Protein 5JKQ (pdb70)

Nearest PDB structures (foldseek):
  5jkq-assembly3_D  TM=1.004E+00  e=4.526E-59  Plasmodium falciparum 3D7
  5jkq-assembly4_C  TM=9.887E-01  e=1.191E-52  Plasmodium falciparum 3D7
  5jkq-assembly1_A  TM=9.653E-01  e=1.845E-51  Plasmodium falciparum 3D7
  5jkq-assembly2_B  TM=8.951E-01  e=5.403E-50  Plasmodium falciparum 3D7
  7d98-assembly1_Q  TM=3.438E-01  e=1.689E-04  Cupriavidus necator

Sequence (1086 aa):
GVEEVVNNKAKRLIDIYHAAVKELIQNEELIDLIDKHNVDYSVIESIENLPNLADINVKDDIDDVLSEIIKKKEVKIGALKNKNWGIIGNYEQNPPVGFWPDVYIIWETISKHIFNDEDAINIAYNYYDNVFVALNDKDIHTDNYFLSNSRLVDQSGNNLPKLTSGLPIIKHSNKIILKEYNINNLEDLKSYISKNEGLKIACLTEANCNALKNIFLDKVTYDYKSFSSYIDLSKSVLSKSHIIGVISGIPFNFNEHKINVFDSFLKTGHSAYFKAAASGVEEVVNNKAKRLIDIYHAAVKELIQNEELIDLIDKHNVDYSVIESIENLPNLADINVKDDIDDVLSEIIKKKEVKIGALKNKNWGIIGNYEQNPPVGFWPDVYIIWETISKHIFNDEDAINIAYNYYDNVFVALNDKDIHTDNYFLSNSRLVDSGNNLPKLTSGLPIIKHSNKIILKEYNINNLEDLKSYISKNEGLKIACLTEANCNALKNIFLDKVTYDYKSFSSYIDLSKSVLSKSHIIGVISGIPFNFNEHKINVFDSFLKTGHSAYFKAAAKAKRLIDIYHAAVKELIQNEELIDLIDKHNVDYSVIESIENLPNLADINVKDDIDDVLSEIIKKKEVKIGALKNKNWGIIGNYEQNPPVGFWPDVYIIWETISKHIFNDEDAINIAYNYYDNVFVALNDKDIHTDNYFLSNSLPKLTSGLPIIKHSNKIILKEYNINNLEDLKSYISKNEGLKIACLTEANCNALKNIFLDKVTYDYKSFSSYIDLSKSVLSKSHIIGVISGIPFNFNEHKINVFDSFLKTGHSAYFKAAGVEEVVNNKAKRLIDIYHAAVKELIQNEELIDLIDKHNVDYSVIESIENLPNLADINVKDDIDDVLSEIIKKKEVKIGALKNKNWGIIGNYEQNPPVGFWPDVYIIWETISKHIFNDEDAINIAYNYYDNVFVALNDKDIHTDNYFLSNNNLPKLTSGLPIIKHSNKIILKEYNINNLEDLKSYISKNEGLKIACLTEANCNALKNIFLDKVTYDYKSFSSYIDLSKSVLSKSHIIGVISGIPFNFNEHKINVFDSFLKTGHSAYFKAAA

Foldseek 3Di:
DDDDDFDFLCVLVLQLLLQLLLVCVVVVVLVVLCVVLVPFKDFDPDSPPRDHNQPRDLDLPDPHDSVVQLVVLEFEEEEAEPDCPDQCKGRVDPVIHHRQSVCLSSQLSSCCRSHNGSSSHYYHYDHDNQRLVCQQVVVGQYGQFAWPPDQNADPVSHHDPQKDWHDLGMKFFKKKAWCVLVDAAPVSVLVVLVVDAAAEEEECDPLQVVLCCVPNPVSYHYDRPQHPDPVRQVVCRLVVVHGMYIDRDDPDDDDPNTDYMDTHRSIIGTIDMHRGHD/DPQLPVFLAQCVLVLQLLLQLLLVCVVVVVLVVLCVVLVDQKDFDPPSVPHDHLVPGDQDLPDPGLNNVQVVVLEFEEEDEPQDPPDQCWGDVDVVIHHRQSVNLSSQLSSCCSRPVGSPSRYYHYDYDNARVVCQLVPVGQYGFFAWFDDFCCDPVHTDSQKHWRPLRMKFFKKKAFCVVVDAEDVVVLVVLVVDADAEEEECAVVNVVLCCVRCPPRYYYHHPDHPDDQSRVVCRVVSNHHMYIDRDDPPDDDVVTDDMHTNPRMTGTTDMGRSGD/DCVLVLQLLLQLLLVCVVVVVLVVLCVVQVHAKDFDPDSVPHDHNVPGDQDLPDPDDSVVQVVVLEAEEEEAPQDPPDQCWGVVDPPIHHRQSVVLSSQLSVCCSRVVGSNRRYYHYDHDNDRLVCQAPPDGQYGQFAFPPHHPQKDWHDQGMWFFKKKAWCVLVDAEQVSVQVVLVVDAEAEEEECDPLNQVLCCVPCPPSYHYHHPQHPDPVRRVCCRVVVSHGMYIDRDDPDDDDCNTDHMYTHPSITGTIDMGRND/DCPPPDQPACVLVLQLLLQLLLVCVVVCNLVCLCVVLVHFKDFDPDSVPHDHNLPRDQDLPDPHLNSVQVVVLEFEEEDAEQDCPDLCWGVVDPVIHHRQSVVLSSQLSSCCSRVVGSPSRYYHYDYDNDRVVCQVVVVGQYGFFAFADVDDPQKHWHDLRMKFFKKKAWCVLVDAEQVVVLVVLVVPFAAEEEECDPLSQVLCCVRNPNSYHYDRPQHPDPVSRVVCRLVVSHGMYIDRDDPDDDDCNTDHMHTHPRITGTTDMGRRHD

InterPro domains:
  IPR049856 Venus Flytrap-like [cd22854] (31-299)

Structure (mmCIF, N/CA/C/O backbone):
data_5JKQ
#
_entry.id   5JKQ
#
_cell.length_a   84.770
_cell.length_b   201.430
_cell.length_c   77.560
_cell.angle_alpha   90.000
_cell.angle_beta   90.000
_cell.angle_gamma   90.000
#
_symmetry.space_group_name_H-M   'P 21 21 2'
#
loop_
_entity.id
_entity.type
_entity.pdbx_description
1 polymer PfVFT1
2 non-polymer 'SULFATE ION'
3 water water
#
loop_
_atom_site.group_PDB
_atom_site.id
_atom_site.type_symbol
_atom_site.label_atom_id
_atom_site.label_alt_id
_atom_site.label_comp_id
_atom_site.label_asym_id
_atom_site.label_entity_id
_atom_site.label_seq_id
_atom_site.pdbx_PDB_ins_code
_atom_site.Cartn_x
_atom_site.Cartn_y
_atom_site.Cartn_z
_atom_site.occupancy
_atom_site.B_iso_or_equiv
_atom_site.auth_seq_id
_atom_site.auth_comp_id
_atom_site.auth_asym_id
_atom_site.auth_atom_id
_atom_site.pdbx_PDB_model_num
ATOM 1 N N . GLY A 1 4 ? -30.177 -1.029 -23.928 1.00 23.65 22 GLY A N 1
ATOM 2 C CA . GLY A 1 4 ? -28.880 -1.368 -23.368 1.00 35.44 22 GLY A CA 1
ATOM 3 C C . GLY A 1 4 ? -27.868 -0.265 -23.610 1.00 28.95 22 GLY A C 1
ATOM 4 O O . GLY A 1 4 ? -27.094 -0.320 -24.567 1.00 21.47 22 GLY A O 1
ATOM 5 N N . VAL A 1 5 ? -27.878 0.737 -22.735 1.00 28.62 23 VAL A N 1
ATOM 6 C CA . VAL A 1 5 ? -27.047 1.925 -22.902 1.00 28.62 23 VAL A CA 1
ATOM 7 C C . VAL A 1 5 ? -26.271 2.242 -21.633 1.00 27.52 23 VAL A C 1
ATOM 8 O O . VAL A 1 5 ? -26.787 2.105 -20.523 1.00 33.77 23 VAL A O 1
ATOM 12 N N . GLU A 1 6 ? -25.022 2.662 -21.816 1.00 34.40 24 GLU A N 1
ATOM 13 C CA . GLU A 1 6 ? -24.214 3.197 -20.730 1.00 28.63 24 GLU A CA 1
ATOM 14 C C . GLU A 1 6 ? -24.524 4.683 -20.584 1.00 35.24 24 GLU A C 1
ATOM 15 O O . GLU A 1 6 ? -23.970 5.513 -21.306 1.00 39.03 24 GLU A O 1
ATOM 21 N N . GLU A 1 7 ? -25.414 5.012 -19.654 1.00 23.78 25 GLU A N 1
ATOM 22 C CA . GLU A 1 7 ? -25.845 6.391 -19.460 1.00 31.40 25 GLU A CA 1
ATOM 23 C C . GLU A 1 7 ? -24.874 7.145 -18.549 1.00 34.02 25 GLU A C 1
ATOM 24 O O . GLU A 1 7 ? -25.032 7.146 -17.329 1.00 42.75 25 GLU A O 1
ATOM 30 N N . VAL A 1 8 ? -23.872 7.784 -19.148 1.00 29.94 26 VAL A N 1
ATOM 31 C CA . VAL A 1 8 ? -22.871 8.524 -18.383 1.00 30.63 26 VAL A CA 1
ATOM 32 C C . VAL A 1 8 ? -23.281 9.985 -18.203 1.00 31.74 26 VAL A C 1
ATOM 33 O O . VAL A 1 8 ? -23.967 10.560 -19.050 1.00 28.41 26 VAL A O 1
ATOM 37 N N . VAL A 1 9 ? -22.854 10.577 -17.092 1.00 21.29 27 VAL A N 1
ATOM 38 C CA . VAL A 1 9 ? -23.120 11.981 -16.807 1.00 21.52 27 VAL A CA 1
ATOM 39 C C . VAL A 1 9 ? -22.454 12.871 -17.850 1.00 23.48 27 VAL A C 1
ATOM 40 O O . VAL A 1 9 ? -21.351 12.582 -18.315 1.00 22.47 27 VAL A O 1
ATOM 44 N N . ASN A 1 10 ? -23.137 13.951 -18.217 1.00 22.63 28 ASN A N 1
ATOM 45 C CA . ASN A 1 10 ? -22.550 14.970 -19.073 1.00 20.36 28 ASN A CA 1
ATOM 46 C C . ASN A 1 10 ? -21.633 15.876 -18.257 1.00 24.38 28 ASN A C 1
ATOM 47 O O . ASN A 1 10 ? -22.067 16.894 -17.720 1.00 23.81 28 ASN A O 1
ATOM 52 N N . ASN A 1 11 ? -20.367 15.487 -18.153 1.00 21.25 29 ASN A N 1
ATOM 53 C CA . ASN A 1 11 ? -19.364 16.308 -17.489 1.00 22.60 29 ASN A CA 1
ATOM 54 C C . ASN A 1 11 ? -18.907 17.420 -18.426 1.00 14.56 29 ASN A C 1
ATOM 55 O O . ASN A 1 11 ? -18.124 17.185 -19.346 1.00 19.29 29 ASN A O 1
ATOM 60 N N . LYS A 1 12 ? -19.410 18.628 -18.195 1.00 20.58 30 LYS A N 1
ATOM 61 C CA . LYS A 1 12 ? -19.091 19.765 -19.051 1.00 16.95 30 LYS A CA 1
ATOM 62 C C . LYS A 1 12 ? -17.682 20.301 -18.793 1.00 17.58 30 LYS A C 1
ATOM 63 O O . LYS A 1 12 ? -17.209 21.183 -19.508 1.00 20.66 30 LYS A O 1
ATOM 69 N N . ALA A 1 13 ? -17.019 19.762 -17.773 1.00 14.93 31 ALA A N 1
ATOM 70 C CA . ALA A 1 13 ? -15.671 20.190 -17.410 1.00 20.91 31 ALA A CA 1
ATOM 71 C C . ALA A 1 13 ? -14.627 19.124 -17.736 1.00 24.22 31 ALA A C 1
ATOM 72 O O . ALA A 1 13 ? -13.452 19.283 -17.406 1.00 17.84 31 ALA A O 1
ATOM 74 N N . LYS A 1 14 ? -15.048 18.042 -18.387 1.00 19.81 32 LYS A N 1
ATOM 75 C CA . LYS A 1 14 ? -14.151 16.916 -18.631 1.00 17.47 32 LYS A CA 1
ATOM 76 C C . LYS A 1 14 ? -12.961 17.315 -19.497 1.00 17.59 32 LYS A C 1
ATOM 77 O O . LYS A 1 14 ? -11.811 17.062 -19.139 1.00 14.95 32 LYS A O 1
ATOM 83 N N . ARG A 1 15 ? -13.239 17.936 -20.638 1.00 13.50 33 ARG A N 1
ATOM 84 C CA . ARG A 1 15 ? -12.182 18.345 -21.553 1.00 21.48 33 ARG A CA 1
ATOM 85 C C . ARG A 1 15 ? -11.330 19.457 -20.941 1.00 14.29 33 ARG A C 1
ATOM 86 O O . ARG A 1 15 ? -10.129 19.538 -21.197 1.00 16.80 33 ARG A O 1
ATOM 94 N N . LEU A 1 16 ? -11.956 20.305 -20.131 1.00 12.79 34 LEU A N 1
ATOM 95 C CA . LEU A 1 16 ? -11.236 21.352 -19.414 1.00 15.30 34 LEU A CA 1
ATOM 96 C C . LEU A 1 16 ? -10.226 20.735 -18.447 1.00 14.71 34 LEU A C 1
ATOM 97 O O . LEU A 1 16 ? -9.096 21.205 -18.335 1.00 16.98 34 LEU A O 1
ATOM 102 N N . ILE A 1 17 ? -10.639 19.675 -17.759 1.00 15.09 35 ILE A N 1
ATOM 103 C CA . ILE A 1 17 ? -9.768 18.986 -16.812 1.00 15.56 35 ILE A CA 1
ATOM 104 C C . ILE A 1 17 ? -8.627 18.279 -17.539 1.00 15.79 35 ILE A C 1
ATOM 105 O O . ILE A 1 17 ? -7.493 18.266 -17.062 1.00 20.95 35 ILE A O 1
ATOM 110 N N . ASP A 1 18 ? -8.930 17.697 -18.694 1.00 12.54 36 ASP A N 1
ATOM 111 C CA . ASP A 1 18 ? -7.940 16.926 -19.438 1.00 15.97 36 ASP A CA 1
ATOM 112 C C . ASP A 1 18 ? -6.855 17.815 -20.041 1.00 14.21 36 ASP A C 1
ATOM 113 O O . ASP A 1 18 ? -5.668 17.512 -19.926 1.00 19.12 36 ASP A O 1
ATOM 118 N N . ILE A 1 19 ? -7.255 18.905 -20.688 1.00 13.63 37 ILE A N 1
ATOM 119 C CA . ILE A 1 19 ? -6.281 19.812 -21.279 1.00 17.96 37 ILE A CA 1
ATOM 120 C C . ILE A 1 19 ? -5.484 20.491 -20.169 1.00 15.21 37 ILE A C 1
ATOM 121 O O . ILE A 1 19 ? -4.312 20.821 -20.341 1.00 18.15 37 ILE A O 1
ATOM 126 N N . TYR A 1 20 ? -6.129 20.675 -19.022 1.00 13.77 38 TYR A N 1
ATOM 127 C CA . TYR A 1 20 ? -5.469 21.196 -17.833 1.00 13.96 38 TYR A CA 1
ATOM 128 C C . TYR A 1 20 ? -4.379 20.232 -17.367 1.00 17.15 38 TYR A C 1
ATOM 129 O O . TYR A 1 20 ? -3.245 20.641 -17.119 1.00 16.91 38 TYR A O 1
ATOM 138 N N . HIS A 1 21 ? -4.720 18.950 -17.271 1.00 17.57 39 HIS A N 1
ATOM 139 C CA . HIS A 1 21 ? -3.752 17.928 -16.877 1.00 18.53 39 HIS A CA 1
ATOM 140 C C . HIS A 1 21 ? -2.656 17.777 -17.922 1.00 20.85 39 HIS A C 1
ATOM 141 O O . HIS A 1 21 ? -1.496 17.520 -17.591 1.00 10.74 39 HIS A O 1
ATOM 148 N N . ALA A 1 22 ? -3.033 17.929 -19.186 1.00 14.59 40 ALA A N 1
ATOM 149 C CA . ALA A 1 22 ? -2.085 17.803 -20.282 1.00 17.74 40 ALA A CA 1
ATOM 150 C C . ALA A 1 22 ? -1.064 18.934 -20.250 1.00 15.69 40 ALA A C 1
ATOM 151 O O . ALA A 1 22 ? 0.109 18.735 -20.569 1.00 13.70 40 ALA A O 1
ATOM 153 N N . ALA A 1 23 ? -1.514 20.122 -19.865 1.00 15.78 41 ALA A N 1
ATOM 154 C CA . ALA A 1 23 ? -0.629 21.273 -19.783 1.00 16.70 41 ALA A CA 1
ATOM 155 C C . ALA A 1 23 ? 0.383 21.076 -18.660 1.00 13.56 41 ALA A C 1
ATOM 156 O O . ALA A 1 23 ? 1.574 21.330 -18.836 1.00 18.84 41 ALA A O 1
ATOM 158 N N . VAL A 1 24 ? -0.100 20.615 -17.510 1.00 14.62 42 VAL A N 1
ATOM 159 C CA . VAL A 1 24 ? 0.766 20.317 -16.374 1.00 17.40 42 VAL A CA 1
ATOM 160 C C . VAL A 1 24 ? 1.829 19.299 -16.776 1.00 19.64 42 VAL A C 1
ATOM 161 O O . VAL A 1 24 ? 3.000 19.441 -16.424 1.00 13.49 42 VAL A O 1
ATOM 165 N N . LYS A 1 25 ? 1.412 18.280 -17.523 1.00 19.21 43 LYS A N 1
ATOM 166 C CA . LYS A 1 25 ? 2.328 17.256 -18.004 1.00 14.54 43 LYS A CA 1
ATOM 167 C C . LYS A 1 25 ? 3.429 17.887 -18.849 1.00 23.81 43 LYS A C 1
ATOM 168 O O . LYS A 1 25 ? 4.608 17.563 -18.697 1.00 21.12 43 LYS A O 1
ATOM 174 N N . GLU A 1 26 ? 3.038 18.802 -19.729 1.00 21.76 44 GLU A N 1
ATOM 175 C CA . GLU A 1 26 ? 3.996 19.495 -20.579 1.00 22.99 44 GLU A CA 1
ATOM 176 C C . GLU A 1 26 ? 4.910 20.393 -19.748 1.00 21.48 44 GLU A C 1
ATOM 177 O O . GLU A 1 26 ? 6.109 20.485 -20.015 1.00 18.62 44 GLU A O 1
ATOM 183 N N . LEU A 1 27 ? 4.341 21.048 -18.739 1.00 18.25 45 LEU A N 1
ATOM 184 C CA . LEU A 1 27 ? 5.108 21.942 -17.876 1.00 18.45 45 LEU A CA 1
ATOM 185 C C . LEU A 1 27 ? 6.142 21.173 -17.055 1.00 22.56 45 LEU A C 1
ATOM 186 O O . LEU A 1 27 ? 7.135 21.743 -16.601 1.00 20.53 45 LEU A O 1
ATOM 191 N N . ILE A 1 28 ? 5.901 19.880 -16.870 1.00 18.20 46 ILE A N 1
ATOM 192 C CA . ILE A 1 28 ? 6.833 19.011 -16.162 1.00 16.36 46 ILE A CA 1
ATOM 193 C C . ILE A 1 28 ? 7.908 18.517 -17.124 1.00 22.91 46 ILE A C 1
ATOM 194 O O . ILE A 1 28 ? 9.067 18.355 -16.743 1.00 23.54 46 ILE A O 1
ATOM 199 N N . GLN A 1 29 ? 7.519 18.294 -18.375 1.00 24.31 47 GLN A N 1
ATOM 200 C CA . GLN A 1 29 ? 8.455 17.873 -19.410 1.00 20.12 47 GLN A CA 1
ATOM 201 C C . GLN A 1 29 ? 9.445 18.981 -19.764 1.00 16.01 47 GLN A C 1
ATOM 202 O O . GLN A 1 29 ? 10.631 18.717 -19.953 1.00 20.45 47 GLN A O 1
ATOM 208 N N . ASN A 1 30 ? 8.956 20.215 -19.860 1.00 17.54 48 ASN A N 1
ATOM 209 C CA . ASN A 1 30 ? 9.792 21.330 -20.301 1.00 23.67 48 ASN A CA 1
ATOM 210 C C . ASN A 1 30 ? 10.458 22.087 -19.148 1.00 22.86 48 ASN A C 1
ATOM 211 O O . ASN A 1 30 ? 11.013 23.168 -19.349 1.00 30.68 48 ASN A O 1
ATOM 216 N N . GLU A 1 31 ? 10.382 21.522 -17.945 1.00 20.89 49 GLU A N 1
ATOM 217 C CA . GLU A 1 31 ? 11.098 22.041 -16.776 1.00 34.79 49 GLU A CA 1
ATOM 218 C C . GLU A 1 31 ? 10.582 23.393 -16.268 1.00 22.33 49 GLU A C 1
ATOM 219 O O . GLU A 1 31 ? 11.105 23.918 -15.287 1.00 26.88 49 GLU A O 1
ATOM 225 N N . GLU A 1 32 ? 9.570 23.959 -16.919 1.00 14.96 50 GLU A N 1
ATOM 226 C CA . GLU A 1 32 ? 9.072 25.279 -16.533 1.00 21.11 50 GLU A CA 1
ATOM 227 C C . GLU A 1 32 ? 8.503 25.296 -15.117 1.00 19.49 50 GLU A C 1
ATOM 228 O O . GLU A 1 32 ? 8.704 26.258 -14.374 1.00 13.93 50 GLU A O 1
ATOM 234 N N . LEU A 1 33 ? 7.794 24.236 -14.744 1.00 20.06 51 LEU A N 1
ATOM 235 C CA . LEU A 1 33 ? 7.123 24.201 -13.449 1.00 25.69 51 LEU A CA 1
ATOM 236 C C . LEU A 1 33 ? 8.130 24.126 -12.306 1.00 19.79 51 LEU A C 1
ATOM 237 O O . LEU A 1 33 ? 7.967 24.792 -11.285 1.00 23.61 51 LEU A O 1
ATOM 242 N N . ILE A 1 34 ? 9.174 23.323 -12.482 1.00 21.57 52 ILE A N 1
ATOM 243 C CA . ILE A 1 34 ? 10.207 23.185 -11.460 1.00 24.75 52 ILE A CA 1
ATOM 244 C C . ILE A 1 34 ? 11.107 24.421 -11.450 1.00 22.96 52 ILE A C 1
ATOM 245 O O . ILE A 1 34 ? 11.622 24.814 -10.404 1.00 23.62 52 ILE A O 1
ATOM 250 N N . ASP A 1 35 ? 11.290 25.034 -12.615 1.00 19.33 53 ASP A N 1
ATOM 251 C CA . ASP A 1 35 ? 12.027 26.290 -12.705 1.00 23.45 53 ASP A CA 1
ATOM 252 C C . ASP A 1 35 ? 11.314 27.378 -11.911 1.00 24.60 53 ASP A C 1
ATOM 253 O O . ASP A 1 35 ? 11.950 28.183 -11.230 1.00 19.44 53 ASP A O 1
ATOM 258 N N . LEU A 1 36 ? 9.987 27.390 -12.002 1.00 17.55 54 LEU A N 1
ATOM 259 C CA . LEU A 1 36 ? 9.170 28.369 -11.297 1.00 18.89 54 LEU A CA 1
ATOM 260 C C . LEU A 1 36 ? 9.210 28.141 -9.789 1.00 16.68 54 LEU A C 1
ATOM 261 O O . LEU A 1 36 ? 9.141 29.089 -9.006 1.00 16.84 54 LEU A O 1
ATOM 266 N N . ILE A 1 37 ? 9.300 26.877 -9.389 1.00 19.34 55 ILE A N 1
ATOM 267 C CA . ILE A 1 37 ? 9.404 26.523 -7.979 1.00 18.37 55 ILE A CA 1
ATOM 268 C C . ILE A 1 37 ? 10.740 27.020 -7.432 1.00 18.90 55 ILE A C 1
ATOM 269 O O . ILE A 1 37 ? 10.803 27.571 -6.334 1.00 16.77 55 ILE A O 1
ATOM 274 N N . ASP A 1 38 ? 11.801 26.839 -8.212 1.00 19.30 56 ASP A N 1
ATOM 275 C CA . ASP A 1 38 ? 13.132 27.286 -7.816 1.00 15.98 56 ASP A CA 1
ATOM 276 C C . ASP A 1 38 ? 13.217 28.811 -7.776 1.00 18.90 56 ASP A C 1
ATOM 277 O O . ASP A 1 38 ? 13.807 29.381 -6.858 1.00 14.74 56 ASP A O 1
ATOM 282 N N . LYS A 1 39 ? 12.625 29.466 -8.773 1.00 17.10 57 LYS A N 1
ATOM 283 C CA . LYS A 1 39 ? 12.667 30.922 -8.868 1.00 15.59 57 LYS A CA 1
ATOM 284 C C . LYS A 1 39 ? 12.065 31.584 -7.632 1.00 16.84 57 LYS A C 1
ATOM 285 O O . LYS A 1 39 ? 12.606 32.563 -7.115 1.00 19.78 57 LYS A O 1
ATOM 291 N N . HIS A 1 40 ? 10.939 31.052 -7.169 1.00 13.49 58 HIS A N 1
ATOM 292 C CA . HIS A 1 40 ? 10.280 31.567 -5.975 1.00 16.15 58 HIS A CA 1
ATOM 293 C C . HIS A 1 40 ? 10.846 30.935 -4.709 1.00 17.90 58 HIS A C 1
ATOM 294 O O . HIS A 1 40 ? 10.495 31.335 -3.599 1.00 20.81 58 HIS A O 1
ATOM 301 N N . ASN A 1 41 ? 11.725 29.952 -4.887 1.00 16.94 59 ASN A N 1
ATOM 302 C CA . ASN A 1 41 ? 12.343 29.245 -3.773 1.00 19.70 59 ASN A CA 1
ATOM 303 C C . ASN A 1 41 ? 11.295 28.713 -2.800 1.00 22.30 59 ASN A C 1
ATOM 304 O O . ASN A 1 41 ? 11.417 28.875 -1.584 1.00 15.80 59 ASN A O 1
ATOM 309 N N . VAL A 1 42 ? 10.257 28.091 -3.354 1.00 18.68 60 VAL A N 1
ATOM 310 C CA . VAL A 1 42 ? 9.192 27.496 -2.554 1.00 18.47 60 VAL A CA 1
ATOM 311 C C . VAL A 1 42 ? 9.401 25.987 -2.455 1.00 23.35 60 VAL A C 1
ATOM 312 O O . VAL A 1 42 ? 9.972 25.366 -3.353 1.00 19.59 60 VAL A O 1
ATOM 316 N N . ASP A 1 43 ? 8.943 25.410 -1.349 1.00 17.72 61 ASP A N 1
ATOM 317 C CA . ASP A 1 43 ? 9.222 24.015 -1.032 1.00 13.68 61 ASP A CA 1
ATOM 318 C C . ASP A 1 43 ? 8.082 23.098 -1.474 1.00 21.26 61 ASP A C 1
ATOM 319 O O . ASP A 1 43 ? 7.426 22.463 -0.647 1.00 16.18 61 ASP A O 1
ATOM 324 N N . TYR A 1 44 ? 7.859 23.033 -2.784 1.00 23.16 62 TYR A N 1
ATOM 325 C CA . TYR A 1 44 ? 6.831 22.169 -3.354 1.00 19.59 62 TYR A CA 1
ATOM 326 C C . TYR A 1 44 ? 7.444 21.121 -4.272 1.00 15.54 62 TYR A C 1
ATOM 327 O O . TYR A 1 44 ? 8.481 21.357 -4.893 1.00 21.17 62 TYR A O 1
ATOM 336 N N . SER A 1 45 ? 6.787 19.967 -4.357 1.00 21.30 63 SER A N 1
ATOM 337 C CA . SER A 1 45 ? 7.163 18.927 -5.308 1.00 21.80 63 SER A CA 1
ATOM 338 C C . SER A 1 45 ? 6.039 18.729 -6.320 1.00 20.27 63 SER A C 1
ATOM 339 O O . SER A 1 45 ? 4.862 18.867 -5.985 1.00 16.90 63 SER A O 1
ATOM 342 N N . VAL A 1 46 ? 6.408 18.415 -7.558 1.00 20.07 64 VAL A N 1
ATOM 343 C CA . VAL A 1 46 ? 5.431 18.186 -8.617 1.00 19.94 64 VAL A CA 1
ATOM 344 C C . VAL A 1 46 ? 4.967 16.738 -8.611 1.00 21.09 64 VAL A C 1
ATOM 345 O O . VAL A 1 46 ? 5.634 15.870 -8.047 1.00 29.79 64 VAL A O 1
ATOM 349 N N . ILE A 1 47 ? 3.822 16.487 -9.240 1.00 29.14 65 ILE A N 1
ATOM 350 C CA . ILE A 1 47 ? 3.264 15.141 -9.315 1.00 31.68 65 ILE A CA 1
ATOM 351 C C . ILE A 1 47 ? 4.323 14.176 -9.849 1.00 26.23 65 ILE A C 1
ATOM 352 O O . ILE A 1 47 ? 5.022 14.469 -10.820 1.00 20.50 65 ILE A O 1
ATOM 357 N N . GLU A 1 48 ? 4.450 13.036 -9.178 1.00 38.06 66 GLU A N 1
ATOM 358 C CA . GLU A 1 48 ? 5.553 12.112 -9.420 1.00 38.68 66 GLU A CA 1
ATOM 359 C C . GLU A 1 48 ? 5.405 11.336 -10.729 1.00 40.02 66 GLU A C 1
ATOM 360 O O . GLU A 1 48 ? 6.396 11.085 -11.417 1.00 40.26 66 GLU A O 1
ATOM 366 N N . SER A 1 49 ? 4.173 10.964 -11.068 1.00 34.32 67 SER A N 1
ATOM 367 C CA . SER A 1 49 ? 3.905 10.167 -12.265 1.00 35.05 67 SER A CA 1
ATOM 368 C C . SER A 1 49 ? 3.053 10.930 -13.275 1.00 35.70 67 SER A C 1
ATOM 369 O O . SER A 1 49 ? 1.965 11.405 -12.945 1.00 39.84 67 SER A O 1
ATOM 372 N N . ILE A 1 50 ? 3.553 11.031 -14.505 1.00 33.24 68 ILE A N 1
ATOM 373 C CA . ILE A 1 50 ? 2.859 11.744 -15.576 1.00 34.60 68 ILE A CA 1
ATOM 374 C C . ILE A 1 50 ? 2.631 10.860 -16.802 1.00 32.35 68 ILE A C 1
ATOM 375 O O . ILE A 1 50 ? 2.108 11.322 -17.818 1.00 23.83 68 ILE A O 1
ATOM 380 N N . GLU A 1 51 ? 3.026 9.594 -16.706 1.00 35.29 69 GLU A N 1
ATOM 381 C CA . GLU A 1 51 ? 2.913 8.666 -17.828 1.00 40.01 69 GLU A CA 1
ATOM 382 C C . GLU A 1 51 ? 1.481 8.539 -18.339 1.00 31.10 69 GLU A C 1
ATOM 383 O O . GLU A 1 51 ? 1.248 8.517 -19.548 1.00 27.09 69 GLU A O 1
ATOM 389 N N . ASN A 1 52 ? 0.528 8.466 -17.415 1.00 22.80 70 ASN A N 1
ATOM 390 C CA . ASN A 1 52 ? -0.865 8.222 -17.774 1.00 31.14 70 ASN A CA 1
ATOM 391 C C . ASN A 1 52 ? -1.649 9.496 -18.074 1.00 30.20 70 ASN A C 1
ATOM 392 O O . ASN A 1 52 ? -2.779 9.429 -18.560 1.00 32.29 70 ASN A O 1
ATOM 397 N N . LEU A 1 53 ? -1.060 10.652 -17.784 1.00 26.56 71 LEU A N 1
ATOM 398 C CA . LEU A 1 53 ? -1.725 11.921 -18.061 1.00 27.27 71 LEU A CA 1
ATOM 399 C C . LEU A 1 53 ? -1.858 12.128 -19.567 1.00 24.33 71 LEU A C 1
ATOM 400 O O . LEU A 1 53 ? -1.059 11.595 -20.339 1.00 18.28 71 LEU A O 1
ATOM 405 N N . PRO A 1 54 ? -2.871 12.901 -19.994 1.00 23.26 72 PRO A N 1
ATOM 406 C CA . PRO A 1 54 ? -3.075 13.110 -21.432 1.00 16.14 72 PRO A CA 1
ATOM 407 C C . PRO A 1 54 ? -1.958 13.929 -22.066 1.00 20.54 72 PRO A C 1
ATOM 408 O O . PRO A 1 54 ? -1.375 14.784 -21.401 1.00 19.05 72 PRO A O 1
ATOM 412 N N . ASN A 1 55 ? -1.668 13.666 -23.336 1.00 21.24 73 ASN A N 1
ATOM 413 C CA . ASN A 1 55 ? -0.718 14.475 -24.089 1.00 15.62 73 ASN A CA 1
ATOM 414 C C . ASN A 1 55 ? -1.414 15.686 -24.690 1.00 17.67 73 ASN A C 1
ATOM 415 O O . ASN A 1 55 ? -2.407 15.544 -25.405 1.00 17.92 73 ASN A O 1
ATOM 420 N N . LEU A 1 56 ? -0.888 16.872 -24.401 1.00 15.98 74 LEU A N 1
ATOM 421 C CA . LEU A 1 56 ? -1.502 18.116 -24.850 1.00 15.79 74 LEU A CA 1
ATOM 422 C C . LEU A 1 56 ? -1.713 18.125 -26.361 1.00 21.07 74 LEU A C 1
ATOM 423 O O . LEU A 1 56 ? -2.727 18.620 -26.852 1.00 18.46 74 LEU A O 1
ATOM 428 N N . ALA A 1 57 ? -0.757 17.560 -27.090 1.00 18.71 75 ALA A N 1
ATOM 429 C CA . ALA A 1 57 ? -0.811 17.533 -28.546 1.00 25.30 75 ALA A CA 1
ATOM 430 C C . ALA A 1 57 ? -2.055 16.812 -29.070 1.00 25.90 75 ALA A C 1
ATOM 431 O O . ALA A 1 57 ? -2.594 17.177 -30.115 1.00 26.55 75 ALA A O 1
ATOM 433 N N . ASP A 1 58 ? -2.512 15.798 -28.340 1.00 22.51 76 ASP A N 1
ATOM 434 C CA . ASP A 1 58 ? -3.641 14.983 -28.779 1.00 14.85 76 ASP A CA 1
ATOM 435 C C . ASP A 1 58 ? -4.996 15.638 -28.519 1.00 24.26 76 ASP A C 1
ATOM 436 O O . ASP A 1 58 ? -5.955 15.389 -29.249 1.00 19.43 76 ASP A O 1
ATOM 441 N N . ILE A 1 59 ? -5.075 16.468 -27.483 1.00 23.07 77 ILE A N 1
ATOM 442 C CA . ILE A 1 59 ? -6.359 16.983 -27.014 1.00 19.28 77 ILE A CA 1
ATOM 443 C C . ILE A 1 59 ? -7.063 17.829 -28.071 1.00 21.62 77 ILE A C 1
ATOM 444 O O . ILE A 1 59 ? -6.463 18.704 -28.697 1.00 24.10 77 ILE A O 1
ATOM 449 N N . ASN A 1 60 ? -8.350 17.550 -28.247 1.00 19.43 78 ASN A N 1
ATOM 450 C CA . ASN A 1 60 ? -9.208 18.305 -29.149 1.00 21.12 78 ASN A CA 1
ATOM 451 C C . ASN A 1 60 ? -9.384 19.736 -28.660 1.00 18.22 78 ASN A C 1
ATOM 452 O O . ASN A 1 60 ? -9.823 19.961 -27.533 1.00 19.78 78 ASN A O 1
ATOM 457 N N . VAL A 1 61 ? -9.030 20.696 -29.508 1.00 17.65 79 VAL A N 1
ATOM 458 C CA . VAL A 1 61 ? -9.139 22.111 -29.163 1.00 24.51 79 VAL A CA 1
ATOM 459 C C . VAL A 1 61 ? -10.197 22.791 -30.024 1.00 26.22 79 VAL A C 1
ATOM 460 O O . VAL A 1 61 ? -10.179 24.007 -30.213 1.00 24.18 79 VAL A O 1
ATOM 464 N N . LYS A 1 62 ? -11.119 21.987 -30.539 1.00 22.63 80 LYS A N 1
ATOM 465 C CA . LYS A 1 62 ? -12.203 22.481 -31.372 1.00 25.03 80 LYS A CA 1
ATOM 466 C C . LYS A 1 62 ? -13.351 22.961 -30.481 1.00 28.43 80 LYS A C 1
ATOM 467 O O . LYS A 1 62 ? -13.554 22.431 -29.388 1.00 27.64 80 LYS A O 1
ATOM 473 N N . ASP A 1 63 ? -14.085 23.972 -30.939 1.00 22.71 81 ASP A N 1
ATOM 474 C CA . ASP A 1 63 ? -15.189 24.533 -30.161 1.00 28.06 81 ASP A CA 1
ATOM 475 C C . ASP A 1 63 ? -16.530 23.926 -30.575 1.00 28.24 81 ASP A C 1
ATOM 476 O O . ASP A 1 63 ? -17.579 24.558 -30.436 1.00 27.73 81 ASP A O 1
ATOM 481 N N . ASP A 1 64 ? -16.484 22.696 -31.078 1.00 27.94 82 ASP A N 1
ATOM 482 C CA . ASP A 1 64 ? -17.686 21.976 -31.491 1.00 32.45 82 ASP A CA 1
ATOM 483 C C . ASP A 1 64 ? -18.390 21.340 -30.292 1.00 36.74 82 ASP A C 1
ATOM 484 O O . ASP A 1 64 ? -19.610 21.165 -30.300 1.00 29.85 82 ASP A O 1
ATOM 489 N N . ILE A 1 65 ? -17.621 21.005 -29.261 1.00 30.10 83 ILE A N 1
ATOM 490 C CA . ILE A 1 65 ? -18.172 20.364 -28.073 1.00 18.30 83 ILE A CA 1
ATOM 491 C C . ILE A 1 65 ? -18.994 21.364 -27.263 1.00 27.00 83 ILE A C 1
ATOM 492 O O . ILE A 1 65 ? -18.584 22.511 -27.085 1.00 31.12 83 ILE A O 1
ATOM 497 N N . ASP A 1 66 ? -20.156 20.932 -26.782 1.00 23.83 84 ASP A N 1
ATOM 498 C CA . ASP A 1 66 ? -20.974 21.764 -25.905 1.00 21.08 84 ASP A CA 1
ATOM 499 C C . ASP A 1 66 ? -20.503 21.590 -24.463 1.00 21.73 84 ASP A C 1
ATOM 500 O O . ASP A 1 66 ? -21.155 20.921 -23.662 1.00 19.10 84 ASP A O 1
ATOM 505 N N . ASP A 1 67 ? -19.362 22.195 -24.143 1.00 23.80 85 ASP A N 1
ATOM 506 C CA . ASP A 1 67 ? -18.774 22.072 -22.813 1.00 19.60 85 ASP A CA 1
ATOM 507 C C . ASP A 1 67 ? -18.195 23.403 -22.339 1.00 15.96 85 ASP A C 1
ATOM 508 O O . ASP A 1 67 ? -18.301 24.416 -23.029 1.00 22.87 85 ASP A O 1
ATOM 513 N N . VAL A 1 68 ? -17.592 23.392 -21.156 1.00 25.84 86 VAL A N 1
ATOM 514 C CA . VAL A 1 68 ? -17.033 24.601 -20.559 1.00 16.16 86 VAL A CA 1
ATOM 515 C C . VAL A 1 68 ? -15.858 25.139 -21.374 1.00 20.07 86 VAL A C 1
ATOM 516 O O . VAL A 1 68 ? -15.711 26.350 -21.525 1.00 23.70 86 VAL A O 1
ATOM 520 N N . LEU A 1 69 ? -15.024 24.246 -21.899 1.00 19.64 87 LEU A N 1
ATOM 521 C CA . LEU A 1 69 ? -13.831 24.679 -22.614 1.00 17.82 87 LEU A CA 1
ATOM 522 C C . LEU A 1 69 ? -14.205 25.475 -23.860 1.00 19.68 87 LEU A C 1
ATOM 523 O O . LEU A 1 69 ? -13.535 26.447 -24.202 1.00 23.38 87 LEU A O 1
ATOM 528 N N . SER A 1 70 ? -15.278 25.069 -24.531 1.00 25.39 88 SER A N 1
ATOM 529 C CA . SER A 1 70 ? -15.743 25.779 -25.718 1.00 24.57 88 SER A CA 1
ATOM 530 C C . SER A 1 70 ? -16.161 27.210 -25.385 1.00 23.92 88 SER A C 1
ATOM 531 O O . SER A 1 70 ? -16.001 28.114 -26.205 1.00 29.73 88 SER A O 1
ATOM 534 N N . GLU A 1 71 ? -16.695 27.414 -24.184 1.00 22.61 89 GLU A N 1
ATOM 535 C CA . GLU A 1 71 ? -17.048 28.755 -23.732 1.00 23.90 89 GLU A CA 1
ATOM 536 C C . GLU A 1 71 ? -15.782 29.581 -23.522 1.00 22.96 89 GLU A C 1
ATOM 537 O O . GLU A 1 71 ? -15.699 30.734 -23.949 1.00 17.42 89 GLU A O 1
ATOM 543 N N . ILE A 1 72 ? -14.801 28.975 -22.862 1.00 20.56 90 ILE A N 1
ATOM 544 C CA . ILE A 1 72 ? -13.516 29.619 -22.613 1.00 22.09 90 ILE A CA 1
ATOM 545 C C . ILE A 1 72 ? -12.852 30.004 -23.932 1.00 17.25 90 ILE A C 1
ATOM 546 O O . ILE A 1 72 ? -12.295 31.094 -24.060 1.00 16.12 90 ILE A O 1
ATOM 551 N N . ILE A 1 73 ? -12.930 29.107 -24.910 1.00 14.05 91 ILE A N 1
ATOM 552 C CA . ILE A 1 73 ? -12.294 29.316 -26.208 1.00 18.47 91 ILE A CA 1
ATOM 553 C C . ILE A 1 73 ? -12.923 30.486 -26.961 1.00 16.88 91 ILE A C 1
ATOM 554 O O . ILE A 1 73 ? -12.214 31.318 -27.528 1.00 18.35 91 ILE A O 1
ATOM 559 N N . LYS A 1 74 ? -14.251 30.550 -26.967 1.00 20.25 92 LYS A N 1
ATOM 560 C CA . LYS A 1 74 ? -14.958 31.585 -27.714 1.00 22.99 92 LYS A CA 1
ATOM 561 C C . LYS A 1 74 ? -14.709 32.977 -27.137 1.00 18.10 92 LYS A C 1
ATOM 562 O O . LYS A 1 74 ? -14.588 33.950 -27.881 1.00 17.64 92 LYS A O 1
ATOM 568 N N . LYS A 1 75 ? -14.623 33.066 -25.813 1.00 18.05 93 LYS A N 1
ATOM 569 C CA . LYS A 1 75 ? -14.394 34.345 -25.146 1.00 21.82 93 LYS A CA 1
ATOM 570 C C . LYS A 1 75 ? -12.908 34.642 -24.945 1.00 23.70 93 LYS A C 1
ATOM 571 O O . LYS A 1 75 ? -12.548 35.751 -24.551 1.00 18.07 93 LYS A O 1
ATOM 577 N N . LYS A 1 76 ? -12.054 33.660 -25.231 1.00 18.43 94 LYS A N 1
ATOM 578 C CA . LYS A 1 76 ? -10.624 33.771 -24.946 1.00 16.03 94 LYS A CA 1
ATOM 579 C C . LYS A 1 76 ? -10.408 34.221 -23.501 1.00 14.51 94 LYS A C 1
ATOM 580 O O . LYS A 1 76 ? -9.566 35.077 -23.221 1.00 13.80 94 LYS A O 1
ATOM 586 N N . GLU A 1 77 ? -11.185 33.647 -22.587 1.00 18.79 95 GLU A N 1
ATOM 587 C CA . GLU A 1 77 ? -11.065 33.979 -21.172 1.00 13.67 95 GLU A CA 1
ATOM 588 C C . GLU A 1 77 ? -11.529 32.843 -20.266 1.00 17.40 95 GLU A C 1
ATOM 589 O O . GLU A 1 77 ? -12.524 32.174 -20.548 1.00 16.14 95 GLU A O 1
ATOM 595 N N . VAL A 1 78 ? -10.793 32.641 -19.176 1.00 23.49 96 VAL A N 1
ATOM 596 C CA . VAL A 1 78 ? -11.176 31.692 -18.138 1.00 18.62 96 VAL A CA 1
ATOM 597 C C . VAL A 1 78 ? -11.312 32.430 -16.808 1.00 19.02 96 VAL A C 1
ATOM 598 O O . VAL A 1 78 ? -10.507 33.306 -16.489 1.00 21.69 96 VAL A O 1
ATOM 602 N N . LYS A 1 79 ? -12.345 32.077 -16.047 1.00 24.48 97 LYS A N 1
ATOM 603 C CA . LYS A 1 79 ? -12.589 32.674 -14.739 1.00 20.92 97 LYS A CA 1
ATOM 604 C C . LYS A 1 79 ? -12.148 31.728 -13.626 1.00 24.27 97 LYS A C 1
ATOM 605 O O . LYS A 1 79 ? -12.677 30.623 -13.499 1.00 16.84 97 LYS A O 1
ATOM 611 N N . ILE A 1 80 ? -11.178 32.170 -12.827 1.00 24.60 98 ILE A N 1
ATOM 612 C CA . ILE A 1 80 ? -10.650 31.369 -11.727 1.00 21.33 98 ILE A CA 1
ATOM 613 C C . ILE A 1 80 ? -11.102 31.958 -10.396 1.00 24.26 98 ILE A C 1
ATOM 614 O O . ILE A 1 80 ? -11.154 33.177 -10.228 1.00 24.20 98 ILE A O 1
ATOM 619 N N . GLY A 1 81 ? -11.428 31.076 -9.456 1.00 24.70 99 GLY A N 1
ATOM 620 C CA . GLY A 1 81 ? -11.866 31.481 -8.134 1.00 24.31 99 GLY A CA 1
ATOM 621 C C . GLY A 1 81 ? -10.799 31.249 -7.082 1.00 25.71 99 GLY A C 1
ATOM 622 O O . GLY A 1 81 ? -10.121 30.221 -7.085 1.00 23.48 99 GLY A O 1
ATOM 623 N N . ALA A 1 82 ? -10.653 32.214 -6.180 1.00 25.12 100 ALA A N 1
ATOM 624 C CA . ALA A 1 82 ? -9.728 32.092 -5.060 1.00 24.93 100 ALA A CA 1
ATOM 625 C C . ALA A 1 82 ? -10.304 32.789 -3.832 1.00 26.85 100 ALA A C 1
ATOM 626 O O . ALA A 1 82 ? -11.175 33.647 -3.953 1.00 19.79 100 ALA A O 1
ATOM 628 N N . LEU A 1 83 ? -9.825 32.408 -2.651 1.00 29.12 101 LEU A N 1
ATOM 629 C CA . LEU A 1 83 ? -10.265 33.037 -1.409 1.00 27.39 101 LEU A CA 1
ATOM 630 C C . LEU A 1 83 ? -9.788 34.486 -1.355 1.00 28.37 101 LEU A C 1
ATOM 631 O O . LEU A 1 83 ? -8.645 34.779 -1.705 1.00 30.11 101 LEU A O 1
ATOM 636 N N . LYS A 1 84 ? -10.663 35.391 -0.919 1.00 36.38 102 LYS A N 1
ATOM 637 C CA . LYS A 1 84 ? -10.323 36.813 -0.859 1.00 33.98 102 LYS A CA 1
ATOM 638 C C . LYS A 1 84 ? -9.503 37.155 0.381 1.00 25.25 102 LYS A C 1
ATOM 639 O O . LYS A 1 84 ? -9.515 36.422 1.370 1.00 25.70 102 LYS A O 1
ATOM 645 N N . ASN A 1 85 ? -8.787 38.274 0.304 1.00 30.70 103 ASN A N 1
ATOM 646 C CA . ASN A 1 85 ? -8.006 38.797 1.424 1.00 31.45 103 ASN A CA 1
ATOM 647 C C . ASN A 1 85 ? -6.922 37.836 1.903 1.00 29.66 103 ASN A C 1
ATOM 648 O O . ASN A 1 85 ? -6.498 37.895 3.057 1.00 27.42 103 ASN A O 1
ATOM 653 N N . LYS A 1 86 ? -6.470 36.959 1.012 1.00 29.92 104 LYS A N 1
ATOM 654 C CA . LYS A 1 86 ? -5.367 36.058 1.323 1.00 26.42 104 LYS A CA 1
ATOM 655 C C . LYS A 1 86 ? -4.054 36.628 0.806 1.00 31.48 104 LYS A C 1
ATOM 656 O O . LYS A 1 86 ? -3.971 37.103 -0.327 1.00 28.98 104 LYS A O 1
ATOM 662 N N . ASN A 1 87 ? -3.034 36.585 1.658 1.00 30.56 105 ASN A N 1
ATOM 663 C CA . ASN A 1 87 ? -1.694 37.021 1.292 1.00 30.44 105 ASN A CA 1
ATOM 664 C C . ASN A 1 87 ? -0.659 36.187 2.036 1.00 33.56 105 ASN A C 1
ATOM 665 O O . ASN A 1 87 ? -0.485 36.338 3.245 1.00 35.17 105 ASN A O 1
ATOM 670 N N . TRP A 1 88 ? 0.015 35.301 1.305 1.00 31.00 106 TRP A N 1
ATOM 671 C CA . TRP A 1 88 ? 1.031 34.428 1.885 1.00 25.67 106 TRP A CA 1
ATOM 672 C C . TRP A 1 88 ? 2.424 34.823 1.412 1.00 26.76 106 TRP A C 1
ATOM 673 O O . TRP A 1 88 ? 3.356 34.020 1.452 1.00 29.63 106 TRP A O 1
ATOM 684 N N . GLY A 1 89 ? 2.560 36.065 0.961 1.00 29.16 107 GLY A N 1
ATOM 685 C CA . GLY A 1 89 ? 3.844 36.582 0.530 1.00 28.27 107 GLY A CA 1
ATOM 686 C C . GLY A 1 89 ? 4.233 36.069 -0.840 1.00 23.63 107 GLY A C 1
ATOM 687 O O . GLY A 1 89 ? 3.461 36.171 -1.794 1.00 26.64 107 GLY A O 1
ATOM 688 N N . ILE A 1 90 ? 5.436 35.515 -0.936 1.00 27.31 108 ILE A N 1
ATOM 689 C CA . ILE A 1 90 ? 5.954 35.036 -2.211 1.00 26.06 108 ILE A CA 1
ATOM 690 C C . ILE A 1 90 ? 5.179 33.804 -2.674 1.00 24.89 108 ILE A C 1
ATOM 691 O O . ILE A 1 90 ? 5.082 33.529 -3.870 1.00 19.70 108 ILE A O 1
ATOM 696 N N . ILE A 1 91 ? 4.624 33.072 -1.715 1.00 23.97 109 ILE A N 1
ATOM 697 C CA . ILE A 1 91 ? 3.830 31.885 -2.005 1.00 21.40 109 ILE A CA 1
ATOM 698 C C . ILE A 1 91 ? 2.589 32.250 -2.816 1.00 22.94 109 ILE A C 1
ATOM 699 O O . ILE A 1 91 ? 2.095 31.447 -3.608 1.00 14.16 109 ILE A O 1
ATOM 704 N N . GLY A 1 92 ? 2.094 33.468 -2.620 1.00 21.27 110 GLY A N 1
ATOM 705 C CA . GLY A 1 92 ? 0.932 33.940 -3.348 1.00 23.89 110 GLY A CA 1
ATOM 706 C C . GLY A 1 92 ? 0.212 35.067 -2.635 1.00 19.51 110 GLY A C 1
ATOM 707 O O . GLY A 1 92 ? -0.260 34.899 -1.510 1.00 30.44 110 GLY A O 1
ATOM 708 N N . ASN A 1 93 ? 0.128 36.215 -3.300 1.00 24.08 111 ASN A N 1
ATOM 709 C CA . ASN A 1 93 ? -0.541 37.390 -2.754 1.00 24.17 111 ASN A CA 1
ATOM 710 C C . ASN A 1 93 ? -1.778 37.750 -3.571 1.00 23.66 111 ASN A C 1
ATOM 711 O O . ASN A 1 93 ? -1.671 38.160 -4.728 1.00 17.31 111 ASN A O 1
ATOM 716 N N . TYR A 1 94 ? -2.948 37.600 -2.953 1.00 25.89 112 TYR A N 1
ATOM 717 C CA . TYR A 1 94 ? -4.223 37.845 -3.621 1.00 25.10 112 TYR A CA 1
ATOM 718 C C . TYR A 1 94 ? -4.919 39.099 -3.093 1.00 33.86 112 TYR A C 1
ATOM 719 O O . TYR A 1 94 ? -6.113 39.296 -3.324 1.00 35.75 112 TYR A O 1
ATOM 728 N N . GLU A 1 95 ? -4.176 39.943 -2.382 1.00 35.56 113 GLU A N 1
ATOM 729 C CA . GLU A 1 95 ? -4.715 41.217 -1.916 1.00 37.91 113 GLU A CA 1
ATOM 730 C C . GLU A 1 95 ? -4.857 42.187 -3.086 1.00 29.43 113 GLU A C 1
ATOM 731 O O . GLU A 1 95 ? -5.601 43.164 -3.006 1.00 39.93 113 GLU A O 1
ATOM 737 N N . GLN A 1 96 ? -4.141 41.903 -4.171 1.00 32.88 114 GLN A N 1
ATOM 738 C CA . GLN A 1 96 ? -4.265 42.661 -5.412 1.00 34.07 114 GLN A CA 1
ATOM 739 C C . GLN A 1 96 ? -4.777 41.765 -6.540 1.00 35.06 114 GLN A C 1
ATOM 740 O O . GLN A 1 96 ? -4.584 40.549 -6.514 1.00 33.10 114 GLN A O 1
ATOM 746 N N . ASN A 1 97 ? -5.431 42.379 -7.523 1.00 36.85 115 ASN A N 1
ATOM 747 C CA . ASN A 1 97 ? -5.952 41.663 -8.681 1.00 33.78 115 ASN A CA 1
ATOM 748 C C . ASN A 1 97 ? -5.491 42.353 -9.965 1.00 31.13 115 ASN A C 1
ATOM 749 O O . ASN A 1 97 ? -5.835 43.512 -10.196 1.00 35.44 115 ASN A O 1
ATOM 754 N N . PRO A 1 98 ? -4.718 41.648 -10.815 1.00 34.63 116 PRO A N 1
ATOM 755 C CA . PRO A 1 98 ? -4.316 40.236 -10.741 1.00 31.84 116 PRO A CA 1
ATOM 756 C C . PRO A 1 98 ? -3.329 39.944 -9.612 1.00 28.42 116 PRO A C 1
ATOM 757 O O . PRO A 1 98 ? -2.492 40.792 -9.299 1.00 31.86 116 PRO A O 1
ATOM 761 N N . PRO A 1 99 ? -3.418 38.748 -9.010 1.00 31.18 117 PRO A N 1
ATOM 762 C CA . PRO A 1 99 ? -2.523 38.389 -7.906 1.00 24.37 117 PRO A CA 1
ATOM 763 C C . PRO A 1 99 ? -1.095 38.112 -8.366 1.00 20.37 117 PRO A C 1
ATOM 764 O O . PRO A 1 99 ? -0.852 37.938 -9.561 1.00 23.66 117 PRO A O 1
ATOM 768 N N . VAL A 1 100 ? -0.169 38.076 -7.413 1.00 22.27 118 VAL A N 1
ATOM 769 C CA . VAL A 1 100 ? 1.233 37.786 -7.689 1.00 25.77 118 VAL A CA 1
ATOM 770 C C . VAL A 1 100 ? 1.734 36.692 -6.752 1.00 20.96 118 VAL A C 1
ATOM 771 O O . VAL A 1 100 ? 1.091 36.380 -5.749 1.00 15.34 118 VAL A O 1
ATOM 775 N N . GLY A 1 101 ? 2.885 36.118 -7.087 1.00 16.07 119 GLY A N 1
ATOM 776 C CA . GLY A 1 101 ? 3.479 35.059 -6.291 1.00 18.88 119 GLY A CA 1
ATOM 777 C C . GLY A 1 101 ? 3.458 33.727 -7.012 1.00 18.50 119 GLY A C 1
ATOM 778 O O . GLY A 1 101 ? 3.079 33.647 -8.182 1.00 15.64 119 GLY A O 1
ATOM 779 N N . PHE A 1 102 ? 3.857 32.677 -6.302 1.00 16.15 120 PHE A N 1
ATOM 780 C CA . PHE A 1 102 ? 4.023 31.358 -6.899 1.00 16.14 120 PHE A CA 1
ATOM 781 C C . PHE A 1 102 ? 2.727 30.796 -7.476 1.00 19.99 120 PHE A C 1
ATOM 782 O O . PHE A 1 102 ? 2.654 30.497 -8.668 1.00 20.29 120 PHE A O 1
ATOM 790 N N . TRP A 1 103 ? 1.711 30.647 -6.632 1.00 20.47 121 TRP A N 1
ATOM 791 C CA . TRP A 1 103 ? 0.477 29.984 -7.044 1.00 17.77 121 TRP A CA 1
ATOM 792 C C . TRP A 1 103 ? -0.211 30.692 -8.212 1.00 18.35 121 TRP A C 1
ATOM 793 O O . TRP A 1 103 ? -0.681 30.029 -9.137 1.00 17.59 121 TRP A O 1
ATOM 804 N N . PRO A 1 104 ? -0.278 32.033 -8.180 1.00 16.90 122 PRO A N 1
ATOM 805 C CA . PRO A 1 104 ? -0.750 32.735 -9.379 1.00 19.69 122 PRO A CA 1
ATOM 806 C C . PRO A 1 104 ? 0.117 32.443 -10.602 1.00 18.84 122 PRO A C 1
ATOM 807 O O . PRO A 1 104 ? -0.420 32.215 -11.688 1.00 19.80 122 PRO A O 1
ATOM 811 N N . ASP A 1 105 ? 1.437 32.447 -10.426 1.00 19.31 123 ASP A N 1
ATOM 812 C CA . ASP A 1 105 ? 2.354 32.172 -11.529 1.00 16.41 123 ASP A CA 1
ATOM 813 C C . ASP A 1 105 ? 2.162 30.764 -12.083 1.00 13.82 123 ASP A C 1
ATOM 814 O O . ASP A 1 105 ? 2.332 30.542 -13.281 1.00 19.87 123 ASP A O 1
ATOM 819 N N . VAL A 1 106 ? 1.821 29.818 -11.212 1.00 13.22 124 VAL A N 1
ATOM 820 C CA . VAL A 1 106 ? 1.528 28.452 -11.640 1.00 14.27 124 VAL A CA 1
ATOM 821 C C . VAL A 1 106 ? 0.322 28.438 -12.574 1.00 18.93 124 VAL A C 1
ATOM 822 O O . VAL A 1 106 ? 0.347 27.795 -13.624 1.00 16.96 124 VAL A O 1
ATOM 834 N N . TYR A 1 108 ? -0.856 30.873 -14.312 1.00 21.71 126 TYR A N 1
ATOM 835 C CA . TYR A 1 108 ? -0.542 31.614 -15.530 1.00 26.19 126 TYR A CA 1
ATOM 836 C C . TYR A 1 108 ? 0.155 30.728 -16.559 1.00 18.32 126 TYR A C 1
ATOM 837 O O . TYR A 1 108 ? -0.240 30.698 -17.723 1.00 14.59 126 TYR A O 1
ATOM 846 N N . ILE A 1 109 ? 1.191 30.009 -16.137 1.00 14.45 127 ILE A N 1
ATOM 847 C CA . ILE A 1 109 ? 1.957 29.197 -17.077 1.00 18.40 127 ILE A CA 1
ATOM 848 C C . ILE A 1 109 ? 1.137 28.001 -17.570 1.00 15.73 127 ILE A C 1
ATOM 849 O O . ILE A 1 109 ? 1.349 27.519 -18.682 1.00 18.45 127 ILE A O 1
ATOM 854 N N . ILE A 1 110 ? 0.198 27.531 -16.755 1.00 10.61 128 ILE A N 1
ATOM 855 C CA . ILE A 1 110 ? -0.671 26.435 -17.174 1.00 15.61 128 ILE A CA 1
ATOM 856 C C . ILE A 1 110 ? -1.528 26.894 -18.346 1.00 17.78 128 ILE A C 1
ATOM 857 O O . ILE A 1 110 ? -1.650 26.185 -19.343 1.00 20.61 128 ILE A O 1
ATOM 862 N N . TRP A 1 111 ? -2.102 28.089 -18.230 1.00 12.81 129 TRP A N 1
ATOM 863 C CA . TRP A 1 111 ? -2.988 28.610 -19.265 1.00 15.27 129 TRP A CA 1
ATOM 864 C C . TRP A 1 111 ? -2.220 29.240 -20.423 1.00 18.57 129 TRP A C 1
ATOM 865 O O . TRP A 1 111 ? -2.745 29.346 -21.531 1.00 15.30 129 TRP A O 1
ATOM 876 N N . GLU A 1 112 ? -0.980 29.649 -20.173 1.00 15.29 130 GLU A N 1
ATOM 877 C CA . GLU A 1 112 ? -0.095 30.061 -21.257 1.00 14.07 130 GLU A CA 1
ATOM 878 C C . GLU A 1 112 ? 0.204 28.856 -22.141 1.00 15.89 130 GLU A C 1
ATOM 879 O O . GLU A 1 112 ? 0.221 28.958 -23.368 1.00 10.67 130 GLU A O 1
ATOM 885 N N . THR A 1 113 ? 0.428 27.713 -21.499 1.00 12.03 131 THR A N 1
ATOM 886 C CA . THR A 1 113 ? 0.696 26.464 -22.199 1.00 14.06 131 THR A CA 1
ATOM 887 C C . THR A 1 113 ? -0.547 26.002 -22.956 1.00 18.08 131 THR A C 1
ATOM 888 O O . THR A 1 113 ? -0.459 25.559 -24.102 1.00 14.79 131 THR A O 1
ATOM 892 N N . ILE A 1 114 ? -1.703 26.112 -22.310 1.00 14.96 132 ILE A N 1
ATOM 893 C CA . ILE A 1 114 ? -2.968 25.747 -22.935 1.00 19.09 132 ILE A CA 1
ATOM 894 C C . ILE A 1 114 ? -3.231 26.649 -24.137 1.00 18.70 132 ILE A C 1
ATOM 895 O O . ILE A 1 114 ? -3.672 26.184 -25.190 1.00 16.34 132 ILE A O 1
ATOM 900 N N . SER A 1 115 ? -2.946 27.938 -23.977 1.00 13.08 133 SER A N 1
ATOM 901 C CA . SER A 1 115 ? -3.174 28.906 -25.039 1.00 10.85 133 SER A CA 1
ATOM 902 C C . SER A 1 115 ? -2.341 28.581 -26.277 1.00 15.10 133 SER A C 1
ATOM 903 O O . SER A 1 115 ? -2.794 28.777 -27.404 1.00 13.91 133 SER A O 1
ATOM 906 N N . LYS A 1 116 ? -1.130 28.075 -26.067 1.00 13.65 134 LYS A N 1
ATOM 907 C CA . LYS A 1 116 ? -0.232 27.767 -27.176 1.00 16.19 134 LYS A CA 1
ATOM 908 C C . LYS A 1 116 ? -0.648 26.504 -27.929 1.00 14.94 134 LYS A C 1
ATOM 909 O O . LYS A 1 116 ? -0.104 26.206 -28.992 1.00 16.21 134 LYS A O 1
ATOM 915 N N . HIS A 1 117 ? -1.615 25.770 -27.385 1.00 21.17 135 HIS A N 1
ATOM 916 C CA . HIS A 1 117 ? -2.128 24.576 -28.050 1.00 22.26 135 HIS A CA 1
ATOM 917 C C . HIS A 1 117 ? -3.478 24.850 -28.706 1.00 16.81 135 HIS A C 1
ATOM 918 O O . HIS A 1 117 ? -3.695 24.490 -29.863 1.00 15.43 135 HIS A O 1
ATOM 925 N N . ILE A 1 118 ? -4.390 25.469 -27.965 1.00 25.74 136 ILE A N 1
ATOM 926 C CA . ILE A 1 118 ? -5.683 25.840 -28.530 1.00 18.83 136 ILE A CA 1
ATOM 927 C C . ILE A 1 118 ? -5.468 26.898 -29.598 1.00 22.65 136 ILE A C 1
ATOM 928 O O . ILE A 1 118 ? -5.990 26.795 -30.709 1.00 21.71 136 ILE A O 1
ATOM 933 N N . PHE A 1 119 ? -4.696 27.917 -29.235 1.00 19.50 137 PHE A N 1
ATOM 934 C CA . PHE A 1 119 ? -4.334 28.992 -30.146 1.00 16.44 137 PHE A CA 1
ATOM 935 C C . PHE A 1 119 ? -2.847 28.867 -30.470 1.00 14.25 137 PHE A C 1
ATOM 936 O O . PHE A 1 119 ? -2.304 27.763 -30.431 1.00 25.03 137 PHE A O 1
ATOM 944 N N . ASN A 1 120 ? -2.194 29.983 -30.785 1.00 16.73 138 ASN A N 1
ATOM 945 C CA . ASN A 1 120 ? -0.793 29.962 -31.198 1.00 16.39 138 ASN A CA 1
ATOM 946 C C . ASN A 1 120 ? 0.025 31.049 -30.495 1.00 20.93 138 ASN A C 1
ATOM 947 O O . ASN A 1 120 ? 0.975 31.592 -31.061 1.00 13.58 138 ASN A O 1
ATOM 952 N N . ASP A 1 121 ? -0.348 31.357 -29.256 1.00 18.81 139 ASP A N 1
ATOM 953 C CA . ASP A 1 121 ? 0.384 32.329 -28.448 1.00 17.97 139 ASP A CA 1
ATOM 954 C C . ASP A 1 121 ? 0.031 32.172 -26.971 1.00 14.34 139 ASP A C 1
ATOM 955 O O . ASP A 1 121 ? -1.099 31.836 -26.627 1.00 19.36 139 ASP A O 1
ATOM 960 N N . GLU A 1 122 ? 1.006 32.423 -26.104 1.00 15.72 140 GLU A N 1
ATOM 961 C CA . GLU A 1 122 ? 0.831 32.247 -24.664 1.00 14.45 140 GLU A CA 1
ATOM 962 C C . GLU A 1 122 ? -0.229 33.171 -24.056 1.00 19.34 140 GLU A C 1
ATOM 963 O O . GLU A 1 122 ? -0.766 32.878 -22.989 1.00 12.19 140 GLU A O 1
ATOM 969 N N . ASP A 1 123 ? -0.523 34.283 -24.726 1.00 18.75 141 ASP A N 1
ATOM 970 C CA . ASP A 1 123 ? -1.427 35.292 -24.174 1.00 16.48 141 ASP A CA 1
ATOM 971 C C . ASP A 1 123 ? -2.818 35.260 -24.798 1.00 16.66 141 ASP A C 1
ATOM 972 O O . ASP A 1 123 ? -3.621 36.161 -24.564 1.00 17.83 141 ASP A O 1
ATOM 977 N N . ALA A 1 124 ? -3.102 34.224 -25.580 1.00 19.71 142 ALA A N 1
ATOM 978 C CA . ALA A 1 124 ? -4.370 34.130 -26.296 1.00 16.97 142 ALA A CA 1
ATOM 979 C C . ALA A 1 124 ? -5.557 34.156 -25.339 1.00 15.48 142 ALA A C 1
ATOM 980 O O . ALA A 1 124 ? -6.516 34.895 -25.553 1.00 18.59 142 ALA A O 1
ATOM 982 N N . ILE A 1 125 ? -5.482 33.352 -24.283 1.00 18.21 143 ILE A N 1
ATOM 983 C CA . ILE A 1 125 ? -6.564 33.261 -23.311 1.00 18.15 143 ILE A CA 1
ATOM 984 C C . ILE A 1 125 ? -6.240 34.105 -22.085 1.00 23.40 143 ILE A C 1
ATOM 985 O O . ILE A 1 125 ? -5.183 33.954 -21.471 1.00 15.32 143 ILE A O 1
ATOM 990 N N . ASN A 1 126 ? -7.157 35.003 -21.741 1.00 22.36 144 ASN A N 1
ATOM 991 C CA . ASN A 1 126 ? -6.988 35.868 -20.584 1.00 19.79 144 ASN A CA 1
ATOM 992 C C . ASN A 1 126 ? -7.407 35.153 -19.303 1.00 23.58 144 ASN A C 1
ATOM 993 O O . ASN A 1 126 ? -8.389 34.411 -19.292 1.00 26.37 144 ASN A O 1
ATOM 998 N N . ILE A 1 127 ? -6.644 35.365 -18.235 1.00 23.78 145 ILE A N 1
ATOM 999 C CA . ILE A 1 127 ? -6.982 34.833 -16.919 1.00 22.22 145 ILE A CA 1
ATOM 1000 C C . ILE A 1 127 ? -7.685 35.914 -16.101 1.00 31.12 145 ILE A C 1
ATOM 1001 O O . ILE A 1 127 ? -7.104 36.961 -15.811 1.00 24.38 145 ILE A O 1
ATOM 1006 N N . ALA A 1 128 ? -8.939 35.652 -15.743 1.00 23.03 146 ALA A N 1
ATOM 1007 C CA . ALA A 1 128 ? -9.722 36.567 -14.919 1.00 21.64 146 ALA A CA 1
ATOM 1008 C C . ALA A 1 128 ? -9.939 35.980 -13.529 1.00 25.25 146 ALA A C 1
ATOM 1009 O O . ALA A 1 128 ? -10.700 35.030 -13.360 1.00 29.06 146 ALA A O 1
ATOM 1011 N N . TYR A 1 129 ? -9.267 36.551 -12.534 1.00 27.49 147 TYR A N 1
ATOM 1012 C CA . TYR A 1 129 ? -9.423 36.106 -11.154 1.00 23.49 147 TYR A CA 1
ATOM 1013 C C . TYR A 1 129 ? -10.614 36.780 -10.479 1.00 22.65 147 TYR A C 1
ATOM 1014 O O . TYR A 1 129 ? -10.743 38.003 -10.507 1.00 24.25 147 TYR A O 1
ATOM 1023 N N . ASN A 1 130 ? -11.487 35.968 -9.886 1.00 27.23 148 ASN A N 1
ATOM 1024 C CA . ASN A 1 130 ? -12.571 36.463 -9.041 1.00 24.35 148 ASN A CA 1
ATOM 1025 C C . ASN A 1 130 ? -12.408 35.922 -7.626 1.00 27.31 148 ASN A C 1
ATOM 1026 O O . ASN A 1 130 ? -12.086 34.749 -7.440 1.00 26.67 148 ASN A O 1
ATOM 1031 N N . TYR A 1 131 ? -12.628 36.778 -6.634 1.00 31.06 149 TYR A N 1
ATOM 1032 C CA . TYR A 1 131 ? -12.416 36.400 -5.241 1.00 29.31 149 TYR A CA 1
ATOM 1033 C C . TYR A 1 131 ? -13.737 36.203 -4.496 1.00 31.20 149 TYR A C 1
ATOM 1034 O O . TYR A 1 131 ? -14.681 36.974 -4.669 1.00 39.74 149 TYR A O 1
ATOM 1043 N N . TYR A 1 132 ? -13.791 35.159 -3.672 1.00 29.42 150 TYR A N 1
ATOM 1044 C CA . TYR A 1 132 ? -14.983 34.839 -2.890 1.00 34.03 150 TYR A CA 1
ATOM 1045 C C . TYR A 1 132 ? -14.603 34.360 -1.493 1.00 38.92 150 TYR A C 1
ATOM 1046 O O . TYR A 1 132 ? -13.464 33.966 -1.256 1.00 36.28 150 TYR A O 1
ATOM 1055 N N . ASP A 1 133 ? -15.560 34.395 -0.571 1.00 41.77 151 ASP A N 1
ATOM 1056 C CA . ASP A 1 133 ? -15.362 33.816 0.754 1.00 34.32 151 ASP A CA 1
ATOM 1057 C C . ASP A 1 133 ? -15.486 32.298 0.665 1.00 36.32 151 ASP A C 1
ATOM 1058 O O . ASP A 1 133 ? -14.648 31.567 1.194 1.00 42.13 151 ASP A O 1
ATOM 1063 N N . ASN A 1 134 ? -16.539 31.838 -0.006 1.00 32.39 152 ASN A N 1
ATOM 1064 C CA . ASN A 1 134 ? -16.708 30.423 -0.326 1.00 36.59 152 ASN A CA 1
ATOM 1065 C C . ASN A 1 134 ? -16.590 30.227 -1.835 1.00 39.90 152 ASN A C 1
ATOM 1066 O O . ASN A 1 134 ? -17.525 30.512 -2.586 1.00 36.35 152 ASN A O 1
ATOM 1071 N N . VAL A 1 135 ? -15.434 29.740 -2.273 1.00 26.42 153 VAL A N 1
ATOM 1072 C CA . VAL A 1 135 ? -15.163 29.576 -3.695 1.00 29.63 153 VAL A CA 1
ATOM 1073 C C . VAL A 1 135 ? -15.943 28.392 -4.259 1.00 32.51 153 VAL A C 1
ATOM 1074 O O . VAL A 1 135 ? -16.334 28.400 -5.426 1.00 32.74 153 VAL A O 1
ATOM 1078 N N . PHE A 1 136 ? -16.179 27.382 -3.427 1.00 26.08 154 PHE A N 1
ATOM 1079 C CA . PHE A 1 136 ? -16.865 26.175 -3.876 1.00 29.56 154 PHE A CA 1
ATOM 1080 C C . PHE A 1 136 ? -18.338 26.441 -4.195 1.00 31.94 154 PHE A C 1
ATOM 1081 O O . PHE A 1 136 ? -18.940 25.733 -5.003 1.00 28.95 154 PHE A O 1
ATOM 1089 N N . VAL A 1 137 ? -18.913 27.459 -3.561 1.00 29.10 155 VAL A N 1
ATOM 1090 C CA . VAL A 1 137 ? -20.280 27.872 -3.860 1.00 35.38 155 VAL A CA 1
ATOM 1091 C C . VAL A 1 137 ? -20.314 28.543 -5.229 1.00 33.11 155 VAL A C 1
ATOM 1092 O O . VAL A 1 137 ? -21.170 28.238 -6.060 1.00 27.88 155 VAL A O 1
ATOM 1096 N N . ALA A 1 138 ? -19.370 29.451 -5.455 1.00 23.53 156 ALA A N 1
ATOM 1097 C CA . ALA A 1 138 ? -19.264 30.152 -6.728 1.00 26.85 156 ALA A CA 1
ATOM 1098 C C . ALA A 1 138 ? -19.029 29.163 -7.862 1.00 30.65 156 ALA A C 1
ATOM 1099 O O . ALA A 1 138 ? -19.529 29.345 -8.974 1.00 27.57 156 ALA A O 1
ATOM 1101 N N . LEU A 1 139 ? -18.273 28.110 -7.569 1.00 26.78 157 LEU A N 1
ATOM 1102 C CA . LEU A 1 139 ? -17.974 27.085 -8.558 1.00 28.17 157 LEU A CA 1
ATOM 1103 C C . LEU A 1 139 ? -19.233 26.308 -8.928 1.00 25.88 157 LEU A C 1
ATOM 1104 O O . LEU A 1 139 ? -19.514 26.091 -10.107 1.00 34.09 157 LEU A O 1
ATOM 1109 N N . ASN A 1 140 ? -19.987 25.893 -7.915 1.00 27.76 158 ASN A N 1
ATOM 1110 C CA . ASN A 1 140 ? -21.224 25.150 -8.136 1.00 29.22 158 ASN A CA 1
ATOM 1111 C C . ASN A 1 140 ? -22.310 26.032 -8.749 1.00 25.27 158 ASN A C 1
ATOM 1112 O O . ASN A 1 140 ? -23.297 25.526 -9.281 1.00 32.41 158 ASN A O 1
ATOM 1117 N N . ASP A 1 141 ? -22.124 27.348 -8.668 1.00 22.81 159 ASP A N 1
ATOM 1118 C CA . ASP A 1 141 ? -23.072 28.304 -9.239 1.00 28.55 159 ASP A CA 1
ATOM 1119 C C . ASP A 1 141 ? -22.601 28.825 -10.597 1.00 32.26 159 ASP A C 1
ATOM 1120 O O . ASP A 1 141 ? -23.232 29.704 -11.183 1.00 30.18 159 ASP A O 1
ATOM 1125 N N . LYS A 1 142 ? -21.490 28.280 -11.087 1.00 31.99 160 LYS A N 1
ATOM 1126 C CA . LYS A 1 142 ? -20.956 28.625 -12.405 1.00 32.14 160 LYS A CA 1
ATOM 1127 C C . LYS A 1 142 ? -20.549 30.094 -12.519 1.00 25.42 160 LYS A C 1
ATOM 1128 O O . LYS A 1 142 ? -20.573 30.666 -13.609 1.00 32.99 160 LYS A O 1
ATOM 1134 N N . ASP A 1 143 ? -20.181 30.704 -11.397 1.00 22.15 161 ASP A N 1
ATOM 1135 C CA . ASP A 1 143 ? -19.585 32.037 -11.420 1.00 23.32 161 ASP A CA 1
ATOM 1136 C C . ASP A 1 143 ? -18.139 31.948 -11.900 1.00 25.52 161 ASP A C 1
ATOM 1137 O O . ASP A 1 143 ? -17.570 32.928 -12.381 1.00 24.53 161 ASP A O 1
ATOM 1142 N N . ILE A 1 144 ? -17.558 30.759 -11.767 1.00 27.87 162 ILE A N 1
ATOM 1143 C CA . ILE A 1 144 ? -16.182 30.508 -12.174 1.00 28.83 162 ILE A CA 1
ATOM 1144 C C . ILE A 1 144 ? -16.082 29.165 -12.886 1.00 22.10 162 ILE A C 1
ATOM 1145 O O . ILE A 1 144 ? -16.914 28.281 -12.680 1.00 21.70 162 ILE A O 1
ATOM 1150 N N . HIS A 1 145 ? -15.068 29.023 -13.733 1.00 16.52 163 HIS A N 1
ATOM 1151 C CA . HIS A 1 145 ? -14.793 27.755 -14.396 1.00 22.01 163 HIS A CA 1
ATOM 1152 C C . HIS A 1 145 ? -13.913 26.872 -13.514 1.00 22.12 163 HIS A C 1
ATOM 1153 O O . HIS A 1 145 ? -13.935 25.645 -13.627 1.00 21.31 163 HIS A O 1
ATOM 1168 N N . THR A 1 147 ? -11.359 26.674 -9.578 1.00 21.44 165 THR A N 1
ATOM 1169 C CA . THR A 1 147 ? -10.714 27.193 -8.383 1.00 17.75 165 THR A CA 1
ATOM 1170 C C . THR A 1 147 ? -9.229 27.343 -8.684 1.00 18.16 165 THR A C 1
ATOM 1171 O O . THR A 1 147 ? -8.728 26.783 -9.661 1.00 18.04 165 THR A O 1
ATOM 1175 N N . ASP A 1 148 ? -8.527 28.101 -7.851 1.00 18.11 166 ASP A N 1
ATOM 1176 C CA . ASP A 1 148 ? -7.076 28.175 -7.933 1.00 18.81 166 ASP A CA 1
ATOM 1177 C C . ASP A 1 148 ? -6.499 26.793 -7.624 1.00 19.30 166 ASP A C 1
ATOM 1178 O O . ASP A 1 148 ? -7.201 25.928 -7.103 1.00 16.15 166 ASP A O 1
ATOM 1183 N N . ASN A 1 149 ? -5.226 26.582 -7.945 1.00 18.39 167 ASN A N 1
ATOM 1184 C CA . ASN A 1 149 ? -4.601 25.278 -7.735 1.00 13.03 167 ASN A CA 1
ATOM 1185 C C . ASN A 1 149 ? -4.161 25.027 -6.293 1.00 13.66 167 ASN A C 1
ATOM 1186 O O . ASN A 1 149 ? -3.868 23.889 -5.930 1.00 13.82 167 ASN A O 1
ATOM 1191 N N . TYR A 1 150 ? -4.108 26.073 -5.471 1.00 16.69 168 TYR A N 1
ATOM 1192 C CA . TYR A 1 150 ? -3.504 25.947 -4.145 1.00 18.21 168 TYR A CA 1
ATOM 1193 C C . TYR A 1 150 ? -4.392 25.196 -3.161 1.00 16.77 168 TYR A C 1
ATOM 1194 O O . TYR A 1 150 ? -3.916 24.739 -2.123 1.00 14.41 168 TYR A O 1
ATOM 1203 N N . PHE A 1 151 ? -5.673 25.064 -3.487 1.00 19.83 169 PHE A N 1
ATOM 1204 C CA . PHE A 1 151 ? -6.626 24.426 -2.584 1.00 17.29 169 PHE A CA 1
ATOM 1205 C C . PHE A 1 151 ? -6.204 23.008 -2.230 1.00 23.30 169 PHE A C 1
ATOM 1206 O O . PHE A 1 151 ? -5.692 22.273 -3.073 1.00 29.80 169 PHE A O 1
ATOM 1214 N N . LEU A 1 152 ? -6.413 22.638 -0.971 1.00 18.74 170 LEU A N 1
ATOM 1215 C CA . LEU A 1 152 ? -6.036 21.317 -0.486 1.00 24.04 170 LEU A CA 1
ATOM 1216 C C . LEU A 1 152 ? -6.815 20.220 -1.199 1.00 28.87 170 LEU A C 1
ATOM 1217 O O . LEU A 1 152 ? -7.971 20.408 -1.581 1.00 33.77 170 LEU A O 1
ATOM 1222 N N . SER A 1 153 ? -6.171 19.071 -1.368 1.00 35.62 171 SER A N 1
ATOM 1223 C CA . SER A 1 153 ? -6.802 17.916 -1.991 1.00 29.45 171 SER A CA 1
ATOM 1224 C C . SER A 1 153 ? -7.822 17.272 -1.054 1.00 27.16 171 SER A C 1
ATOM 1225 O O . SER A 1 153 ? -8.610 16.425 -1.474 1.00 35.20 171 SER A O 1
ATOM 1228 N N . ASN A 1 154 ? -7.801 17.685 0.211 1.00 36.71 172 ASN A N 1
ATOM 1229 C CA . ASN A 1 154 ? -8.683 17.130 1.233 1.00 35.24 172 ASN A CA 1
ATOM 1230 C C . ASN A 1 154 ? -9.720 18.156 1.698 1.00 38.55 172 ASN A C 1
ATOM 1231 O O . ASN A 1 154 ? -10.269 18.047 2.795 1.00 42.61 172 ASN A O 1
ATOM 1236 N N . SER A 1 155 ? -9.995 19.146 0.852 1.00 38.34 173 SER A N 1
ATOM 1237 C CA . SER A 1 155 ? -10.871 20.256 1.224 1.00 36.18 173 SER A CA 1
ATOM 1238 C C . SER A 1 155 ? -12.320 19.823 1.410 1.00 33.07 173 SER A C 1
ATOM 1239 O O . SER A 1 155 ? -12.808 18.932 0.716 1.00 33.53 173 SER A O 1
ATOM 1242 N N . ARG A 1 156 ? -12.997 20.469 2.356 1.00 41.47 174 ARG A N 1
ATOM 1243 C CA . ARG A 1 156 ? -14.430 20.282 2.555 1.00 38.83 174 ARG A CA 1
ATOM 1244 C C . ARG A 1 156 ? -15.213 20.942 1.430 1.00 42.75 174 ARG A C 1
ATOM 1245 O O . ARG A 1 156 ? -15.301 22.171 1.367 1.00 38.31 174 ARG A O 1
ATOM 1253 N N . LEU A 1 157 ? -15.780 20.128 0.546 1.00 40.37 175 LEU A N 1
ATOM 1254 C CA . LEU A 1 157 ? -16.589 20.642 -0.554 1.00 44.41 175 LEU A CA 1
ATOM 1255 C C . LEU A 1 157 ? -18.011 20.909 -0.074 1.00 41.11 175 LEU A C 1
ATOM 1256 O O . LEU A 1 157 ? -18.922 20.118 -0.326 1.00 38.31 175 LEU A O 1
ATOM 1261 N N . VAL A 1 158 ? -18.185 22.033 0.618 1.00 38.88 176 VAL A N 1
ATOM 1262 C CA . VAL A 1 158 ? -19.455 22.368 1.253 1.00 47.66 176 VAL A CA 1
ATOM 1263 C C . VAL A 1 158 ? -19.887 23.803 0.972 1.00 40.99 176 VAL A C 1
ATOM 1264 O O . VAL A 1 158 ? -19.060 24.669 0.680 1.00 37.03 176 VAL A O 1
ATOM 1268 N N . ASP A 1 159 ? -21.191 24.046 1.073 1.00 45.56 177 ASP A N 1
ATOM 1269 C CA . ASP A 1 159 ? -21.733 25.393 0.947 1.00 47.61 177 ASP A CA 1
ATOM 1270 C C . ASP A 1 159 ? -21.578 26.135 2.274 1.00 47.06 177 ASP A C 1
ATOM 1271 O O . ASP A 1 159 ? -20.895 25.658 3.183 1.00 49.76 177 ASP A O 1
ATOM 1276 N N . GLN A 1 160 ? -22.210 27.297 2.387 1.00 46.25 178 GLN A N 1
ATOM 1277 C CA . GLN A 1 160 ? -22.102 28.100 3.598 1.00 52.94 178 GLN A CA 1
ATOM 1278 C C . GLN A 1 160 ? -22.868 27.469 4.758 1.00 53.38 178 GLN A C 1
ATOM 1279 O O . GLN A 1 160 ? -22.496 27.640 5.920 1.00 56.83 178 GLN A O 1
ATOM 1285 N N . SER A 1 161 ? -23.935 26.742 4.442 1.00 56.71 179 SER A N 1
ATOM 1286 C CA . SER A 1 161 ? -24.716 26.051 5.461 1.00 55.31 179 SER A CA 1
ATOM 1287 C C . SER A 1 161 ? -23.925 24.886 6.058 1.00 59.16 179 SER A C 1
ATOM 1288 O O . SER A 1 161 ? -24.260 24.382 7.131 1.00 60.92 179 SER A O 1
ATOM 1291 N N . GLY A 1 162 ? -22.879 24.462 5.352 1.00 55.62 180 GLY A N 1
ATOM 1292 C CA . GLY A 1 162 ? -22.022 23.380 5.807 1.00 55.36 180 GLY A CA 1
ATOM 1293 C C . GLY A 1 162 ? -22.377 22.043 5.182 1.00 56.52 180 GLY A C 1
ATOM 1294 O O . GLY A 1 162 ? -21.840 21.007 5.576 1.00 48.44 180 GLY A O 1
ATOM 1295 N N . ASN A 1 163 ? -23.278 22.065 4.202 1.00 54.91 181 ASN A N 1
ATOM 1296 C CA . ASN A 1 163 ? -23.722 20.846 3.533 1.00 54.06 181 ASN A CA 1
ATOM 1297 C C . ASN A 1 163 ? -22.927 20.575 2.259 1.00 50.00 181 ASN A C 1
ATOM 1298 O O . ASN A 1 163 ? -22.542 21.502 1.546 1.00 41.91 181 ASN A O 1
ATOM 1303 N N . ASN A 1 164 ? -22.698 19.297 1.974 1.00 51.91 182 ASN A N 1
ATOM 1304 C CA . ASN A 1 164 ? -21.834 18.891 0.871 1.00 50.05 182 ASN A CA 1
ATOM 1305 C C . ASN A 1 164 ? -22.355 19.323 -0.500 1.00 46.15 182 ASN A C 1
ATOM 1306 O O . ASN A 1 164 ? -23.563 19.413 -0.719 1.00 42.59 182 ASN A O 1
ATOM 1311 N N . LEU A 1 165 ? -21.421 19.601 -1.409 1.00 48.81 183 LEU A N 1
ATOM 1312 C CA . LEU A 1 165 ? -21.730 19.924 -2.801 1.00 31.50 183 LEU A CA 1
ATOM 1313 C C . LEU A 1 165 ? -21.325 18.747 -3.691 1.00 40.66 183 LEU A C 1
ATOM 1314 O O . LEU A 1 165 ? -20.158 18.625 -4.065 1.00 41.23 183 LEU A O 1
ATOM 1319 N N . PRO A 1 166 ? -22.291 17.878 -4.042 1.00 38.64 184 PRO A N 1
ATOM 1320 C CA . PRO A 1 166 ? -21.966 16.569 -4.621 1.00 44.86 184 PRO A CA 1
ATOM 1321 C C . PRO A 1 166 ? -21.552 16.593 -6.093 1.00 35.58 184 PRO A C 1
ATOM 1322 O O . PRO A 1 166 ? -21.096 15.570 -6.602 1.00 31.46 184 PRO A O 1
ATOM 1326 N N . LYS A 1 167 ? -21.712 17.730 -6.762 1.00 34.43 185 LYS A N 1
ATOM 1327 C CA . LYS A 1 167 ? -21.456 17.808 -8.198 1.00 34.71 185 LYS A CA 1
ATOM 1328 C C . LYS A 1 167 ? -20.036 18.270 -8.518 1.00 34.26 185 LYS A C 1
ATOM 1329 O O . LYS A 1 167 ? -19.604 18.208 -9.670 1.00 32.27 185 LYS A O 1
ATOM 1335 N N . LEU A 1 168 ? -19.310 18.726 -7.501 1.00 35.41 186 LEU A N 1
ATOM 1336 C CA . LEU A 1 168 ? -17.945 19.202 -7.695 1.00 31.47 186 LEU A CA 1
ATOM 1337 C C . LEU A 1 168 ? -16.954 18.043 -7.737 1.00 29.93 186 LEU A C 1
ATOM 1338 O O . LEU A 1 168 ? -17.063 17.097 -6.955 1.00 31.57 186 LEU A O 1
ATOM 1343 N N . THR A 1 169 ? -15.998 18.123 -8.661 1.00 27.08 187 THR A N 1
ATOM 1344 C CA . THR A 1 169 ? -14.935 17.129 -8.763 1.00 27.22 187 THR A CA 1
ATOM 1345 C C . THR A 1 169 ? -13.577 17.785 -8.545 1.00 25.94 187 THR A C 1
ATOM 1346 O O . THR A 1 169 ? -13.491 18.995 -8.332 1.00 24.68 187 THR A O 1
ATOM 1350 N N . SER A 1 170 ? -12.524 16.974 -8.602 1.00 30.74 188 SER A N 1
ATOM 1351 C CA . SER A 1 170 ? -11.163 17.448 -8.376 1.00 24.38 188 SER A CA 1
ATOM 1352 C C . SER A 1 170 ? -10.203 16.958 -9.450 1.00 21.84 188 SER A C 1
ATOM 1353 O O . SER A 1 170 ? -10.349 15.854 -9.974 1.00 20.67 188 SER A O 1
ATOM 1356 N N . GLY A 1 171 ? -9.217 17.789 -9.770 1.00 19.60 189 GLY A N 1
ATOM 1357 C CA . GLY A 1 171 ? -8.122 17.376 -10.625 1.00 20.83 189 GLY A CA 1
ATOM 1358 C C . GLY A 1 171 ? -7.074 16.667 -9.789 1.00 15.25 189 GLY A C 1
ATOM 1359 O O . GLY A 1 171 ? -7.222 16.550 -8.573 1.00 27.10 189 GLY A O 1
ATOM 1360 N N . LEU A 1 172 ? -6.020 16.186 -10.439 1.00 14.54 190 LEU A N 1
ATOM 1361 C CA . LEU A 1 172 ? -4.926 15.519 -9.745 1.00 26.94 190 LEU A CA 1
ATOM 1362 C C . LEU A 1 172 ? -4.282 16.439 -8.711 1.00 20.33 190 LEU A C 1
ATOM 1363 O O . LEU A 1 172 ? -4.299 17.661 -8.871 1.00 13.81 190 LEU A O 1
ATOM 1368 N N . PRO A 1 173 ? -3.716 15.857 -7.642 1.00 20.17 191 PRO A N 1
ATOM 1369 C CA . PRO A 1 173 ? -2.869 16.667 -6.764 1.00 17.75 191 PRO A CA 1
ATOM 1370 C C . PRO A 1 173 ? -1.542 16.961 -7.464 1.00 17.97 191 PRO A C 1
ATOM 1371 O O . PRO A 1 173 ? -0.538 16.295 -7.206 1.00 16.32 191 PRO A O 1
ATOM 1375 N N . ILE A 1 174 ? -1.558 17.943 -8.362 1.00 13.49 192 ILE A N 1
ATOM 1376 C CA . ILE A 1 174 ? -0.420 18.218 -9.233 1.00 22.26 192 ILE A CA 1
ATOM 1377 C C . ILE A 1 174 ? 0.806 18.694 -8.460 1.00 21.38 192 ILE A C 1
ATOM 1378 O O . ILE A 1 174 ? 1.941 18.489 -8.894 1.00 16.43 192 ILE A O 1
ATOM 1383 N N . ILE A 1 175 ? 0.562 19.334 -7.320 1.00 19.99 193 ILE A N 1
ATOM 1384 C CA . ILE A 1 175 ? 1.621 19.926 -6.514 1.00 15.42 193 ILE A CA 1
ATOM 1385 C C . ILE A 1 175 ? 1.402 19.585 -5.045 1.00 19.98 193 ILE A C 1
ATOM 1386 O O . ILE A 1 175 ? 0.291 19.703 -4.527 1.00 20.14 193 ILE A O 1
ATOM 1391 N N . LYS A 1 176 ? 2.474 19.156 -4.387 1.00 16.85 194 LYS A N 1
ATOM 1392 C CA . LYS A 1 176 ? 2.423 18.761 -2.984 1.00 20.18 194 LYS A CA 1
ATOM 1393 C C . LYS A 1 176 ? 3.472 19.497 -2.159 1.00 21.50 194 LYS A C 1
ATOM 1394 O O . LYS A 1 176 ? 4.467 19.987 -2.696 1.00 23.28 194 LYS A O 1
ATOM 1400 N N . HIS A 1 177 ? 3.235 19.577 -0.853 1.00 17.68 195 HIS A N 1
ATOM 1401 C CA . HIS A 1 177 ? 4.287 19.924 0.094 1.00 20.22 195 HIS A CA 1
ATOM 1402 C C . HIS A 1 177 ? 4.311 18.851 1.176 1.00 17.04 195 HIS A C 1
ATOM 1403 O O . HIS A 1 177 ? 3.306 18.184 1.420 1.00 18.56 195 HIS A O 1
ATOM 1410 N N . SER A 1 178 ? 5.468 18.670 1.803 1.00 22.20 196 SER A N 1
ATOM 1411 C CA . SER A 1 178 ? 5.645 17.603 2.779 1.00 16.06 196 SER A CA 1
ATOM 1412 C C . SER A 1 178 ? 5.423 18.099 4.205 1.00 18.66 196 SER A C 1
ATOM 1413 O O . SER A 1 178 ? 5.378 19.303 4.457 1.00 25.84 196 SER A O 1
ATOM 1416 N N . ASN A 1 179 ? 5.280 17.154 5.128 1.00 20.80 197 ASN A N 1
ATOM 1417 C CA . ASN A 1 179 ? 5.091 17.461 6.540 1.00 17.39 197 ASN A CA 1
ATOM 1418 C C . ASN A 1 179 ? 6.268 16.964 7.370 1.00 20.97 197 ASN A C 1
ATOM 1419 O O . ASN A 1 179 ? 6.530 15.763 7.437 1.00 17.93 197 ASN A O 1
ATOM 1424 N N . LYS A 1 180 ? 6.980 17.896 7.993 1.00 19.23 198 LYS A N 1
ATOM 1425 C CA . LYS A 1 180 ? 8.132 17.549 8.810 1.00 18.20 198 LYS A CA 1
ATOM 1426 C C . LYS A 1 180 ? 7.704 17.301 10.251 1.00 17.15 198 LYS A C 1
ATOM 1427 O O . LYS A 1 180 ? 6.684 17.819 10.707 1.00 18.09 198 LYS A O 1
ATOM 1433 N N . ILE A 1 181 ? 8.484 16.487 10.951 1.00 17.72 199 ILE A N 1
ATOM 1434 C CA . ILE A 1 181 ? 8.195 16.133 12.334 1.00 23.27 199 ILE A CA 1
ATOM 1435 C C . ILE A 1 181 ? 9.373 16.533 13.206 1.00 16.43 199 ILE A C 1
ATOM 1436 O O . ILE A 1 181 ? 10.479 16.027 13.023 1.00 24.44 199 ILE A O 1
ATOM 1449 N N . ILE A 1 183 ? 11.004 16.639 17.035 1.00 17.57 201 ILE A N 1
ATOM 1450 C CA . ILE A 1 183 ? 10.924 15.835 18.246 1.00 22.81 201 ILE A CA 1
ATOM 1451 C C . ILE A 1 183 ? 12.223 15.960 19.038 1.00 21.72 201 ILE A C 1
ATOM 1452 O O . ILE A 1 183 ? 13.281 16.231 18.470 1.00 21.20 201 ILE A O 1
ATOM 1457 N N . LEU A 1 184 ? 12.137 15.776 20.351 1.00 25.87 202 LEU A N 1
ATOM 1458 C CA . LEU A 1 184 ? 13.319 15.808 21.203 1.00 25.43 202 LEU A CA 1
ATOM 1459 C C . LEU A 1 184 ? 14.234 14.628 20.887 1.00 19.35 202 LEU A C 1
ATOM 1460 O O . LEU A 1 184 ? 13.772 13.495 20.757 1.00 27.08 202 LEU A O 1
ATOM 1465 N N . LYS A 1 185 ? 15.529 14.902 20.761 1.00 21.43 203 LYS A N 1
ATOM 1466 C CA . LYS A 1 185 ? 16.511 13.866 20.452 1.00 28.93 203 LYS A CA 1
ATOM 1467 C C . LYS A 1 185 ? 16.540 12.763 21.500 1.00 20.31 203 LYS A C 1
ATOM 1468 O O . LYS A 1 185 ? 16.890 11.623 21.201 1.00 20.72 203 LYS A O 1
ATOM 1474 N N . GLU A 1 186 ? 16.173 13.112 22.727 1.00 22.36 204 GLU A N 1
ATOM 1475 C CA . GLU A 1 186 ? 16.298 12.200 23.858 1.00 30.58 204 GLU A CA 1
ATOM 1476 C C . GLU A 1 186 ? 15.484 10.918 23.679 1.00 29.63 204 GLU A C 1
ATOM 1477 O O . GLU A 1 186 ? 15.779 9.904 24.310 1.00 33.15 204 GLU A O 1
ATOM 1483 N N . TYR A 1 187 ? 14.472 10.958 22.816 1.00 24.36 205 TYR A N 1
ATOM 1484 C CA . TYR A 1 187 ? 13.620 9.793 22.585 1.00 27.95 205 TYR A CA 1
ATOM 1485 C C . TYR A 1 187 ? 14.254 8.801 21.614 1.00 23.11 205 TYR A C 1
ATOM 1486 O O . TYR A 1 187 ? 13.755 7.689 21.446 1.00 25.81 205 TYR A O 1
ATOM 1495 N N . ASN A 1 188 ? 15.354 9.205 20.986 1.00 26.52 206 ASN A N 1
ATOM 1496 C CA . ASN A 1 188 ? 16.082 8.344 20.058 1.00 26.01 206 ASN A CA 1
ATOM 1497 C C . ASN A 1 188 ? 15.226 7.971 18.847 1.00 27.95 206 ASN A C 1
ATOM 1498 O O . ASN A 1 188 ? 15.363 6.885 18.286 1.00 24.15 206 ASN A O 1
ATOM 1503 N N . ILE A 1 189 ? 14.341 8.887 18.458 1.00 31.10 207 ILE A N 1
ATOM 1504 C CA . ILE A 1 189 ? 13.460 8.697 17.308 1.00 24.78 207 ILE A CA 1
ATOM 1505 C C . ILE A 1 189 ? 13.800 9.710 16.219 1.00 26.82 207 ILE A C 1
ATOM 1506 O O . ILE A 1 189 ? 13.644 10.915 16.421 1.00 29.83 207 ILE A O 1
ATOM 1511 N N . ASN A 1 190 ? 14.263 9.222 15.071 1.00 22.31 208 ASN A N 1
ATOM 1512 C CA . ASN A 1 190 ? 14.616 10.098 13.955 1.00 30.72 208 ASN A CA 1
ATOM 1513 C C . ASN A 1 190 ? 13.993 9.667 12.626 1.00 26.80 208 ASN A C 1
ATOM 1514 O O . ASN A 1 190 ? 14.407 10.125 11.562 1.00 33.04 208 ASN A O 1
ATOM 1519 N N . ASN A 1 191 ? 12.984 8.805 12.688 1.00 24.88 209 ASN A N 1
ATOM 1520 C CA . ASN A 1 191 ? 12.238 8.434 11.490 1.00 29.79 209 ASN A CA 1
ATOM 1521 C C . ASN A 1 191 ? 10.802 8.046 11.813 1.00 26.42 209 ASN A C 1
ATOM 1522 O O . ASN A 1 191 ? 10.439 7.860 12.975 1.00 25.26 209 ASN A O 1
ATOM 1527 N N . LEU A 1 192 ? 9.990 7.939 10.767 1.00 30.45 210 LEU A N 1
ATOM 1528 C CA . LEU A 1 192 ? 8.578 7.615 10.905 1.00 30.16 210 LEU A CA 1
ATOM 1529 C C . LEU A 1 192 ? 8.381 6.213 11.478 1.00 31.20 210 LEU A C 1
ATOM 1530 O O . LEU A 1 192 ? 7.407 5.956 12.183 1.00 23.08 210 LEU A O 1
ATOM 1535 N N . GLU A 1 193 ? 9.313 5.314 11.176 1.00 32.58 211 GLU A N 1
ATOM 1536 C CA . GLU A 1 193 ? 9.228 3.932 11.641 1.00 29.16 211 GLU A CA 1
ATOM 1537 C C . GLU A 1 193 ? 9.437 3.838 13.150 1.00 35.23 211 GLU A C 1
ATOM 1538 O O . GLU A 1 193 ? 8.675 3.165 13.845 1.00 31.33 211 GLU A O 1
ATOM 1544 N N . ASP A 1 194 ? 10.477 4.501 13.651 1.00 30.06 212 ASP A N 1
ATOM 1545 C CA . ASP A 1 194 ? 10.753 4.520 15.084 1.00 30.27 212 ASP A CA 1
ATOM 1546 C C . ASP A 1 194 ? 9.612 5.201 15.831 1.00 31.59 212 ASP A C 1
ATOM 1547 O O . ASP A 1 194 ? 9.278 4.820 16.953 1.00 31.38 212 ASP A O 1
ATOM 1552 N N . LEU A 1 195 ? 9.023 6.214 15.201 1.00 28.52 213 LEU A N 1
ATOM 1553 C CA . LEU A 1 195 ? 7.909 6.945 15.794 1.00 25.07 213 LEU A CA 1
ATOM 1554 C C . LEU A 1 195 ? 6.701 6.030 15.963 1.00 24.06 213 LEU A C 1
ATOM 1555 O O . LEU A 1 195 ? 6.080 6.010 17.023 1.00 28.13 213 LEU A O 1
ATOM 1560 N N . LYS A 1 196 ? 6.378 5.277 14.914 1.00 25.16 214 LYS A N 1
ATOM 1561 C CA . LYS A 1 196 ? 5.265 4.330 14.952 1.00 31.65 214 LYS A CA 1
ATOM 1562 C C . LYS A 1 196 ? 5.397 3.357 16.115 1.00 26.71 214 LYS A C 1
ATOM 1563 O O . LYS A 1 196 ? 4.437 3.119 16.848 1.00 29.98 214 LYS A O 1
ATOM 1569 N N . SER A 1 197 ? 6.589 2.791 16.271 1.00 27.79 215 SER A N 1
ATOM 1570 C CA . SER A 1 197 ? 6.862 1.872 17.367 1.00 34.20 215 SER A CA 1
ATOM 1571 C C . SER A 1 197 ? 6.596 2.538 18.710 1.00 27.98 215 SER A C 1
ATOM 1572 O O . SER A 1 197 ? 5.940 1.960 19.572 1.00 26.26 215 SER A O 1
ATOM 1575 N N . TYR A 1 198 ? 7.091 3.760 18.881 1.00 30.21 216 TYR A N 1
ATOM 1576 C CA . TYR A 1 198 ? 6.903 4.482 20.135 1.00 32.28 216 TYR A CA 1
ATOM 1577 C C . TYR A 1 198 ? 5.422 4.727 20.424 1.00 30.10 216 TYR A C 1
ATOM 1578 O O . TYR A 1 198 ? 4.945 4.436 21.520 1.00 33.66 216 TYR A O 1
ATOM 1587 N N . ILE A 1 199 ? 4.697 5.257 19.441 1.00 27.39 217 ILE A N 1
ATOM 1588 C CA . ILE A 1 199 ? 3.269 5.518 19.604 1.00 36.70 217 ILE A CA 1
ATOM 1589 C C . ILE A 1 199 ? 2.516 4.217 19.885 1.00 33.09 217 ILE A C 1
ATOM 1590 O O . ILE A 1 199 ? 1.508 4.218 20.589 1.00 29.84 217 ILE A O 1
ATOM 1595 N N . SER A 1 200 ? 3.011 3.107 19.346 1.00 33.70 218 SER A N 1
ATOM 1596 C CA . SER A 1 200 ? 2.358 1.818 19.548 1.00 33.48 218 SER A CA 1
ATOM 1597 C C . SER A 1 200 ? 2.610 1.293 20.962 1.00 40.54 218 SER A C 1
ATOM 1598 O O . SER A 1 200 ? 1.762 0.606 21.532 1.00 41.31 218 SER A O 1
ATOM 1601 N N . LYS A 1 201 ? 3.770 1.624 21.525 1.00 37.04 219 LYS A N 1
ATOM 1602 C CA . LYS A 1 201 ? 4.123 1.180 22.873 1.00 42.95 219 LYS A CA 1
ATOM 1603 C C . LYS A 1 201 ? 3.474 2.045 23.953 1.00 39.10 219 LYS A C 1
ATOM 1604 O O . LYS A 1 201 ? 3.188 1.562 25.049 1.00 45.63 219 LYS A O 1
ATOM 1610 N N . ASN A 1 202 ? 3.244 3.318 23.640 1.00 42.48 220 ASN A N 1
ATOM 1611 C CA . ASN A 1 202 ? 2.796 4.292 24.636 1.00 37.77 220 ASN A CA 1
ATOM 1612 C C . ASN A 1 202 ? 1.415 4.872 24.345 1.00 37.33 220 ASN A C 1
ATOM 1613 O O . ASN A 1 202 ? 0.973 4.916 23.199 1.00 44.16 220 ASN A O 1
ATOM 1618 N N . GLU A 1 203 ? 0.753 5.328 25.404 1.00 42.90 221 GLU A N 1
ATOM 1619 C CA . GLU A 1 203 ? -0.620 5.814 25.327 1.00 40.19 221 GLU A CA 1
ATOM 1620 C C . GLU A 1 203 ? -0.746 7.198 25.953 1.00 30.47 221 GLU A C 1
ATOM 1621 O O . GLU A 1 203 ? 0.094 7.604 26.756 1.00 28.88 221 GLU A O 1
ATOM 1627 N N . GLY A 1 204 ? -1.797 7.919 25.574 1.00 38.81 222 GLY A N 1
ATOM 1628 C CA . GLY A 1 204 ? -2.084 9.223 26.147 1.00 34.69 222 GLY A CA 1
ATOM 1629 C C . GLY A 1 204 ? -1.282 10.361 25.538 1.00 30.03 222 GLY A C 1
ATOM 1630 O O . GLY A 1 204 ? -1.379 11.502 25.989 1.00 27.78 222 GLY A O 1
ATOM 1631 N N . LEU A 1 205 ? -0.496 10.055 24.511 1.00 29.43 223 LEU A N 1
ATOM 1632 C CA . LEU A 1 205 ? 0.331 11.063 23.854 1.00 25.43 223 LEU A CA 1
ATOM 1633 C C . LEU A 1 205 ? -0.517 12.059 23.071 1.00 31.17 223 LEU A C 1
ATOM 1634 O O . LEU A 1 205 ? -1.642 11.754 22.670 1.00 29.47 223 LEU A O 1
ATOM 1639 N N . LYS A 1 206 ? 0.037 13.250 22.861 1.00 27.19 224 LYS A N 1
ATOM 1640 C CA . LYS A 1 206 ? -0.653 14.319 22.145 1.00 21.31 224 LYS A CA 1
ATOM 1641 C C . LYS A 1 206 ? 0.285 14.937 21.114 1.00 27.98 224 LYS A C 1
ATOM 1642 O O . LYS A 1 206 ? 1.484 15.073 21.360 1.00 21.96 224 LYS A O 1
ATOM 1648 N N . ILE A 1 207 ? -0.268 15.308 19.961 1.00 27.34 225 ILE A N 1
ATOM 1649 C CA . ILE A 1 207 ? 0.526 15.826 18.850 1.00 21.43 225 ILE A CA 1
ATOM 1650 C C . ILE A 1 207 ? 0.183 17.283 18.569 1.00 22.60 225 ILE A C 1
ATOM 1651 O O . ILE A 1 207 ? -0.988 17.645 18.441 1.00 25.90 225 ILE A O 1
ATOM 1656 N N . ALA A 1 208 ? 1.219 18.114 18.478 1.00 22.65 226 ALA A N 1
ATOM 1657 C CA . ALA A 1 208 ? 1.054 19.528 18.159 1.00 25.31 226 ALA A CA 1
ATOM 1658 C C . ALA A 1 208 ? 1.246 19.766 16.666 1.00 17.37 226 ALA A C 1
ATOM 1659 O O . ALA A 1 208 ? 2.146 19.198 16.048 1.00 23.70 226 ALA A O 1
ATOM 1661 N N . CYS A 1 209 ? 0.395 20.614 16.095 1.00 22.56 227 CYS A N 1
ATOM 1662 C CA . CYS A 1 209 ? 0.453 20.933 14.672 1.00 16.04 227 CYS A CA 1
ATOM 1663 C C . CYS A 1 209 ? 0.187 22.418 14.439 1.00 20.24 227 CYS A C 1
ATOM 1664 O O . CYS A 1 209 ? -0.588 23.037 15.161 1.00 16.85 227 CYS A O 1
ATOM 1667 N N . LEU A 1 210 ? 0.832 22.988 13.428 1.00 20.69 228 LEU A N 1
ATOM 1668 C CA . LEU A 1 210 ? 0.664 24.405 13.133 1.00 18.66 228 LEU A CA 1
ATOM 1669 C C . LEU A 1 210 ? -0.606 24.633 12.320 1.00 19.90 228 LEU A C 1
ATOM 1670 O O . LEU A 1 210 ? -1.230 25.689 12.411 1.00 16.86 228 LEU A O 1
ATOM 1675 N N . THR A 1 211 ? -0.980 23.630 11.529 1.00 18.23 229 THR A N 1
ATOM 1676 C CA . THR A 1 211 ? -2.198 23.682 10.729 1.00 20.44 229 THR A CA 1
ATOM 1677 C C . THR A 1 211 ? -2.982 22.385 10.877 1.00 20.02 229 THR A C 1
ATOM 1678 O O . THR A 1 211 ? -2.449 21.378 11.344 1.00 19.73 229 THR A O 1
ATOM 1682 N N . GLU A 1 212 ? -4.247 22.414 10.473 1.00 23.00 230 GLU A N 1
ATOM 1683 C CA . GLU A 1 212 ? -5.081 21.219 10.488 1.00 23.72 230 GLU A CA 1
ATOM 1684 C C . GLU A 1 212 ? -4.530 20.172 9.525 1.00 22.19 230 GLU A C 1
ATOM 1685 O O . GLU A 1 212 ? -4.570 18.973 9.806 1.00 22.50 230 GLU A O 1
ATOM 1691 N N . ALA A 1 213 ? -4.011 20.634 8.391 1.00 23.40 231 ALA A N 1
ATOM 1692 C CA . ALA A 1 213 ? -3.481 19.740 7.369 1.00 22.76 231 ALA A CA 1
ATOM 1693 C C . ALA A 1 213 ? -2.265 18.971 7.878 1.00 21.43 231 ALA A C 1
ATOM 1694 O O . ALA A 1 213 ? -2.043 17.827 7.484 1.00 20.96 231 ALA A O 1
ATOM 1696 N N . ASN A 1 214 ? -1.476 19.602 8.746 1.00 26.30 232 ASN A N 1
ATOM 1697 C CA . ASN A 1 214 ? -0.320 18.939 9.344 1.00 17.15 232 ASN A CA 1
ATOM 1698 C C . ASN A 1 214 ? -0.748 17.725 10.164 1.00 22.27 232 ASN A C 1
ATOM 1699 O O . ASN A 1 214 ? -0.202 16.633 10.003 1.00 16.87 232 ASN A O 1
ATOM 1704 N N . CYS A 1 215 ? -1.722 17.922 11.048 1.00 13.66 233 CYS A N 1
ATOM 1705 C CA . CYS A 1 215 ? -2.221 16.840 11.889 1.00 17.72 233 CYS A CA 1
ATOM 1706 C C . CYS A 1 215 ? -2.923 15.760 11.072 1.00 22.62 233 CYS A C 1
ATOM 1707 O O . CYS A 1 215 ? -2.858 14.578 11.414 1.00 25.03 233 CYS A O 1
ATOM 1710 N N . ASN A 1 216 ? -3.588 16.162 9.995 1.00 19.48 234 ASN A N 1
ATOM 1711 C CA . ASN A 1 216 ? -4.299 15.214 9.144 1.00 22.13 234 ASN A CA 1
ATOM 1712 C C . ASN A 1 216 ? -3.354 14.228 8.465 1.00 20.86 234 ASN A C 1
ATOM 1713 O O . ASN A 1 216 ? -3.673 13.047 8.330 1.00 20.18 234 ASN A O 1
ATOM 1718 N N . ALA A 1 217 ? -2.193 14.715 8.043 1.00 23.34 235 ALA A N 1
ATOM 1719 C CA . ALA A 1 217 ? -1.210 13.867 7.380 1.00 20.44 235 ALA A CA 1
ATOM 1720 C C . ALA A 1 217 ? -0.747 12.742 8.303 1.00 20.62 235 ALA A C 1
ATOM 1721 O O . ALA A 1 217 ? -0.415 11.651 7.841 1.00 24.23 235 ALA A O 1
ATOM 1723 N N . LEU A 1 218 ? -0.735 13.011 9.606 1.00 19.39 236 LEU A N 1
ATOM 1724 C CA . LEU A 1 218 ? -0.331 12.012 10.592 1.00 24.04 236 LEU A CA 1
ATOM 1725 C C . LEU A 1 218 ? -1.526 11.233 11.133 1.00 22.44 236 LEU A C 1
ATOM 1726 O O . LEU A 1 218 ? -1.376 10.098 11.587 1.00 30.03 236 LEU A O 1
ATOM 1731 N N . LYS A 1 219 ? -2.707 11.842 11.091 1.00 19.83 237 LYS A N 1
ATOM 1732 C CA . LYS A 1 219 ? -3.924 11.170 11.531 1.00 23.32 237 LYS A CA 1
ATOM 1733 C C . LYS A 1 219 ? -4.179 9.937 10.668 1.00 32.89 237 LYS A C 1
ATOM 1734 O O . LYS A 1 219 ? -4.712 8.932 11.143 1.00 28.55 237 LYS A O 1
ATOM 1740 N N . ASN A 1 220 ? -3.790 10.023 9.400 1.00 29.62 238 ASN A N 1
ATOM 1741 C CA . ASN A 1 220 ? -3.907 8.902 8.476 1.00 32.31 238 ASN A CA 1
ATOM 1742 C C . ASN A 1 220 ? -3.119 7.688 8.950 1.00 33.11 238 ASN A C 1
ATOM 1743 O O . ASN A 1 220 ? -3.462 6.549 8.632 1.00 31.60 238 ASN A O 1
ATOM 1748 N N . ILE A 1 221 ? -2.058 7.942 9.710 1.00 31.47 239 ILE A N 1
ATOM 1749 C CA . ILE A 1 221 ? -1.175 6.883 10.180 1.00 29.07 239 ILE A CA 1
ATOM 1750 C C . ILE A 1 221 ? -1.593 6.366 11.552 1.00 27.57 239 ILE A C 1
ATOM 1751 O O . ILE A 1 221 ? -1.697 5.157 11.759 1.00 34.70 239 ILE A O 1
ATOM 1756 N N . PHE A 1 222 ? -1.835 7.282 12.485 1.00 23.90 240 PHE A N 1
ATOM 1757 C CA . PHE A 1 222 ? -1.969 6.914 13.891 1.00 25.02 240 PHE A CA 1
ATOM 1758 C C . PHE A 1 222 ? -3.412 6.800 14.379 1.00 21.83 240 PHE A C 1
ATOM 1759 O O . PHE A 1 222 ? -3.660 6.186 15.413 1.00 30.71 240 PHE A O 1
ATOM 1767 N N . LEU A 1 223 ? -4.355 7.378 13.642 1.00 25.55 241 LEU A N 1
ATOM 1768 C CA . LEU A 1 223 ? -5.770 7.258 13.988 1.00 23.52 241 LEU A CA 1
ATOM 1769 C C . LEU A 1 223 ? -6.048 7.854 15.375 1.00 26.13 241 LEU A C 1
ATOM 1770 O O . LEU A 1 223 ? -5.652 8.986 15.650 1.00 24.44 241 LEU A O 1
ATOM 1775 N N . ASP A 1 224 ? -6.718 7.099 16.245 1.00 23.14 242 ASP A N 1
ATOM 1776 C CA . ASP A 1 224 ? -7.110 7.606 17.558 1.00 27.15 242 ASP A CA 1
ATOM 1777 C C . ASP A 1 224 ? -6.117 7.223 18.656 1.00 28.17 242 ASP A C 1
ATOM 1778 O O . ASP A 1 224 ? -6.406 7.389 19.842 1.00 27.95 242 ASP A O 1
ATOM 1783 N N . LYS A 1 225 ? -4.950 6.717 18.266 1.00 27.06 243 LYS A N 1
ATOM 1784 C CA . LYS A 1 225 ? -3.902 6.376 19.229 1.00 25.91 243 LYS A CA 1
ATOM 1785 C C . LYS A 1 225 ? -3.375 7.609 19.959 1.00 27.94 243 LYS A C 1
ATOM 1786 O O . LYS A 1 225 ? -2.741 7.493 21.009 1.00 21.30 243 LYS A O 1
ATOM 1792 N N . VAL A 1 226 ? -3.629 8.784 19.392 1.00 26.03 244 VAL A N 1
ATOM 1793 C CA . VAL A 1 226 ? -3.180 10.039 19.982 1.00 26.93 244 VAL A CA 1
ATOM 1794 C C . VAL A 1 226 ? -4.234 11.123 19.795 1.00 25.48 244 VAL A C 1
ATOM 1795 O O . VAL A 1 226 ? -5.174 10.954 19.017 1.00 24.93 244 VAL A O 1
ATOM 1799 N N . THR A 1 227 ? -4.070 12.230 20.515 1.00 30.23 245 THR A N 1
ATOM 1800 C CA . THR A 1 227 ? -4.926 13.400 20.346 1.00 32.54 245 THR A CA 1
ATOM 1801 C C . THR A 1 227 ? -4.209 14.440 19.491 1.00 24.67 245 THR A C 1
ATOM 1802 O O . THR A 1 227 ? -2.988 14.586 19.571 1.00 26.37 245 THR A O 1
ATOM 1806 N N . TYR A 1 228 ? -4.977 15.157 18.676 1.00 25.35 246 TYR A N 1
ATOM 1807 C CA . TYR A 1 228 ? -4.421 16.111 17.721 1.00 27.22 246 TYR A CA 1
ATOM 1808 C C . TYR A 1 228 ? -4.812 17.539 18.075 1.00 29.35 246 TYR A C 1
ATOM 1809 O O . TYR A 1 228 ? -5.996 17.870 18.144 1.00 32.54 246 TYR A O 1
ATOM 1818 N N . ASP A 1 229 ? -3.804 18.377 18.297 1.00 24.40 247 ASP A N 1
ATOM 1819 C CA . ASP A 1 229 ? -4.014 19.782 18.623 1.00 26.33 247 ASP A CA 1
ATOM 1820 C C . ASP A 1 229 ? -3.329 20.676 17.596 1.00 25.84 247 ASP A C 1
ATOM 1821 O O . ASP A 1 229 ? -2.102 20.669 17.478 1.00 22.56 247 ASP A O 1
ATOM 1826 N N . TYR A 1 230 ? -4.130 21.438 16.855 1.00 25.14 248 TYR A N 1
ATOM 1827 C CA . TYR A 1 230 ? -3.609 22.380 15.869 1.00 26.17 248 TYR A CA 1
ATOM 1828 C C . TYR A 1 230 ? -4.135 23.798 16.092 1.00 32.95 248 TYR A C 1
ATOM 1829 O O . TYR A 1 230 ? -3.587 24.765 15.560 1.00 31.24 248 TYR A O 1
ATOM 1838 N N . LYS A 1 231 ? -5.195 23.917 16.882 1.00 30.15 249 LYS A N 1
ATOM 1839 C CA . LYS A 1 231 ? -5.817 25.209 17.137 1.00 29.13 249 LYS A CA 1
ATOM 1840 C C . LYS A 1 231 ? -4.980 26.071 18.082 1.00 23.90 249 LYS A C 1
ATOM 1841 O O . LYS A 1 231 ? -5.042 27.299 18.030 1.00 30.75 249 LYS A O 1
ATOM 1847 N N . SER A 1 232 ? -4.185 25.427 18.929 1.00 26.61 250 SER A N 1
ATOM 1848 C CA . SER A 1 232 ? -3.452 26.134 19.976 1.00 30.10 250 SER A CA 1
ATOM 1849 C C . SER A 1 232 ? -2.162 26.797 19.492 1.00 26.06 250 SER A C 1
ATOM 1850 O O . SER A 1 232 ? -1.498 27.485 20.268 1.00 33.32 250 SER A O 1
ATOM 1853 N N . PHE A 1 233 ? -1.815 26.603 18.221 1.00 29.46 251 PHE A N 1
ATOM 1854 C CA . PHE A 1 233 ? -0.527 27.064 17.695 1.00 25.43 251 PHE A CA 1
ATOM 1855 C C . PHE A 1 233 ? -0.686 27.933 16.453 1.00 23.60 251 PHE A C 1
ATOM 1856 O O . PHE A 1 233 ? -1.316 27.529 15.475 1.00 35.93 251 PHE A O 1
ATOM 1864 N N . SER A 1 234 ? -0.099 29.126 16.506 1.00 26.00 252 SER A N 1
ATOM 1865 C CA . SER A 1 234 ? -0.208 30.106 15.428 1.00 25.73 252 SER A CA 1
ATOM 1866 C C . SER A 1 234 ? 1.149 30.443 14.809 1.00 26.04 252 SER A C 1
ATOM 1867 O O . SER A 1 234 ? 1.227 31.240 13.873 1.00 19.09 252 SER A O 1
ATOM 1870 N N . SER A 1 235 ? 2.216 29.846 15.332 1.00 19.71 253 SER A N 1
ATOM 1871 C CA . SER A 1 235 ? 3.552 30.117 14.816 1.00 18.27 253 SER A CA 1
ATOM 1872 C C . SER A 1 235 ? 4.528 28.997 15.146 1.00 18.26 253 SER A C 1
ATOM 1873 O O . SER A 1 235 ? 4.269 28.158 16.009 1.00 17.58 253 SER A O 1
ATOM 1876 N N . TYR A 1 236 ? 5.653 28.997 14.439 1.00 14.00 254 TYR A N 1
ATOM 1877 C CA . TYR A 1 236 ? 6.715 28.030 14.664 1.00 18.49 254 TYR A CA 1
ATOM 1878 C C . TYR A 1 236 ? 7.220 28.100 16.102 1.00 24.27 254 TYR A C 1
ATOM 1879 O O . TYR A 1 236 ? 7.467 27.072 16.732 1.00 17.14 254 TYR A O 1
ATOM 1888 N N . ILE A 1 237 ? 7.354 29.318 16.619 1.00 18.32 255 ILE A N 1
ATOM 1889 C CA . ILE A 1 237 ? 7.851 29.526 17.974 1.00 23.15 255 ILE A CA 1
ATOM 1890 C C . ILE A 1 237 ? 6.882 28.935 18.998 1.00 17.11 255 ILE A C 1
ATOM 1891 O O . ILE A 1 237 ? 7.309 28.330 19.980 1.00 16.18 255 ILE A O 1
ATOM 1896 N N . ASP A 1 238 ? 5.582 29.102 18.761 1.00 18.39 256 ASP A N 1
ATOM 1897 C CA . ASP A 1 238 ? 4.564 28.531 19.640 1.00 19.67 256 ASP A CA 1
ATOM 1898 C C . ASP A 1 238 ? 4.638 27.014 19.613 1.00 19.69 256 ASP A C 1
ATOM 1899 O O . ASP A 1 238 ? 4.729 26.363 20.654 1.00 18.63 256 ASP A O 1
ATOM 1904 N N . LEU A 1 239 ? 4.586 26.468 18.402 1.00 25.62 257 LEU A N 1
ATOM 1905 C CA . LEU A 1 239 ? 4.665 25.031 18.176 1.00 20.12 257 LEU A CA 1
ATOM 1906 C C . LEU A 1 239 ? 5.903 24.460 18.868 1.00 26.74 257 LEU A C 1
ATOM 1907 O O . LEU A 1 239 ? 5.817 23.475 19.602 1.00 19.00 257 LEU A O 1
ATOM 1912 N N . SER A 1 240 ? 7.044 25.110 18.658 1.00 19.16 258 SER A N 1
ATOM 1913 C CA . SER A 1 240 ? 8.317 24.625 19.180 1.00 19.56 258 SER A CA 1
ATOM 1914 C C . SER A 1 240 ? 8.362 24.649 20.704 1.00 27.63 258 SER A C 1
ATOM 1915 O O . SER A 1 240 ? 8.891 23.730 21.330 1.00 19.16 258 SER A O 1
ATOM 1918 N N . LYS A 1 241 ? 7.815 25.708 21.291 1.00 24.53 259 LYS A N 1
ATOM 1919 C CA . LYS A 1 241 ? 7.754 25.844 22.741 1.00 21.56 259 LYS A CA 1
ATOM 1920 C C . LYS A 1 241 ? 7.066 24.631 23.365 1.00 24.37 259 LYS A C 1
ATOM 1921 O O . LYS A 1 241 ? 7.482 24.138 24.413 1.00 28.67 259 LYS A O 1
ATOM 1927 N N . SER A 1 242 ? 6.028 24.142 22.695 1.00 20.01 260 SER A N 1
ATOM 1928 C CA . SER A 1 242 ? 5.229 23.033 23.203 1.00 23.65 260 SER A CA 1
ATOM 1929 C C . SER A 1 242 ? 5.991 21.709 23.175 1.00 25.50 260 SER A C 1
ATOM 1930 O O . SER A 1 242 ? 5.865 20.896 24.091 1.00 32.83 260 SER A O 1
ATOM 1933 N N . VAL A 1 243 ? 6.771 21.489 22.122 1.00 20.20 261 VAL A N 1
ATOM 1934 C CA . VAL A 1 243 ? 7.591 20.286 22.023 1.00 22.76 261 VAL A CA 1
ATOM 1935 C C . VAL A 1 243 ? 8.718 20.323 23.053 1.00 22.74 261 VAL A C 1
ATOM 1936 O O . VAL A 1 243 ? 9.029 19.309 23.678 1.00 26.89 261 VAL A O 1
ATOM 1940 N N . LEU A 1 244 ? 9.326 21.493 23.223 1.00 22.34 262 LEU A N 1
ATOM 1941 C CA . LEU A 1 244 ? 10.423 21.660 24.171 1.00 22.91 262 LEU A CA 1
ATOM 1942 C C . LEU A 1 244 ? 9.927 21.564 25.611 1.00 23.60 262 LEU A C 1
ATOM 1943 O O . LEU A 1 244 ? 10.623 21.037 26.479 1.00 25.77 262 LEU A O 1
ATOM 1948 N N . SER A 1 245 ? 8.720 22.067 25.858 1.00 27.76 263 SER A N 1
ATOM 1949 C CA . SER A 1 245 ? 8.114 21.993 27.185 1.00 26.28 263 SER A CA 1
ATOM 1950 C C . SER A 1 245 ? 7.664 20.572 27.509 1.00 27.68 263 SER A C 1
ATOM 1951 O O . SER A 1 245 ? 7.206 20.299 28.619 1.00 33.04 263 SER A O 1
ATOM 1954 N N . LYS A 1 246 ? 7.773 19.682 26.526 1.00 30.08 264 LYS A N 1
ATOM 1955 C CA . LYS A 1 246 ? 7.513 18.258 26.723 1.00 27.17 264 LYS A CA 1
ATOM 1956 C C . LYS A 1 246 ? 6.022 17.957 26.904 1.00 29.69 264 LYS A C 1
ATOM 1957 O O . LYS A 1 246 ? 5.654 16.883 27.382 1.00 32.35 264 LYS A O 1
ATOM 1963 N N . SER A 1 247 ? 5.169 18.899 26.510 1.00 22.27 265 SER A N 1
ATOM 1964 C CA . SER A 1 247 ? 3.722 18.714 26.609 1.00 25.92 265 SER A CA 1
ATOM 1965 C C . SER A 1 247 ? 3.187 17.889 25.438 1.00 30.48 265 SER A C 1
ATOM 1966 O O . SER A 1 247 ? 2.205 17.157 25.578 1.00 26.90 265 SER A O 1
ATOM 1969 N N . HIS A 1 248 ? 3.837 18.020 24.285 1.00 30.89 266 HIS A N 1
ATOM 1970 C CA . HIS A 1 248 ? 3.474 17.261 23.091 1.00 30.71 266 HIS A CA 1
ATOM 1971 C C . HIS A 1 248 ? 4.682 16.481 22.581 1.00 20.84 266 HIS A C 1
ATOM 1972 O O . HIS A 1 248 ? 5.773 17.035 22.446 1.00 22.20 266 HIS A O 1
ATOM 1979 N N . ILE A 1 249 ? 4.481 15.198 22.298 1.00 19.60 267 ILE A N 1
ATOM 1980 C CA . ILE A 1 249 ? 5.583 14.306 21.950 1.00 17.93 267 ILE A CA 1
ATOM 1981 C C . ILE A 1 249 ? 6.282 14.729 20.658 1.00 24.72 267 ILE A C 1
ATOM 1982 O O . ILE A 1 249 ? 7.497 14.579 20.530 1.00 30.34 267 ILE A O 1
ATOM 1987 N N . ILE A 1 250 ? 5.516 15.256 19.707 1.00 19.61 268 ILE A N 1
ATOM 1988 C CA . ILE A 1 250 ? 6.086 15.758 18.460 1.00 22.81 268 ILE A CA 1
ATOM 1989 C C . ILE A 1 250 ? 5.393 17.034 18.011 1.00 20.78 268 ILE A C 1
ATOM 1990 O O . ILE A 1 250 ? 4.301 17.367 18.477 1.00 17.89 268 ILE A O 1
ATOM 1995 N N . GLY A 1 251 ? 6.050 17.738 17.098 1.00 19.00 269 GLY A N 1
ATOM 1996 C CA . GLY A 1 251 ? 5.476 18.894 16.440 1.00 18.32 269 GLY A CA 1
ATOM 1997 C C . GLY A 1 251 ? 5.479 18.657 14.943 1.00 22.50 269 GLY A C 1
ATOM 1998 O O . GLY A 1 251 ? 6.516 18.326 14.366 1.00 18.71 269 GLY A O 1
ATOM 1999 N N . VAL A 1 252 ? 4.314 18.805 14.320 1.00 20.86 270 VAL A N 1
ATOM 2000 C CA . VAL A 1 252 ? 4.179 18.629 12.879 1.00 11.69 270 VAL A CA 1
ATOM 2001 C C . VAL A 1 252 ? 4.129 19.992 12.203 1.00 21.90 270 VAL A C 1
ATOM 2002 O O . VAL A 1 252 ? 3.317 20.845 12.565 1.00 12.94 270 VAL A O 1
ATOM 2006 N N . ILE A 1 253 ? 4.995 20.190 11.216 1.00 16.45 271 ILE A N 1
ATOM 2007 C CA . ILE A 1 253 ? 5.116 21.486 10.567 1.00 19.73 271 ILE A CA 1
ATOM 2008 C C . ILE A 1 253 ? 5.737 21.338 9.178 1.00 18.54 271 ILE A C 1
ATOM 2009 O O . ILE A 1 253 ? 6.543 20.439 8.942 1.00 21.92 271 ILE A O 1
ATOM 2014 N N . SER A 1 254 ? 5.349 22.218 8.261 1.00 17.10 272 SER A N 1
ATOM 2015 C CA . SER A 1 254 ? 5.776 22.119 6.868 1.00 16.48 272 SER A CA 1
ATOM 2016 C C . SER A 1 254 ? 7.134 22.770 6.609 1.00 22.85 272 SER A C 1
ATOM 2017 O O . SER A 1 254 ? 7.759 22.513 5.580 1.00 19.19 272 SER A O 1
ATOM 2020 N N . GLY A 1 255 ? 7.587 23.612 7.534 1.00 26.42 273 GLY A N 1
ATOM 2021 C CA . GLY A 1 255 ? 8.845 24.317 7.359 1.00 21.54 273 GLY A CA 1
ATOM 2022 C C . GLY A 1 255 ? 9.540 24.688 8.654 1.00 22.59 273 GLY A C 1
ATOM 2023 O O . GLY A 1 255 ? 8.922 24.730 9.718 1.00 20.27 273 GLY A O 1
ATOM 2024 N N . ILE A 1 256 ? 10.838 24.964 8.545 1.00 25.60 274 ILE A N 1
ATOM 2025 C CA . ILE A 1 256 ? 11.675 25.319 9.686 1.00 21.49 274 ILE A CA 1
ATOM 2026 C C . ILE A 1 256 ? 12.371 26.659 9.419 1.00 16.26 274 ILE A C 1
ATOM 2027 O O . ILE A 1 256 ? 13.366 26.706 8.697 1.00 20.03 274 ILE A O 1
ATOM 2032 N N . PRO A 1 257 ? 11.841 27.756 9.991 1.00 15.19 275 PRO A N 1
ATOM 2033 C CA . PRO A 1 257 ? 12.455 29.082 9.834 1.00 21.49 275 PRO A CA 1
ATOM 2034 C C . PRO A 1 257 ? 13.888 29.158 10.368 1.00 18.52 275 PRO A C 1
ATOM 2035 O O . PRO A 1 257 ? 14.753 29.735 9.707 1.00 12.84 275 PRO A O 1
ATOM 2039 N N . PHE A 1 258 ? 14.121 28.595 11.552 1.00 18.84 276 PHE A N 1
ATOM 2040 C CA . PHE A 1 258 ? 15.457 28.545 12.144 1.00 16.05 276 PHE A CA 1
ATOM 2041 C C . PHE A 1 258 ? 15.614 27.267 12.967 1.00 17.44 276 PHE A C 1
ATOM 2042 O O . PHE A 1 258 ? 14.623 26.619 13.308 1.00 16.82 276 PHE A O 1
ATOM 2050 N N . ASN A 1 259 ? 16.859 26.911 13.276 1.00 10.44 277 ASN A N 1
ATOM 2051 C CA . ASN A 1 259 ? 17.160 25.666 13.980 1.00 14.36 277 ASN A CA 1
ATOM 2052 C C . ASN A 1 259 ? 17.311 25.848 15.486 1.00 16.17 277 ASN A C 1
ATOM 2053 O O . ASN A 1 259 ? 17.912 26.816 15.950 1.00 10.58 277 ASN A O 1
ATOM 2058 N N . PHE A 1 260 ? 16.761 24.907 16.245 1.00 23.86 278 PHE A N 1
ATOM 2059 C CA . PHE A 1 260 ? 17.062 24.803 17.666 1.00 10.90 278 PHE A CA 1
ATOM 2060 C C . PHE A 1 260 ? 18.307 23.941 17.822 1.00 15.90 278 PHE A C 1
ATOM 2061 O O . PHE A 1 260 ? 18.813 23.405 16.835 1.00 15.35 278 PHE A O 1
ATOM 2069 N N . ASN A 1 261 ? 18.802 23.814 19.050 1.00 16.09 279 ASN A N 1
ATOM 2070 C CA . ASN A 1 261 ? 20.047 23.096 19.307 1.00 17.69 279 ASN A CA 1
ATOM 2071 C C . ASN A 1 261 ? 20.058 21.698 18.687 1.00 20.07 279 ASN A C 1
ATOM 2072 O O . ASN A 1 261 ? 19.171 20.883 18.941 1.00 15.94 279 ASN A O 1
ATOM 2077 N N . GLU A 1 262 ? 21.071 21.454 17.860 1.00 21.69 280 GLU A N 1
ATOM 2078 C CA . GLU A 1 262 ? 21.299 20.160 17.214 1.00 25.55 280 GLU A CA 1
ATOM 2079 C C . GLU A 1 262 ? 21.185 18.978 18.173 1.00 26.44 280 GLU A C 1
ATOM 2080 O O . GLU A 1 262 ? 20.647 17.930 17.820 1.00 32.34 280 GLU A O 1
ATOM 2086 N N . HIS A 1 263 ? 21.697 19.156 19.385 1.00 26.82 281 HIS A N 1
ATOM 2087 C CA . HIS A 1 263 ? 21.837 18.056 20.331 1.00 27.47 281 HIS A CA 1
ATOM 2088 C C . HIS A 1 263 ? 20.561 17.792 21.123 1.00 29.36 281 HIS A C 1
ATOM 2089 O O . HIS A 1 263 ? 20.448 16.770 21.801 1.00 35.71 281 HIS A O 1
ATOM 2096 N N . LYS A 1 264 ? 19.602 18.708 21.029 1.00 22.11 282 LYS A N 1
ATOM 2097 C CA . LYS A 1 264 ? 18.372 18.616 21.811 1.00 22.56 282 LYS A CA 1
ATOM 2098 C C . LYS A 1 264 ? 17.150 18.311 20.950 1.00 17.92 282 LYS A C 1
ATOM 2099 O O . LYS A 1 264 ? 16.233 17.616 21.390 1.00 21.98 282 LYS A O 1
ATOM 2105 N N . ILE A 1 265 ? 17.136 18.836 19.730 1.00 20.39 283 ILE A N 1
ATOM 2106 C CA . ILE A 1 265 ? 15.976 18.709 18.856 1.00 24.07 283 ILE A CA 1
ATOM 2107 C C . ILE A 1 265 ? 16.329 17.959 17.582 1.00 21.45 283 ILE A C 1
ATOM 2108 O O . ILE A 1 265 ? 17.444 18.056 17.065 1.00 21.43 283 ILE A O 1
ATOM 2113 N N . ASN A 1 266 ? 15.356 17.191 17.106 1.00 24.37 284 ASN A N 1
ATOM 2114 C CA . ASN A 1 266 ? 15.471 16.435 15.872 1.00 24.50 284 ASN A CA 1
ATOM 2115 C C . ASN A 1 266 ? 14.368 16.847 14.916 1.00 19.26 284 ASN A C 1
ATOM 2116 O O . ASN A 1 266 ? 13.240 17.075 15.343 1.00 18.88 284 ASN A O 1
ATOM 2121 N N . VAL A 1 267 ? 14.692 16.955 13.632 1.00 21.87 285 VAL A N 1
ATOM 2122 C CA . VAL A 1 267 ? 13.683 17.220 12.611 1.00 16.65 285 VAL A CA 1
ATOM 2123 C C . VAL A 1 267 ? 13.934 16.347 11.385 1.00 17.40 285 VAL A C 1
ATOM 2124 O O . VAL A 1 267 ? 15.014 16.387 10.795 1.00 17.74 285 VAL A O 1
ATOM 2128 N N . PHE A 1 268 ? 12.931 15.559 11.011 1.00 18.74 286 PHE A N 1
ATOM 2129 C CA . PHE A 1 268 ? 13.026 14.695 9.841 1.00 17.52 286 PHE A CA 1
ATOM 2130 C C . PHE A 1 268 ? 11.766 14.808 8.990 1.00 22.43 286 PHE A C 1
ATOM 2131 O O . PHE A 1 268 ? 10.684 15.112 9.496 1.00 21.66 286 PHE A O 1
ATOM 2139 N N . ASP A 1 269 ? 11.922 14.570 7.691 1.00 21.00 287 ASP A N 1
ATOM 2140 C CA . ASP A 1 269 ? 10.813 14.637 6.749 1.00 23.35 287 ASP A CA 1
ATOM 2141 C C . ASP A 1 269 ? 10.079 13.300 6.717 1.00 16.57 287 ASP A C 1
ATOM 2142 O O . ASP A 1 269 ? 10.634 12.289 6.285 1.00 25.97 287 ASP A O 1
ATOM 2147 N N . SER A 1 270 ? 8.835 13.296 7.187 1.00 16.99 288 SER A N 1
ATOM 2148 C CA . SER A 1 270 ? 8.017 12.086 7.197 1.00 21.83 288 SER A CA 1
ATOM 2149 C C . SER A 1 270 ? 7.660 11.639 5.785 1.00 22.91 288 SER A C 1
ATOM 2150 O O . SER A 1 270 ? 7.313 10.478 5.564 1.00 26.29 288 SER A O 1
ATOM 2153 N N . PHE A 1 271 ? 7.735 12.579 4.845 1.00 22.34 289 PHE A N 1
ATOM 2154 C CA . PHE A 1 271 ? 7.322 12.368 3.458 1.00 19.70 289 PHE A CA 1
ATOM 2155 C C . PHE A 1 271 ? 5.832 12.041 3.360 1.00 19.26 289 PHE A C 1
ATOM 2156 O O . PHE A 1 271 ? 5.364 11.539 2.339 1.00 24.99 289 PHE A O 1
ATOM 2164 N N . LEU A 1 272 ? 5.094 12.330 4.430 1.00 21.75 290 LEU A N 1
ATOM 2165 C CA . LEU A 1 272 ? 3.638 12.310 4.392 1.00 23.56 290 LEU A CA 1
ATOM 2166 C C . LEU A 1 272 ? 3.180 13.622 3.771 1.00 25.23 290 LEU A C 1
ATOM 2167 O O . LEU A 1 272 ? 3.283 14.679 4.394 1.00 23.82 290 LEU A O 1
ATOM 2172 N N . LYS A 1 273 ? 2.686 13.554 2.540 1.00 27.76 291 LYS A N 1
ATOM 2173 C CA . LYS A 1 273 ? 2.470 14.755 1.742 1.00 22.32 291 LYS A CA 1
ATOM 2174 C C . LYS A 1 273 ? 1.073 15.344 1.882 1.00 12.81 291 LYS A C 1
ATOM 2175 O O . LYS A 1 273 ? 0.111 14.647 2.198 1.00 20.76 291 LYS A O 1
ATOM 2181 N N . THR A 1 274 ? 0.993 16.649 1.641 1.00 21.05 292 THR A N 1
ATOM 2182 C CA . THR A 1 274 ? -0.270 17.366 1.553 1.00 21.06 292 THR A CA 1
ATOM 2183 C C . THR A 1 274 ? -0.416 17.860 0.119 1.00 24.71 292 THR A C 1
ATOM 2184 O O . THR A 1 274 ? 0.360 18.700 -0.336 1.00 21.71 292 THR A O 1
ATOM 2188 N N . GLY A 1 275 ? -1.400 17.322 -0.595 1.00 29.00 293 GLY A N 1
ATOM 2189 C CA . GLY A 1 275 ? -1.591 17.643 -1.998 1.00 23.35 293 GLY A CA 1
ATOM 2190 C C . GLY A 1 275 ? -2.395 18.908 -2.232 1.00 18.15 293 GLY A C 1
ATOM 2191 O O . GLY A 1 275 ? -3.189 19.320 -1.387 1.00 20.49 293 GLY A O 1
ATOM 2192 N N . HIS A 1 276 ? -2.171 19.524 -3.390 1.00 20.84 294 HIS A N 1
ATOM 2193 C CA . HIS A 1 276 ? -2.942 20.682 -3.835 1.00 17.99 294 HIS A CA 1
ATOM 2194 C C . HIS A 1 276 ? -3.560 20.400 -5.199 1.00 20.48 294 HIS A C 1
ATOM 2195 O O . HIS A 1 276 ? -2.896 19.859 -6.081 1.00 17.14 294 HIS A O 1
ATOM 2202 N N . SER A 1 277 ? -4.826 20.769 -5.373 1.00 18.51 295 SER A N 1
ATOM 2203 C CA . SER A 1 277 ? -5.517 20.534 -6.637 1.00 22.06 295 SER A CA 1
ATOM 2204 C C . SER A 1 277 ? -6.562 21.605 -6.942 1.00 20.49 295 SER A C 1
ATOM 2205 O O . SER A 1 277 ? -7.002 22.337 -6.053 1.00 19.01 295 SER A O 1
ATOM 2208 N N . ALA A 1 278 ? -6.943 21.691 -8.213 1.00 20.89 296 ALA A N 1
ATOM 2209 C CA . ALA A 1 278 ? -8.023 22.570 -8.639 1.00 24.05 296 ALA A CA 1
ATOM 2210 C C . ALA A 1 278 ? -9.335 21.796 -8.625 1.00 18.06 296 ALA A C 1
ATOM 2211 O O . ALA A 1 278 ? -9.339 20.571 -8.759 1.00 22.84 296 ALA A O 1
ATOM 2213 N N . TYR A 1 279 ? -10.444 22.512 -8.459 1.00 19.15 297 TYR A N 1
ATOM 2214 C CA . TYR A 1 279 ? -11.764 21.889 -8.418 1.00 22.73 297 TYR A CA 1
ATOM 2215 C C . TYR A 1 279 ? -12.660 22.414 -9.537 1.00 22.68 297 TYR A C 1
ATOM 2216 O O . TYR A 1 279 ? -12.567 23.577 -9.935 1.00 26.37 297 TYR A O 1
ATOM 2225 N N . PHE A 1 280 ? -13.519 21.532 -10.040 1.00 25.82 298 PHE A N 1
ATOM 2226 C CA . PHE A 1 280 ? -14.377 21.827 -11.183 1.00 26.75 298 PHE A CA 1
ATOM 2227 C C . PHE A 1 280 ? -15.811 21.388 -10.902 1.00 24.22 298 PHE A C 1
ATOM 2228 O O . PHE A 1 280 ? -16.065 20.648 -9.953 1.00 24.99 298 PHE A O 1
ATOM 2236 N N . LYS A 1 281 ? -16.740 21.847 -11.736 1.00 31.09 299 LYS A N 1
ATOM 2237 C CA . LYS A 1 281 ? -18.132 21.411 -11.663 1.00 22.83 299 LYS A CA 1
ATOM 2238 C C . LYS A 1 281 ? -18.360 20.276 -12.658 1.00 23.66 299 LYS A C 1
ATOM 2239 O O . LYS A 1 281 ? -18.328 20.491 -13.868 1.00 25.94 299 LYS A O 1
ATOM 2245 N N . ALA A 1 282 ? -18.595 19.072 -12.142 1.00 29.93 300 ALA A N 1
ATOM 2246 C CA . ALA A 1 282 ? -18.615 17.866 -12.969 1.00 24.76 300 ALA A CA 1
ATOM 2247 C C . ALA A 1 282 ? -20.007 17.477 -13.467 1.00 34.74 300 ALA A C 1
ATOM 2248 O O . ALA A 1 282 ? -20.147 16.523 -14.233 1.00 42.09 300 ALA A O 1
ATOM 2250 N N . ALA A 1 283 ? -21.034 18.202 -13.036 1.00 34.55 301 ALA A N 1
ATOM 2251 C CA . ALA A 1 283 ? -22.401 17.889 -13.442 1.00 36.06 301 ALA A CA 1
ATOM 2252 C C . ALA A 1 283 ? -23.313 19.100 -13.289 1.00 35.40 301 ALA A C 1
ATOM 2253 O O . ALA A 1 283 ? -23.032 20.003 -12.502 1.00 43.52 301 ALA A O 1
ATOM 2255 N N . ALA A 1 284 ? -24.404 19.111 -14.048 1.00 36.36 302 ALA A N 1
ATOM 2256 C CA . ALA A 1 284 ? -25.371 20.202 -13.991 1.00 38.32 302 ALA A CA 1
ATOM 2257 C C . ALA A 1 284 ? -26.346 19.995 -12.836 1.00 42.99 302 ALA A C 1
ATOM 2258 O O . ALA A 1 284 ? -26.844 20.954 -12.245 1.00 40.61 302 ALA A O 1
ATOM 2261 N N . SER B 1 2 ? -36.909 -23.500 -30.034 1.00 38.52 20 SER B N 1
ATOM 2262 C CA . SER B 1 2 ? -36.747 -24.936 -30.263 1.00 38.92 20 SER B CA 1
ATOM 2263 C C . SER B 1 2 ? -36.613 -25.259 -31.746 1.00 40.96 20 SER B C 1
ATOM 2264 O O . SER B 1 2 ? -35.890 -26.174 -32.135 1.00 45.38 20 SER B O 1
ATOM 2275 N N . GLY B 1 4 ? -35.155 -23.698 -34.178 1.00 37.29 22 GLY B N 1
ATOM 2276 C CA . GLY B 1 4 ? -33.880 -23.409 -34.806 1.00 29.01 22 GLY B CA 1
ATOM 2277 C C . GLY B 1 4 ? -33.969 -22.483 -36.011 1.00 43.36 22 GLY B C 1
ATOM 2278 O O . GLY B 1 4 ? -32.951 -22.211 -36.650 1.00 41.21 22 GLY B O 1
ATOM 2279 N N . VAL B 1 5 ? -35.169 -21.992 -36.318 1.00 37.18 23 VAL B N 1
ATOM 2280 C CA . VAL B 1 5 ? -35.369 -21.156 -37.499 1.00 32.43 23 VAL B CA 1
ATOM 2281 C C . VAL B 1 5 ? -34.590 -19.847 -37.400 1.00 39.53 23 VAL B C 1
ATOM 2282 O O . VAL B 1 5 ? -34.046 -19.369 -38.395 1.00 37.81 23 VAL B O 1
ATOM 2286 N N . GLU B 1 6 ? -34.541 -19.274 -36.200 1.00 36.30 24 GLU B N 1
ATOM 2287 C CA . GLU B 1 6 ? -33.903 -17.978 -35.996 1.00 36.64 24 GLU B CA 1
ATOM 2288 C C . GLU B 1 6 ? -32.433 -18.014 -36.399 1.00 35.83 24 GLU B C 1
ATOM 2289 O O . GLU B 1 6 ? -31.901 -17.041 -36.936 1.00 34.75 24 GLU B O 1
ATOM 2295 N N . GLU B 1 7 ? -31.781 -19.141 -36.135 1.00 34.88 25 GLU B N 1
ATOM 2296 C CA . GLU B 1 7 ? -30.352 -19.276 -36.382 1.00 34.13 25 GLU B CA 1
ATOM 2297 C C . GLU B 1 7 ? -30.041 -19.610 -37.839 1.00 34.28 25 GLU B C 1
ATOM 2298 O O . GLU B 1 7 ? -29.008 -19.205 -38.367 1.00 34.20 25 GLU B O 1
ATOM 2304 N N . VAL B 1 8 ? -30.934 -20.349 -38.487 1.00 30.81 26 VAL B N 1
ATOM 2305 C CA . VAL B 1 8 ? -30.686 -20.831 -39.845 1.00 37.95 26 VAL B CA 1
ATOM 2306 C C . VAL B 1 8 ? -30.582 -19.669 -40.840 1.00 41.35 26 VAL B C 1
ATOM 2307 O O . VAL B 1 8 ? -29.883 -19.768 -41.849 1.00 36.42 26 VAL B O 1
ATOM 2311 N N . VAL B 1 9 ? -31.245 -18.561 -40.525 1.00 37.14 27 VAL B N 1
ATOM 2312 C CA . VAL B 1 9 ? -31.358 -17.424 -41.441 1.00 41.28 27 VAL B CA 1
ATOM 2313 C C . VAL B 1 9 ? -30.584 -16.196 -40.983 1.00 36.77 27 VAL B C 1
ATOM 2314 O O . VAL B 1 9 ? -30.790 -15.101 -41.506 1.00 38.83 27 VAL B O 1
ATOM 2318 N N . ASN B 1 10 ? -29.707 -16.374 -40.004 1.00 35.65 28 ASN B N 1
ATOM 2319 C CA . ASN B 1 10 ? -29.047 -15.243 -39.366 1.00 32.51 28 ASN B CA 1
ATOM 2320 C C . ASN B 1 10 ? -27.879 -14.671 -40.171 1.00 29.09 28 ASN B C 1
ATOM 2321 O O . ASN B 1 10 ? -26.988 -14.054 -39.598 1.00 34.45 28 ASN B O 1
ATOM 2326 N N . ASN B 1 11 ? -27.894 -14.857 -41.490 1.00 36.84 29 ASN B N 1
ATOM 2327 C CA . ASN B 1 11 ? -26.776 -14.440 -42.339 1.00 38.22 29 ASN B CA 1
ATOM 2328 C C . ASN B 1 11 ? -27.148 -13.383 -43.386 1.00 28.98 29 ASN B C 1
ATOM 2329 O O . ASN B 1 11 ? -26.575 -13.352 -44.475 1.00 31.43 29 ASN B O 1
ATOM 2334 N N . LYS B 1 12 ? -28.089 -12.508 -43.050 1.00 29.81 30 LYS B N 1
ATOM 2335 C CA . LYS B 1 12 ? -28.531 -11.474 -43.985 1.00 23.87 30 LYS B CA 1
ATOM 2336 C C . LYS B 1 12 ? -27.669 -10.214 -43.896 1.00 27.76 30 LYS B C 1
ATOM 2337 O O . LYS B 1 12 ? -27.609 -9.425 -44.843 1.00 25.69 30 LYS B O 1
ATOM 2343 N N . ALA B 1 13 ? -27.008 -10.028 -42.758 1.00 20.82 31 ALA B N 1
ATOM 2344 C CA . ALA B 1 13 ? -26.164 -8.859 -42.539 1.00 23.94 31 ALA B CA 1
ATOM 2345 C C . ALA B 1 13 ? -24.688 -9.244 -42.494 1.00 23.50 31 ALA B C 1
ATOM 2346 O O . ALA B 1 13 ? -23.835 -8.411 -42.188 1.00 18.34 31 ALA B O 1
ATOM 2348 N N . LYS B 1 14 ? -24.393 -10.502 -42.816 1.00 22.87 32 LYS B N 1
ATOM 2349 C CA . LYS B 1 14 ? -23.045 -11.048 -42.676 1.00 18.98 32 LYS B CA 1
ATOM 2350 C C . LYS B 1 14 ? -21.989 -10.221 -43.408 1.00 18.72 32 LYS B C 1
ATOM 2351 O O . LYS B 1 14 ? -20.933 -9.921 -42.848 1.00 16.08 32 LYS B O 1
ATOM 2357 N N . ARG B 1 15 ? -22.272 -9.852 -44.655 1.00 14.32 33 ARG B N 1
ATOM 2358 C CA . ARG B 1 15 ? -21.300 -9.125 -45.469 1.00 18.33 33 ARG B CA 1
ATOM 2359 C C . ARG B 1 15 ? -21.036 -7.728 -44.916 1.00 16.31 33 ARG B C 1
ATOM 2360 O O . ARG B 1 15 ? -19.929 -7.205 -45.040 1.00 23.55 33 ARG B O 1
ATOM 2368 N N . LEU B 1 16 ? -22.055 -7.130 -44.305 1.00 16.77 34 LEU B N 1
ATOM 2369 C CA . LEU B 1 16 ? -21.915 -5.817 -43.686 1.00 13.94 34 LEU B CA 1
ATOM 2370 C C . LEU B 1 16 ? -21.117 -5.916 -42.392 1.00 15.18 34 LEU B C 1
ATOM 2371 O O . LEU B 1 16 ? -20.222 -5.110 -42.143 1.00 14.99 34 LEU B O 1
ATOM 2376 N N . ILE B 1 17 ? -21.443 -6.910 -41.572 1.00 18.46 35 ILE B N 1
ATOM 2377 C CA . ILE B 1 17 ? -20.767 -7.097 -40.293 1.00 15.50 35 ILE B CA 1
ATOM 2378 C C . ILE B 1 17 ? -19.290 -7.422 -40.506 1.00 13.84 35 ILE B C 1
ATOM 2379 O O . ILE B 1 17 ? -18.439 -6.977 -39.740 1.00 15.21 35 ILE B O 1
ATOM 2384 N N . ASP B 1 18 ? -18.985 -8.191 -41.548 1.00 10.77 36 ASP B N 1
ATOM 2385 C CA . ASP B 1 18 ? -17.602 -8.568 -41.827 1.00 19.31 36 ASP B CA 1
ATOM 2386 C C . ASP B 1 18 ? -16.758 -7.359 -42.224 1.00 17.62 36 ASP B C 1
ATOM 2387 O O . ASP B 1 18 ? -15.666 -7.163 -41.692 1.00 14.15 36 ASP B O 1
ATOM 2392 N N . ILE B 1 19 ? -17.254 -6.553 -43.160 1.00 17.99 37 ILE B N 1
ATOM 2393 C CA . ILE B 1 19 ? -16.503 -5.385 -43.611 1.00 21.52 37 ILE B CA 1
ATOM 2394 C C . ILE B 1 19 ? -16.450 -4.346 -42.494 1.00 11.60 37 ILE B C 1
ATOM 2395 O O . ILE B 1 19 ? -15.510 -3.559 -42.405 1.00 12.00 37 ILE B O 1
ATOM 2400 N N . TYR B 1 20 ? -17.466 -4.364 -41.638 1.00 17.26 38 TYR B N 1
ATOM 2401 C CA . TYR B 1 20 ? -17.489 -3.533 -40.442 1.00 14.55 38 TYR B CA 1
ATOM 2402 C C . TYR B 1 20 ? -16.322 -3.910 -39.534 1.00 14.00 38 TYR B C 1
ATOM 2403 O O . TYR B 1 20 ? -15.518 -3.058 -39.156 1.00 14.84 38 TYR B O 1
ATOM 2412 N N . HIS B 1 21 ? -16.219 -5.196 -39.216 1.00 10.42 39 HIS B N 1
ATOM 2413 C CA . HIS B 1 21 ? -15.132 -5.697 -38.382 1.00 16.37 39 HIS B CA 1
ATOM 2414 C C . HIS B 1 21 ? -13.766 -5.509 -39.038 1.00 16.28 39 HIS B C 1
ATOM 2415 O O . HIS B 1 21 ? -12.796 -5.152 -38.371 1.00 15.12 39 HIS B O 1
ATOM 2422 N N . ALA B 1 22 ? -13.692 -5.755 -40.342 1.00 18.69 40 ALA B N 1
ATOM 2423 C CA . ALA B 1 22 ? -12.435 -5.631 -41.072 1.00 18.10 40 ALA B CA 1
ATOM 2424 C C . ALA B 1 22 ? -11.974 -4.178 -41.105 1.00 21.91 40 ALA B C 1
ATOM 2425 O O . ALA B 1 22 ? -10.775 -3.898 -41.120 1.00 18.58 40 ALA B O 1
ATOM 2427 N N . ALA B 1 23 ? -12.933 -3.258 -41.119 1.00 23.77 41 ALA B N 1
ATOM 2428 C CA . ALA B 1 23 ? -12.624 -1.835 -41.105 1.00 17.44 41 ALA B CA 1
ATOM 2429 C C . ALA B 1 23 ? -12.078 -1.431 -39.741 1.00 13.70 41 ALA B C 1
ATOM 2430 O O . ALA B 1 23 ? -11.091 -0.702 -39.655 1.00 18.60 41 ALA B O 1
ATOM 2432 N N . VAL B 1 24 ? -12.722 -1.911 -38.679 1.00 13.04 42 VAL B N 1
ATOM 2433 C CA . VAL B 1 24 ? -12.263 -1.635 -37.321 1.00 13.88 42 VAL B CA 1
ATOM 2434 C C . VAL B 1 24 ? -10.838 -2.148 -37.146 1.00 22.36 42 VAL B C 1
ATOM 2435 O O . VAL B 1 24 ? -10.009 -1.494 -36.513 1.00 20.57 42 VAL B O 1
ATOM 2439 N N . LYS B 1 25 ? -10.560 -3.317 -37.717 1.00 16.51 43 LYS B N 1
ATOM 2440 C CA . LYS B 1 25 ? -9.233 -3.911 -37.640 1.00 19.82 43 LYS B CA 1
ATOM 2441 C C . LYS B 1 25 ? -8.200 -2.986 -38.270 1.00 18.51 43 LYS B C 1
ATOM 2442 O O . LYS B 1 25 ? -7.162 -2.703 -37.672 1.00 26.67 43 LYS B O 1
ATOM 2448 N N . GLU B 1 26 ? -8.495 -2.519 -39.478 1.00 22.32 44 GLU B N 1
ATOM 2449 C CA . GLU B 1 26 ? -7.627 -1.579 -40.177 1.00 24.58 44 GLU B CA 1
ATOM 2450 C C . GLU B 1 26 ? -7.342 -0.367 -39.300 1.00 22.00 44 GLU B C 1
ATOM 2451 O O . GLU B 1 26 ? -6.214 0.119 -39.246 1.00 24.29 44 GLU B O 1
ATOM 2457 N N . LEU B 1 27 ? -8.370 0.101 -38.601 1.00 25.67 45 LEU B N 1
ATOM 2458 C CA . LEU B 1 27 ? -8.264 1.310 -37.794 1.00 22.50 45 LEU B CA 1
ATOM 2459 C C . LEU B 1 27 ? -7.423 1.096 -36.538 1.00 27.62 45 LEU B C 1
ATOM 2460 O O . LEU B 1 27 ? -6.739 2.011 -36.082 1.00 23.84 45 LEU B O 1
ATOM 2465 N N . ILE B 1 28 ? -7.480 -0.106 -35.974 1.00 17.57 46 ILE B N 1
ATOM 2466 C CA . ILE B 1 28 ? -6.653 -0.434 -34.818 1.00 21.96 46 ILE B CA 1
ATOM 2467 C C . ILE B 1 28 ? -5.192 -0.576 -35.243 1.00 23.04 46 ILE B C 1
ATOM 2468 O O . ILE B 1 28 ? -4.284 -0.207 -34.500 1.00 26.57 46 ILE B O 1
ATOM 2473 N N . GLN B 1 29 ? -4.974 -1.096 -36.447 1.00 31.94 47 GLN B N 1
ATOM 2474 C CA . GLN B 1 29 ? -3.624 -1.371 -36.930 1.00 24.58 47 GLN B CA 1
ATOM 2475 C C . GLN B 1 29 ? -2.891 -0.103 -37.365 1.00 19.71 47 GLN B C 1
ATOM 2476 O O . GLN B 1 29 ? -1.676 -0.005 -37.198 1.00 29.53 47 GLN B O 1
ATOM 2482 N N . ASN B 1 30 ? -3.620 0.863 -37.919 1.00 21.50 48 ASN B N 1
ATOM 2483 C CA . ASN B 1 30 ? -3.031 2.164 -38.237 1.00 31.73 48 ASN B CA 1
ATOM 2484 C C . ASN B 1 30 ? -3.208 3.154 -37.080 1.00 21.76 48 ASN B C 1
ATOM 2485 O O . ASN B 1 30 ? -2.817 4.315 -37.181 1.00 23.88 48 ASN B O 1
ATOM 2490 N N . GLU B 1 31 ? -3.806 2.672 -35.991 1.00 24.29 49 GLU B N 1
ATOM 2491 C CA . GLU B 1 31 ? -3.943 3.417 -34.736 1.00 31.53 49 GLU B CA 1
ATOM 2492 C C . GLU B 1 31 ? -4.840 4.655 -34.822 1.00 22.38 49 GLU B C 1
ATOM 2493 O O . GLU B 1 31 ? -4.833 5.488 -33.916 1.00 30.06 49 GLU B O 1
ATOM 2499 N N . GLU B 1 32 ? -5.628 4.769 -35.886 1.00 22.63 50 GLU B N 1
ATOM 2500 C CA . GLU B 1 32 ? -6.570 5.881 -36.008 1.00 20.73 50 GLU B CA 1
ATOM 2501 C C . GLU B 1 32 ? -7.648 5.826 -34.927 1.00 24.95 50 GLU B C 1
ATOM 2502 O O . GLU B 1 32 ? -8.150 6.861 -34.488 1.00 20.87 50 GLU B O 1
ATOM 2508 N N . LEU B 1 33 ? -7.999 4.617 -34.501 1.00 21.89 51 LEU B N 1
ATOM 2509 C CA . LEU B 1 33 ? -9.029 4.438 -33.483 1.00 21.88 51 LEU B CA 1
ATOM 2510 C C . LEU B 1 33 ? -8.479 4.785 -32.105 1.00 19.99 51 LEU B C 1
ATOM 2511 O O . LEU B 1 33 ? -9.146 5.445 -31.307 1.00 20.49 51 LEU B O 1
ATOM 2516 N N . ILE B 1 34 ? -7.258 4.336 -31.835 1.00 24.68 52 ILE B N 1
ATOM 2517 C CA . ILE B 1 34 ? -6.571 4.664 -30.593 1.00 18.43 52 ILE B CA 1
ATOM 2518 C C . ILE B 1 34 ? -6.355 6.175 -30.508 1.00 23.30 52 ILE B C 1
ATOM 2519 O O . ILE B 1 34 ? -6.499 6.766 -29.438 1.00 17.40 52 ILE B O 1
ATOM 2524 N N . ASP B 1 35 ? -6.027 6.792 -31.642 1.00 19.78 53 ASP B N 1
ATOM 2525 C CA . ASP B 1 35 ? -5.860 8.243 -31.707 1.00 25.22 53 ASP B CA 1
ATOM 2526 C C . ASP B 1 35 ? -7.131 8.957 -31.272 1.00 24.72 53 ASP B C 1
ATOM 2527 O O . ASP B 1 35 ? -7.082 9.985 -30.595 1.00 23.66 53 ASP B O 1
ATOM 2532 N N . LEU B 1 36 ? -8.268 8.402 -31.672 1.00 18.04 54 LEU B N 1
ATOM 2533 C CA . LEU B 1 36 ? -9.561 8.989 -31.361 1.00 19.15 54 LEU B CA 1
ATOM 2534 C C . LEU B 1 36 ? -9.832 8.931 -29.859 1.00 19.36 54 LEU B C 1
ATOM 2535 O O . LEU B 1 36 ? -10.386 9.867 -29.284 1.00 17.98 54 LEU B O 1
ATOM 2540 N N . ILE B 1 37 ? -9.436 7.830 -29.227 1.00 22.49 55 ILE B N 1
ATOM 2541 C CA . ILE B 1 37 ? -9.561 7.691 -27.779 1.00 19.79 55 ILE B CA 1
ATOM 2542 C C . ILE B 1 37 ? -8.692 8.726 -27.067 1.00 17.79 55 ILE B C 1
ATOM 2543 O O . ILE B 1 37 ? -9.094 9.293 -26.052 1.00 19.02 55 ILE B O 1
ATOM 2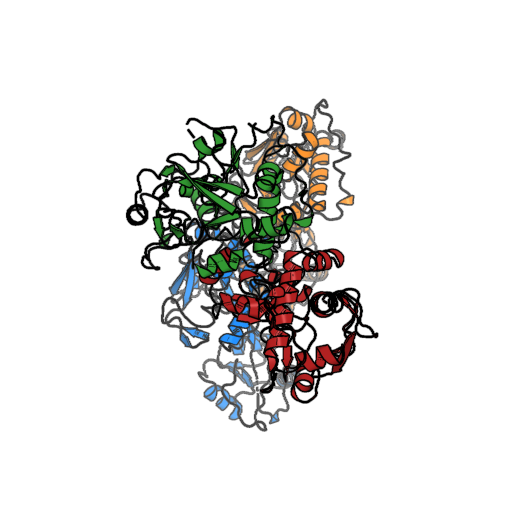548 N N . ASP B 1 38 ? -7.502 8.971 -27.607 1.00 16.85 56 ASP B N 1
ATOM 2549 C CA . ASP B 1 38 ? -6.578 9.930 -27.014 1.00 23.02 56 ASP B CA 1
ATOM 2550 C C . ASP B 1 38 ? -7.073 11.354 -27.233 1.00 20.55 56 ASP B C 1
ATOM 2551 O O . ASP B 1 38 ? -6.942 12.206 -26.353 1.00 25.19 56 ASP B O 1
ATOM 2556 N N . LYS B 1 39 ? -7.641 11.603 -28.411 1.00 16.21 57 LYS B N 1
ATOM 2557 C CA . LYS B 1 39 ? -8.177 12.917 -28.750 1.00 24.27 57 LYS B CA 1
ATOM 2558 C C . LYS B 1 39 ? -9.222 13.366 -27.737 1.00 21.49 57 LYS B C 1
ATOM 2559 O O . LYS B 1 39 ? -9.202 14.505 -27.272 1.00 20.20 57 LYS B O 1
ATOM 2565 N N . HIS B 1 40 ? -10.134 12.459 -27.406 1.00 17.29 58 HIS B N 1
ATOM 2566 C CA . HIS B 1 40 ? -11.215 12.749 -26.472 1.00 18.86 58 HIS B CA 1
ATOM 2567 C C . HIS B 1 40 ? -10.838 12.349 -25.047 1.00 18.27 58 HIS B C 1
ATOM 2568 O O . HIS B 1 40 ? -11.547 12.683 -24.096 1.00 18.98 58 HIS B O 1
ATOM 2575 N N . ASN B 1 41 ? -9.715 11.645 -24.911 1.00 24.02 59 ASN B N 1
ATOM 2576 C CA . ASN B 1 41 ? -9.244 11.153 -23.616 1.00 21.20 59 ASN B CA 1
ATOM 2577 C C . ASN B 1 41 ? -10.357 10.420 -22.871 1.00 17.98 59 ASN B C 1
ATOM 2578 O O . ASN B 1 41 ? -10.575 10.635 -21.677 1.00 13.98 59 ASN B O 1
ATOM 2583 N N . VAL B 1 42 ? -11.066 9.559 -23.595 1.00 17.50 60 VAL B N 1
ATOM 2584 C CA . VAL B 1 42 ? -12.162 8.797 -23.009 1.00 22.87 60 VAL B CA 1
ATOM 2585 C C . VAL B 1 42 ? -11.633 7.498 -22.419 1.00 19.45 60 VAL B C 1
ATOM 2586 O O . VAL B 1 42 ? -10.624 6.960 -22.875 1.00 17.46 60 VAL B O 1
ATOM 2590 N N . ASP B 1 43 ? -12.317 7.012 -21.391 1.00 22.48 61 ASP B N 1
ATOM 2591 C CA . ASP B 1 43 ? -11.913 5.798 -20.697 1.00 24.66 61 ASP B CA 1
ATOM 2592 C C . ASP B 1 43 ? -12.432 4.553 -21.411 1.00 22.35 61 ASP B C 1
ATOM 2593 O O . ASP B 1 43 ? -13.292 3.837 -20.894 1.00 27.24 61 ASP B O 1
ATOM 2598 N N . TYR B 1 44 ? -11.907 4.315 -22.610 1.00 24.20 62 TYR B N 1
ATOM 2599 C CA . TYR B 1 44 ? -12.211 3.112 -23.374 1.00 15.12 62 TYR B CA 1
ATOM 2600 C C . TYR B 1 44 ? -10.928 2.498 -23.919 1.00 20.17 62 TYR B C 1
ATOM 2601 O O . TYR B 1 44 ? -9.932 3.196 -24.115 1.00 18.27 62 TYR B O 1
ATOM 2610 N N . SER B 1 45 ? -10.964 1.191 -24.162 1.00 22.96 63 SER B N 1
ATOM 2611 C CA . SER B 1 45 ? -9.870 0.494 -24.830 1.00 17.45 63 SER B CA 1
ATOM 2612 C C . SER B 1 45 ? -10.413 -0.265 -26.035 1.00 23.54 63 SER B C 1
ATOM 2613 O O . SER B 1 45 ? -11.576 -0.669 -26.047 1.00 24.05 63 SER B O 1
ATOM 2616 N N . VAL B 1 46 ? -9.577 -0.448 -27.050 1.00 23.98 64 VAL B N 1
ATOM 2617 C CA . VAL B 1 46 ? -9.987 -1.184 -28.239 1.00 23.08 64 VAL B CA 1
ATOM 2618 C C . VAL B 1 46 ? -9.961 -2.680 -27.953 1.00 22.63 64 VAL B C 1
ATOM 2619 O O . VAL B 1 46 ? -9.302 -3.130 -27.017 1.00 27.82 64 VAL B O 1
ATOM 2623 N N . ILE B 1 47 ? -10.691 -3.446 -28.756 1.00 29.17 65 ILE B N 1
ATOM 2624 C CA . ILE B 1 47 ? -10.723 -4.894 -28.600 1.00 27.77 65 ILE B CA 1
ATOM 2625 C C . ILE B 1 47 ? -9.336 -5.491 -28.852 1.00 30.24 65 ILE B C 1
ATOM 2626 O O . ILE B 1 47 ? -8.628 -5.077 -29.771 1.00 28.50 65 ILE B O 1
ATOM 2631 N N . GLU B 1 48 ? -8.955 -6.452 -28.016 1.00 28.98 66 GLU B N 1
ATOM 2632 C CA . GLU B 1 48 ? -7.679 -7.150 -28.154 1.00 36.57 66 GLU B CA 1
ATOM 2633 C C . GLU B 1 48 ? -7.838 -8.374 -29.049 1.00 30.65 66 GLU B C 1
ATOM 2634 O O . GLU B 1 48 ? -8.957 -8.790 -29.341 1.00 42.19 66 GLU B O 1
ATOM 2640 N N . SER B 1 49 ? -6.715 -8.948 -29.473 1.00 36.06 67 SER B N 1
ATOM 2641 C CA . SER B 1 49 ? -6.721 -10.108 -30.360 1.00 35.46 67 SER B CA 1
ATOM 2642 C C . SER B 1 49 ? -7.439 -9.788 -31.667 1.00 32.60 67 SER B C 1
ATOM 2643 O O . SER B 1 49 ? -8.361 -10.495 -32.072 1.00 33.84 67 SER B O 1
ATOM 2646 N N . ILE B 1 50 ? -7.003 -8.717 -32.325 1.00 32.08 68 ILE B N 1
ATOM 2647 C CA . ILE B 1 50 ? -7.593 -8.298 -33.592 1.00 23.91 68 ILE B CA 1
ATOM 2648 C C . ILE B 1 50 ? -7.269 -9.280 -34.716 1.00 29.19 68 ILE B C 1
ATOM 2649 O O . ILE B 1 50 ? -7.797 -9.164 -35.822 1.00 28.50 68 ILE B O 1
ATOM 2654 N N . GLU B 1 51 ? -6.397 -10.243 -34.431 1.00 30.63 69 GLU B N 1
ATOM 2655 C CA . GLU B 1 51 ? -6.089 -11.299 -35.385 1.00 25.36 69 GLU B CA 1
ATOM 2656 C C . GLU B 1 51 ? -7.329 -12.155 -35.639 1.00 22.69 69 GLU B C 1
ATOM 2657 O O . GLU B 1 51 ? -7.429 -12.835 -36.660 1.00 25.16 69 GLU B O 1
ATOM 2663 N N . ASN B 1 52 ? -8.268 -12.117 -34.698 1.00 16.90 70 ASN B N 1
ATOM 2664 C CA . ASN B 1 52 ? -9.537 -12.825 -34.844 1.00 23.10 70 ASN B CA 1
ATOM 2665 C C . ASN B 1 52 ? -10.436 -12.193 -35.900 1.00 20.27 70 ASN B C 1
ATOM 2666 O O . ASN B 1 52 ? -11.305 -12.861 -36.461 1.00 26.46 70 ASN B O 1
ATOM 2671 N N . LEU B 1 53 ? -10.230 -10.905 -36.162 1.00 17.00 71 LEU B N 1
ATOM 2672 C CA . LEU B 1 53 ? -11.076 -10.164 -37.091 1.00 19.55 71 LEU B CA 1
ATOM 2673 C C . LEU B 1 53 ? -10.635 -10.370 -38.539 1.00 22.15 71 LEU B C 1
ATOM 2674 O O . LEU B 1 53 ? -9.446 -10.566 -38.801 1.00 22.76 71 LEU B O 1
ATOM 2679 N N . PRO B 1 54 ? -11.590 -10.312 -39.488 1.00 17.34 72 PRO B N 1
ATOM 2680 C CA . PRO B 1 54 ? -11.252 -10.432 -40.912 1.00 15.79 72 PRO B CA 1
ATOM 2681 C C . PRO B 1 54 ? -10.389 -9.278 -41.408 1.00 18.68 72 PRO B C 1
ATOM 2682 O O . PRO B 1 54 ? -10.345 -8.233 -40.762 1.00 31.17 72 PRO B O 1
ATOM 2686 N N . ASN B 1 55 ? -9.728 -9.468 -42.547 1.00 24.28 73 ASN B N 1
ATOM 2687 C CA . ASN B 1 55 ? -8.924 -8.416 -43.167 1.00 17.23 73 ASN B CA 1
ATOM 2688 C C . ASN B 1 55 ? -9.673 -7.806 -44.343 1.00 23.21 73 ASN B C 1
ATOM 2689 O O . ASN B 1 55 ? -10.338 -8.517 -45.095 1.00 26.18 73 ASN B O 1
ATOM 2694 N N . LEU B 1 56 ? -9.558 -6.491 -44.498 1.00 16.09 74 LEU B N 1
ATOM 2695 C CA . LEU B 1 56 ? -10.287 -5.764 -45.535 1.00 22.15 74 LEU B CA 1
ATOM 2696 C C . LEU B 1 56 ? -10.023 -6.285 -46.946 1.00 29.84 74 LEU B C 1
ATOM 2697 O O . LEU B 1 56 ? -10.934 -6.335 -47.773 1.00 26.28 74 LEU B O 1
ATOM 2702 N N . ALA B 1 57 ? -8.778 -6.663 -47.218 1.00 25.69 75 ALA B N 1
ATOM 2703 C CA . ALA B 1 57 ? -8.379 -7.079 -48.561 1.00 29.55 75 ALA B CA 1
ATOM 2704 C C . ALA B 1 57 ? -9.115 -8.336 -49.017 1.00 31.18 75 ALA B C 1
ATOM 2705 O O . ALA B 1 57 ? -9.283 -8.560 -50.216 1.00 28.43 75 ALA B O 1
ATOM 2707 N N . ASP B 1 58 ? -9.555 -9.143 -48.056 1.00 27.57 76 ASP B N 1
ATOM 2708 C CA . ASP B 1 58 ? -10.196 -10.424 -48.342 1.00 35.25 76 ASP B CA 1
ATOM 2709 C C . ASP B 1 58 ? -11.702 -10.407 -48.074 1.00 38.97 76 ASP B C 1
ATOM 2710 O O . ASP B 1 58 ? -12.321 -11.460 -47.917 1.00 41.85 76 ASP B O 1
ATOM 2715 N N . ILE B 1 59 ? -12.287 -9.214 -48.025 1.00 34.40 77 ILE B N 1
ATOM 2716 C CA . ILE B 1 59 ? -13.710 -9.067 -47.732 1.00 28.77 77 ILE B CA 1
ATOM 2717 C C . ILE B 1 59 ? -14.543 -9.147 -49.005 1.00 27.48 77 ILE B C 1
ATOM 2718 O O . ILE B 1 59 ? -14.178 -8.589 -50.041 1.00 26.54 77 ILE B O 1
ATOM 2723 N N . ASN B 1 60 ? -15.664 -9.855 -48.914 1.00 31.19 78 ASN B N 1
ATOM 2724 C CA . ASN B 1 60 ? -16.621 -9.932 -50.009 1.00 25.73 78 ASN B CA 1
ATOM 2725 C C . ASN B 1 60 ? -17.214 -8.556 -50.292 1.00 29.53 78 ASN B C 1
ATOM 2726 O O . ASN B 1 60 ? -17.683 -7.876 -49.378 1.00 31.63 78 ASN B O 1
ATOM 2731 N N . VAL B 1 61 ? -17.204 -8.158 -51.561 1.00 25.88 79 VAL B N 1
ATOM 2732 C CA . VAL B 1 61 ? -17.588 -6.802 -51.934 1.00 31.39 79 VAL B CA 1
ATOM 2733 C C . VAL B 1 61 ? -18.425 -6.782 -53.222 1.00 31.23 79 VAL B C 1
ATOM 2734 O O . VAL B 1 61 ? -18.505 -5.762 -53.906 1.00 33.91 79 VAL B O 1
ATOM 2738 N N . LYS B 1 62 ? -19.066 -7.906 -53.540 1.00 31.45 80 LYS B N 1
ATOM 2739 C CA . LYS B 1 62 ? -19.975 -7.953 -54.683 1.00 35.67 80 LYS B CA 1
ATOM 2740 C C . LYS B 1 62 ? -21.077 -6.912 -54.518 1.00 33.39 80 LYS B C 1
ATOM 2741 O O . LYS B 1 62 ? -21.580 -6.705 -53.415 1.00 32.23 80 LYS B O 1
ATOM 2747 N N . ASP B 1 63 ? -21.447 -6.259 -55.615 1.00 37.55 81 ASP B N 1
ATOM 2748 C CA . ASP B 1 63 ? -22.460 -5.208 -55.575 1.00 36.86 81 ASP B CA 1
ATOM 2749 C C . ASP B 1 63 ? -23.818 -5.690 -56.091 1.00 34.11 81 ASP B C 1
ATOM 2750 O O . ASP B 1 63 ? -24.796 -4.944 -56.046 1.00 38.75 81 ASP B O 1
ATOM 2755 N N . ASP B 1 64 ? -23.876 -6.934 -56.565 1.00 34.20 82 ASP B N 1
ATOM 2756 C CA . ASP B 1 64 ? -25.102 -7.480 -57.151 1.00 38.98 82 ASP B CA 1
ATOM 2757 C C . ASP B 1 64 ? -25.786 -8.524 -56.261 1.00 39.56 82 ASP B C 1
ATOM 2758 O O . ASP B 1 64 ? -26.808 -9.093 -56.644 1.00 40.92 82 ASP B O 1
ATOM 2763 N N . ILE B 1 65 ? -25.220 -8.784 -55.084 1.00 38.86 83 ILE B N 1
ATOM 2764 C CA . ILE B 1 65 ? -25.877 -9.639 -54.097 1.00 27.21 83 ILE B CA 1
ATOM 2765 C C . ILE B 1 65 ? -27.018 -8.866 -53.445 1.00 28.88 83 ILE B C 1
ATOM 2766 O O . ILE B 1 65 ? -26.853 -7.708 -53.075 1.00 32.37 83 ILE B O 1
ATOM 2771 N N . ASP B 1 66 ? -28.173 -9.506 -53.300 1.00 29.04 84 ASP B N 1
ATOM 2772 C CA . ASP B 1 66 ? -29.336 -8.839 -52.723 1.00 29.89 84 ASP B CA 1
ATOM 2773 C C . ASP B 1 66 ? -29.301 -8.866 -51.197 1.00 30.05 84 ASP B C 1
ATOM 2774 O O . ASP B 1 66 ? -29.978 -9.679 -50.568 1.00 34.22 84 ASP B O 1
ATOM 2779 N N . ASP B 1 67 ? -28.516 -7.971 -50.604 1.00 22.99 85 ASP B N 1
ATOM 2780 C CA . ASP B 1 67 ? -28.442 -7.867 -49.150 1.00 23.19 85 ASP B CA 1
ATOM 2781 C C . ASP B 1 67 ? -28.240 -6.417 -48.704 1.00 23.01 85 ASP B C 1
ATOM 2782 O O . ASP B 1 67 ? -28.245 -5.498 -49.522 1.00 25.31 85 ASP B O 1
ATOM 2787 N N . VAL B 1 68 ? -28.069 -6.227 -47.400 1.00 19.92 86 VAL B N 1
ATOM 2788 C CA . VAL B 1 68 ? -27.974 -4.896 -46.814 1.00 17.48 86 VAL B CA 1
ATOM 2789 C C . VAL B 1 68 ? -26.752 -4.128 -47.322 1.00 14.76 86 VAL B C 1
ATOM 2790 O O . VAL B 1 68 ? -26.821 -2.919 -47.545 1.00 16.28 86 VAL B O 1
ATOM 2794 N N . LEU B 1 69 ? -25.642 -4.829 -47.521 1.00 18.52 87 LEU B N 1
ATOM 2795 C CA . LEU B 1 69 ? -24.404 -4.176 -47.930 1.00 15.58 87 LEU B CA 1
ATOM 2796 C C . LEU B 1 69 ? -24.507 -3.622 -49.349 1.00 20.98 87 LEU B C 1
ATOM 2797 O O . LEU B 1 69 ? -24.033 -2.521 -49.625 1.00 17.89 87 LEU B O 1
ATOM 2802 N N . SER B 1 70 ? -25.127 -4.386 -50.244 1.00 21.83 88 SER B N 1
ATOM 2803 C CA . SER B 1 70 ? -25.275 -3.962 -51.633 1.00 24.73 88 SER B CA 1
ATOM 2804 C C . SER B 1 70 ? -26.131 -2.708 -51.740 1.00 15.46 88 SER B C 1
ATOM 2805 O O . SER B 1 70 ? -25.870 -1.842 -52.573 1.00 17.58 88 SER B O 1
ATOM 2808 N N . GLU B 1 71 ? -27.157 -2.623 -50.899 1.00 13.51 89 GLU B N 1
ATOM 2809 C CA . GLU B 1 71 ? -28.027 -1.453 -50.866 1.00 23.34 89 GLU B CA 1
ATOM 2810 C C . GLU B 1 71 ? -27.223 -0.207 -50.502 1.00 26.95 89 GLU B C 1
ATOM 2811 O O . GLU B 1 71 ? -27.391 0.852 -51.110 1.00 21.07 89 GLU B O 1
ATOM 2817 N N . ILE B 1 72 ? -26.348 -0.347 -49.511 1.00 20.81 90 ILE B N 1
ATOM 2818 C CA . ILE B 1 72 ? -25.492 0.747 -49.064 1.00 18.14 90 ILE B CA 1
ATOM 2819 C C . ILE B 1 72 ? -24.551 1.180 -50.185 1.00 18.65 90 ILE B C 1
ATOM 2820 O O . ILE B 1 72 ? -24.370 2.374 -50.428 1.00 25.41 90 ILE B O 1
ATOM 2825 N N . ILE B 1 73 ? -23.956 0.205 -50.863 1.00 18.13 91 ILE B N 1
ATOM 2826 C CA . ILE B 1 73 ? -23.040 0.481 -51.964 1.00 17.22 91 ILE B CA 1
ATOM 2827 C C . ILE B 1 73 ? -23.780 1.150 -53.117 1.00 16.18 91 ILE B C 1
ATOM 2828 O O . ILE B 1 73 ? -23.342 2.179 -53.632 1.00 28.07 91 ILE B O 1
ATOM 2833 N N . LYS B 1 74 ? -24.905 0.562 -53.510 1.00 18.68 92 LYS B N 1
ATOM 2834 C CA . LYS B 1 74 ? -25.711 1.090 -54.605 1.00 21.44 92 LYS B CA 1
ATOM 2835 C C . LYS B 1 74 ? -26.123 2.537 -54.344 1.00 21.97 92 LYS B C 1
ATOM 2836 O O . LYS B 1 74 ? -26.030 3.386 -55.230 1.00 25.63 92 LYS B O 1
ATOM 2842 N N . LYS B 1 75 ? -26.572 2.809 -53.121 1.00 19.94 93 LYS B N 1
ATOM 2843 C CA . LYS B 1 75 ? -27.088 4.127 -52.761 1.00 20.74 93 LYS B CA 1
ATOM 2844 C C . LYS B 1 75 ? -26.012 5.061 -52.208 1.00 24.68 93 LYS B C 1
ATOM 2845 O O . LYS B 1 75 ? -26.279 6.237 -51.967 1.00 19.27 93 LYS B O 1
ATOM 2851 N N . LYS B 1 76 ? -24.802 4.538 -52.016 1.00 21.51 94 LYS B N 1
ATOM 2852 C CA . LYS B 1 76 ? -23.704 5.312 -51.439 1.00 26.76 94 LYS B CA 1
ATOM 2853 C C . LYS B 1 76 ? -24.131 5.975 -50.132 1.00 25.68 94 LYS B C 1
ATOM 2854 O O . LYS B 1 76 ? -23.776 7.122 -49.856 1.00 26.30 94 LYS B O 1
ATOM 2860 N N . GLU B 1 77 ? -24.899 5.246 -49.330 1.00 22.75 95 GLU B N 1
ATOM 2861 C CA . GLU B 1 77 ? -25.402 5.785 -48.078 1.00 21.97 95 GLU B CA 1
ATOM 2862 C C . GLU B 1 77 ? -25.709 4.695 -47.060 1.00 24.83 95 GLU B C 1
ATOM 2863 O O . GLU B 1 77 ? -26.278 3.656 -47.398 1.00 19.27 95 GLU B O 1
ATOM 2869 N N . VAL B 1 78 ? -25.324 4.949 -45.812 1.00 19.58 96 VAL B N 1
ATOM 2870 C CA . VAL B 1 78 ? -25.651 4.066 -44.700 1.00 13.68 96 VAL B CA 1
ATOM 2871 C C . VAL B 1 78 ? -26.545 4.816 -43.718 1.00 13.98 96 VAL B C 1
ATOM 2872 O O . VAL B 1 78 ? -26.294 5.980 -43.406 1.00 15.51 96 VAL B O 1
ATOM 2876 N N . LYS B 1 79 ? -27.602 4.148 -43.260 1.00 18.89 97 LYS B N 1
ATOM 2877 C CA . LYS B 1 79 ? -28.519 4.720 -42.280 1.00 14.15 97 LYS B CA 1
ATOM 2878 C C . LYS B 1 79 ? -28.179 4.205 -40.892 1.00 11.14 97 LYS B C 1
ATOM 2879 O O . LYS B 1 79 ? -28.325 3.016 -40.606 1.00 13.24 97 LYS B O 1
ATOM 2885 N N . ILE B 1 80 ? -27.723 5.111 -40.035 1.00 16.53 98 ILE B N 1
ATOM 2886 C CA . ILE B 1 80 ? -27.315 4.766 -38.681 1.00 13.74 98 ILE B CA 1
ATOM 2887 C C . ILE B 1 80 ? -28.392 5.184 -37.691 1.00 16.40 98 ILE B C 1
ATOM 2888 O O . ILE B 1 80 ? -28.859 6.322 -37.715 1.00 13.10 98 ILE B O 1
ATOM 2893 N N . GLY B 1 81 ? -28.773 4.257 -36.819 1.00 17.60 99 GLY B N 1
ATOM 2894 C CA . GLY B 1 81 ? -29.753 4.529 -35.785 1.00 16.26 99 GLY B CA 1
ATOM 2895 C C . GLY B 1 81 ? -29.115 4.914 -34.465 1.00 10.24 99 GLY B C 1
ATOM 2896 O O . GLY B 1 81 ? -28.140 4.301 -34.034 1.00 13.41 99 GLY B O 1
ATOM 2897 N N . ALA B 1 82 ? -29.673 5.933 -33.822 1.00 16.16 100 ALA B N 1
ATOM 2898 C CA . ALA B 1 82 ? -29.211 6.366 -32.508 1.00 15.25 100 ALA B CA 1
ATOM 2899 C C . ALA B 1 82 ? -30.394 6.872 -31.697 1.00 10.56 100 ALA B C 1
ATOM 2900 O O . ALA B 1 82 ? -31.420 7.255 -32.258 1.00 14.81 100 ALA B O 1
ATOM 2902 N N . LEU B 1 83 ? -30.249 6.870 -30.378 1.00 13.38 101 LEU B N 1
ATOM 2903 C CA . LEU B 1 83 ? -31.334 7.271 -29.491 1.00 11.62 101 LEU B CA 1
ATOM 2904 C C . LEU B 1 83 ? -31.500 8.784 -29.446 1.00 18.71 101 LEU B C 1
ATOM 2905 O O . LEU B 1 83 ? -30.519 9.529 -29.458 1.00 22.22 101 LEU B O 1
ATOM 2910 N N . LYS B 1 84 ? -32.754 9.225 -29.389 1.00 23.82 102 LYS B N 1
ATOM 2911 C CA . LYS B 1 84 ? -33.076 10.645 -29.331 1.00 24.74 102 LYS B CA 1
ATOM 2912 C C . LYS B 1 84 ? -32.513 11.321 -28.090 1.00 18.48 102 LYS B C 1
ATOM 2913 O O . LYS B 1 84 ? -32.507 10.745 -27.003 1.00 24.63 102 LYS B O 1
ATOM 2919 N N . ASN B 1 85 ? -32.043 12.549 -28.275 1.00 27.71 103 ASN B N 1
ATOM 2920 C CA . ASN B 1 85 ? -31.760 13.460 -27.172 1.00 28.65 103 ASN B CA 1
ATOM 2921 C C . ASN B 1 85 ? -30.764 12.913 -26.154 1.00 27.43 103 ASN B C 1
ATOM 2922 O O . ASN B 1 85 ? -30.864 13.204 -24.961 1.00 26.40 103 ASN B O 1
ATOM 2927 N N . LYS B 1 86 ? -29.808 12.118 -26.624 1.00 25.40 104 LYS B N 1
ATOM 2928 C CA . LYS B 1 86 ? -28.722 11.658 -25.771 1.00 19.61 104 LYS B CA 1
ATOM 2929 C C . LYS B 1 86 ? -27.582 12.662 -25.811 1.00 16.19 104 LYS B C 1
ATOM 2930 O O . LYS B 1 86 ? -27.077 13.007 -26.881 1.00 14.65 104 LYS B O 1
ATOM 2936 N N . ASN B 1 87 ? -27.190 13.129 -24.632 1.00 23.24 105 ASN B N 1
ATOM 2937 C CA . ASN B 1 87 ? -26.091 14.072 -24.502 1.00 20.78 105 ASN B CA 1
ATOM 2938 C C . ASN B 1 87 ? -25.157 13.630 -23.388 1.00 17.02 105 ASN B C 1
ATOM 2939 O O . ASN B 1 87 ? -25.390 13.910 -22.211 1.00 11.49 105 ASN B O 1
ATOM 2944 N N . TRP B 1 88 ? -24.105 12.920 -23.779 1.00 17.71 106 TRP B N 1
ATOM 2945 C CA . TRP B 1 88 ? -23.091 12.452 -22.850 1.00 15.38 106 TRP B CA 1
ATOM 2946 C C . TRP B 1 88 ? -21.877 13.367 -22.912 1.00 23.34 106 TRP B C 1
ATOM 2947 O O . TRP B 1 88 ? -20.768 12.985 -22.532 1.00 23.20 106 TRP B O 1
ATOM 2958 N N . GLY B 1 89 ? -22.102 14.584 -23.396 1.00 21.97 107 GLY B N 1
ATOM 2959 C CA . GLY B 1 89 ? -21.044 15.563 -23.530 1.00 16.02 107 GLY B CA 1
ATOM 2960 C C . GLY B 1 89 ? -20.015 15.143 -24.554 1.00 20.93 107 GLY B C 1
ATOM 2961 O O . GLY B 1 89 ? -20.343 14.824 -25.698 1.00 16.25 107 GLY B O 1
ATOM 2962 N N . ILE B 1 90 ? -18.760 15.143 -24.126 1.00 22.27 108 ILE B N 1
ATOM 2963 C CA . ILE B 1 90 ? -17.643 14.823 -24.996 1.00 22.21 108 ILE B CA 1
ATOM 2964 C C . ILE B 1 90 ? -17.750 13.372 -25.492 1.00 20.70 108 ILE B C 1
ATOM 2965 O O . ILE B 1 90 ? -17.355 13.063 -26.618 1.00 19.11 108 ILE B O 1
ATOM 2970 N N . ILE B 1 91 ? -18.311 12.496 -24.659 1.00 18.05 109 ILE B N 1
ATOM 2971 C CA . ILE B 1 91 ? -18.478 11.085 -25.011 1.00 17.30 109 ILE B CA 1
ATOM 2972 C C . ILE B 1 91 ? -19.344 10.944 -26.264 1.00 20.76 109 ILE B C 1
ATOM 2973 O O . ILE B 1 91 ? -19.082 10.098 -27.121 1.00 14.28 109 ILE B O 1
ATOM 2978 N N . GLY B 1 92 ? -20.371 11.779 -26.370 1.00 17.96 110 GLY B N 1
ATOM 2979 C CA . GLY B 1 92 ? -21.271 11.728 -27.506 1.00 20.24 110 GLY B CA 1
ATOM 2980 C C . GLY B 1 92 ? -22.518 12.557 -27.286 1.00 13.15 110 GLY B C 1
ATOM 2981 O O . GLY B 1 92 ? -23.272 12.320 -26.343 1.00 15.75 110 GLY B O 1
ATOM 2982 N N . ASN B 1 93 ? -22.727 13.534 -28.162 1.00 12.58 111 ASN B N 1
ATOM 2983 C CA . ASN B 1 93 ? -23.893 14.404 -28.095 1.00 15.42 111 ASN B CA 1
ATOM 2984 C C . ASN B 1 93 ? -24.723 14.270 -29.361 1.00 12.04 111 ASN B C 1
ATOM 2985 O O . ASN B 1 93 ? -24.228 14.505 -30.463 1.00 12.78 111 ASN B O 1
ATOM 2990 N N . TYR B 1 94 ? -25.988 13.898 -29.192 1.00 18.53 112 TYR B N 1
ATOM 2991 C CA . TYR B 1 94 ? -26.866 13.609 -30.319 1.00 19.19 112 TYR B CA 1
ATOM 2992 C C . TYR B 1 94 ? -28.046 14.581 -30.377 1.00 17.99 112 TYR B C 1
ATOM 2993 O O . TYR B 1 94 ? -29.038 14.330 -31.061 1.00 13.32 112 TYR B O 1
ATOM 3002 N N . GLU B 1 95 ? -27.928 15.699 -29.669 1.00 18.59 113 GLU B N 1
ATOM 3003 C CA . GLU B 1 95 ? -28.928 16.757 -29.761 1.00 16.49 113 GLU B CA 1
ATOM 3004 C C . GLU B 1 95 ? -28.870 17.389 -31.148 1.00 17.50 113 GLU B C 1
ATOM 3005 O O . GLU B 1 95 ? -29.882 17.857 -31.671 1.00 17.15 113 GLU B O 1
ATOM 3011 N N . GLN B 1 96 ? -27.677 17.385 -31.739 1.00 19.56 114 GLN B N 1
ATOM 3012 C CA . GLN B 1 96 ? -27.478 17.886 -33.095 1.00 16.21 114 GLN B CA 1
ATOM 3013 C C . GLN B 1 96 ? -27.322 16.728 -34.072 1.00 10.63 114 GLN B C 1
ATOM 3014 O O . GLN B 1 96 ? -26.962 15.619 -33.681 1.00 20.11 114 GLN B O 1
ATOM 3020 N N . ASN B 1 97 ? -27.597 17.005 -35.343 1.00 16.84 115 ASN B N 1
ATOM 3021 C CA . ASN B 1 97 ? -27.481 16.018 -36.408 1.00 13.87 115 ASN B CA 1
ATOM 3022 C C . ASN B 1 97 ? -26.828 16.683 -37.617 1.00 19.16 115 ASN B C 1
ATOM 3023 O O . ASN B 1 97 ? -27.434 17.561 -38.232 1.00 19.30 115 ASN B O 1
ATOM 3028 N N . PRO B 1 98 ? -25.594 16.274 -37.974 1.00 19.17 116 PRO B N 1
ATOM 3029 C CA . PRO B 1 98 ? -24.770 15.171 -37.452 1.00 16.73 116 PRO B CA 1
ATOM 3030 C C . PRO B 1 98 ? -24.406 15.308 -35.970 1.00 20.04 116 PRO B C 1
ATOM 3031 O O . PRO B 1 98 ? -24.234 16.430 -35.492 1.00 18.71 116 PRO B O 1
ATOM 3035 N N . PRO B 1 99 ? -24.289 14.178 -35.252 1.00 18.47 117 PRO B N 1
ATOM 3036 C CA . PRO B 1 99 ? -23.899 14.230 -33.838 1.00 18.20 117 PRO B CA 1
ATOM 3037 C C . PRO B 1 99 ? -22.414 14.528 -33.656 1.00 14.13 117 PRO B C 1
ATOM 3038 O O . PRO B 1 99 ? -21.645 14.420 -34.612 1.00 14.68 117 PRO B O 1
ATOM 3042 N N . VAL B 1 100 ? -22.027 14.884 -32.435 1.00 17.30 118 VAL B N 1
ATOM 3043 C CA . VAL B 1 100 ? -20.672 15.347 -32.149 1.00 12.82 118 VAL B CA 1
ATOM 3044 C C . VAL B 1 100 ? -20.113 14.674 -30.901 1.00 13.96 118 VAL B C 1
ATOM 3045 O O . VAL B 1 100 ? -20.810 14.527 -29.895 1.00 8.76 118 VAL B O 1
ATOM 3049 N N . GLY B 1 101 ? -18.846 14.276 -30.977 1.00 9.25 119 GLY B N 1
ATOM 3050 C CA . GLY B 1 101 ? -18.162 13.653 -29.857 1.00 18.95 119 GLY B CA 1
ATOM 3051 C C . GLY B 1 101 ? -17.403 12.400 -30.248 1.00 19.70 119 GLY B C 1
ATOM 3052 O O . GLY B 1 101 ? -17.151 12.152 -31.428 1.00 12.54 119 GLY B O 1
ATOM 3053 N N . PHE B 1 102 ? -17.046 11.605 -29.244 1.00 10.65 120 PHE B N 1
ATOM 3054 C CA . PHE B 1 102 ? -16.235 10.414 -29.456 1.00 18.35 120 PHE B CA 1
ATOM 3055 C C . PHE B 1 102 ? -16.952 9.366 -30.303 1.00 17.00 120 PHE B C 1
ATOM 3056 O O . PHE B 1 102 ? -16.455 8.971 -31.356 1.00 21.02 120 PHE B O 1
ATOM 3064 N N . TRP B 1 103 ? -18.116 8.916 -29.847 1.00 13.34 121 TRP B N 1
ATOM 3065 C CA . TRP B 1 103 ? -18.823 7.840 -30.534 1.00 13.07 121 TRP B CA 1
ATOM 3066 C C . TRP B 1 103 ? -19.172 8.203 -31.983 1.00 21.03 121 TRP B C 1
ATOM 3067 O O . TRP B 1 103 ? -18.992 7.379 -32.881 1.00 19.13 121 TRP B O 1
ATOM 3078 N N . PRO B 1 104 ? -19.674 9.428 -32.218 1.00 14.21 122 PRO B N 1
ATOM 3079 C CA . PRO B 1 104 ? -19.867 9.838 -33.614 1.00 15.50 122 PRO B CA 1
ATOM 3080 C C . PRO B 1 104 ? -18.582 9.763 -34.435 1.00 21.70 122 PRO B C 1
ATOM 3081 O O . PRO B 1 104 ? -18.607 9.232 -35.546 1.00 18.33 122 PRO B O 1
ATOM 3085 N N . ASP B 1 105 ? -17.482 10.276 -33.888 1.00 20.42 123 ASP B N 1
ATOM 3086 C CA . ASP B 1 105 ? -16.193 10.234 -34.571 1.00 11.83 123 ASP B CA 1
ATOM 3087 C C . ASP B 1 105 ? -15.790 8.806 -34.928 1.00 11.57 123 ASP B C 1
ATOM 3088 O O . ASP B 1 105 ? -15.286 8.562 -36.023 1.00 19.23 123 ASP B O 1
ATOM 3093 N N . VAL B 1 106 ? -16.004 7.871 -34.006 1.00 15.82 124 VAL B N 1
ATOM 3094 C CA . VAL B 1 106 ? -15.691 6.463 -34.252 1.00 19.47 124 VAL B CA 1
ATOM 3095 C C . VAL B 1 106 ? -16.434 5.962 -35.485 1.00 20.45 124 VAL B C 1
ATOM 3096 O O . VAL B 1 106 ? -15.845 5.330 -36.360 1.00 17.68 124 VAL B O 1
ATOM 3108 N N . TYR B 1 108 ? -17.656 7.701 -37.869 1.00 15.04 126 TYR B N 1
ATOM 3109 C CA . TYR B 1 108 ? -17.254 8.456 -39.052 1.00 19.08 126 TYR B CA 1
ATOM 3110 C C . TYR B 1 108 ? -16.024 7.839 -39.720 1.00 17.95 126 TYR B C 1
ATOM 3111 O O . TYR B 1 108 ? -15.995 7.682 -40.939 1.00 18.99 126 TYR B O 1
ATOM 3120 N N . ILE B 1 109 ? -15.016 7.481 -38.930 1.00 14.73 127 ILE B N 1
ATOM 3121 C CA . ILE B 1 109 ? -13.793 6.907 -39.491 1.00 22.19 127 ILE B CA 1
ATOM 3122 C C . ILE B 1 109 ? -13.993 5.463 -39.960 1.00 21.57 127 ILE B C 1
ATOM 3123 O O . ILE B 1 109 ? -13.266 4.985 -40.830 1.00 19.47 127 ILE B O 1
ATOM 3128 N N . ILE B 1 110 ? -14.968 4.769 -39.382 1.00 20.37 128 ILE B N 1
ATOM 3129 C CA . ILE B 1 110 ? -15.253 3.394 -39.782 1.00 17.88 128 ILE B CA 1
ATOM 3130 C C . ILE B 1 110 ? -15.768 3.374 -41.214 1.00 18.94 128 ILE B C 1
ATOM 3131 O O . ILE B 1 110 ? -15.351 2.545 -42.018 1.00 20.53 128 ILE B O 1
ATOM 3136 N N . TRP B 1 111 ? -16.668 4.298 -41.533 1.00 19.07 129 TRP B N 1
ATOM 3137 C CA . TRP B 1 111 ? -17.280 4.326 -42.854 1.00 18.74 129 TRP B CA 1
ATOM 3138 C C . TRP B 1 111 ? -16.430 5.089 -43.856 1.00 16.30 129 TRP B C 1
ATOM 3139 O O . TRP B 1 111 ? -16.532 4.863 -45.061 1.00 18.00 129 TRP B O 1
ATOM 3150 N N . GLU B 1 112 ? -15.579 5.978 -43.362 1.00 21.21 130 GLU B N 1
ATOM 3151 C CA . GLU B 1 112 ? -14.562 6.568 -44.214 1.00 24.04 130 GLU B CA 1
ATOM 3152 C C . GLU B 1 112 ? -13.609 5.465 -44.661 1.00 22.39 130 GLU B C 1
ATOM 3153 O O . GLU B 1 112 ? -13.105 5.488 -45.782 1.00 23.79 130 GLU B O 1
ATOM 3159 N N . THR B 1 113 ? -13.391 4.488 -43.784 1.00 14.93 131 THR B N 1
ATOM 3160 C CA . THR B 1 113 ? -12.513 3.359 -44.082 1.00 17.46 131 THR B CA 1
ATOM 3161 C C . THR B 1 113 ? -13.177 2.393 -45.061 1.00 20.24 131 THR B C 1
ATOM 3162 O O . THR B 1 113 ? -12.539 1.918 -45.999 1.00 25.88 131 THR B O 1
ATOM 3166 N N . ILE B 1 114 ? -14.454 2.101 -44.837 1.00 22.53 132 ILE B N 1
ATOM 3167 C CA . ILE B 1 114 ? -15.198 1.217 -45.725 1.00 13.74 132 ILE B CA 1
ATOM 3168 C C . ILE B 1 114 ? -15.359 1.878 -47.087 1.00 24.54 132 ILE B C 1
ATOM 3169 O O . ILE B 1 114 ? -15.175 1.239 -48.124 1.00 25.58 132 ILE B O 1
ATOM 3174 N N . SER B 1 115 ? -15.701 3.163 -47.072 1.00 20.78 133 SER B N 1
ATOM 3175 C CA . SER B 1 115 ? -15.923 3.919 -48.299 1.00 24.60 133 SER B CA 1
ATOM 3176 C C . SER B 1 115 ? -14.652 3.971 -49.139 1.00 23.95 133 SER B C 1
ATOM 3177 O O . SER B 1 115 ? -14.708 3.920 -50.368 1.00 29.88 133 SER B O 1
ATOM 3180 N N . LYS B 1 116 ? -13.508 4.069 -48.470 1.00 21.23 134 LYS B N 1
ATOM 3181 C CA . LYS B 1 116 ? -12.224 4.077 -49.159 1.00 22.45 134 LYS B CA 1
ATOM 3182 C C . LYS B 1 116 ? -11.986 2.730 -49.833 1.00 27.06 134 LYS B C 1
ATOM 3183 O O . LYS B 1 116 ? -11.560 2.669 -50.982 1.00 29.95 134 LYS B O 1
ATOM 3189 N N . HIS B 1 117 ? -12.276 1.647 -49.120 1.00 20.27 135 HIS B N 1
ATOM 3190 C CA . HIS B 1 117 ? -12.017 0.312 -49.644 1.00 24.68 135 HIS B CA 1
ATOM 3191 C C . HIS B 1 117 ? -12.876 0.001 -50.867 1.00 25.91 135 HIS B C 1
ATOM 3192 O O . HIS B 1 117 ? -12.412 -0.635 -51.813 1.00 22.72 135 HIS B O 1
ATOM 3199 N N . ILE B 1 118 ? -14.126 0.453 -50.844 1.00 30.15 136 ILE B N 1
ATOM 3200 C CA . ILE B 1 118 ? -15.081 0.120 -51.896 1.00 23.76 136 ILE B CA 1
ATOM 3201 C C . ILE B 1 118 ? -14.995 1.073 -53.089 1.00 28.77 136 ILE B C 1
ATOM 3202 O O . ILE B 1 118 ? -15.110 0.638 -54.236 1.00 33.60 136 ILE B O 1
ATOM 3207 N N . PHE B 1 119 ? -14.788 2.362 -52.820 1.00 26.69 137 PHE B N 1
ATOM 3208 C CA . PHE B 1 119 ? -14.851 3.388 -53.863 1.00 24.44 137 PHE B CA 1
ATOM 3209 C C . PHE B 1 119 ? -13.540 4.142 -54.053 1.00 29.22 137 PHE B C 1
ATOM 3210 O O . PHE B 1 119 ? -13.453 5.022 -54.910 1.00 30.72 137 PHE B O 1
ATOM 3218 N N . ASN B 1 120 ? -12.530 3.807 -53.258 1.00 28.10 138 ASN B N 1
ATOM 3219 C CA . ASN B 1 120 ? -11.267 4.540 -53.274 1.00 31.38 138 ASN B CA 1
ATOM 3220 C C . ASN B 1 120 ? -11.501 6.016 -52.960 1.00 26.59 138 ASN B C 1
ATOM 3221 O O . ASN B 1 120 ? -10.774 6.889 -53.433 1.00 34.35 138 ASN B O 1
ATOM 3226 N N . ASP B 1 121 ? -12.528 6.280 -52.158 1.00 28.29 139 ASP B N 1
ATOM 3227 C CA . ASP B 1 121 ? -12.889 7.639 -51.768 1.00 28.02 139 ASP B CA 1
ATOM 3228 C C . ASP B 1 121 ? -13.587 7.608 -50.410 1.00 23.06 139 ASP B C 1
ATOM 3229 O O . ASP B 1 121 ? -14.691 7.080 -50.285 1.00 25.56 139 ASP B O 1
ATOM 3234 N N . GLU B 1 122 ? -12.931 8.172 -49.400 1.00 26.81 140 GLU B N 1
ATOM 3235 C CA . GLU B 1 122 ? -13.441 8.165 -48.028 1.00 25.94 140 GLU B CA 1
ATOM 3236 C C . GLU B 1 122 ? -14.837 8.764 -47.878 1.00 22.72 140 GLU B C 1
ATOM 3237 O O . GLU B 1 122 ? -15.621 8.309 -47.047 1.00 24.94 140 GLU B O 1
ATOM 3243 N N . ASP B 1 123 ? -15.143 9.786 -48.670 1.00 26.74 141 ASP B N 1
ATOM 3244 C CA . ASP B 1 123 ? -16.384 10.540 -48.494 1.00 31.04 141 ASP B CA 1
ATOM 3245 C C . ASP B 1 123 ? -17.496 10.114 -49.452 1.00 22.22 141 ASP B C 1
ATOM 3246 O O . ASP B 1 123 ? -18.554 10.741 -49.491 1.00 30.80 141 ASP B O 1
ATOM 3251 N N . ALA B 1 124 ? -17.268 9.047 -50.212 1.00 26.94 142 ALA B N 1
ATOM 3252 C CA . ALA B 1 124 ? -18.249 8.596 -51.195 1.00 22.33 142 ALA B CA 1
ATOM 3253 C C . ALA B 1 124 ? -19.543 8.143 -50.525 1.00 20.89 142 ALA B C 1
ATOM 3254 O O . ALA B 1 124 ? -20.634 8.493 -50.973 1.00 28.67 142 ALA B O 1
ATOM 3256 N N . ILE B 1 125 ? -19.415 7.369 -49.453 1.00 26.51 143 ILE B N 1
ATOM 3257 C CA . ILE B 1 125 ? -20.576 6.877 -48.720 1.00 20.03 143 ILE B CA 1
ATOM 3258 C C . ILE B 1 125 ? -21.013 7.896 -47.673 1.00 23.91 143 ILE B C 1
ATOM 3259 O O . ILE B 1 125 ? -20.283 8.181 -46.723 1.00 29.08 143 ILE B O 1
ATOM 3264 N N . ASN B 1 126 ? -22.207 8.447 -47.860 1.00 24.45 144 ASN B N 1
ATOM 3265 C CA . ASN B 1 126 ? -22.775 9.392 -46.909 1.00 18.58 144 ASN B CA 1
ATOM 3266 C C . ASN B 1 126 ? -23.287 8.684 -45.659 1.00 18.36 144 ASN B C 1
ATOM 3267 O O . ASN B 1 126 ? -23.929 7.640 -45.753 1.00 16.89 144 ASN B O 1
ATOM 3272 N N . ILE B 1 127 ? -22.995 9.253 -44.493 1.00 14.98 145 ILE B N 1
ATOM 3273 C CA . ILE B 1 127 ? -23.541 8.752 -43.239 1.00 14.28 145 ILE B CA 1
ATOM 3274 C C . ILE B 1 127 ? -24.796 9.531 -42.881 1.00 16.79 145 ILE B C 1
ATOM 3275 O O . ILE B 1 127 ? -24.740 10.736 -42.646 1.00 22.26 145 ILE B O 1
ATOM 3280 N N . ALA B 1 128 ? -25.924 8.830 -42.841 1.00 16.04 146 ALA B N 1
ATOM 3281 C CA . ALA B 1 128 ? -27.194 9.439 -42.476 1.00 19.04 146 ALA B CA 1
ATOM 3282 C C . ALA B 1 128 ? -27.648 8.938 -41.112 1.00 13.25 146 ALA B C 1
ATOM 3283 O O . ALA B 1 128 ? -28.230 7.861 -40.999 1.00 19.09 146 ALA B O 1
ATOM 3285 N N . TYR B 1 129 ? -27.366 9.718 -40.074 1.00 13.28 147 TYR B N 1
ATOM 3286 C CA . TYR B 1 129 ? -27.876 9.419 -38.742 1.00 16.60 147 TYR B CA 1
ATOM 3287 C C . TYR B 1 129 ? -29.379 9.673 -38.682 1.00 20.82 147 TYR B C 1
ATOM 3288 O O . TYR B 1 129 ? -29.849 10.748 -39.058 1.00 12.65 147 TYR B O 1
ATOM 3297 N N . ASN B 1 130 ? -30.119 8.668 -38.217 1.00 16.27 148 ASN B N 1
ATOM 3298 C CA . ASN B 1 130 ? -31.553 8.783 -37.973 1.00 16.70 148 ASN B CA 1
ATOM 3299 C C . ASN B 1 130 ? -31.846 8.511 -36.503 1.00 17.30 148 ASN B C 1
ATOM 3300 O O . ASN B 1 130 ? -31.408 7.496 -35.963 1.00 18.33 148 ASN B O 1
ATOM 3305 N N . TYR B 1 131 ? -32.585 9.412 -35.861 1.00 14.57 149 TYR B N 1
ATOM 3306 C CA . TYR B 1 131 ? -32.845 9.305 -34.427 1.00 17.34 149 TYR B CA 1
ATOM 3307 C C . TYR B 1 131 ? -34.222 8.705 -34.143 1.00 22.93 149 TYR B C 1
ATOM 3308 O O . TYR B 1 131 ? -35.208 9.042 -34.799 1.00 18.88 149 TYR B O 1
ATOM 3317 N N . TYR B 1 132 ? -34.268 7.809 -33.160 1.00 13.63 150 TYR B N 1
ATOM 3318 C CA . TYR B 1 132 ? -35.496 7.117 -32.784 1.00 22.53 150 TYR B CA 1
ATOM 3319 C C . TYR B 1 132 ? -35.618 7.012 -31.268 1.00 21.30 150 TYR B C 1
ATOM 3320 O O . TYR B 1 132 ? -34.625 7.108 -30.547 1.00 21.91 150 TYR B O 1
ATOM 3329 N N . ASP B 1 133 ? -36.841 6.810 -30.790 1.00 25.07 151 ASP B N 1
ATOM 3330 C CA . ASP B 1 133 ? -37.073 6.544 -29.377 1.00 23.57 151 ASP B CA 1
ATOM 3331 C C . ASP B 1 133 ? -36.775 5.080 -29.066 1.00 25.24 151 ASP B C 1
ATOM 3332 O O . ASP B 1 133 ? -36.380 4.742 -27.949 1.00 22.64 151 ASP B O 1
ATOM 3337 N N . ASN B 1 134 ? -36.968 4.216 -30.060 1.00 24.73 152 ASN B N 1
ATOM 3338 C CA . ASN B 1 134 ? -36.561 2.817 -29.954 1.00 28.70 152 ASN B CA 1
ATOM 3339 C C . ASN B 1 134 ? -35.796 2.384 -31.200 1.00 20.06 152 ASN B C 1
ATOM 3340 O O . ASN B 1 134 ? -36.385 2.073 -32.238 1.00 17.76 152 ASN B O 1
ATOM 3345 N N . VAL B 1 135 ? -34.474 2.367 -31.081 1.00 21.91 153 VAL B N 1
ATOM 3346 C CA . VAL B 1 135 ? -33.596 2.122 -32.218 1.00 24.13 153 VAL B CA 1
ATOM 3347 C C . VAL B 1 135 ? -33.722 0.687 -32.716 1.00 19.50 153 VAL B C 1
ATOM 3348 O O . VAL B 1 135 ? -33.630 0.426 -33.916 1.00 15.07 153 VAL B O 1
ATOM 3352 N N . PHE B 1 136 ? -33.936 -0.240 -31.789 1.00 17.24 154 PHE B N 1
ATOM 3353 C CA . PHE B 1 136 ? -33.934 -1.660 -32.114 1.00 18.41 154 PHE B CA 1
ATOM 3354 C C . PHE B 1 136 ? -35.139 -2.034 -32.976 1.00 16.70 154 PHE B C 1
ATOM 3355 O O . PHE B 1 136 ? -35.023 -2.851 -33.892 1.00 17.50 154 PHE B O 1
ATOM 3363 N N . VAL B 1 137 ? -36.288 -1.431 -32.688 1.00 18.70 155 VAL B N 1
ATOM 3364 C CA . VAL B 1 137 ? -37.480 -1.629 -33.504 1.00 12.53 155 VAL B CA 1
ATOM 3365 C C . VAL B 1 137 ? -37.228 -1.104 -34.911 1.00 23.46 155 VAL B C 1
ATOM 3366 O O . VAL B 1 137 ? -37.584 -1.751 -35.898 1.00 13.97 155 VAL B O 1
ATOM 3370 N N . ALA B 1 138 ? -36.612 0.073 -34.990 1.00 13.35 156 ALA B N 1
ATOM 3371 C CA . ALA B 1 138 ? -36.280 0.680 -36.271 1.00 15.82 156 ALA B CA 1
ATOM 3372 C C . ALA B 1 138 ? -35.342 -0.232 -37.054 1.00 13.51 156 ALA B C 1
ATOM 3373 O O . ALA B 1 138 ? -35.489 -0.394 -38.265 1.00 16.43 156 ALA B O 1
ATOM 3375 N N . LEU B 1 139 ? -34.383 -0.830 -36.354 1.00 12.82 157 LEU B N 1
ATOM 3376 C CA . LEU B 1 139 ? -33.463 -1.781 -36.968 1.00 12.23 157 LEU B CA 1
ATOM 3377 C C . LEU B 1 139 ? -34.225 -3.004 -37.471 1.00 15.12 157 LEU B C 1
ATOM 3378 O O . LEU B 1 139 ? -33.940 -3.527 -38.548 1.00 9.41 157 LEU B O 1
ATOM 3383 N N . ASN B 1 140 ? -35.199 -3.449 -36.684 1.00 15.88 158 ASN B N 1
ATOM 3384 C CA . ASN B 1 140 ? -36.003 -4.611 -37.043 1.00 20.08 158 ASN B CA 1
ATOM 3385 C C . ASN B 1 140 ? -36.912 -4.322 -38.236 1.00 23.06 158 ASN B C 1
ATOM 3386 O O . ASN B 1 140 ? -37.193 -5.211 -39.037 1.00 20.22 158 ASN B O 1
ATOM 3391 N N . ASP B 1 141 ? -37.368 -3.076 -38.351 1.00 19.92 159 ASP B N 1
ATOM 3392 C CA . ASP B 1 141 ? -38.206 -2.661 -39.476 1.00 15.23 159 ASP B CA 1
ATOM 3393 C C . ASP B 1 141 ? -37.368 -2.271 -40.688 1.00 17.15 159 ASP B C 1
ATOM 3394 O O . ASP B 1 141 ? -37.909 -1.903 -41.730 1.00 25.55 159 ASP B O 1
ATOM 3399 N N . LYS B 1 142 ? -36.049 -2.349 -40.538 1.00 19.38 160 LYS B N 1
ATOM 3400 C CA . LYS B 1 142 ? -35.110 -2.000 -41.600 1.00 17.67 160 LYS B CA 1
ATOM 3401 C C . LYS B 1 142 ? -35.252 -0.541 -42.036 1.00 15.59 160 LYS B C 1
ATOM 3402 O O . LYS B 1 142 ? -35.078 -0.215 -43.211 1.00 17.55 160 LYS B O 1
ATOM 3408 N N . ASP B 1 143 ? -35.569 0.332 -41.082 1.00 12.66 161 ASP B N 1
ATOM 3409 C CA . ASP B 1 143 ? -35.517 1.774 -41.307 1.00 11.32 161 ASP B CA 1
ATOM 3410 C C . ASP B 1 143 ? -34.069 2.251 -41.288 1.00 19.20 161 ASP B C 1
ATOM 3411 O O . ASP B 1 143 ? -33.743 3.315 -41.816 1.00 18.87 161 ASP B O 1
ATOM 3416 N N . ILE B 1 144 ? -33.213 1.452 -40.660 1.00 13.91 162 ILE B N 1
ATOM 3417 C CA . ILE B 1 144 ? -31.785 1.718 -40.591 1.00 14.72 162 ILE B CA 1
ATOM 3418 C C . ILE B 1 144 ? -31.035 0.442 -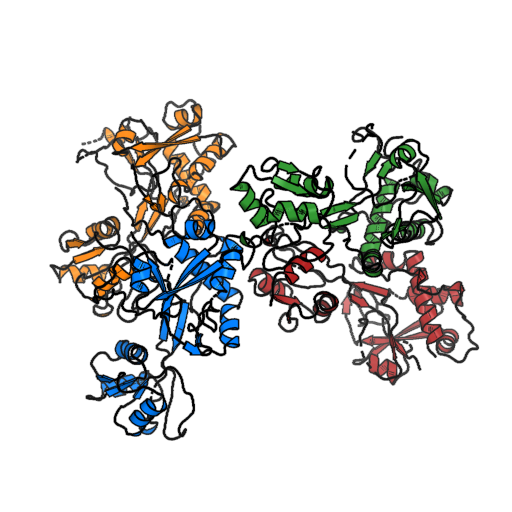40.943 1.00 17.84 162 ILE B C 1
ATOM 3419 O O . ILE B 1 144 ? -31.594 -0.653 -40.874 1.00 12.74 162 ILE B O 1
ATOM 3424 N N . HIS B 1 145 ? -29.773 0.589 -41.327 1.00 12.55 163 HIS B N 1
ATOM 3425 C CA . HIS B 1 145 ? -28.942 -0.554 -41.680 1.00 17.04 163 HIS B CA 1
ATOM 3426 C C . HIS B 1 145 ? -28.203 -1.096 -40.455 1.00 10.94 163 HIS B C 1
ATOM 3427 O O . HIS B 1 145 ? -27.855 -2.275 -40.404 1.00 15.72 163 HIS B O 1
ATOM 3442 N N . THR B 1 147 ? -27.207 0.040 -35.911 1.00 15.38 165 THR B N 1
ATOM 3443 C CA . THR B 1 147 ? -27.234 0.973 -34.792 1.00 17.58 165 THR B CA 1
ATOM 3444 C C . THR B 1 147 ? -25.868 1.624 -34.630 1.00 20.41 165 THR B C 1
ATOM 3445 O O . THR B 1 147 ? -24.900 1.233 -35.286 1.00 14.07 165 THR B O 1
ATOM 3449 N N . ASP B 1 148 ? -25.798 2.612 -33.745 1.00 14.61 166 ASP B N 1
ATOM 3450 C CA . ASP B 1 148 ? -24.530 3.225 -33.386 1.00 19.02 166 ASP B CA 1
ATOM 3451 C C . ASP B 1 148 ? -23.697 2.201 -32.617 1.00 17.97 166 ASP B C 1
ATOM 3452 O O . ASP B 1 148 ? -24.224 1.185 -32.164 1.00 14.65 166 ASP B O 1
ATOM 3457 N N . ASN B 1 149 ? -22.402 2.469 -32.473 1.00 16.54 167 ASN B N 1
ATOM 3458 C CA . ASN B 1 149 ? -21.495 1.540 -31.806 1.00 14.82 167 ASN B CA 1
ATOM 3459 C C . ASN B 1 149 ? -21.569 1.587 -30.278 1.00 18.24 167 ASN B C 1
ATOM 3460 O O . ASN B 1 149 ? -21.030 0.706 -29.610 1.00 20.46 167 ASN B O 1
ATOM 3465 N N . TYR B 1 150 ? -22.228 2.598 -29.716 1.00 20.03 168 TYR B N 1
ATOM 3466 C CA . TYR B 1 150 ? -22.144 2.821 -28.270 1.00 18.22 168 TYR B CA 1
ATOM 3467 C C . TYR B 1 150 ? -23.015 1.867 -27.451 1.00 20.94 168 TYR B C 1
ATOM 3468 O O . TYR B 1 150 ? -22.872 1.794 -26.230 1.00 23.32 168 TYR B O 1
ATOM 3477 N N . PHE B 1 151 ? -23.911 1.138 -28.109 1.00 15.37 169 PHE B N 1
ATOM 3478 C CA . PHE B 1 151 ? -24.800 0.222 -27.399 1.00 16.76 169 PHE B CA 1
ATOM 3479 C C . PHE B 1 151 ? -24.010 -0.921 -26.762 1.00 18.90 169 PHE B C 1
ATOM 3480 O O . PHE B 1 151 ? -22.989 -1.356 -27.294 1.00 15.32 169 PHE B O 1
ATOM 3488 N N . LEU B 1 152 ? -24.480 -1.395 -25.612 1.00 23.22 170 LEU B N 1
ATOM 3489 C CA . LEU B 1 152 ? -23.808 -2.475 -24.900 1.00 22.83 170 LEU B CA 1
ATOM 3490 C C . LEU B 1 152 ? -23.898 -3.773 -25.699 1.00 21.36 170 LEU B C 1
ATOM 3491 O O . LEU B 1 152 ? -24.973 -4.168 -26.150 1.00 17.72 170 LEU B O 1
ATOM 3496 N N . SER B 1 153 ? -22.755 -4.428 -25.873 1.00 20.43 171 SER B N 1
ATOM 3497 C CA . SER B 1 153 ? -22.644 -5.567 -26.777 1.00 20.26 171 SER B CA 1
ATOM 3498 C C . SER B 1 153 ? -23.178 -6.867 -26.183 1.00 31.57 171 SER B C 1
ATOM 3499 O O . SER B 1 153 ? -23.296 -7.010 -24.965 1.00 23.52 171 SER B O 1
ATOM 3502 N N . ASN B 1 154 ? -23.501 -7.805 -27.070 1.00 31.50 172 ASN B N 1
ATOM 3503 C CA . ASN B 1 154 ? -23.891 -9.159 -26.686 1.00 29.97 172 ASN B CA 1
ATOM 3504 C C . ASN B 1 154 ? -25.071 -9.182 -25.715 1.00 30.48 172 ASN B C 1
ATOM 3505 O O . ASN B 1 154 ? -25.010 -9.817 -24.661 1.00 34.41 172 ASN B O 1
ATOM 3510 N N . SER B 1 155 ? -26.143 -8.485 -26.084 1.00 35.01 173 SER B N 1
ATOM 3511 C CA . SER B 1 155 ? -27.353 -8.423 -25.268 1.00 33.76 173 SER B CA 1
ATOM 3512 C C . SER B 1 155 ? -28.563 -8.884 -26.069 1.00 34.03 173 SER B C 1
ATOM 3513 O O . SER B 1 155 ? -28.574 -8.795 -27.297 1.00 36.27 173 SER B O 1
ATOM 3516 N N . ARG B 1 156 ? -29.575 -9.379 -25.363 1.00 47.18 174 ARG B N 1
ATOM 3517 C CA . ARG B 1 156 ? -30.839 -9.762 -25.983 1.00 46.53 174 ARG B CA 1
ATOM 3518 C C . ARG B 1 156 ? -31.802 -8.583 -25.913 1.00 42.67 174 ARG B C 1
ATOM 3519 O O . ARG B 1 156 ? -32.277 -8.218 -24.838 1.00 46.98 174 ARG B O 1
ATOM 3527 N N . LEU B 1 157 ? -32.085 -7.993 -27.070 1.00 41.87 175 LEU B N 1
ATOM 3528 C CA . LEU B 1 157 ? -32.813 -6.732 -27.140 1.00 35.87 175 LEU B CA 1
ATOM 3529 C C . LEU B 1 157 ? -34.310 -6.891 -26.917 1.00 43.69 175 LEU B C 1
ATOM 3530 O O . LEU B 1 157 ? -34.861 -7.979 -27.079 1.00 40.28 175 LEU B O 1
ATOM 3535 N N . VAL B 1 158 ? -34.955 -5.787 -26.549 1.00 42.83 176 VAL B N 1
ATOM 3536 C CA . VAL B 1 158 ? -36.394 -5.760 -26.314 1.00 43.60 176 VAL B CA 1
ATOM 3537 C C . VAL B 1 158 ? -36.976 -4.474 -26.888 1.00 40.41 176 VAL B C 1
ATOM 3538 O O . VAL B 1 158 ? -36.226 -3.601 -27.323 1.00 43.08 176 VAL B O 1
ATOM 3542 N N . ASP B 1 159 ? -38.302 -4.348 -26.881 1.00 48.85 177 ASP B N 1
ATOM 3543 C CA . ASP B 1 159 ? -38.949 -3.187 -27.492 1.00 39.28 177 ASP B CA 1
ATOM 3544 C C . ASP B 1 159 ? -40.207 -2.742 -26.763 1.00 40.12 177 ASP B C 1
ATOM 3545 O O . ASP B 1 159 ? -40.479 -1.546 -26.654 1.00 55.65 177 ASP B O 1
ATOM 3550 N N . SER B 1 161 ? -42.556 -2.394 -23.966 1.00 53.21 179 SER B N 1
ATOM 3551 C CA . SER B 1 161 ? -41.266 -2.995 -23.635 1.00 53.47 179 SER B CA 1
ATOM 3552 C C . SER B 1 161 ? -41.410 -4.477 -23.303 1.00 42.26 179 SER B C 1
ATOM 3553 O O . SER B 1 161 ? -42.516 -4.968 -23.071 1.00 34.77 179 SER B O 1
ATOM 3556 N N . GLY B 1 162 ? -40.283 -5.184 -23.297 1.00 41.66 180 GLY B N 1
ATOM 3557 C CA . GLY B 1 162 ? -40.236 -6.555 -22.823 1.00 39.68 180 GLY B CA 1
ATOM 3558 C C . GLY B 1 162 ? -40.180 -7.624 -23.899 1.00 37.97 180 GLY B C 1
ATOM 3559 O O . GLY B 1 162 ? -39.651 -8.710 -23.658 1.00 48.53 180 GLY B O 1
ATOM 3560 N N . ASN B 1 163 ? -40.718 -7.335 -25.082 1.00 41.12 181 ASN B N 1
ATOM 3561 C CA . ASN B 1 163 ? -40.771 -8.334 -26.149 1.00 38.39 181 ASN B CA 1
ATOM 3562 C C . ASN B 1 163 ? -39.453 -8.422 -26.907 1.00 34.61 181 ASN B C 1
ATOM 3563 O O . ASN B 1 163 ? -38.979 -7.437 -27.471 1.00 37.95 181 ASN B O 1
ATOM 3568 N N . ASN B 1 164 ? -38.872 -9.617 -26.914 1.00 33.87 182 ASN B N 1
ATOM 3569 C CA . ASN B 1 164 ? -37.567 -9.840 -27.521 1.00 41.32 182 ASN B CA 1
ATOM 3570 C C . ASN B 1 164 ? -37.571 -9.631 -29.033 1.00 35.49 182 ASN B C 1
ATOM 3571 O O . ASN B 1 164 ? -38.573 -9.886 -29.702 1.00 36.57 182 ASN B O 1
ATOM 3576 N N . LEU B 1 165 ? -36.442 -9.159 -29.556 1.00 36.73 183 LEU B N 1
ATOM 3577 C CA . LEU B 1 165 ? -36.245 -8.998 -30.996 1.00 34.25 183 LEU B CA 1
ATOM 3578 C C . LEU B 1 165 ? -35.146 -9.949 -31.474 1.00 32.24 183 LEU B C 1
ATOM 3579 O O . LEU B 1 165 ? -33.992 -9.541 -31.617 1.00 32.85 183 LEU B O 1
ATOM 3584 N N . PRO B 1 166 ? -35.501 -11.220 -31.734 1.00 25.87 184 PRO B N 1
ATOM 3585 C CA . PRO B 1 166 ? -34.480 -12.244 -31.979 1.00 27.13 184 PRO B CA 1
ATOM 3586 C C . PRO B 1 166 ? -33.861 -12.191 -33.374 1.00 27.06 184 PRO B C 1
ATOM 3587 O O . PRO B 1 166 ? -32.944 -12.963 -33.655 1.00 25.83 184 PRO B O 1
ATOM 3591 N N . LYS B 1 167 ? -34.346 -11.300 -34.230 1.00 19.85 185 LYS B N 1
ATOM 3592 C CA . LYS B 1 167 ? -33.788 -11.161 -35.571 1.00 27.38 185 LYS B CA 1
ATOM 3593 C C . LYS B 1 167 ? -32.531 -10.292 -35.556 1.00 24.70 185 LYS B C 1
ATOM 3594 O O . LYS B 1 167 ? -31.783 -10.250 -36.535 1.00 18.64 185 LYS B O 1
ATOM 3600 N N . LEU B 1 168 ? -32.300 -9.613 -34.435 1.00 22.62 186 LEU B N 1
ATOM 3601 C CA . LEU B 1 168 ? -31.160 -8.714 -34.290 1.00 19.56 186 LEU B CA 1
ATOM 3602 C C . LEU B 1 168 ? -29.966 -9.441 -33.680 1.00 23.59 186 LEU B C 1
ATOM 3603 O O . LEU B 1 168 ? -30.134 -10.348 -32.866 1.00 21.61 186 LEU B O 1
ATOM 3608 N N . THR B 1 169 ? -28.761 -9.048 -34.085 1.00 16.26 187 THR B N 1
ATOM 3609 C CA . THR B 1 169 ? -27.546 -9.628 -33.524 1.00 24.22 187 THR B CA 1
ATOM 3610 C C . THR B 1 169 ? -26.515 -8.544 -33.233 1.00 22.14 187 THR B C 1
ATOM 3611 O O . THR B 1 169 ? -26.528 -7.473 -33.843 1.00 17.36 187 THR B O 1
ATOM 3615 N N . SER B 1 170 ? -25.625 -8.835 -32.292 1.00 11.81 188 SER B N 1
ATOM 3616 C CA . SER B 1 170 ? -24.590 -7.894 -31.894 1.00 19.97 188 SER B CA 1
ATOM 3617 C C . SER B 1 170 ? -23.323 -8.088 -32.712 1.00 17.44 188 SER B C 1
ATOM 3618 O O . SER B 1 170 ? -23.010 -9.197 -33.140 1.00 19.16 188 SER B O 1
ATOM 3621 N N . GLY B 1 171 ? -22.597 -6.998 -32.926 1.00 20.30 189 GLY B N 1
ATOM 3622 C CA . GLY B 1 171 ? -21.250 -7.080 -33.451 1.00 12.44 189 GLY B CA 1
ATOM 3623 C C . GLY B 1 171 ? -20.317 -7.415 -32.303 1.00 12.77 189 GLY B C 1
ATOM 3624 O O . GLY B 1 171 ? -20.751 -7.503 -31.155 1.00 9.01 189 GLY B O 1
ATOM 3625 N N . LEU B 1 172 ? -19.039 -7.606 -32.607 1.00 9.51 190 LEU B N 1
ATOM 3626 C CA . LEU B 1 172 ? -18.037 -7.856 -31.581 1.00 9.73 190 LEU B CA 1
ATOM 3627 C C . LEU B 1 172 ? -17.880 -6.630 -30.684 1.00 22.80 190 LEU B C 1
ATOM 3628 O O . LEU B 1 172 ? -18.146 -5.507 -31.118 1.00 21.18 190 LEU B O 1
ATOM 3633 N N . PRO B 1 173 ? -17.450 -6.836 -29.428 1.00 21.41 191 PRO B N 1
ATOM 3634 C CA . PRO B 1 173 ? -17.185 -5.693 -28.547 1.00 13.79 191 PRO B CA 1
ATOM 3635 C C . PRO B 1 173 ? -15.906 -4.964 -28.956 1.00 19.99 191 PRO B C 1
ATOM 3636 O O . PRO B 1 173 ? -14.865 -5.134 -28.323 1.00 21.77 191 PRO B O 1
ATOM 3640 N N . ILE B 1 174 ? -15.990 -4.163 -30.014 1.00 15.56 192 ILE B N 1
ATOM 3641 C CA . ILE B 1 174 ? -14.810 -3.522 -30.583 1.00 14.10 192 ILE B CA 1
ATOM 3642 C C . ILE B 1 174 ? -14.217 -2.487 -29.630 1.00 22.21 192 ILE B C 1
ATOM 3643 O O . ILE B 1 174 ? -13.036 -2.147 -29.725 1.00 17.15 192 ILE B O 1
ATOM 3648 N N . ILE B 1 175 ? -15.049 -1.988 -28.721 1.00 20.11 193 ILE B N 1
ATOM 3649 C CA . ILE B 1 175 ? -14.624 -1.005 -27.731 1.00 14.91 193 ILE B CA 1
ATOM 3650 C C . ILE B 1 175 ? -15.191 -1.400 -26.373 1.00 17.52 193 ILE B C 1
ATOM 3651 O O . ILE B 1 175 ? -16.342 -1.825 -26.272 1.00 19.86 193 ILE B O 1
ATOM 3656 N N . LYS B 1 176 ? -14.366 -1.265 -25.338 1.00 21.92 194 LYS B N 1
ATOM 3657 C CA . LYS B 1 176 ? -14.720 -1.708 -23.993 1.00 16.08 194 LYS B CA 1
ATOM 3658 C C . LYS B 1 176 ? -14.365 -0.659 -22.950 1.00 18.00 194 LYS B C 1
ATOM 3659 O O . LYS B 1 176 ? -13.458 0.147 -23.157 1.00 13.55 194 LYS B O 1
ATOM 3665 N N . HIS B 1 177 ? -15.094 -0.671 -21.836 1.00 15.08 195 HIS B N 1
ATOM 3666 C CA . HIS B 1 177 ? -14.719 0.117 -20.669 1.00 18.55 195 HIS B CA 1
ATOM 3667 C C . HIS B 1 177 ? -14.579 -0.824 -19.483 1.00 17.98 195 HIS B C 1
ATOM 3668 O O . HIS B 1 177 ? -15.177 -1.901 -19.458 1.00 24.00 195 HIS B O 1
ATOM 3675 N N . SER B 1 178 ? -13.771 -0.416 -18.512 1.00 21.16 196 SER B N 1
ATOM 3676 C CA . SER B 1 178 ? -13.463 -1.253 -17.363 1.00 24.22 196 SER B CA 1
ATOM 3677 C C . SER B 1 178 ? -14.441 -1.002 -16.226 1.00 21.14 196 SER B C 1
ATOM 3678 O O . SER B 1 178 ? -15.177 -0.016 -16.232 1.00 22.87 196 SER B O 1
ATOM 3681 N N . ASN B 1 179 ? -14.441 -1.908 -15.254 1.00 26.69 197 ASN B N 1
ATOM 3682 C CA . ASN B 1 179 ? -15.223 -1.743 -14.036 1.00 31.57 197 ASN B CA 1
ATOM 3683 C C . ASN B 1 179 ? -14.314 -1.836 -12.817 1.00 28.03 197 ASN B C 1
ATOM 3684 O O . ASN B 1 179 ? -14.103 -2.916 -12.265 1.00 31.46 197 ASN B O 1
ATOM 3689 N N . LYS B 1 180 ? -13.759 -0.695 -12.419 1.00 30.90 198 LYS B N 1
ATOM 3690 C CA . LYS B 1 180 ? -12.869 -0.626 -11.265 1.00 34.95 198 LYS B CA 1
ATOM 3691 C C . LYS B 1 180 ? -13.679 -0.589 -9.975 1.00 29.30 198 LYS B C 1
ATOM 3692 O O . LYS B 1 180 ? -14.833 -0.166 -9.980 1.00 28.88 198 LYS B O 1
ATOM 3698 N N . ILE B 1 181 ? -13.068 -1.029 -8.877 1.00 27.33 199 ILE B N 1
ATOM 3699 C CA . ILE B 1 181 ? -13.748 -1.099 -7.586 1.00 27.82 199 ILE B CA 1
ATOM 3700 C C . ILE B 1 181 ? -12.981 -0.338 -6.509 1.00 25.25 199 ILE B C 1
ATOM 3701 O O . ILE B 1 181 ? -11.794 -0.579 -6.284 1.00 27.81 199 ILE B O 1
ATOM 3714 N N . ILE B 1 183 ? -12.697 0.643 -2.434 1.00 27.67 201 ILE B N 1
ATOM 3715 C CA . ILE B 1 183 ? -13.033 0.106 -1.122 1.00 36.71 201 ILE B CA 1
ATOM 3716 C C . ILE B 1 183 ? -12.007 0.540 -0.084 1.00 29.49 201 ILE B C 1
ATOM 3717 O O . ILE B 1 183 ? -10.830 0.725 -0.396 1.00 24.92 201 ILE B O 1
ATOM 3722 N N . LEU B 1 184 ? -12.473 0.727 1.146 1.00 35.01 202 LEU B N 1
ATOM 3723 C CA . LEU B 1 184 ? -11.588 0.999 2.269 1.00 38.39 202 LEU B CA 1
ATOM 3724 C C . LEU B 1 184 ? -10.559 -0.114 2.453 1.00 28.73 202 LEU B C 1
ATOM 3725 O O . LEU B 1 184 ? -10.902 -1.295 2.422 1.00 27.62 202 LEU B O 1
ATOM 3730 N N . LYS B 1 185 ? -9.301 0.268 2.656 1.00 28.10 203 LYS B N 1
ATOM 3731 C CA . LYS B 1 185 ? -8.233 -0.696 2.917 1.00 31.14 203 LYS B CA 1
ATOM 3732 C C . LYS B 1 185 ? -8.530 -1.526 4.160 1.00 29.58 203 LYS B C 1
ATOM 3733 O O . LYS B 1 185 ? -7.961 -2.599 4.356 1.00 26.91 203 LYS B O 1
ATOM 3739 N N . GLU B 1 186 ? -9.422 -1.000 4.992 1.00 30.40 204 GLU B N 1
ATOM 3740 C CA . GLU B 1 186 ? -9.855 -1.634 6.230 1.00 28.94 204 GLU B CA 1
ATOM 3741 C C . GLU B 1 186 ? -10.135 -3.132 6.093 1.00 32.10 204 GLU B C 1
ATOM 3742 O O . GLU B 1 186 ? -9.681 -3.933 6.911 1.00 34.71 204 GLU B O 1
ATOM 3748 N N . TYR B 1 187 ? -10.877 -3.505 5.055 1.00 30.56 205 TYR B N 1
ATOM 3749 C CA . TYR B 1 187 ? -11.322 -4.887 4.889 1.00 33.07 205 TYR B CA 1
ATOM 3750 C C . TYR B 1 187 ? -10.247 -5.789 4.286 1.00 24.59 205 TYR B C 1
ATOM 3751 O O . TYR B 1 187 ? -10.376 -7.012 4.310 1.00 27.12 205 TYR B O 1
ATOM 3760 N N . ASN B 1 188 ? -9.191 -5.183 3.753 1.00 23.11 206 ASN B N 1
ATOM 3761 C CA . ASN B 1 188 ? -8.101 -5.932 3.135 1.00 25.54 206 ASN B CA 1
ATOM 3762 C C . ASN B 1 188 ? -8.606 -6.794 1.978 1.00 20.01 206 ASN B C 1
ATOM 3763 O O . ASN B 1 188 ? -8.236 -7.963 1.842 1.00 14.84 206 ASN B O 1
ATOM 3768 N N . ILE B 1 189 ? -9.471 -6.202 1.161 1.00 25.19 207 ILE B N 1
ATOM 3769 C CA . ILE B 1 189 ? -9.948 -6.827 -0.066 1.00 21.56 207 ILE B CA 1
ATOM 3770 C C . ILE B 1 189 ? -9.315 -6.108 -1.252 1.00 21.55 207 ILE B C 1
ATOM 3771 O O . ILE B 1 189 ? -9.523 -4.909 -1.440 1.00 23.85 207 ILE B O 1
ATOM 3776 N N . ASN B 1 190 ? -8.540 -6.848 -2.040 1.00 22.80 208 ASN B N 1
ATOM 3777 C CA . ASN B 1 190 ? -7.782 -6.274 -3.147 1.00 22.46 208 ASN B CA 1
ATOM 3778 C C . ASN B 1 190 ? -7.996 -7.038 -4.451 1.00 19.42 208 ASN B C 1
ATOM 3779 O O . ASN B 1 190 ? -7.257 -6.851 -5.417 1.00 21.94 208 ASN B O 1
ATOM 3784 N N . ASN B 1 191 ? -9.008 -7.900 -4.472 1.00 31.06 209 ASN B N 1
ATOM 3785 C CA . ASN B 1 191 ? -9.358 -8.648 -5.674 1.00 27.04 209 ASN B CA 1
ATOM 3786 C C . ASN B 1 191 ? -10.823 -9.065 -5.648 1.00 23.04 209 ASN B C 1
ATOM 3787 O O . ASN B 1 191 ? -11.479 -8.984 -4.609 1.00 18.91 209 ASN B O 1
ATOM 3792 N N . LEU B 1 192 ? -11.326 -9.518 -6.791 1.00 27.67 210 LEU B N 1
ATOM 3793 C CA . LEU B 1 192 ? -12.750 -9.806 -6.941 1.00 29.19 210 LEU B CA 1
ATOM 3794 C C . LEU B 1 192 ? -13.193 -11.026 -6.127 1.00 24.94 210 LEU B C 1
ATOM 3795 O O . LEU B 1 192 ? -14.265 -11.013 -5.524 1.00 27.88 210 LEU B O 1
ATOM 3800 N N . GLU B 1 193 ? -12.372 -12.072 -6.106 1.00 25.36 211 GLU B N 1
ATOM 3801 C CA . GLU B 1 193 ? -12.734 -13.308 -5.411 1.00 33.91 211 GLU B CA 1
ATOM 3802 C C . GLU B 1 193 ? -12.865 -13.105 -3.902 1.00 31.32 211 GLU B C 1
ATOM 3803 O O . GLU B 1 193 ? -13.757 -13.670 -3.270 1.00 25.08 211 GLU B O 1
ATOM 3809 N N . ASP B 1 194 ? -11.976 -12.305 -3.323 1.00 34.19 212 ASP B N 1
ATOM 3810 C CA . ASP B 1 194 ? -12.060 -12.003 -1.900 1.00 26.63 212 ASP B CA 1
ATOM 3811 C C . ASP B 1 194 ? -13.296 -11.156 -1.621 1.00 30.29 212 ASP B C 1
ATOM 3812 O O . ASP B 1 194 ? -13.940 -11.305 -0.583 1.00 28.64 212 ASP B O 1
ATOM 3817 N N . LEU B 1 195 ? -13.628 -10.272 -2.557 1.00 30.54 213 LEU B N 1
ATOM 3818 C CA . LEU B 1 195 ? -14.836 -9.463 -2.442 1.00 28.47 213 LEU B CA 1
ATOM 3819 C C . LEU B 1 195 ? -16.069 -10.352 -2.558 1.00 36.44 213 LEU B C 1
ATOM 3820 O O . LEU B 1 195 ? -17.086 -10.108 -1.910 1.00 39.18 213 LEU B O 1
ATOM 3825 N N . LYS B 1 196 ? -15.968 -11.387 -3.387 1.00 33.90 214 LYS B N 1
ATOM 3826 C CA . LYS B 1 196 ? -17.055 -12.342 -3.576 1.00 38.13 214 LYS B CA 1
ATOM 3827 C C . LYS B 1 196 ? -17.335 -13.113 -2.283 1.00 40.44 214 LYS B C 1
ATOM 3828 O O . LYS B 1 196 ? -18.490 -13.382 -1.950 1.00 34.99 214 LYS B O 1
ATOM 3834 N N . SER B 1 197 ? -16.276 -13.453 -1.555 1.00 40.64 215 SER B N 1
ATOM 3835 C CA . SER B 1 197 ? -16.407 -14.191 -0.301 1.00 37.82 215 SER B CA 1
ATOM 3836 C C . SER B 1 197 ? -17.030 -13.331 0.796 1.00 38.39 215 SER B C 1
ATOM 3837 O O . SER B 1 197 ? -17.865 -13.802 1.568 1.00 38.05 215 SER B O 1
ATOM 3840 N N . TYR B 1 198 ? -16.613 -12.071 0.859 1.00 38.05 216 TYR B N 1
ATOM 3841 C CA . TYR B 1 198 ? -17.069 -11.157 1.901 1.00 38.04 216 TYR B CA 1
ATOM 3842 C C . TYR B 1 198 ? -18.563 -10.856 1.783 1.00 39.39 216 TYR B C 1
ATOM 3843 O O . TYR B 1 198 ? -19.252 -10.716 2.791 1.00 43.00 216 TYR B O 1
ATOM 3852 N N . ILE B 1 199 ? -19.057 -10.756 0.552 1.00 38.61 217 ILE B N 1
ATOM 3853 C CA . ILE B 1 199 ? -20.464 -10.442 0.314 1.00 48.42 217 ILE B CA 1
ATOM 3854 C C . ILE B 1 199 ? -21.343 -11.649 0.636 1.00 47.89 217 ILE B C 1
ATOM 3855 O O . ILE B 1 199 ? -22.501 -11.494 1.024 1.00 53.16 217 ILE B O 1
ATOM 3860 N N . SER B 1 200 ? -20.793 -12.850 0.483 1.00 51.37 218 SER B N 1
ATOM 3861 C CA . SER B 1 200 ? -21.528 -14.065 0.821 1.00 48.55 218 SER B CA 1
ATOM 3862 C C . SER B 1 200 ? -21.809 -14.105 2.319 1.00 48.21 218 SER B C 1
ATOM 3863 O O . SER B 1 200 ? -22.911 -14.451 2.746 1.00 51.03 218 SER B O 1
ATOM 3866 N N . LYS B 1 201 ? -20.803 -13.744 3.109 1.00 47.62 219 LYS B N 1
ATOM 3867 C CA . LYS B 1 201 ? -20.940 -13.693 4.558 1.00 43.33 219 LYS B CA 1
ATOM 3868 C C . LYS B 1 201 ? -21.792 -12.497 4.979 1.00 52.78 219 LYS B C 1
ATOM 3869 O O . LYS B 1 201 ? -22.688 -12.625 5.814 1.00 61.94 219 LYS B O 1
ATOM 3875 N N . ASN B 1 202 ? -21.506 -11.340 4.392 1.00 49.04 220 ASN B N 1
ATOM 3876 C CA . ASN B 1 202 ? -22.136 -10.087 4.797 1.00 51.53 220 ASN B CA 1
ATOM 3877 C C . ASN B 1 202 ? -23.263 -9.666 3.857 1.00 56.48 220 ASN B C 1
ATOM 3878 O O . ASN B 1 202 ? -23.028 -9.351 2.691 1.00 54.36 220 ASN B O 1
ATOM 3883 N N . GLU B 1 203 ? -24.485 -9.656 4.386 1.00 60.61 221 GLU B N 1
ATOM 3884 C CA . GLU B 1 203 ? -25.678 -9.335 3.607 1.00 62.23 221 GLU B CA 1
ATOM 3885 C C . GLU B 1 203 ? -26.234 -7.966 3.993 1.00 61.19 221 GLU B C 1
ATOM 3886 O O . GLU B 1 203 ? -25.895 -7.423 5.044 1.00 56.32 221 GLU B O 1
ATOM 3892 N N . GLY B 1 204 ? -27.088 -7.416 3.134 1.00 55.90 222 GLY B N 1
ATOM 3893 C CA . GLY B 1 204 ? -27.806 -6.191 3.442 1.00 60.98 222 GLY B CA 1
ATOM 3894 C C . GLY B 1 204 ? -27.067 -4.916 3.080 1.00 55.38 222 GLY B C 1
ATOM 3895 O O . GLY B 1 204 ? -27.580 -3.818 3.296 1.00 55.71 222 GLY B O 1
ATOM 3896 N N . LEU B 1 205 ? -25.866 -5.056 2.530 1.00 56.09 223 LEU B N 1
ATOM 3897 C CA . LEU B 1 205 ? -25.067 -3.901 2.137 1.00 55.95 223 LEU B CA 1
ATOM 3898 C C . LEU B 1 205 ? -25.497 -3.405 0.758 1.00 50.60 223 LEU B C 1
ATOM 3899 O O . LEU B 1 205 ? -26.399 -3.975 0.142 1.00 54.30 223 LEU B O 1
ATOM 3904 N N . LYS B 1 206 ? -24.863 -2.335 0.287 1.00 43.29 224 LYS B N 1
ATOM 3905 C CA . LYS B 1 206 ? -25.221 -1.733 -0.994 1.00 49.33 224 LYS B CA 1
ATOM 3906 C C . LYS B 1 206 ? -23.999 -1.126 -1.671 1.00 52.24 224 LYS B C 1
ATOM 3907 O O . LYS B 1 206 ? -23.087 -0.647 -0.998 1.00 48.77 224 LYS B O 1
ATOM 3913 N N . ILE B 1 207 ? -23.986 -1.151 -3.003 1.00 50.66 225 ILE B N 1
ATOM 3914 C CA . ILE B 1 207 ? -22.853 -0.641 -3.768 1.00 49.93 225 ILE B CA 1
ATOM 3915 C C . ILE B 1 207 ? -23.230 0.638 -4.514 1.00 41.32 225 ILE B C 1
ATOM 3916 O O . ILE B 1 207 ? -24.354 0.780 -5.000 1.00 45.36 225 ILE B O 1
ATOM 3921 N N . ALA B 1 208 ? -22.281 1.566 -4.586 1.00 35.21 226 ALA B N 1
ATOM 3922 C CA . ALA B 1 208 ? -22.458 2.808 -5.330 1.00 38.90 226 ALA B CA 1
ATOM 3923 C C . ALA B 1 208 ? -21.880 2.657 -6.731 1.00 35.21 226 ALA B C 1
ATOM 3924 O O . ALA B 1 208 ? -20.837 2.029 -6.915 1.00 38.51 226 ALA B O 1
ATOM 3926 N N . CYS B 1 209 ? -22.563 3.234 -7.714 1.00 36.62 227 CYS B N 1
ATOM 3927 C CA . CYS B 1 209 ? -22.131 3.148 -9.105 1.00 36.77 227 CYS B CA 1
ATOM 3928 C C . CYS B 1 209 ? -22.314 4.478 -9.818 1.00 39.16 227 CYS B C 1
ATOM 3929 O O . CYS B 1 209 ? -23.315 5.167 -9.624 1.00 35.68 227 CYS B O 1
ATOM 3932 N N . LEU B 1 210 ? -21.341 4.835 -10.650 1.00 39.42 228 LEU B N 1
ATOM 3933 C CA . LEU B 1 210 ? -21.408 6.080 -11.400 1.00 46.31 228 LEU B CA 1
ATOM 3934 C C . LEU B 1 210 ? -22.444 5.957 -12.517 1.00 43.79 228 LEU B C 1
ATOM 3935 O O . LEU B 1 210 ? -23.111 6.930 -12.867 1.00 41.53 228 LEU B O 1
ATOM 3940 N N . THR B 1 211 ? -22.575 4.749 -13.061 1.00 43.80 229 THR B N 1
ATOM 3941 C CA . THR B 1 211 ? -23.574 4.457 -14.086 1.00 40.66 229 THR B CA 1
ATOM 3942 C C . THR B 1 211 ? -24.287 3.153 -13.754 1.00 41.69 229 THR B C 1
ATOM 3943 O O . THR B 1 211 ? -23.763 2.321 -13.013 1.00 41.55 229 THR B O 1
ATOM 3947 N N . GLU B 1 212 ? -25.484 2.977 -14.301 1.00 42.41 230 GLU B N 1
ATOM 3948 C CA . GLU B 1 212 ? -26.232 1.743 -14.101 1.00 45.12 230 GLU B CA 1
ATOM 3949 C C . GLU B 1 212 ? -25.472 0.563 -14.701 1.00 39.67 230 GLU B C 1
ATOM 3950 O O . GLU B 1 212 ? -25.582 -0.566 -14.222 1.00 42.80 230 GLU B O 1
ATOM 3956 N N . ALA B 1 213 ? -24.699 0.834 -15.750 1.00 34.68 231 ALA B N 1
ATOM 3957 C CA . ALA B 1 213 ? -23.895 -0.193 -16.407 1.00 40.22 231 ALA B CA 1
ATOM 3958 C C . ALA B 1 213 ? -22.878 -0.792 -15.439 1.00 40.86 231 ALA B C 1
ATOM 3959 O O . ALA B 1 213 ? -22.679 -2.007 -15.408 1.00 29.34 231 ALA B O 1
ATOM 3961 N N . ASN B 1 214 ? -22.235 0.071 -14.655 1.00 39.19 232 ASN B N 1
ATOM 3962 C CA . ASN B 1 214 ? -21.284 -0.370 -13.642 1.00 36.90 232 ASN B CA 1
ATOM 3963 C C . ASN B 1 214 ? -21.923 -1.353 -12.664 1.00 35.53 232 ASN B C 1
ATOM 3964 O O . ASN B 1 214 ? -21.367 -2.417 -12.392 1.00 31.38 232 ASN B O 1
ATOM 3969 N N . CYS B 1 215 ? -23.094 -0.995 -12.144 1.00 33.64 233 CYS B N 1
ATOM 3970 C CA . CYS B 1 215 ? -23.813 -1.853 -11.206 1.00 44.28 233 CYS B CA 1
ATOM 3971 C C . CYS B 1 215 ? -24.242 -3.163 -11.861 1.00 45.14 233 CYS B C 1
ATOM 3972 O O . CYS B 1 215 ? -24.186 -4.224 -11.240 1.00 41.20 233 CYS B O 1
ATOM 3975 N N . ASN B 1 216 ? -24.673 -3.083 -13.116 1.00 35.48 234 ASN B N 1
ATOM 3976 C CA . ASN B 1 216 ? -25.109 -4.267 -13.847 1.00 42.81 234 ASN B CA 1
ATOM 3977 C C . ASN B 1 216 ? -23.964 -5.254 -14.061 1.00 46.78 234 ASN B C 1
ATOM 3978 O O . ASN B 1 216 ? -24.164 -6.469 -14.008 1.00 36.96 234 ASN B O 1
ATOM 3983 N N . ALA B 1 217 ? -22.767 -4.724 -14.295 1.00 39.28 235 ALA B N 1
ATOM 3984 C CA . ALA B 1 217 ? -21.593 -5.555 -14.538 1.00 41.02 235 ALA B CA 1
ATOM 3985 C C . ALA B 1 217 ? -21.279 -6.422 -13.325 1.00 40.97 235 ALA B C 1
ATOM 3986 O O . ALA B 1 217 ? -20.820 -7.556 -13.465 1.00 40.51 235 ALA B O 1
ATOM 3988 N N . LEU B 1 218 ? -21.533 -5.882 -12.136 1.00 48.38 236 LEU B N 1
ATOM 3989 C CA . LEU B 1 218 ? -21.272 -6.601 -10.894 1.00 48.64 236 LEU B CA 1
ATOM 3990 C C . LEU B 1 218 ? -22.454 -7.465 -10.464 1.00 48.94 236 LEU B C 1
ATOM 3991 O O . LEU B 1 218 ? -22.286 -8.392 -9.672 1.00 49.03 236 LEU B O 1
ATOM 3996 N N . LYS B 1 219 ? -23.646 -7.163 -10.974 1.00 48.41 237 LYS B N 1
ATOM 3997 C CA . LYS B 1 219 ? -24.836 -7.923 -10.601 1.00 51.68 237 LYS B CA 1
ATOM 3998 C C . LYS B 1 219 ? -24.718 -9.373 -11.057 1.00 49.64 237 LYS B C 1
ATOM 3999 O O . LYS B 1 219 ? -25.329 -10.269 -10.474 1.00 51.25 237 LYS B O 1
ATOM 4005 N N . ASN B 1 220 ? -23.922 -9.600 -12.095 1.00 47.79 238 ASN B N 1
ATOM 4006 C CA . ASN B 1 220 ? -23.688 -10.948 -12.593 1.00 49.41 238 ASN B CA 1
ATOM 4007 C C . ASN B 1 220 ? -22.947 -11.796 -11.562 1.00 51.54 238 ASN B C 1
ATOM 4008 O O . ASN B 1 220 ? -23.080 -13.020 -11.541 1.00 50.01 238 ASN B O 1
ATOM 4013 N N . ILE B 1 221 ? -22.176 -11.133 -10.702 1.00 52.87 239 ILE B N 1
ATOM 4014 C CA . ILE B 1 221 ? -21.382 -11.811 -9.679 1.00 55.41 239 ILE B CA 1
ATOM 4015 C C . ILE B 1 221 ? -22.134 -11.900 -8.349 1.00 53.40 239 ILE B C 1
ATOM 4016 O O . ILE B 1 221 ? -22.187 -12.965 -7.732 1.00 52.89 239 ILE B O 1
ATOM 4021 N N . PHE B 1 222 ? -22.714 -10.784 -7.916 1.00 52.26 240 PHE B N 1
ATOM 4022 C CA . PHE B 1 222 ? -23.326 -10.696 -6.590 1.00 53.55 240 PHE B CA 1
ATOM 4023 C C . PHE B 1 222 ? -24.822 -11.015 -6.599 1.00 55.43 240 PHE B C 1
ATOM 4024 O O . PHE B 1 222 ? -25.346 -11.558 -5.626 1.00 56.14 240 PHE B O 1
ATOM 4032 N N . LEU B 1 223 ? -25.500 -10.663 -7.690 1.00 53.56 241 LEU B N 1
ATOM 4033 C CA . LEU B 1 223 ? -26.938 -10.902 -7.837 1.00 55.56 241 LEU B CA 1
ATOM 4034 C C . LEU B 1 223 ? -27.736 -10.171 -6.746 1.00 56.59 241 LEU B C 1
ATOM 4035 O O . LEU B 1 223 ? -27.512 -8.985 -6.504 1.00 53.39 241 LEU B O 1
ATOM 4040 N N . ASP B 1 224 ? -28.658 -10.872 -6.088 1.00 58.17 242 ASP B N 1
ATOM 4041 C CA . ASP B 1 224 ? -29.561 -10.238 -5.128 1.00 62.55 242 ASP B CA 1
ATOM 4042 C C . ASP B 1 224 ? -28.958 -10.123 -3.726 1.00 57.75 242 ASP B C 1
ATOM 4043 O O . ASP B 1 224 ? -29.599 -9.604 -2.812 1.00 57.51 242 ASP B O 1
ATOM 4048 N N . LYS B 1 225 ? -27.729 -10.602 -3.559 1.00 57.44 243 LYS B N 1
ATOM 4049 C CA . LYS B 1 225 ? -27.060 -10.551 -2.262 1.00 56.33 243 LYS B CA 1
ATOM 4050 C C . LYS B 1 225 ? -26.756 -9.117 -1.836 1.00 52.94 243 LYS B C 1
ATOM 4051 O O . LYS B 1 225 ? -26.449 -8.858 -0.671 1.00 55.57 243 LYS B O 1
ATOM 4057 N N . VAL B 1 226 ? -26.838 -8.193 -2.788 1.00 51.33 244 VAL B N 1
ATOM 4058 C CA . VAL B 1 226 ? -26.606 -6.781 -2.521 1.00 48.68 244 VAL B CA 1
ATOM 4059 C C . VAL B 1 226 ? -27.597 -5.951 -3.336 1.00 49.84 244 VAL B C 1
ATOM 4060 O O . VAL B 1 226 ? -28.064 -6.397 -4.384 1.00 51.36 244 VAL B O 1
ATOM 4064 N N . THR B 1 227 ? -27.939 -4.763 -2.844 1.00 43.27 245 THR B N 1
ATOM 4065 C CA . THR B 1 227 ? -28.783 -3.844 -3.601 1.00 49.25 245 THR B CA 1
ATOM 4066 C C . THR B 1 227 ? -27.892 -2.872 -4.369 1.00 49.59 245 THR B C 1
ATOM 4067 O O . THR B 1 227 ? -26.717 -2.705 -4.035 1.00 46.77 245 THR B O 1
ATOM 4071 N N . TYR B 1 228 ? -28.454 -2.236 -5.393 1.00 49.04 246 TYR B N 1
ATOM 4072 C CA . TYR B 1 228 ? -27.668 -1.430 -6.323 1.00 44.02 246 TYR B CA 1
ATOM 4073 C C . TYR B 1 228 ? -28.139 0.018 -6.384 1.00 38.09 246 TYR B C 1
ATOM 4074 O O . TYR B 1 228 ? -29.319 0.299 -6.593 1.00 44.77 246 TYR B O 1
ATOM 4083 N N . ASP B 1 229 ? -27.188 0.927 -6.194 1.00 44.77 247 ASP B N 1
ATOM 4084 C CA . ASP B 1 229 ? -27.447 2.360 -6.178 1.00 40.79 247 ASP B CA 1
ATOM 4085 C C . ASP B 1 229 ? -26.641 3.026 -7.290 1.00 43.68 247 ASP B C 1
ATOM 4086 O O . ASP B 1 229 ? -25.430 3.216 -7.157 1.00 44.52 247 ASP B O 1
ATOM 4091 N N . TYR B 1 230 ? -27.314 3.363 -8.388 1.00 46.66 248 TYR B N 1
ATOM 4092 C CA . TYR B 1 230 ? -26.646 3.912 -9.567 1.00 46.41 248 TYR B CA 1
ATOM 4093 C C . TYR B 1 230 ? -27.195 5.281 -9.969 1.00 52.83 248 TYR B C 1
ATOM 4094 O O . TYR B 1 230 ? -26.868 5.798 -11.039 1.00 49.25 248 TYR B O 1
ATOM 4103 N N . LYS B 1 231 ? -28.030 5.855 -9.109 1.00 56.40 249 LYS B N 1
ATOM 4104 C CA . LYS B 1 231 ? -28.532 7.209 -9.302 1.00 52.03 249 LYS B CA 1
ATOM 4105 C C . LYS B 1 231 ? -27.865 8.125 -8.283 1.00 55.22 249 LYS B C 1
ATOM 4106 O O . LYS B 1 231 ? -27.420 7.660 -7.233 1.00 53.61 249 LYS B O 1
ATOM 4112 N N . SER B 1 232 ? -27.775 9.411 -8.624 1.00 43.33 250 SER B N 1
ATOM 4113 C CA . SER B 1 232 ? -27.349 10.482 -7.712 1.00 51.78 250 SER B CA 1
ATOM 4114 C C . SER B 1 232 ? -25.842 10.756 -7.710 1.00 51.71 250 SER B C 1
ATOM 4115 O O . SER B 1 232 ? -25.410 11.778 -7.176 1.00 48.42 250 SER B O 1
ATOM 4118 N N . PHE B 1 233 ? -25.044 9.870 -8.301 1.00 43.78 251 PHE B N 1
ATOM 4119 C CA . PHE B 1 233 ? -23.591 10.055 -8.303 1.00 42.54 251 PHE B CA 1
ATOM 4120 C C . PHE B 1 233 ? -23.124 10.766 -9.570 1.00 42.37 251 PHE B C 1
ATOM 4121 O O . PHE B 1 233 ? -23.406 10.327 -10.685 1.00 43.37 251 PHE B O 1
ATOM 4129 N N . SER B 1 234 ? -22.409 11.872 -9.378 1.00 40.60 252 SER B N 1
ATOM 4130 C CA . SER B 1 234 ? -21.989 12.734 -10.480 1.00 42.87 252 SER B CA 1
ATOM 4131 C C . SER B 1 234 ? -20.580 12.408 -10.967 1.00 42.33 252 SER B C 1
ATOM 4132 O O . SER B 1 234 ? -20.323 12.379 -12.171 1.00 43.85 252 SER B O 1
ATOM 4135 N N . SER B 1 235 ? -19.669 12.184 -10.025 1.00 40.64 253 SER B N 1
ATOM 4136 C CA . SER B 1 235 ? -18.291 11.831 -10.354 1.00 43.59 253 SER B CA 1
ATOM 4137 C C . SER B 1 235 ? -17.713 10.879 -9.314 1.00 40.52 253 SER B C 1
ATOM 4138 O O . SER B 1 235 ? -18.424 10.391 -8.435 1.00 41.74 253 SER B O 1
ATOM 4141 N N . TYR B 1 236 ? -16.412 10.634 -9.417 1.00 43.27 254 TYR B N 1
ATOM 4142 C CA . TYR B 1 236 ? -15.740 9.640 -8.592 1.00 40.47 254 TYR B CA 1
ATOM 4143 C C . TYR B 1 236 ? -15.560 10.101 -7.145 1.00 41.24 254 TYR B C 1
ATOM 4144 O O . TYR B 1 236 ? -15.761 9.323 -6.213 1.00 40.92 254 TYR B O 1
ATOM 4153 N N . ILE B 1 237 ? -15.173 11.361 -6.961 1.00 39.34 255 ILE B N 1
ATOM 4154 C CA . ILE B 1 237 ? -14.941 11.903 -5.625 1.00 46.75 255 ILE B CA 1
ATOM 4155 C C . ILE B 1 237 ? -16.255 11.940 -4.853 1.00 46.84 255 ILE B C 1
ATOM 4156 O O . ILE B 1 237 ? -16.293 11.685 -3.649 1.00 43.24 255 ILE B O 1
ATOM 4161 N N . ASP B 1 238 ? -17.332 12.251 -5.562 1.00 49.62 256 ASP B N 1
ATOM 4162 C CA . ASP B 1 238 ? -18.664 12.248 -4.979 1.00 44.15 256 ASP B CA 1
ATOM 4163 C C . ASP B 1 238 ? -19.050 10.844 -4.533 1.00 45.48 256 ASP B C 1
ATOM 4164 O O . ASP B 1 238 ? -19.656 10.650 -3.479 1.00 40.26 256 ASP B O 1
ATOM 4169 N N . LEU B 1 239 ? -18.679 9.866 -5.349 1.00 45.45 257 LEU B N 1
ATOM 4170 C CA . LEU B 1 239 ? -19.030 8.477 -5.105 1.00 41.25 257 LEU B CA 1
ATOM 4171 C C . LEU B 1 239 ? -18.138 7.845 -4.036 1.00 44.47 257 LEU B C 1
ATOM 4172 O O . LEU B 1 239 ? -18.592 7.005 -3.256 1.00 35.99 257 LEU B O 1
ATOM 4177 N N . SER B 1 240 ? -16.874 8.256 -3.996 1.00 40.56 258 SER B N 1
ATOM 4178 C CA . SER B 1 240 ? -15.918 7.695 -3.046 1.00 41.44 258 SER B CA 1
ATOM 4179 C C . SER B 1 240 ? -16.171 8.205 -1.630 1.00 43.43 258 SER B C 1
ATOM 4180 O O . SER B 1 240 ? -15.696 7.619 -0.657 1.00 39.92 258 SER B O 1
ATOM 4183 N N . LYS B 1 241 ? -16.915 9.301 -1.518 1.00 43.00 259 LYS B N 1
ATOM 4184 C CA . LYS B 1 241 ? -17.259 9.853 -0.215 1.00 45.98 259 LYS B CA 1
ATOM 4185 C C . LYS B 1 241 ? -18.290 8.962 0.471 1.00 43.75 259 LYS B C 1
ATOM 4186 O O . LYS B 1 241 ? -18.348 8.892 1.699 1.00 41.45 259 LYS B O 1
ATOM 4192 N N . SER B 1 242 ? -19.099 8.279 -0.333 1.00 43.39 260 SER B N 1
ATOM 4193 C CA . SER B 1 242 ? -20.081 7.334 0.184 1.00 37.54 260 SER B CA 1
ATOM 4194 C C . SER B 1 242 ? -19.401 6.034 0.608 1.00 40.14 260 SER B C 1
ATOM 4195 O O . SER B 1 242 ? -19.916 5.299 1.451 1.00 42.44 260 SER B O 1
ATOM 4198 N N . VAL B 1 243 ? -18.246 5.754 0.011 1.00 45.93 261 VAL B N 1
ATOM 4199 C CA . VAL B 1 243 ? -17.428 4.614 0.415 1.00 40.75 261 VAL B CA 1
ATOM 4200 C C . VAL B 1 243 ? -16.771 4.910 1.761 1.00 38.78 261 VAL B C 1
ATOM 4201 O O . VAL B 1 243 ? -16.701 4.042 2.630 1.00 42.09 261 VAL B O 1
ATOM 4205 N N . LEU B 1 244 ? -16.297 6.142 1.926 1.00 39.46 262 LEU B N 1
ATOM 4206 C CA . LEU B 1 244 ? -15.649 6.556 3.167 1.00 43.57 262 LEU B CA 1
ATOM 4207 C C . LEU B 1 244 ? -16.629 6.576 4.336 1.00 43.91 262 LEU B C 1
ATOM 4208 O O . LEU B 1 244 ? -16.238 6.368 5.485 1.00 42.22 262 LEU B O 1
ATOM 4213 N N . SER B 1 245 ? -17.901 6.828 4.038 1.00 42.05 263 SER B N 1
ATOM 4214 C CA . SER B 1 245 ? -18.924 6.953 5.073 1.00 33.16 263 SER B CA 1
ATOM 4215 C C . SER B 1 245 ? -19.545 5.606 5.436 1.00 40.50 263 SER B C 1
ATOM 4216 O O . SER B 1 245 ? -20.400 5.533 6.318 1.00 41.76 263 SER B O 1
ATOM 4219 N N . LYS B 1 246 ? -19.119 4.552 4.743 1.00 44.09 264 LYS B N 1
ATOM 4220 C CA . LYS B 1 246 ? -19.614 3.191 4.966 1.00 44.21 264 LYS B CA 1
ATOM 4221 C C . LYS B 1 246 ? -21.094 3.031 4.620 1.00 37.20 264 LYS B C 1
ATOM 4222 O O . LYS B 1 246 ? -21.701 2.013 4.948 1.00 40.07 264 LYS B O 1
ATOM 4228 N N . SER B 1 247 ? -21.674 4.029 3.960 1.00 41.72 265 SER B N 1
ATOM 4229 C CA . SER B 1 247 ? -23.052 3.923 3.492 1.00 44.02 265 SER B CA 1
ATOM 4230 C C . SER B 1 247 ? -23.139 2.887 2.382 1.00 45.37 265 SER B C 1
ATOM 4231 O O . SER B 1 247 ? -24.146 2.192 2.240 1.00 45.68 265 SER B O 1
ATOM 4234 N N . HIS B 1 248 ? -22.069 2.796 1.596 1.00 47.73 266 HIS B N 1
ATOM 4235 C CA . HIS B 1 248 ? -21.977 1.831 0.508 1.00 46.71 266 HIS B CA 1
ATOM 4236 C C . HIS B 1 248 ? -20.715 0.996 0.669 1.00 38.68 266 HIS B C 1
ATOM 4237 O O . HIS B 1 248 ? -19.652 1.526 0.995 1.00 33.92 266 HIS B O 1
ATOM 4244 N N . ILE B 1 249 ? -20.828 -0.308 0.435 1.00 44.25 267 ILE B N 1
ATOM 4245 C CA . ILE B 1 249 ? -19.708 -1.201 0.693 1.00 40.24 267 ILE B CA 1
ATOM 4246 C C . ILE B 1 249 ? -18.601 -1.026 -0.344 1.00 43.79 267 ILE B C 1
ATOM 4247 O O . ILE B 1 249 ? -17.428 -1.129 -0.000 1.00 38.02 267 ILE B O 1
ATOM 4252 N N . ILE B 1 250 ? -18.960 -0.749 -1.597 1.00 42.57 268 ILE B N 1
ATOM 4253 C CA . ILE B 1 250 ? -17.946 -0.483 -2.620 1.00 39.17 268 ILE B CA 1
ATOM 4254 C C . ILE B 1 250 ? -18.388 0.605 -3.584 1.00 39.68 268 ILE B C 1
ATOM 4255 O O . ILE B 1 250 ? -19.565 0.966 -3.642 1.00 35.23 268 ILE B O 1
ATOM 4260 N N . GLY B 1 251 ? -17.423 1.111 -4.344 1.00 35.55 269 GLY B N 1
ATOM 4261 C CA . GLY B 1 251 ? -17.670 2.115 -5.360 1.00 31.63 269 GLY B CA 1
ATOM 4262 C C . GLY B 1 251 ? -17.183 1.634 -6.712 1.00 35.49 269 GLY B C 1
ATOM 4263 O O . GLY B 1 251 ? -16.037 1.205 -6.841 1.00 35.59 269 GLY B O 1
ATOM 4264 N N . VAL B 1 252 ? -18.048 1.709 -7.720 1.00 28.62 270 VAL B N 1
ATOM 4265 C CA . VAL B 1 252 ? -17.721 1.206 -9.051 1.00 27.62 270 VAL B CA 1
ATOM 4266 C C . VAL B 1 252 ? -17.631 2.343 -10.070 1.00 33.05 270 VAL B C 1
ATOM 4267 O O . VAL B 1 252 ? -18.590 3.092 -10.261 1.00 29.66 270 VAL B O 1
ATOM 4271 N N . ILE B 1 253 ? -16.472 2.462 -10.716 1.00 27.40 271 ILE B N 1
ATOM 4272 C CA . ILE B 1 253 ? -16.260 3.468 -11.755 1.00 37.07 271 ILE B CA 1
ATOM 4273 C C . ILE B 1 253 ? -15.534 2.881 -12.959 1.00 28.46 271 ILE B C 1
ATOM 4274 O O . ILE B 1 253 ? -14.979 1.783 -12.888 1.00 35.49 271 ILE B O 1
ATOM 4279 N N . SER B 1 254 ? -15.528 3.631 -14.056 1.00 20.99 272 SER B N 1
ATOM 4280 C CA . SER B 1 254 ? -14.814 3.235 -15.263 1.00 29.75 272 SER B CA 1
ATOM 4281 C C . SER B 1 254 ? -13.626 4.155 -15.521 1.00 34.84 272 SER B C 1
ATOM 4282 O O . SER B 1 254 ? -12.753 3.842 -16.331 1.00 36.88 272 SER B O 1
ATOM 4285 N N . GLY B 1 255 ? -13.592 5.284 -14.819 1.00 37.02 273 GLY B N 1
ATOM 4286 C CA . GLY B 1 255 ? -12.615 6.321 -15.094 1.00 36.16 273 GLY B CA 1
ATOM 4287 C C . GLY B 1 255 ? -11.404 6.324 -14.181 1.00 37.49 273 GLY B C 1
ATOM 4288 O O . GLY B 1 255 ? -11.122 5.345 -13.487 1.00 35.51 273 GLY B O 1
ATOM 4289 N N . ILE B 1 256 ? -10.684 7.443 -14.206 1.00 33.05 274 ILE B N 1
ATOM 4290 C CA . ILE B 1 256 ? -9.489 7.635 -13.392 1.00 35.69 274 ILE B CA 1
ATOM 4291 C C . ILE B 1 256 ? -9.826 8.524 -12.200 1.00 33.15 274 ILE B C 1
ATOM 4292 O O . ILE B 1 256 ? -10.180 9.689 -12.383 1.00 26.34 274 ILE B O 1
ATOM 4297 N N . PRO B 1 257 ? -9.724 7.983 -10.973 1.00 35.68 275 PRO B N 1
ATOM 4298 C CA . PRO B 1 257 ? -9.964 8.854 -9.820 1.00 38.34 275 PRO B CA 1
ATOM 4299 C C . PRO B 1 257 ? -8.726 9.690 -9.512 1.00 31.19 275 PRO B C 1
ATOM 4300 O O . PRO B 1 257 ? -7.805 9.218 -8.844 1.00 29.69 275 PRO B O 1
ATOM 4304 N N . PHE B 1 258 ? -8.715 10.920 -10.017 1.00 31.18 276 PHE B N 1
ATOM 4305 C CA . PHE B 1 258 ? -7.556 11.801 -9.919 1.00 29.36 276 PHE B CA 1
ATOM 4306 C C . PHE B 1 258 ? -7.142 12.048 -8.472 1.00 30.06 276 PHE B C 1
ATOM 4307 O O . PHE B 1 258 ? -5.970 11.907 -8.120 1.00 29.29 276 PHE B O 1
ATOM 4315 N N . ASN B 1 259 ? -8.114 12.417 -7.643 1.00 26.90 277 ASN B N 1
ATOM 4316 C CA . ASN B 1 259 ? -7.854 12.797 -6.260 1.00 35.90 277 ASN B CA 1
ATOM 4317 C C . ASN B 1 259 ? -8.818 12.127 -5.288 1.00 41.15 277 ASN B C 1
ATOM 4318 O O . ASN B 1 259 ? -9.998 12.476 -5.223 1.00 39.59 277 ASN B O 1
ATOM 4323 N N . PHE B 1 260 ? -8.301 11.160 -4.536 1.00 30.54 278 PHE B N 1
ATOM 4324 C CA . PHE B 1 260 ? -9.071 10.493 -3.493 1.00 37.88 278 PHE B CA 1
ATOM 4325 C C . PHE B 1 260 ? -8.147 10.090 -2.351 1.00 40.57 278 PHE B C 1
ATOM 4326 O O . PHE B 1 260 ? -6.929 10.028 -2.519 1.00 39.68 278 PHE B O 1
ATOM 4334 N N . ASN B 1 261 ? -8.729 9.820 -1.189 1.00 43.91 279 ASN B N 1
ATOM 4335 C CA . ASN B 1 261 ? -7.945 9.464 -0.014 1.00 41.76 279 ASN B CA 1
ATOM 4336 C C . ASN B 1 261 ? -7.281 8.102 -0.196 1.00 39.74 279 ASN B C 1
ATOM 4337 O O . ASN B 1 261 ? -7.858 7.066 0.135 1.00 35.86 279 ASN B O 1
ATOM 4342 N N . GLU B 1 262 ? -6.063 8.112 -0.729 1.00 41.55 280 GLU B N 1
ATOM 4343 C CA . GLU B 1 262 ? -5.344 6.874 -1.017 1.00 43.21 280 GLU B CA 1
ATOM 4344 C C . GLU B 1 262 ? -4.831 6.200 0.253 1.00 43.48 280 GLU B C 1
ATOM 4345 O O . GLU B 1 262 ? -4.301 5.091 0.198 1.00 41.75 280 GLU B O 1
ATOM 4351 N N . HIS B 1 263 ? -4.986 6.870 1.391 1.00 45.64 281 HIS B N 1
ATOM 4352 C CA . HIS B 1 263 ? -4.562 6.309 2.670 1.00 51.87 281 HIS B CA 1
ATOM 4353 C C . HIS B 1 263 ? -5.658 5.444 3.281 1.00 41.88 281 HIS B C 1
ATOM 4354 O O . HIS B 1 263 ? -5.375 4.528 4.054 1.00 42.43 281 HIS B O 1
ATOM 4361 N N . LYS B 1 264 ? -6.905 5.734 2.924 1.00 39.47 282 LYS B N 1
ATOM 4362 C CA . LYS B 1 264 ? -8.046 5.001 3.461 1.00 41.38 282 LYS B CA 1
ATOM 4363 C C . LYS B 1 264 ? -8.705 4.104 2.416 1.00 35.27 282 LYS B C 1
ATOM 4364 O O . LYS B 1 264 ? -9.385 3.148 2.775 1.00 34.00 282 LYS B O 1
ATOM 4370 N N . ILE B 1 265 ? -8.491 4.406 1.137 1.00 28.96 283 ILE B N 1
ATOM 4371 C CA . ILE B 1 265 ? -9.115 3.659 0.044 1.00 28.92 283 ILE B CA 1
ATOM 4372 C C . ILE B 1 265 ? -8.075 3.069 -0.904 1.00 28.59 283 ILE B C 1
ATOM 4373 O O . ILE B 1 265 ? -7.094 3.728 -1.246 1.00 27.09 283 ILE B O 1
ATOM 4378 N N . ASN B 1 266 ? -8.301 1.824 -1.320 1.00 30.04 284 ASN B N 1
ATOM 4379 C CA . ASN B 1 266 ? -7.533 1.223 -2.405 1.00 31.63 284 ASN B CA 1
ATOM 4380 C C . ASN B 1 266 ? -8.444 0.920 -3.591 1.00 37.28 284 ASN B C 1
ATOM 4381 O O . ASN B 1 266 ? -9.633 0.638 -3.422 1.00 32.75 284 ASN B O 1
ATOM 4386 N N . VAL B 1 267 ? -7.876 1.001 -4.790 1.00 39.09 285 VAL B N 1
ATOM 4387 C CA . VAL B 1 267 ? -8.609 0.759 -6.026 1.00 31.98 285 VAL B CA 1
ATOM 4388 C C . VAL B 1 267 ? -8.036 -0.466 -6.720 1.00 37.83 285 VAL B C 1
ATOM 4389 O O . VAL B 1 267 ? -6.844 -0.512 -7.022 1.00 35.33 285 VAL B O 1
ATOM 4393 N N . PHE B 1 268 ? -8.888 -1.459 -6.963 1.00 38.79 286 PHE B N 1
ATOM 4394 C CA . PHE B 1 268 ? -8.482 -2.652 -7.695 1.00 24.82 286 PHE B CA 1
ATOM 4395 C C . PHE B 1 268 ? -9.460 -2.932 -8.829 1.00 29.94 286 PHE B C 1
ATOM 4396 O O . PHE B 1 268 ? -10.631 -2.552 -8.770 1.00 22.93 286 PHE B O 1
ATOM 4404 N N . ASP B 1 269 ? -8.958 -3.591 -9.867 1.00 24.58 287 ASP B N 1
ATOM 4405 C CA . ASP B 1 269 ? -9.748 -3.901 -11.046 1.00 26.10 287 ASP B CA 1
ATOM 4406 C C . ASP B 1 269 ? -10.485 -5.224 -10.863 1.00 28.01 287 ASP B C 1
ATOM 4407 O O . ASP B 1 269 ? -9.893 -6.222 -10.450 1.00 25.67 287 ASP B O 1
ATOM 4412 N N . SER B 1 270 ? -11.778 -5.225 -11.168 1.00 23.19 288 SER B N 1
ATOM 4413 C CA . SER B 1 270 ? -12.557 -6.458 -11.182 1.00 27.23 288 SER B CA 1
ATOM 4414 C C . SER B 1 270 ? -12.190 -7.296 -12.402 1.00 24.86 288 SER B C 1
ATOM 4415 O O . SER B 1 270 ? -12.492 -8.488 -12.462 1.00 30.05 288 SER B O 1
ATOM 4418 N N . PHE B 1 271 ? -11.538 -6.657 -13.370 1.00 25.94 289 PHE B N 1
ATOM 4419 C CA . PHE B 1 271 ? -11.187 -7.286 -14.641 1.00 27.74 289 PHE B CA 1
ATOM 4420 C C . PHE B 1 271 ? -12.437 -7.806 -15.349 1.00 24.73 289 PHE B C 1
ATOM 4421 O O . PHE B 1 271 ? -12.373 -8.743 -16.146 1.00 31.64 289 PHE B O 1
ATOM 4429 N N . LEU B 1 272 ? -13.569 -7.181 -15.039 1.00 25.58 290 LEU B N 1
ATOM 4430 C CA . LEU B 1 272 ? -14.814 -7.397 -15.763 1.00 22.43 290 LEU B CA 1
ATOM 4431 C C . LEU B 1 272 ? -15.028 -6.213 -16.696 1.00 27.36 290 LEU B C 1
ATOM 4432 O O . LEU B 1 272 ? -15.247 -5.093 -16.238 1.00 31.35 290 LEU B O 1
ATOM 4437 N N . LYS B 1 273 ? -14.952 -6.460 -17.999 1.00 20.43 291 LYS B N 1
ATOM 4438 C CA . LYS B 1 273 ? -15.065 -5.396 -18.988 1.00 18.11 291 LYS B CA 1
ATOM 4439 C C . LYS B 1 273 ? -16.411 -5.423 -19.699 1.00 25.58 291 LYS B C 1
ATOM 4440 O O . LYS B 1 273 ? -16.867 -6.470 -20.160 1.00 25.84 291 LYS B O 1
ATOM 4446 N N . THR B 1 274 ? -17.044 -4.256 -19.770 1.00 23.58 292 THR B N 1
ATOM 4447 C CA . THR B 1 274 ? -18.302 -4.097 -20.481 1.00 23.03 292 THR B CA 1
ATOM 4448 C C . THR B 1 274 ? -18.029 -3.701 -21.927 1.00 27.35 292 THR B C 1
ATOM 4449 O O . THR B 1 274 ? -17.349 -2.708 -22.192 1.00 23.18 292 THR B O 1
ATOM 4453 N N . GLY B 1 275 ? -18.569 -4.482 -22.857 1.00 23.02 293 GLY B N 1
ATOM 4454 C CA . GLY B 1 275 ? -18.328 -4.267 -24.270 1.00 19.09 293 GLY B CA 1
ATOM 4455 C C . GLY B 1 275 ? -19.357 -3.358 -24.912 1.00 18.23 293 GLY B C 1
ATOM 4456 O O . GLY B 1 275 ? -20.487 -3.247 -24.437 1.00 16.26 293 GLY B O 1
ATOM 4457 N N . HIS B 1 276 ? -18.946 -2.702 -25.992 1.00 15.33 294 HIS B N 1
ATOM 4458 C CA . HIS B 1 276 ? -19.842 -1.899 -26.813 1.00 18.42 294 HIS B CA 1
ATOM 4459 C C . HIS B 1 276 ? -19.809 -2.403 -28.247 1.00 19.94 294 HIS B C 1
ATOM 4460 O O . HIS B 1 276 ? -18.754 -2.795 -28.743 1.00 18.08 294 HIS B O 1
ATOM 4467 N N . SER B 1 277 ? -20.954 -2.389 -28.920 1.00 22.03 295 SER B N 1
ATOM 4468 C CA . SER B 1 277 ? -20.981 -2.730 -30.337 1.00 14.94 295 SER B CA 1
ATOM 4469 C C . SER B 1 277 ? -22.255 -2.276 -31.030 1.00 17.86 295 SER B C 1
ATOM 4470 O O . SER B 1 277 ? -23.272 -2.007 -30.390 1.00 13.13 295 SER B O 1
ATOM 4473 N N . ALA B 1 278 ? -22.177 -2.194 -32.353 1.00 15.14 296 ALA B N 1
ATOM 4474 C CA . ALA B 1 278 ? -23.337 -1.911 -33.176 1.00 10.02 296 ALA B CA 1
ATOM 4475 C C . ALA B 1 278 ? -24.185 -3.165 -33.305 1.00 26.08 296 ALA B C 1
ATOM 4476 O O . ALA B 1 278 ? -23.692 -4.280 -33.122 1.00 16.21 296 ALA B O 1
ATOM 4478 N N . TYR B 1 279 ? -25.461 -2.976 -33.621 1.00 20.35 297 TYR B N 1
ATOM 4479 C CA . TYR B 1 279 ? -26.363 -4.093 -33.859 1.00 18.89 297 TYR B CA 1
ATOM 4480 C C . TYR B 1 279 ? -26.873 -4.072 -35.291 1.00 17.92 297 TYR B C 1
ATOM 4481 O O . TYR B 1 279 ? -26.993 -3.010 -35.904 1.00 18.46 297 TYR B O 1
ATOM 4490 N N . PHE B 1 280 ? -27.156 -5.261 -35.813 1.00 14.78 298 PHE B N 1
ATOM 4491 C CA . PHE B 1 280 ? -27.598 -5.431 -37.191 1.00 12.74 298 PHE B CA 1
ATOM 4492 C C . PHE B 1 280 ? -28.806 -6.354 -37.238 1.00 9.51 298 PHE B C 1
ATOM 4493 O O . PHE B 1 280 ? -29.093 -7.056 -36.271 1.00 21.15 298 PHE B O 1
ATOM 4501 N N . LYS B 1 281 ? -29.508 -6.352 -38.366 1.00 17.70 299 LYS B N 1
ATOM 4502 C CA . LYS B 1 281 ? -30.603 -7.289 -38.584 1.00 16.98 299 LYS B CA 1
ATOM 4503 C C . LYS B 1 281 ? -30.056 -8.531 -39.283 1.00 17.91 299 LYS B C 1
ATOM 4504 O O . LYS B 1 281 ? -29.870 -8.542 -40.500 1.00 22.40 299 LYS B O 1
ATOM 4510 N N . ALA B 1 282 ? -29.794 -9.574 -38.500 1.00 21.52 300 ALA B N 1
ATOM 4511 C CA . ALA B 1 282 ? -29.142 -10.780 -39.004 1.00 29.31 300 ALA B CA 1
ATOM 4512 C C . ALA B 1 282 ? -30.114 -11.708 -39.728 1.00 31.35 300 ALA B C 1
ATOM 4513 O O . ALA B 1 282 ? -29.729 -12.409 -40.665 1.00 25.87 300 ALA B O 1
ATOM 4515 N N . ALA B 1 283 ? -31.367 -11.712 -39.286 1.00 29.99 301 ALA B N 1
ATOM 4516 C CA . ALA B 1 283 ? -32.381 -12.592 -39.857 1.00 31.23 301 ALA B CA 1
ATOM 4517 C C . ALA B 1 283 ? -33.214 -11.875 -40.913 1.00 33.74 301 ALA B C 1
ATOM 4518 O O . ALA B 1 283 ? -33.324 -10.648 -40.910 1.00 36.42 301 ALA B O 1
ATOM 4520 N N . ALA B 1 284 ? -33.801 -12.654 -41.815 1.00 37.12 302 ALA B N 1
ATOM 4521 C CA . ALA B 1 284 ? -34.685 -12.113 -42.840 1.00 41.85 302 ALA B CA 1
ATOM 4522 C C . ALA B 1 284 ? -35.952 -11.549 -42.208 1.00 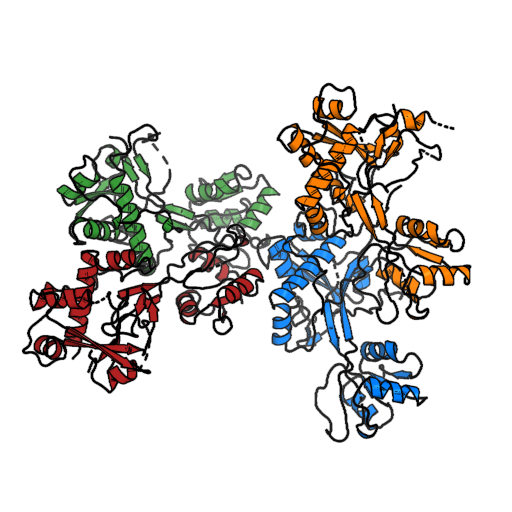35.69 302 ALA B C 1
ATOM 4523 O O . ALA B 1 284 ? -36.520 -12.144 -41.291 1.00 40.01 302 ALA B O 1
ATOM 4526 N N . LYS C 1 12 ? 55.818 45.009 -38.305 1.00 45.37 30 LYS D N 1
ATOM 4527 C CA . LYS C 1 12 ? 56.782 43.943 -38.556 1.00 51.84 30 LYS D CA 1
ATOM 4528 C C . LYS C 1 12 ? 56.155 42.831 -39.388 1.00 48.89 30 LYS D C 1
ATOM 4529 O O . LYS C 1 12 ? 56.819 42.216 -40.222 1.00 42.44 30 LYS D O 1
ATOM 4535 N N . ALA C 1 13 ? 54.874 42.572 -39.141 1.00 44.70 31 ALA D N 1
ATOM 4536 C CA . ALA C 1 13 ? 54.140 41.522 -39.841 1.00 35.38 31 ALA D CA 1
ATOM 4537 C C . ALA C 1 13 ? 53.220 42.109 -40.910 1.00 25.80 31 ALA D C 1
ATOM 4538 O O . ALA C 1 13 ? 52.480 41.380 -41.570 1.00 29.59 31 ALA D O 1
ATOM 4540 N N . LYS C 1 14 ? 53.274 43.426 -41.083 1.00 20.22 32 LYS D N 1
ATOM 4541 C CA . LYS C 1 14 ? 52.354 44.124 -41.974 1.00 27.47 32 LYS D CA 1
ATOM 4542 C C . LYS C 1 14 ? 52.438 43.630 -43.417 1.00 16.25 32 LYS D C 1
ATOM 4543 O O . LYS C 1 14 ? 51.414 43.424 -44.066 1.00 17.72 32 LYS D O 1
ATOM 4549 N N . ARG C 1 15 ? 53.652 43.445 -43.922 1.00 14.32 33 ARG D N 1
ATOM 4550 C CA . ARG C 1 15 ? 53.825 42.956 -45.285 1.00 23.65 33 ARG D CA 1
ATOM 4551 C C . ARG C 1 15 ? 53.378 41.506 -45.405 1.00 18.85 33 ARG D C 1
ATOM 4552 O O . ARG C 1 15 ? 52.810 41.103 -46.420 1.00 18.48 33 ARG D O 1
ATOM 4560 N N . LEU C 1 16 ? 53.642 40.728 -44.361 1.00 17.84 34 LEU D N 1
ATOM 4561 C CA . LEU C 1 16 ? 53.276 39.318 -44.341 1.00 23.19 34 LEU D CA 1
ATOM 4562 C C . LEU C 1 16 ? 51.761 39.151 -44.366 1.00 15.53 34 LEU D C 1
ATOM 4563 O O . LEU C 1 16 ? 51.231 38.335 -45.118 1.00 17.71 34 LEU D O 1
ATOM 4568 N N . ILE C 1 17 ? 51.069 39.927 -43.539 1.00 13.21 35 ILE D N 1
ATOM 4569 C CA . ILE C 1 17 ? 49.617 39.845 -43.454 1.00 20.67 35 ILE D CA 1
ATOM 4570 C C . ILE C 1 17 ? 48.987 40.323 -44.762 1.00 16.17 35 ILE D C 1
ATOM 4571 O O . ILE C 1 17 ? 47.986 39.767 -45.210 1.00 16.76 35 ILE D O 1
ATOM 4576 N N . ASP C 1 18 ? 49.584 41.335 -45.384 1.00 16.42 36 ASP D N 1
ATOM 4577 C CA . ASP C 1 18 ? 49.049 41.882 -46.628 1.00 16.56 36 ASP D CA 1
ATOM 4578 C C . ASP C 1 18 ? 49.163 40.885 -47.780 1.00 16.65 36 ASP D C 1
ATOM 4579 O O . ASP C 1 18 ? 48.183 40.633 -48.484 1.00 15.23 36 ASP D O 1
ATOM 4584 N N . ILE C 1 19 ? 50.352 40.323 -47.977 1.00 9.08 37 ILE D N 1
ATOM 4585 C CA . ILE C 1 19 ? 50.565 39.389 -49.075 1.00 13.27 37 ILE D CA 1
ATOM 4586 C C . ILE C 1 19 ? 49.741 38.126 -48.829 1.00 11.48 37 ILE D C 1
ATOM 4587 O O . ILE C 1 19 ? 49.315 37.452 -49.767 1.00 11.43 37 ILE D O 1
ATOM 4592 N N . TYR C 1 20 ? 49.509 37.824 -47.557 1.00 12.16 38 TYR D N 1
ATOM 4593 C CA . TYR C 1 20 ? 48.624 36.735 -47.170 1.00 14.57 38 TYR D CA 1
ATOM 4594 C C . TYR C 1 20 ? 47.200 37.018 -47.647 1.00 16.04 38 TYR D C 1
ATOM 4595 O O . TYR C 1 20 ? 46.594 36.195 -48.333 1.00 18.43 38 TYR D O 1
ATOM 4604 N N . HIS C 1 21 ? 46.682 38.192 -47.298 1.00 15.75 39 HIS D N 1
ATOM 4605 C CA . HIS C 1 21 ? 45.347 38.601 -47.724 1.00 13.27 39 HIS D CA 1
ATOM 4606 C C . HIS C 1 21 ? 45.268 38.739 -49.240 1.00 15.94 39 HIS D C 1
ATOM 4607 O O . HIS C 1 21 ? 44.261 38.386 -49.851 1.00 19.95 39 HIS D O 1
ATOM 4614 N N . ALA C 1 22 ? 46.329 39.269 -49.838 1.00 17.84 40 ALA D N 1
ATOM 4615 C CA . ALA C 1 22 ? 46.376 39.464 -51.282 1.00 19.60 40 ALA D CA 1
ATOM 4616 C C . ALA C 1 22 ? 46.338 38.126 -52.010 1.00 10.73 40 ALA D C 1
ATOM 4617 O O . ALA C 1 22 ? 45.731 38.005 -53.073 1.00 12.65 40 ALA D O 1
ATOM 4619 N N . ALA C 1 23 ? 46.992 37.125 -51.432 1.00 13.16 41 ALA D N 1
ATOM 4620 C CA . ALA C 1 23 ? 47.003 35.785 -52.004 1.00 9.71 41 ALA D CA 1
ATOM 4621 C C . ALA C 1 23 ? 45.618 35.147 -51.900 1.00 14.35 41 ALA D C 1
ATOM 4622 O O . ALA C 1 23 ? 45.166 34.470 -52.823 1.00 12.20 41 ALA D O 1
ATOM 4624 N N . VAL C 1 24 ? 44.948 35.372 -50.774 1.00 14.89 42 VAL D N 1
ATOM 4625 C CA . VAL C 1 24 ? 43.595 34.864 -50.574 1.00 14.09 42 VAL D CA 1
ATOM 4626 C C . VAL C 1 24 ? 42.652 35.487 -51.599 1.00 17.02 42 VAL D C 1
ATOM 4627 O O . VAL C 1 24 ? 41.813 34.799 -52.180 1.00 10.55 42 VAL D O 1
ATOM 4631 N N . LYS C 1 25 ? 42.806 36.788 -51.825 1.00 19.23 43 LYS D N 1
ATOM 4632 C CA . LYS C 1 25 ? 42.005 37.491 -52.818 1.00 17.44 43 LYS D CA 1
ATOM 4633 C C . LYS C 1 25 ? 42.198 36.855 -54.189 1.00 21.42 43 LYS D C 1
ATOM 4634 O O . LYS C 1 25 ? 41.238 36.664 -54.937 1.00 14.69 43 LYS D O 1
ATOM 4640 N N . GLU C 1 26 ? 43.446 36.520 -54.504 1.00 21.79 44 GLU D N 1
ATOM 4641 C CA . GLU C 1 26 ? 43.772 35.870 -55.767 1.00 19.87 44 GLU D CA 1
ATOM 4642 C C . GLU C 1 26 ? 43.047 34.535 -55.873 1.00 14.40 44 GLU D C 1
ATOM 4643 O O . GLU C 1 26 ? 42.475 34.211 -56.912 1.00 17.46 44 GLU D O 1
ATOM 4649 N N . LEU C 1 27 ? 43.071 33.769 -54.788 1.00 18.72 45 LEU D N 1
ATOM 4650 C CA . LEU C 1 27 ? 42.452 32.449 -54.765 1.00 16.08 45 LEU D CA 1
ATOM 4651 C C . LEU C 1 27 ? 40.938 32.536 -54.918 1.00 19.63 45 LEU D C 1
ATOM 4652 O O . LEU C 1 27 ? 40.306 31.623 -55.448 1.00 20.98 45 LEU D O 1
ATOM 4657 N N . ILE C 1 28 ? 40.362 33.636 -54.448 1.00 15.76 46 ILE D N 1
ATOM 4658 C CA . ILE C 1 28 ? 38.924 33.831 -54.536 1.00 15.25 46 ILE D CA 1
ATOM 4659 C C . ILE C 1 28 ? 38.559 34.300 -55.938 1.00 16.03 46 ILE D C 1
ATOM 4660 O O . ILE C 1 28 ? 37.529 33.906 -56.481 1.00 10.00 46 ILE D O 1
ATOM 4665 N N . GLN C 1 29 ? 39.420 35.122 -56.528 1.00 24.24 47 GLN D N 1
ATOM 4666 C CA . GLN C 1 29 ? 39.207 35.604 -57.887 1.00 14.55 47 GLN D CA 1
ATOM 4667 C C . GLN C 1 29 ? 39.172 34.455 -58.890 1.00 19.72 47 GLN D C 1
ATOM 4668 O O . GLN C 1 29 ? 38.331 34.445 -59.787 1.00 13.39 47 GLN D O 1
ATOM 4674 N N . ASN C 1 30 ? 40.082 33.493 -58.736 1.00 24.66 48 ASN D N 1
ATOM 4675 C CA . ASN C 1 30 ? 40.165 32.358 -59.657 1.00 25.25 48 ASN D CA 1
ATOM 4676 C C . ASN C 1 30 ? 39.437 31.120 -59.133 1.00 19.46 48 ASN D C 1
ATOM 4677 O O . ASN C 1 30 ? 39.560 30.034 -59.697 1.00 26.95 48 ASN D O 1
ATOM 4682 N N . GLU C 1 31 ? 38.692 31.294 -58.045 1.00 19.60 49 GLU D N 1
ATOM 4683 C CA . GLU C 1 31 ? 37.835 30.246 -57.492 1.00 25.88 49 GLU D CA 1
ATOM 4684 C C . GLU C 1 31 ? 38.584 28.974 -57.087 1.00 18.73 49 GLU D C 1
ATOM 4685 O O . GLU C 1 31 ? 37.977 27.912 -56.964 1.00 18.75 49 GLU D O 1
ATOM 4691 N N . GLU C 1 32 ? 39.891 29.081 -56.862 1.00 23.51 50 GLU D N 1
ATOM 4692 C CA . GLU C 1 32 ? 40.676 27.929 -56.420 1.00 21.83 50 GLU D CA 1
ATOM 4693 C C . GLU C 1 32 ? 40.278 27.502 -55.011 1.00 19.49 50 GLU D C 1
ATOM 4694 O O . GLU C 1 32 ? 40.266 26.312 -54.695 1.00 20.75 50 GLU D O 1
ATOM 4700 N N . LEU C 1 33 ? 39.947 28.474 -54.168 1.00 14.49 51 LEU D N 1
ATOM 4701 C CA . LEU C 1 33 ? 39.622 28.189 -52.774 1.00 23.19 51 LEU D CA 1
ATOM 4702 C C . LEU C 1 33 ? 38.259 27.504 -52.655 1.00 23.63 51 LEU D C 1
ATOM 4703 O O . LEU C 1 33 ? 38.087 26.583 -51.857 1.00 18.27 51 LEU D O 1
ATOM 4708 N N . ILE C 1 34 ? 37.297 27.951 -53.457 1.00 18.82 52 ILE D N 1
ATOM 4709 C CA . ILE C 1 34 ? 35.970 27.347 -53.473 1.00 18.39 52 ILE D CA 1
ATOM 4710 C C . ILE C 1 34 ? 36.027 25.963 -54.116 1.00 18.07 52 ILE D C 1
ATOM 4711 O O . ILE C 1 34 ? 35.325 25.047 -53.692 1.00 13.76 52 ILE D O 1
ATOM 4716 N N . ASP C 1 35 ? 36.867 25.812 -55.137 1.00 17.43 53 ASP D N 1
ATOM 4717 C CA . ASP C 1 35 ? 37.058 24.513 -55.772 1.00 24.34 53 ASP D CA 1
ATOM 4718 C C . ASP C 1 35 ? 37.625 23.505 -54.776 1.00 16.63 53 ASP D C 1
ATOM 4719 O O . ASP C 1 35 ? 37.242 22.334 -54.782 1.00 22.23 53 ASP D O 1
ATOM 4724 N N . LEU C 1 36 ? 38.535 23.966 -53.922 1.00 16.28 54 LEU D N 1
ATOM 4725 C CA . LEU C 1 36 ? 39.118 23.116 -52.889 1.00 21.22 54 LEU D CA 1
ATOM 4726 C C . LEU C 1 36 ? 38.060 22.695 -51.879 1.00 17.58 54 LEU D C 1
ATOM 4727 O O . LEU C 1 36 ? 38.008 21.537 -51.471 1.00 23.32 54 LEU D O 1
ATOM 4732 N N . ILE C 1 37 ? 37.229 23.647 -51.467 1.00 21.37 55 ILE D N 1
ATOM 4733 C CA . ILE C 1 37 ? 36.143 23.366 -50.537 1.00 23.24 55 ILE D CA 1
ATOM 4734 C C . ILE C 1 37 ? 35.203 22.326 -51.137 1.00 25.73 55 ILE D C 1
ATOM 4735 O O . ILE C 1 37 ? 34.790 21.385 -50.459 1.00 22.87 55 ILE D O 1
ATOM 4740 N N . ASP C 1 38 ? 34.880 22.494 -52.415 1.00 22.97 56 ASP D N 1
ATOM 4741 C CA . ASP C 1 38 ? 33.983 21.577 -53.104 1.00 26.66 56 ASP D CA 1
ATOM 4742 C C . ASP C 1 38 ? 34.608 20.191 -53.245 1.00 26.99 56 ASP D C 1
ATOM 4743 O O . ASP C 1 38 ? 33.918 19.179 -53.126 1.00 25.77 56 ASP D O 1
ATOM 4748 N N . LYS C 1 39 ? 35.913 20.153 -53.498 1.00 24.55 57 LYS D N 1
ATOM 4749 C CA . LYS C 1 39 ? 36.629 18.888 -53.644 1.00 28.71 57 LYS D CA 1
ATOM 4750 C C . LYS C 1 39 ? 36.594 18.082 -52.349 1.00 23.67 57 LYS D C 1
ATOM 4751 O O . LYS C 1 39 ? 36.529 16.854 -52.378 1.00 36.35 57 LYS D O 1
ATOM 4757 N N . HIS C 1 40 ? 36.628 18.780 -51.218 1.00 27.43 58 HIS D N 1
ATOM 4758 C CA . HIS C 1 40 ? 36.624 18.131 -49.908 1.00 27.02 58 HIS D CA 1
ATOM 4759 C C . HIS C 1 40 ? 35.211 17.945 -49.358 1.00 26.97 58 HIS D C 1
ATOM 4760 O O . HIS C 1 40 ? 35.036 17.431 -48.254 1.00 31.03 58 HIS D O 1
ATOM 4767 N N . ASN C 1 41 ? 34.214 18.366 -50.133 1.00 29.08 59 ASN D N 1
ATOM 4768 C CA . ASN C 1 41 ? 32.808 18.165 -49.781 1.00 34.11 59 ASN D CA 1
ATOM 4769 C C . ASN C 1 41 ? 32.471 18.631 -48.365 1.00 34.53 59 ASN D C 1
ATOM 4770 O O . ASN C 1 41 ? 31.686 17.996 -47.659 1.00 33.81 59 ASN D O 1
ATOM 4775 N N . VAL C 1 42 ? 33.076 19.744 -47.964 1.00 35.02 60 VAL D N 1
ATOM 4776 C CA . VAL C 1 42 ? 32.820 20.347 -46.659 1.00 27.20 60 VAL D CA 1
ATOM 4777 C C . VAL C 1 42 ? 32.046 21.649 -46.853 1.00 28.82 60 VAL D C 1
ATOM 4778 O O . VAL C 1 42 ? 32.224 22.346 -47.855 1.00 23.00 60 VAL D O 1
ATOM 4782 N N . ASP C 1 43 ? 31.179 21.966 -45.898 1.00 24.08 61 ASP D N 1
ATOM 4783 C CA . ASP C 1 43 ? 30.309 23.130 -46.008 1.00 27.19 61 ASP D CA 1
ATOM 4784 C C . ASP C 1 43 ? 30.955 24.378 -45.413 1.00 30.73 61 ASP D C 1
ATOM 4785 O O . ASP C 1 43 ? 30.514 24.894 -44.385 1.00 33.91 61 ASP D O 1
ATOM 4790 N N . TYR C 1 44 ? 32.007 24.848 -46.075 1.00 27.40 62 TYR D N 1
ATOM 4791 C CA . TYR C 1 44 ? 32.651 26.110 -45.732 1.00 19.26 62 TYR D CA 1
ATOM 4792 C C . TYR C 1 44 ? 32.341 27.160 -46.791 1.00 19.95 62 TYR D C 1
ATOM 4793 O O . TYR C 1 44 ? 32.232 26.843 -47.976 1.00 23.48 62 TYR D O 1
ATOM 4802 N N . SER C 1 45 ? 32.196 28.406 -46.354 1.00 15.92 63 SER D N 1
ATOM 4803 C CA . SER C 1 45 ? 32.115 29.542 -47.265 1.00 21.38 63 SER D CA 1
ATOM 4804 C C . SER C 1 45 ? 33.369 30.393 -47.088 1.00 16.23 63 SER D C 1
ATOM 4805 O O . SER C 1 45 ? 34.175 30.129 -46.194 1.00 14.81 63 SER D O 1
ATOM 4808 N N . VAL C 1 46 ? 33.534 31.402 -47.939 1.00 15.58 64 VAL D N 1
ATOM 4809 C CA . VAL C 1 46 ? 34.750 32.216 -47.934 1.00 16.96 64 VAL D CA 1
ATOM 4810 C C . VAL C 1 46 ? 34.469 33.685 -47.611 1.00 17.87 64 VAL D C 1
ATOM 4811 O O . VAL C 1 46 ? 33.313 34.112 -47.534 1.00 13.09 64 VAL D O 1
ATOM 4815 N N . ILE C 1 47 ? 35.544 34.445 -47.415 1.00 14.84 65 ILE D N 1
ATOM 4816 C CA . ILE C 1 47 ? 35.456 35.863 -47.071 1.00 18.87 65 ILE D CA 1
ATOM 4817 C C . ILE C 1 47 ? 34.740 36.646 -48.169 1.00 15.76 65 ILE D C 1
ATOM 4818 O O . ILE C 1 47 ? 34.903 36.363 -49.358 1.00 15.74 65 ILE D O 1
ATOM 4823 N N . GLU C 1 48 ? 33.947 37.632 -47.757 1.00 17.78 66 GLU D N 1
ATOM 4824 C CA . GLU C 1 48 ? 33.185 38.451 -48.692 1.00 17.71 66 GLU D CA 1
ATOM 4825 C C . GLU C 1 48 ? 33.883 39.766 -49.004 1.00 22.08 66 GLU D C 1
ATOM 4826 O O . GLU C 1 48 ? 34.849 40.142 -48.336 1.00 13.55 66 GLU D O 1
ATOM 4832 N N . SER C 1 49 ? 33.371 40.459 -50.019 1.00 16.03 67 SER D N 1
ATOM 4833 C CA . SER C 1 49 ? 33.822 41.802 -50.366 1.00 18.08 67 SER D CA 1
ATOM 4834 C C . SER C 1 49 ? 35.343 41.887 -50.482 1.00 23.89 67 SER D C 1
ATOM 4835 O O . SER C 1 49 ? 35.996 42.570 -49.691 1.00 13.06 67 SER D O 1
ATOM 4838 N N . ILE C 1 50 ? 35.901 41.194 -51.470 1.00 18.34 68 ILE D N 1
ATOM 4839 C CA . ILE C 1 50 ? 37.349 41.154 -51.647 1.00 15.16 68 ILE D CA 1
ATOM 4840 C C . ILE C 1 50 ? 37.893 42.497 -52.131 1.00 20.16 68 ILE D C 1
ATOM 4841 O O . ILE C 1 50 ? 39.107 42.691 -52.197 1.00 18.28 68 ILE D O 1
ATOM 4846 N N . GLU C 1 51 ? 37.000 43.427 -52.459 1.00 12.81 69 GLU D N 1
ATOM 4847 C CA . GLU C 1 51 ? 37.411 44.792 -52.764 1.00 12.58 69 GLU D CA 1
ATOM 4848 C C . GLU C 1 51 ? 38.074 45.422 -51.539 1.00 21.73 69 GLU D C 1
ATOM 4849 O O . GLU C 1 51 ? 38.804 46.405 -51.655 1.00 14.70 69 GLU D O 1
ATOM 4855 N N . ASN C 1 52 ? 37.810 44.851 -50.366 1.00 11.81 70 ASN D N 1
ATOM 4856 C CA . ASN C 1 52 ? 38.422 45.313 -49.126 1.00 17.16 70 ASN D CA 1
ATOM 4857 C C . ASN C 1 52 ? 39.892 44.919 -49.021 1.00 13.86 70 ASN D C 1
ATOM 4858 O O . ASN C 1 52 ? 40.647 45.521 -48.260 1.00 11.56 70 ASN D O 1
ATOM 4863 N N . LEU C 1 53 ? 40.287 43.907 -49.787 1.00 15.39 71 LEU D N 1
ATOM 4864 C CA . LEU C 1 53 ? 41.622 43.327 -49.681 1.00 13.31 71 LEU D CA 1
ATOM 4865 C C . LEU C 1 53 ? 42.599 43.947 -50.680 1.00 18.83 71 LEU D C 1
ATOM 4866 O O . LEU C 1 53 ? 42.197 44.361 -51.767 1.00 14.90 71 LEU D O 1
ATOM 4871 N N . PRO C 1 54 ? 43.893 44.006 -50.315 1.00 13.30 72 PRO D N 1
ATOM 4872 C CA . PRO C 1 54 ? 44.915 44.502 -51.242 1.00 18.71 72 PRO D CA 1
ATOM 4873 C C . PRO C 1 54 ? 45.194 43.520 -52.376 1.00 16.45 72 PRO D C 1
ATOM 4874 O O . PRO C 1 54 ? 44.892 42.333 -52.255 1.00 14.56 72 PRO D O 1
ATOM 4878 N N . ASN C 1 55 ? 45.763 44.021 -53.467 1.00 17.07 73 ASN D N 1
ATOM 4879 C CA . ASN C 1 55 ? 46.076 43.190 -54.622 1.00 18.95 73 ASN D CA 1
ATOM 4880 C C . ASN C 1 55 ? 47.500 42.670 -54.556 1.00 21.81 73 ASN D C 1
ATOM 4881 O O . ASN C 1 55 ? 48.404 43.362 -54.089 1.00 16.52 73 ASN D O 1
ATOM 4886 N N . LEU C 1 56 ? 47.694 41.448 -55.036 1.00 18.29 74 LEU D N 1
ATOM 4887 C CA . LEU C 1 56 ? 49.000 40.812 -54.996 1.00 24.80 74 LEU D CA 1
ATOM 4888 C C . LEU C 1 56 ? 50.012 41.599 -55.827 1.00 21.91 74 LEU D C 1
ATOM 4889 O O . LEU C 1 56 ? 51.207 41.583 -55.539 1.00 31.77 74 LEU D O 1
ATOM 4894 N N . ALA C 1 57 ? 49.522 42.302 -56.843 1.00 21.90 75 ALA D N 1
ATOM 4895 C CA . ALA C 1 57 ? 50.381 43.084 -57.724 1.00 24.13 75 ALA D CA 1
ATOM 4896 C C . ALA C 1 57 ? 50.916 44.334 -57.031 1.00 23.64 75 ALA D C 1
ATOM 4897 O O . ALA C 1 57 ? 51.950 44.873 -57.424 1.00 27.56 75 ALA D O 1
ATOM 4899 N N . ASP C 1 58 ? 50.210 44.788 -56.000 1.00 19.73 76 ASP D N 1
ATOM 4900 C CA . ASP C 1 58 ? 50.554 46.032 -55.319 1.00 14.55 76 ASP D CA 1
ATOM 4901 C C . ASP C 1 58 ? 51.478 45.829 -54.116 1.00 25.92 76 ASP D C 1
ATOM 4902 O O . ASP C 1 58 ? 51.951 46.802 -53.528 1.00 28.38 76 ASP D O 1
ATOM 4907 N N . ILE C 1 59 ? 51.736 44.575 -53.751 1.00 22.80 77 ILE D N 1
ATOM 4908 C CA . ILE C 1 59 ? 52.539 44.276 -52.566 1.00 22.61 77 ILE D CA 1
ATOM 4909 C C . ILE C 1 59 ? 54.033 44.423 -52.841 1.00 22.06 77 ILE D C 1
ATOM 4910 O O . ILE C 1 59 ? 54.537 43.951 -53.859 1.00 23.13 77 ILE D O 1
ATOM 4915 N N . ASN C 1 60 ? 54.733 45.076 -51.919 1.00 23.30 78 ASN D N 1
ATOM 4916 C CA . ASN C 1 60 ? 56.189 45.123 -51.943 1.00 25.81 78 ASN D CA 1
ATOM 4917 C C . ASN C 1 60 ? 56.756 43.753 -51.580 1.00 29.22 78 ASN D C 1
ATOM 4918 O O . ASN C 1 60 ? 56.511 43.252 -50.482 1.00 21.12 78 ASN D O 1
ATOM 4923 N N . VAL C 1 61 ? 57.508 43.154 -52.501 1.00 28.15 79 VAL D N 1
ATOM 4924 C CA . VAL C 1 61 ? 58.050 41.806 -52.308 1.00 32.85 79 VAL D CA 1
ATOM 4925 C C . VAL C 1 61 ? 59.576 41.788 -52.187 1.00 35.24 79 VAL D C 1
ATOM 4926 O O . VAL C 1 61 ? 60.198 40.731 -52.292 1.00 31.63 79 VAL D O 1
ATOM 4930 N N . LYS C 1 62 ? 60.176 42.954 -51.967 1.00 39.36 80 LYS D N 1
ATOM 4931 C CA . LYS C 1 62 ? 61.623 43.046 -51.785 1.00 45.57 80 LYS D CA 1
ATOM 4932 C C . LYS C 1 62 ? 62.066 42.267 -50.548 1.00 43.63 80 LYS D C 1
ATOM 4933 O O . LYS C 1 62 ? 61.319 42.162 -49.576 1.00 35.85 80 LYS D O 1
ATOM 4939 N N . ASP C 1 63 ? 63.279 41.720 -50.593 1.00 46.27 81 ASP D N 1
ATOM 4940 C CA . ASP C 1 63 ? 63.834 40.974 -49.464 1.00 48.98 81 ASP D CA 1
ATOM 4941 C C . ASP C 1 63 ? 64.929 41.764 -48.744 1.00 49.58 81 ASP D C 1
ATOM 4942 O O . ASP C 1 63 ? 65.695 41.201 -47.961 1.00 44.15 81 ASP D O 1
ATOM 4947 N N . ASP C 1 64 ? 64.992 43.066 -49.015 1.00 51.40 82 ASP D N 1
ATOM 4948 C CA . ASP C 1 64 ? 65.993 43.943 -48.407 1.00 51.89 82 ASP D CA 1
ATOM 4949 C C . ASP C 1 64 ? 65.377 44.847 -47.337 1.00 51.07 82 ASP D C 1
ATOM 4950 O O . ASP C 1 64 ? 65.998 45.817 -46.899 1.00 46.45 82 ASP D O 1
ATOM 4955 N N . ILE C 1 65 ? 64.155 44.518 -46.925 1.00 53.30 83 ILE D N 1
ATOM 4956 C CA . ILE C 1 65 ? 63.460 45.247 -45.868 1.00 46.79 83 ILE D CA 1
ATOM 4957 C C . ILE C 1 65 ? 63.565 44.468 -44.561 1.00 51.72 83 ILE D C 1
ATOM 4958 O O . ILE C 1 65 ? 63.440 43.242 -44.546 1.00 42.96 83 ILE D O 1
ATOM 4963 N N . ASP C 1 66 ? 63.799 45.187 -43.469 1.00 54.22 84 ASP D N 1
ATOM 4964 C CA . ASP C 1 66 ? 63.931 44.571 -42.154 1.00 54.27 84 ASP D CA 1
ATOM 4965 C C . ASP C 1 66 ? 62.567 44.210 -41.573 1.00 46.55 84 ASP D C 1
ATOM 4966 O O . ASP C 1 66 ? 61.991 44.970 -40.795 1.00 40.10 84 ASP D O 1
ATOM 4971 N N . ASP C 1 67 ? 62.053 43.045 -41.955 1.00 39.38 85 ASP D N 1
ATOM 4972 C CA . ASP C 1 67 ? 60.800 42.553 -41.398 1.00 34.89 85 ASP D CA 1
ATOM 4973 C C . ASP C 1 67 ? 60.691 41.045 -41.588 1.00 30.76 85 ASP D C 1
ATOM 4974 O O . ASP C 1 67 ? 61.616 40.405 -42.091 1.00 31.03 85 ASP D O 1
ATOM 4979 N N . VAL C 1 68 ? 59.555 40.488 -41.187 1.00 25.06 86 VAL D N 1
ATOM 4980 C CA . VAL C 1 68 ? 59.365 39.045 -41.182 1.00 28.23 86 VAL D CA 1
ATOM 4981 C C . VAL C 1 68 ? 59.337 38.470 -42.600 1.00 28.37 86 VAL D C 1
ATOM 4982 O O . VAL C 1 68 ? 59.898 37.402 -42.847 1.00 22.51 86 VAL D O 1
ATOM 4986 N N . LEU C 1 69 ? 58.689 39.172 -43.526 1.00 21.93 87 LEU D N 1
ATOM 4987 C CA . LEU C 1 69 ? 58.501 38.645 -44.875 1.00 22.95 87 LEU D CA 1
ATOM 4988 C C . LEU C 1 69 ? 59.838 38.396 -45.567 1.00 27.05 87 LEU D C 1
ATOM 4989 O O . LEU C 1 69 ? 59.982 37.433 -46.319 1.00 22.10 87 LEU D O 1
ATOM 4994 N N . SER C 1 70 ? 60.813 39.263 -45.310 1.00 27.67 88 SER D N 1
ATOM 4995 C CA . SER C 1 70 ? 62.142 39.100 -45.887 1.00 28.74 88 SER D CA 1
ATOM 4996 C C . SER C 1 70 ? 62.801 37.830 -45.359 1.00 26.70 88 SER D C 1
ATOM 4997 O O . SER C 1 70 ? 63.474 37.117 -46.104 1.00 22.20 88 SER D O 1
ATOM 5000 N N . GLU C 1 71 ? 62.599 37.551 -44.075 1.00 22.50 89 GLU D N 1
ATOM 5001 C CA . GLU C 1 71 ? 63.121 36.333 -43.467 1.00 27.07 89 GLU D CA 1
ATOM 5002 C C . GLU C 1 71 ? 62.552 35.119 -44.191 1.00 24.61 89 GLU D C 1
ATOM 5003 O O . GLU C 1 71 ? 63.288 34.207 -44.564 1.00 22.42 89 GLU D O 1
ATOM 5009 N N . ILE C 1 72 ? 61.239 35.128 -44.397 1.00 21.92 90 ILE D N 1
ATOM 5010 C CA . ILE C 1 72 ? 60.549 34.029 -45.063 1.00 21.32 90 ILE D CA 1
ATOM 5011 C C . ILE C 1 72 ? 61.014 33.891 -46.510 1.00 18.40 90 ILE D C 1
ATOM 5012 O O . ILE C 1 72 ? 61.301 32.786 -46.973 1.00 20.34 90 ILE D O 1
ATOM 5017 N N . ILE C 1 73 ? 61.082 35.014 -47.219 1.00 16.55 91 ILE D N 1
ATOM 5018 C CA . ILE C 1 73 ? 61.497 35.018 -48.617 1.00 24.13 91 ILE D CA 1
ATOM 5019 C C . ILE C 1 73 ? 62.927 34.503 -48.747 1.00 25.49 91 ILE D C 1
ATOM 5020 O O . ILE C 1 73 ? 63.209 33.637 -49.575 1.00 22.75 91 ILE D O 1
ATOM 5025 N N . LYS C 1 74 ? 63.823 35.035 -47.921 1.00 26.44 92 LYS D N 1
ATOM 5026 C CA . LYS C 1 74 ? 65.228 34.646 -47.961 1.00 30.90 92 LYS D CA 1
ATOM 5027 C C . LYS C 1 74 ? 65.406 33.164 -47.663 1.00 22.23 92 LYS D C 1
ATOM 5028 O O . LYS C 1 74 ? 66.091 32.453 -48.396 1.00 22.39 92 LYS D O 1
ATOM 5034 N N . LYS C 1 75 ? 64.780 32.703 -46.587 1.00 27.37 93 LYS D N 1
ATOM 5035 C CA . LYS C 1 75 ? 64.919 31.317 -46.159 1.00 25.73 93 LYS D CA 1
ATOM 5036 C C . LYS C 1 75 ? 64.069 30.368 -46.999 1.00 24.06 93 LYS D C 1
ATOM 5037 O O . LYS C 1 75 ? 64.223 29.149 -46.909 1.00 18.94 93 LYS D O 1
ATOM 5043 N N . LYS C 1 76 ? 63.187 30.930 -47.823 1.00 26.18 94 LYS D N 1
ATOM 5044 C CA . LYS C 1 76 ? 62.237 30.136 -48.599 1.00 28.02 94 LYS D CA 1
ATOM 5045 C C . LYS C 1 76 ? 61.489 29.179 -47.675 1.00 20.35 94 LYS D C 1
ATOM 5046 O O . LYS C 1 76 ? 61.324 27.996 -47.976 1.00 19.43 94 LYS D O 1
ATOM 5052 N N . GLU C 1 77 ? 61.046 29.701 -46.537 1.00 23.66 95 GLU D N 1
ATOM 5053 C CA . GLU C 1 77 ? 60.326 28.891 -45.568 1.00 20.84 95 GLU D CA 1
ATOM 5054 C C . GLU C 1 77 ? 59.481 29.737 -44.626 1.00 18.69 95 GLU D C 1
ATOM 5055 O O . GLU C 1 77 ? 59.925 30.777 -44.141 1.00 18.98 95 GLU D O 1
ATOM 5061 N N . VAL C 1 78 ? 58.258 29.277 -44.380 1.00 26.19 96 VAL D N 1
ATOM 5062 C CA . VAL C 1 78 ? 57.396 29.862 -43.361 1.00 21.81 96 VAL D CA 1
ATOM 5063 C C . VAL C 1 78 ? 57.121 28.803 -42.295 1.00 14.87 96 VAL D C 1
ATOM 5064 O O . VAL C 1 78 ? 56.907 27.632 -42.610 1.00 19.23 96 VAL D O 1
ATOM 5068 N N . LYS C 1 79 ? 57.162 29.225 -41.033 1.00 19.54 97 LYS D N 1
ATOM 5069 C CA . LYS C 1 79 ? 56.902 28.345 -39.901 1.00 19.64 97 LYS D CA 1
ATOM 5070 C C . LYS C 1 79 ? 55.497 28.582 -39.362 1.00 21.85 97 LYS D C 1
ATOM 5071 O O . LYS C 1 79 ? 55.163 29.697 -38.954 1.00 20.67 97 LYS D O 1
ATOM 5077 N N . ILE C 1 80 ? 54.684 27.528 -39.362 1.00 16.86 98 ILE D N 1
ATOM 5078 C CA . ILE C 1 80 ? 53.295 27.614 -38.918 1.00 17.74 98 ILE D CA 1
ATOM 5079 C C . ILE C 1 80 ? 53.091 26.872 -37.600 1.00 17.12 98 ILE D C 1
ATOM 5080 O O . ILE C 1 80 ? 53.521 25.729 -37.442 1.00 17.22 98 ILE D O 1
ATOM 5085 N N . GLY C 1 81 ? 52.421 27.534 -36.662 1.00 17.42 99 GLY D N 1
ATOM 5086 C CA . GLY C 1 81 ? 52.068 26.930 -35.390 1.00 24.20 99 GLY D CA 1
ATOM 5087 C C . GLY C 1 81 ? 50.675 26.327 -35.437 1.00 27.55 99 GLY D C 1
ATOM 5088 O O . GLY C 1 81 ? 49.761 26.901 -36.028 1.00 22.47 99 GLY D O 1
ATOM 5089 N N . ALA C 1 82 ? 50.511 25.165 -34.811 1.00 23.66 100 ALA D N 1
ATOM 5090 C CA . ALA C 1 82 ? 49.226 24.475 -34.792 1.00 21.07 100 ALA D CA 1
ATOM 5091 C C . ALA C 1 82 ? 49.086 23.648 -33.521 1.00 21.88 100 ALA D C 1
ATOM 5092 O O . ALA C 1 82 ? 50.048 23.482 -32.772 1.00 28.18 100 ALA D O 1
ATOM 5094 N N . LEU C 1 83 ? 47.885 23.137 -33.278 1.00 16.22 101 LEU D N 1
ATOM 5095 C CA . LEU C 1 83 ? 47.642 22.280 -32.122 1.00 26.15 101 LEU D CA 1
ATOM 5096 C C . LEU C 1 83 ? 48.182 20.873 -32.360 1.00 19.47 101 LEU D C 1
ATOM 5097 O O . LEU C 1 83 ? 48.191 20.385 -33.490 1.00 19.02 101 LEU D O 1
ATOM 5102 N N . LYS C 1 84 ? 48.634 20.228 -31.289 1.00 34.80 102 LYS D N 1
ATOM 5103 C CA . LYS C 1 84 ? 49.242 18.904 -31.391 1.00 28.50 102 LYS D CA 1
ATOM 5104 C C . LYS C 1 84 ? 48.256 17.839 -31.849 1.00 35.20 102 LYS D C 1
ATOM 5105 O O . LYS C 1 84 ? 47.116 17.797 -31.386 1.00 36.42 102 LYS D O 1
ATOM 5111 N N . ASN C 1 85 ? 48.723 16.983 -32.754 1.00 37.43 103 ASN D N 1
ATOM 5112 C CA . ASN C 1 85 ? 48.018 15.768 -33.166 1.00 41.20 103 ASN D CA 1
ATOM 5113 C C . ASN C 1 85 ? 46.508 15.922 -33.349 1.00 42.56 103 ASN D C 1
ATOM 5114 O O . ASN C 1 85 ? 45.718 15.160 -32.790 1.00 40.37 103 ASN D O 1
ATOM 5119 N N . LYS C 1 86 ? 46.114 16.916 -34.136 1.00 42.19 104 LYS D N 1
ATOM 5120 C CA . LYS C 1 86 ? 44.723 17.057 -34.544 1.00 35.86 104 LYS D CA 1
ATOM 5121 C C . LYS C 1 86 ? 44.468 16.160 -35.746 1.00 37.10 104 LYS D C 1
ATOM 5122 O O . LYS C 1 86 ? 45.233 16.180 -36.712 1.00 33.67 104 LYS D O 1
ATOM 5128 N N . ASN C 1 87 ? 43.404 15.365 -35.676 1.00 32.38 105 ASN D N 1
ATOM 5129 C CA . ASN C 1 87 ? 43.055 14.455 -36.760 1.00 36.67 105 ASN D CA 1
ATOM 5130 C C . ASN C 1 87 ? 41.566 14.517 -37.077 1.00 33.65 105 ASN D C 1
ATOM 5131 O O . ASN C 1 87 ? 40.752 13.862 -36.427 1.00 32.84 105 ASN D O 1
ATOM 5136 N N . TRP C 1 88 ? 41.228 15.321 -38.078 1.00 29.56 106 TRP D N 1
ATOM 5137 C CA . TRP C 1 88 ? 39.874 15.382 -38.610 1.00 31.54 106 TRP D CA 1
ATOM 5138 C C . TRP C 1 88 ? 39.801 14.594 -39.909 1.00 33.45 106 TRP D C 1
ATOM 5139 O O . TRP C 1 88 ? 38.902 14.789 -40.721 1.00 42.43 106 TRP D O 1
ATOM 5150 N N . GLY C 1 89 ? 40.756 13.693 -40.102 1.00 32.09 107 GLY D N 1
ATOM 5151 C CA . GLY C 1 89 ? 40.783 12.892 -41.308 1.00 34.23 107 GLY D CA 1
ATOM 5152 C C . GLY C 1 89 ? 41.019 13.750 -42.537 1.00 35.53 107 GLY D C 1
ATOM 5153 O O . GLY C 1 89 ? 42.014 14.471 -42.622 1.00 25.68 107 GLY D O 1
ATOM 5154 N N . ILE C 1 90 ? 40.086 13.686 -43.482 1.00 29.55 108 ILE D N 1
ATOM 5155 C CA . ILE C 1 90 ? 40.240 14.357 -44.770 1.00 31.85 108 ILE D CA 1
ATOM 5156 C C . ILE C 1 90 ? 40.250 15.883 -44.631 1.00 30.99 108 ILE D C 1
ATOM 5157 O O . ILE C 1 90 ? 40.683 16.594 -45.537 1.00 34.56 108 ILE D O 1
ATOM 5162 N N . ILE C 1 91 ? 39.778 16.381 -43.494 1.00 28.46 109 ILE D N 1
ATOM 5163 C CA . ILE C 1 91 ? 39.699 17.822 -43.262 1.00 28.20 109 ILE D CA 1
ATOM 5164 C C . ILE C 1 91 ? 41.034 18.387 -42.818 1.00 24.14 109 ILE D C 1
ATOM 5165 O O . ILE C 1 91 ? 41.310 19.573 -43.001 1.00 28.94 109 ILE D O 1
ATOM 5170 N N . GLY C 1 92 ? 41.855 17.533 -42.222 1.00 29.58 110 GLY D N 1
ATOM 5171 C CA . GLY C 1 92 ? 43.145 17.951 -41.718 1.00 21.71 110 GLY D CA 1
ATOM 5172 C C . GLY C 1 92 ? 43.712 16.930 -40.755 1.00 22.06 110 GLY D C 1
ATOM 5173 O O . GLY C 1 92 ? 43.204 16.765 -39.647 1.00 21.67 110 GLY D O 1
ATOM 5174 N N . ASN C 1 93 ? 44.763 16.241 -41.190 1.00 14.52 111 ASN D N 1
ATOM 5175 C CA . ASN C 1 93 ? 45.453 15.266 -40.358 1.00 25.04 111 ASN D CA 1
ATOM 5176 C C . ASN C 1 93 ? 46.875 15.731 -40.063 1.00 14.68 111 ASN D C 1
ATOM 5177 O O . ASN C 1 93 ? 47.728 15.749 -40.951 1.00 14.29 111 ASN D O 1
ATOM 5182 N N . TYR C 1 94 ? 47.115 16.105 -38.809 1.00 15.89 112 TYR D N 1
ATOM 5183 C CA . TYR C 1 94 ? 48.401 16.652 -38.383 1.00 13.87 112 TYR D CA 1
ATOM 5184 C C . TYR C 1 94 ? 49.212 15.641 -37.575 1.00 22.85 112 TYR D C 1
ATOM 5185 O O . TYR C 1 94 ? 50.232 15.988 -36.979 1.00 21.41 112 TYR D O 1
ATOM 5194 N N . GLU C 1 95 ? 48.751 14.392 -37.559 1.00 26.93 113 GLU D N 1
ATOM 5195 C CA . GLU C 1 95 ? 49.461 13.315 -36.875 1.00 30.95 113 GLU D CA 1
ATOM 5196 C C . GLU C 1 95 ? 50.557 12.743 -37.771 1.00 24.17 113 GLU D C 1
ATOM 5197 O O . GLU C 1 95 ? 51.192 11.744 -37.433 1.00 24.76 113 GLU D O 1
ATOM 5203 N N . GLN C 1 96 ? 50.763 13.381 -38.917 1.00 18.85 114 GLN D N 1
ATOM 5204 C CA . GLN C 1 96 ? 51.844 13.022 -39.823 1.00 24.40 114 GLN D CA 1
ATOM 5205 C C . GLN C 1 96 ? 52.435 14.294 -40.417 1.00 24.69 114 GLN D C 1
ATOM 5206 O O . GLN C 1 96 ? 51.793 15.345 -40.399 1.00 24.18 114 GLN D O 1
ATOM 5212 N N . ASN C 1 97 ? 53.660 14.198 -40.928 1.00 25.45 115 ASN D N 1
ATOM 5213 C CA . ASN C 1 97 ? 54.317 15.333 -41.569 1.00 23.33 115 ASN D CA 1
ATOM 5214 C C . ASN C 1 97 ? 54.793 14.952 -42.970 1.00 23.86 115 ASN D C 1
ATOM 5215 O O . ASN C 1 97 ? 55.511 13.964 -43.129 1.00 23.37 115 ASN D O 1
ATOM 5220 N N . PRO C 1 98 ? 54.396 15.727 -43.997 1.00 23.43 116 PRO D N 1
ATOM 5221 C CA . PRO C 1 98 ? 53.557 16.934 -43.965 1.00 23.03 116 PRO D CA 1
ATOM 5222 C C . PRO C 1 98 ? 52.115 16.630 -43.575 1.00 15.73 116 PRO D C 1
ATOM 5223 O O . PRO C 1 98 ? 51.623 15.550 -43.899 1.00 22.89 116 PRO D O 1
ATOM 5227 N N . PRO C 1 99 ? 51.443 17.565 -42.884 1.00 21.70 117 PRO D N 1
ATOM 5228 C CA . PRO C 1 99 ? 50.024 17.328 -42.602 1.00 20.68 117 PRO D CA 1
ATOM 5229 C C . PRO C 1 99 ? 49.214 17.286 -43.892 1.00 17.31 117 PRO D C 1
ATOM 5230 O O . PRO C 1 99 ? 49.592 17.933 -44.868 1.00 17.39 117 PRO D O 1
ATOM 5234 N N . VAL C 1 100 ? 48.133 16.512 -43.896 1.00 15.75 118 VAL D N 1
ATOM 5235 C CA . VAL C 1 100 ? 47.302 16.352 -45.082 1.00 18.32 118 VAL D CA 1
ATOM 5236 C C . VAL C 1 100 ? 45.852 16.672 -44.743 1.00 16.58 118 VAL D C 1
ATOM 5237 O O . VAL C 1 100 ? 45.475 16.701 -43.574 1.00 15.78 118 VAL D O 1
ATOM 5241 N N . GLY C 1 101 ? 45.049 16.922 -45.771 1.00 15.85 119 GLY D N 1
ATOM 5242 C CA . GLY C 1 101 ? 43.642 17.224 -45.591 1.00 28.16 119 GLY D CA 1
ATOM 5243 C C . GLY C 1 101 ? 43.308 18.627 -46.047 1.00 22.58 119 GLY D C 1
ATOM 5244 O O . GLY C 1 101 ? 44.149 19.319 -46.621 1.00 16.84 119 GLY D O 1
ATOM 5245 N N . PHE C 1 102 ? 42.076 19.048 -45.776 1.00 26.23 120 PHE D N 1
ATOM 5246 C CA . PHE C 1 102 ? 41.569 20.323 -46.269 1.00 24.95 120 PHE D CA 1
ATOM 5247 C C . PHE C 1 102 ? 42.330 21.528 -45.719 1.00 16.07 120 PHE D C 1
ATOM 5248 O O . PHE C 1 102 ? 42.826 22.351 -46.485 1.00 12.36 120 PHE D O 1
ATOM 5256 N N . TRP C 1 103 ? 42.416 21.638 -44.398 1.00 18.32 121 TRP D N 1
ATOM 5257 C CA . TRP C 1 103 ? 43.026 22.816 -43.787 1.00 21.72 121 TRP D CA 1
ATOM 5258 C C . TRP C 1 103 ? 44.504 22.967 -44.152 1.00 18.53 121 TRP D C 1
ATOM 5259 O O . TRP C 1 103 ? 44.956 24.078 -44.425 1.00 17.77 121 TRP D O 1
ATOM 5270 N N . PRO C 1 104 ? 45.264 21.859 -44.159 1.00 15.32 122 PRO D N 1
ATOM 5271 C CA . PRO C 1 104 ? 46.620 21.971 -44.705 1.00 16.78 122 PRO D CA 1
ATOM 5272 C C . PRO C 1 104 ? 46.611 22.437 -46.157 1.00 10.74 122 PRO D C 1
ATOM 5273 O O . PRO C 1 104 ? 47.343 23.364 -46.490 1.00 15.69 122 PRO D O 1
ATOM 5277 N N . ASP C 1 105 ? 45.778 21.823 -46.994 1.00 11.11 123 ASP D N 1
ATOM 5278 C CA . ASP C 1 105 ? 45.656 22.225 -48.397 1.00 17.17 123 ASP D CA 1
ATOM 5279 C C . ASP C 1 105 ? 45.373 23.721 -48.552 1.00 15.09 123 ASP D C 1
ATOM 5280 O O . ASP C 1 105 ? 45.884 24.354 -49.474 1.00 21.71 123 ASP D O 1
ATOM 5285 N N . VAL C 1 106 ? 44.563 24.285 -47.658 1.00 14.51 124 VAL D N 1
ATOM 5286 C CA . VAL C 1 106 ? 44.284 25.720 -47.688 1.00 14.30 124 VAL D CA 1
ATOM 5287 C C . VAL C 1 106 ? 45.582 26.496 -47.500 1.00 17.00 124 VAL D C 1
ATOM 5288 O O . VAL C 1 106 ? 45.880 27.422 -48.253 1.00 11.81 124 VAL D O 1
ATOM 5300 N N . TYR C 1 108 ? 48.477 25.449 -48.046 1.00 17.53 126 TYR D N 1
ATOM 5301 C CA . TYR C 1 108 ? 49.378 25.139 -49.149 1.00 22.70 126 TYR D CA 1
ATOM 5302 C C . TYR C 1 108 ? 49.082 25.980 -50.391 1.00 16.53 126 TYR D C 1
ATOM 5303 O O . TYR C 1 108 ? 50.000 26.543 -50.985 1.00 24.70 126 TYR D O 1
ATOM 5312 N N . ILE C 1 109 ? 47.815 26.078 -50.787 1.00 14.65 127 ILE D N 1
ATOM 5313 C CA . ILE C 1 109 ? 47.478 26.850 -51.982 1.00 18.55 127 ILE D CA 1
ATOM 5314 C C . ILE C 1 109 ? 47.738 28.338 -51.753 1.00 17.77 127 ILE D C 1
ATOM 5315 O O . ILE C 1 109 ? 48.003 29.082 -52.699 1.00 17.93 127 ILE D O 1
ATOM 5320 N N . ILE C 1 110 ? 47.672 28.767 -50.497 1.00 11.78 128 ILE D N 1
ATOM 5321 C CA . ILE C 1 110 ? 47.943 30.159 -50.153 1.00 18.23 128 ILE D CA 1
ATOM 5322 C C . ILE C 1 110 ? 49.405 30.488 -50.430 1.00 13.98 128 ILE D C 1
ATOM 5323 O O . ILE C 1 110 ? 49.713 31.451 -51.132 1.00 15.13 128 ILE D O 1
ATOM 5328 N N . TRP C 1 111 ? 50.306 29.673 -49.894 1.00 15.91 129 TRP D N 1
ATOM 5329 C CA . TRP C 1 111 ? 51.732 29.943 -50.028 1.00 21.24 129 TRP D CA 1
ATOM 5330 C C . TRP C 1 111 ? 52.274 29.513 -51.386 1.00 14.90 129 TRP D C 1
ATOM 5331 O O . TRP C 1 111 ? 53.347 29.952 -51.796 1.00 19.66 129 TRP D O 1
ATOM 5342 N N . GLU C 1 112 ? 51.528 28.668 -52.090 1.00 19.28 130 GLU D N 1
ATOM 5343 C CA . GLU C 1 112 ? 51.862 28.351 -53.472 1.00 16.18 130 GLU D CA 1
ATOM 5344 C C . GLU C 1 112 ? 51.576 29.560 -54.355 1.00 20.86 130 GLU D C 1
ATOM 5345 O O . GLU C 1 112 ? 52.295 29.821 -55.319 1.00 20.75 130 GLU D O 1
ATOM 5351 N N . THR C 1 113 ? 50.518 30.292 -54.013 1.00 19.58 131 THR D N 1
ATOM 5352 C CA . THR C 1 113 ? 50.159 31.514 -54.722 1.00 13.23 131 THR D CA 1
ATOM 5353 C C . THR C 1 113 ? 51.218 32.579 -54.478 1.00 15.01 131 THR D C 1
ATOM 5354 O O . THR C 1 113 ? 51.669 33.246 -55.409 1.00 20.40 131 THR D O 1
ATOM 5358 N N . ILE C 1 114 ? 51.603 32.732 -53.215 1.00 12.18 132 ILE D N 1
ATOM 5359 C CA . ILE C 1 114 ? 52.627 33.695 -52.830 1.00 17.03 132 ILE D CA 1
ATOM 5360 C C . ILE C 1 114 ? 53.949 33.328 -53.501 1.00 22.79 132 ILE D C 1
ATOM 5361 O O . ILE C 1 114 ? 54.624 34.185 -54.071 1.00 13.09 132 ILE D O 1
ATOM 5366 N N . SER C 1 115 ? 54.300 32.046 -53.440 1.00 18.63 133 SER D N 1
ATOM 5367 C CA . SER C 1 115 ? 55.531 31.547 -54.041 1.00 15.67 133 SER D CA 1
ATOM 5368 C C . SER C 1 115 ? 55.593 31.838 -55.535 1.00 23.89 133 SER D C 1
ATOM 5369 O O . SER C 1 115 ? 56.633 32.243 -56.054 1.00 26.91 133 SER D O 1
ATOM 5372 N N . LYS C 1 116 ? 54.475 31.629 -56.221 1.00 18.81 134 LYS D N 1
ATOM 5373 C CA . LYS C 1 116 ? 54.406 31.863 -57.658 1.00 27.07 134 LYS D CA 1
ATOM 5374 C C . LYS C 1 116 ? 54.548 33.347 -57.989 1.00 25.06 134 LYS D C 1
ATOM 5375 O O . LYS C 1 116 ? 55.097 33.708 -59.026 1.00 23.15 134 LYS D O 1
ATOM 5381 N N . HIS C 1 117 ? 54.047 34.207 -57.109 1.00 22.83 135 HIS D N 1
ATOM 5382 C CA . HIS C 1 117 ? 54.121 35.644 -57.339 1.00 21.36 135 HIS D CA 1
ATOM 5383 C C . HIS C 1 117 ? 55.544 36.161 -57.143 1.00 23.61 135 HIS D C 1
ATOM 5384 O O . HIS C 1 117 ? 55.997 37.046 -57.868 1.00 26.43 135 HIS D O 1
ATOM 5391 N N . ILE C 1 118 ? 56.246 35.598 -56.164 1.00 28.87 136 ILE D N 1
ATOM 5392 C CA . ILE C 1 118 ? 57.581 36.070 -55.807 1.00 29.05 136 ILE D CA 1
ATOM 5393 C C . ILE C 1 118 ? 58.670 35.384 -56.632 1.00 28.28 136 ILE D C 1
ATOM 5394 O O . ILE C 1 118 ? 59.496 36.055 -57.249 1.00 30.15 136 ILE D O 1
ATOM 5399 N N . PHE C 1 119 ? 58.664 34.053 -56.639 1.00 30.15 137 PHE D N 1
ATOM 5400 C CA . PHE C 1 119 ? 59.736 33.274 -57.261 1.00 24.52 137 PHE D CA 1
ATOM 5401 C C . PHE C 1 119 ? 59.356 32.697 -58.625 1.00 33.13 137 PHE D C 1
ATOM 5402 O O . PHE C 1 119 ? 60.184 32.064 -59.279 1.00 34.08 137 PHE D O 1
ATOM 5410 N N . ASN C 1 120 ? 58.110 32.906 -59.044 1.00 32.45 138 ASN D N 1
ATOM 5411 C CA . ASN C 1 120 ? 57.596 32.311 -60.277 1.00 33.21 138 ASN D CA 1
ATOM 5412 C C . ASN C 1 120 ? 57.649 30.783 -60.217 1.00 37.79 138 ASN D C 1
ATOM 5413 O O . ASN C 1 120 ? 57.773 30.108 -61.240 1.00 27.79 138 ASN D O 1
ATOM 5418 N N . ASP C 1 121 ? 57.544 30.248 -59.005 1.00 30.30 139 ASP D N 1
ATOM 5419 C CA . ASP C 1 121 ? 57.590 28.809 -58.785 1.00 25.52 139 ASP D CA 1
ATOM 5420 C C . ASP C 1 121 ? 56.801 28.446 -57.532 1.00 28.41 139 ASP D C 1
ATOM 5421 O O . ASP C 1 121 ? 57.196 28.795 -56.422 1.00 23.44 139 ASP D O 1
ATOM 5426 N N . GLU C 1 122 ? 55.693 27.735 -57.725 1.00 28.52 140 GLU D N 1
ATOM 5427 C CA . GLU C 1 122 ? 54.766 27.407 -56.643 1.00 23.91 140 GLU D CA 1
ATOM 5428 C C . GLU C 1 122 ? 55.407 26.699 -55.454 1.00 28.87 140 GLU D C 1
ATOM 5429 O O . GLU C 1 122 ? 54.921 26.812 -54.329 1.00 25.95 140 GLU D O 1
ATOM 5435 N N . ASP C 1 123 ? 56.489 25.969 -55.706 1.00 28.16 141 ASP D N 1
ATOM 5436 C CA . ASP C 1 123 ? 57.085 25.106 -54.689 1.00 32.15 141 ASP D CA 1
ATOM 5437 C C . ASP C 1 123 ? 58.346 25.698 -54.066 1.00 29.43 141 ASP D C 1
ATOM 5438 O O . ASP C 1 123 ? 59.066 25.009 -53.343 1.00 37.37 141 ASP D O 1
ATOM 5443 N N . ALA C 1 124 ? 58.607 26.973 -54.336 1.00 27.51 142 ALA D N 1
ATOM 5444 C CA . ALA C 1 124 ? 59.800 27.630 -53.813 1.00 20.06 142 ALA D CA 1
ATOM 5445 C C . ALA C 1 124 ? 59.784 27.676 -52.285 1.00 22.65 142 ALA D C 1
ATOM 5446 O O . ALA C 1 124 ? 60.691 27.162 -51.634 1.00 18.80 142 ALA D O 1
ATOM 5448 N N . ILE C 1 125 ? 58.747 28.285 -51.719 1.00 27.25 143 ILE D N 1
ATOM 5449 C CA . ILE C 1 125 ? 58.648 28.427 -50.270 1.00 23.16 143 ILE D CA 1
ATOM 5450 C C . ILE C 1 125 ? 58.161 27.132 -49.627 1.00 25.06 143 ILE D C 1
ATOM 5451 O O . ILE C 1 125 ? 57.191 26.524 -50.083 1.00 22.70 143 ILE D O 1
ATOM 5456 N N . ASN C 1 126 ? 58.846 26.722 -48.563 1.00 18.21 144 ASN D N 1
ATOM 5457 C CA . ASN C 1 126 ? 58.493 25.517 -47.826 1.00 21.45 144 ASN D CA 1
ATOM 5458 C C . ASN C 1 126 ? 57.624 25.836 -46.615 1.00 19.44 144 ASN D C 1
ATOM 5459 O O . ASN C 1 126 ? 57.775 26.881 -45.984 1.00 25.21 144 ASN D O 1
ATOM 5464 N N . ILE C 1 127 ? 56.719 24.917 -46.296 1.00 16.38 145 ILE D N 1
ATOM 5465 C CA . ILE C 1 127 ? 55.777 25.094 -45.200 1.00 17.92 145 ILE D CA 1
ATOM 5466 C C . ILE C 1 127 ? 56.110 24.129 -44.064 1.00 16.37 145 ILE D C 1
ATOM 5467 O O . ILE C 1 127 ? 55.873 22.927 -44.175 1.00 23.78 145 ILE D O 1
ATOM 5472 N N . ALA C 1 128 ? 56.662 24.667 -42.978 1.00 22.46 146 ALA D N 1
ATOM 5473 C CA . ALA C 1 128 ? 57.083 23.860 -41.834 1.00 16.57 146 ALA D CA 1
ATOM 5474 C C . ALA C 1 128 ? 56.123 24.015 -40.657 1.00 21.18 146 ALA D C 1
ATOM 5475 O O . ALA C 1 128 ? 56.051 25.076 -40.036 1.00 15.33 146 ALA D O 1
ATOM 5477 N N . TYR C 1 129 ? 55.394 22.946 -40.349 1.00 16.87 147 TYR D N 1
ATOM 5478 C CA . TYR C 1 129 ? 54.428 22.962 -39.255 1.00 13.90 147 TYR D CA 1
ATOM 5479 C C . TYR C 1 129 ? 55.078 22.646 -37.909 1.00 13.95 147 TYR D C 1
ATOM 5480 O O . TYR C 1 129 ? 55.832 21.684 -37.783 1.00 21.97 147 TYR D O 1
ATOM 5489 N N . ASN C 1 130 ? 54.780 23.474 -36.911 1.00 19.55 148 ASN D N 1
ATOM 5490 C CA . ASN C 1 130 ? 55.189 23.224 -35.532 1.00 21.62 148 ASN D CA 1
ATOM 5491 C C . ASN C 1 130 ? 53.959 23.069 -34.644 1.00 28.48 148 ASN D C 1
ATOM 5492 O O . ASN C 1 130 ? 52.934 23.709 -34.883 1.00 20.99 148 ASN D O 1
ATOM 5497 N N . TYR C 1 131 ? 54.068 22.227 -33.620 1.00 14.84 149 TYR D N 1
ATOM 5498 C CA . TYR C 1 131 ? 52.911 21.851 -32.817 1.00 17.80 149 TYR D CA 1
ATOM 5499 C C . TYR C 1 131 ? 53.078 22.217 -31.343 1.00 24.06 149 TYR D C 1
ATOM 5500 O O . TYR C 1 131 ? 54.144 22.031 -30.756 1.00 23.09 149 TYR D O 1
ATOM 5509 N N . TYR C 1 132 ? 52.006 22.751 -30.762 1.00 20.09 150 TYR D N 1
ATOM 5510 C CA . TYR C 1 132 ? 52.014 23.228 -29.383 1.00 29.11 150 TYR D CA 1
ATOM 5511 C C . TYR C 1 132 ? 50.662 22.988 -28.716 1.00 28.03 150 TYR D C 1
ATOM 5512 O O . TYR C 1 132 ? 49.634 22.932 -29.388 1.00 23.35 150 TYR D O 1
ATOM 5521 N N . ASP C 1 133 ? 50.667 22.850 -27.393 1.00 30.57 151 ASP D N 1
ATOM 5522 C CA . ASP C 1 133 ? 49.426 22.797 -26.628 1.00 37.60 151 ASP D CA 1
ATOM 5523 C C . ASP C 1 133 ? 48.796 24.183 -26.594 1.00 34.74 151 ASP D C 1
ATOM 5524 O O . ASP C 1 133 ? 47.582 24.329 -26.741 1.00 32.00 151 ASP D O 1
ATOM 5529 N N . ASN C 1 134 ? 49.638 25.194 -26.397 1.00 35.09 152 ASN D N 1
ATOM 5530 C CA . ASN C 1 134 ? 49.212 26.589 -26.402 1.00 41.96 152 ASN D CA 1
ATOM 5531 C C . ASN C 1 134 ? 49.875 27.350 -27.546 1.00 37.53 152 ASN D C 1
ATOM 5532 O O . ASN C 1 134 ? 50.935 27.951 -27.372 1.00 30.92 152 ASN D O 1
ATOM 5537 N N . VAL C 1 135 ? 49.237 27.319 -28.712 1.00 35.09 153 VAL D N 1
ATOM 5538 C CA . VAL C 1 135 ? 49.810 27.893 -29.927 1.00 37.75 153 VAL D CA 1
ATOM 5539 C C . VAL C 1 135 ? 50.003 29.401 -29.802 1.00 32.92 153 VAL D C 1
ATOM 5540 O O . VAL C 1 135 ? 51.022 29.940 -30.232 1.00 27.27 153 VAL D O 1
ATOM 5544 N N . PHE C 1 136 ? 49.022 30.080 -29.216 1.00 32.47 154 PHE D N 1
ATOM 5545 C CA . PHE C 1 136 ? 49.085 31.528 -29.083 1.00 37.45 154 PHE D CA 1
ATOM 5546 C C . PHE C 1 136 ? 50.273 31.937 -28.215 1.00 38.21 154 PHE D C 1
ATOM 5547 O O . PHE C 1 136 ? 50.902 32.964 -28.462 1.00 35.70 154 PHE D O 1
ATOM 5555 N N . VAL C 1 137 ? 50.587 31.126 -27.210 1.00 45.59 155 VAL D N 1
ATOM 5556 C CA . VAL C 1 137 ? 51.772 31.362 -26.393 1.00 44.34 155 VAL D CA 1
ATOM 5557 C C . VAL C 1 137 ? 53.023 31.191 -27.247 1.00 38.60 155 VAL D C 1
ATOM 5558 O O . VAL C 1 137 ? 53.935 32.016 -27.200 1.00 41.63 155 VAL D O 1
ATOM 5562 N N . ALA C 1 138 ? 53.055 30.115 -28.028 1.00 37.67 156 ALA D N 1
ATOM 5563 C CA . ALA C 1 138 ? 54.203 29.811 -28.874 1.00 44.47 156 ALA D CA 1
ATOM 5564 C C . ALA C 1 138 ? 54.441 30.919 -29.890 1.00 34.51 156 ALA D C 1
ATOM 5565 O O . ALA C 1 138 ? 55.580 31.291 -30.153 1.00 38.07 156 ALA D O 1
ATOM 5567 N N . LEU C 1 139 ? 53.359 31.442 -30.459 1.00 39.55 157 LEU D N 1
ATOM 5568 C CA . LEU C 1 139 ? 53.454 32.503 -31.455 1.00 44.39 157 LEU D CA 1
ATOM 5569 C C . LEU C 1 139 ? 54.013 33.777 -30.831 1.00 40.26 157 LEU D C 1
ATOM 5570 O O . LEU C 1 139 ? 54.703 34.551 -31.492 1.00 38.49 157 LEU D O 1
ATOM 5575 N N . ASN C 1 140 ? 53.721 33.976 -29.550 1.00 37.31 158 ASN D N 1
ATOM 5576 C CA . ASN C 1 140 ? 54.118 35.189 -28.844 1.00 39.42 158 ASN D CA 1
ATOM 5577 C C . ASN C 1 140 ? 55.538 35.129 -28.278 1.00 48.16 158 ASN D C 1
ATOM 5578 O O . ASN C 1 140 ? 56.268 36.120 -28.325 1.00 40.17 158 ASN D O 1
ATOM 5583 N N . ASP C 1 141 ? 55.924 33.966 -27.755 1.00 52.01 159 ASP D N 1
ATOM 5584 C CA . ASP C 1 141 ? 57.168 33.828 -26.993 1.00 52.18 159 ASP D CA 1
ATOM 5585 C C . ASP C 1 141 ? 58.233 33.004 -27.716 1.00 51.62 159 ASP D C 1
ATOM 5586 O O . ASP C 1 141 ? 59.369 32.902 -27.255 1.00 54.38 159 ASP D O 1
ATOM 5591 N N . LYS C 1 142 ? 57.851 32.405 -28.838 1.00 54.98 160 LYS D N 1
ATOM 5592 C CA . LYS C 1 142 ? 58.766 31.618 -29.657 1.00 58.17 160 LYS D CA 1
ATOM 5593 C C . LYS C 1 142 ? 58.563 32.079 -31.094 1.00 60.75 160 LYS D C 1
ATOM 5594 O O . LYS C 1 142 ? 57.532 32.680 -31.391 1.00 61.80 160 LYS D O 1
ATOM 5600 N N . ASP C 1 143 ? 59.525 31.844 -31.986 1.00 56.71 161 ASP D N 1
ATOM 5601 C CA . ASP C 1 143 ? 59.328 32.297 -33.361 1.00 56.85 161 ASP D CA 1
ATOM 5602 C C . ASP C 1 143 ? 58.760 31.196 -34.258 1.00 52.59 161 ASP D C 1
ATOM 5603 O O . ASP C 1 143 ? 59.433 30.262 -34.693 1.00 44.02 161 ASP D O 1
ATOM 5608 N N . ILE C 1 144 ? 57.460 31.335 -34.471 1.00 43.98 162 ILE D N 1
ATOM 5609 C CA . ILE C 1 144 ? 56.771 30.795 -35.621 1.00 35.23 162 ILE D CA 1
ATOM 5610 C C . ILE C 1 144 ? 56.276 32.068 -36.282 1.00 18.40 162 ILE D C 1
ATOM 5611 O O . ILE C 1 144 ? 56.220 33.108 -35.627 1.00 25.87 162 ILE D O 1
ATOM 5616 N N . HIS C 1 145 ? 55.944 32.019 -37.562 1.00 20.95 163 HIS D N 1
ATOM 5617 C CA . HIS C 1 145 ? 55.539 33.233 -38.259 1.00 19.31 163 HIS D CA 1
ATOM 5618 C C . HIS C 1 145 ? 54.039 33.468 -38.144 1.00 18.95 163 HIS D C 1
ATOM 5619 O O . HIS C 1 145 ? 53.582 34.611 -38.117 1.00 25.28 163 HIS D O 1
ATOM 5634 N N . THR C 1 147 ? 49.929 31.165 -37.237 1.00 18.15 165 THR D N 1
ATOM 5635 C CA . THR C 1 147 ? 49.204 29.958 -36.856 1.00 16.42 165 THR D CA 1
ATOM 5636 C C . THR C 1 147 ? 48.543 29.341 -38.081 1.00 19.05 165 THR D C 1
ATOM 5637 O O . THR C 1 147 ? 48.608 29.897 -39.177 1.00 17.03 165 THR D O 1
ATOM 5641 N N . ASP C 1 148 ? 47.901 28.194 -37.893 1.00 17.54 166 ASP D N 1
ATOM 5642 C CA . ASP C 1 148 ? 47.093 27.607 -38.951 1.00 18.01 166 ASP D CA 1
ATOM 5643 C C . ASP C 1 148 ? 45.864 28.483 -39.170 1.00 12.68 166 ASP D C 1
ATOM 5644 O O . ASP C 1 148 ? 45.521 29.306 -38.320 1.00 14.32 166 ASP D O 1
ATOM 5649 N N . ASN C 1 149 ? 45.203 28.301 -40.308 1.00 16.88 167 ASN D N 1
ATOM 5650 C CA . ASN C 1 149 ? 44.035 29.100 -40.658 1.00 14.81 167 ASN D CA 1
ATOM 5651 C C . ASN C 1 149 ? 42.762 28.675 -39.923 1.00 19.13 167 ASN D C 1
ATOM 5652 O O . ASN C 1 149 ? 41.777 29.414 -39.918 1.00 9.96 167 ASN D O 1
ATOM 5657 N N . TYR C 1 150 ? 42.775 27.497 -39.302 1.00 12.36 168 TYR D N 1
ATOM 5658 C CA . TYR C 1 150 ? 41.538 26.927 -38.766 1.00 16.09 168 TYR D CA 1
ATOM 5659 C C . TYR C 1 150 ? 41.121 27.524 -37.422 1.00 21.00 168 TYR D C 1
ATOM 5660 O O . TYR C 1 150 ? 40.024 27.246 -36.937 1.00 15.18 168 TYR D O 1
ATOM 5669 N N . PHE C 1 151 ? 41.985 28.335 -36.818 1.00 13.12 169 PHE D N 1
ATOM 5670 C CA . PHE C 1 151 ? 41.659 28.953 -35.535 1.00 13.74 169 PHE D CA 1
ATOM 5671 C C . PHE C 1 151 ? 40.484 29.909 -35.675 1.00 14.84 169 PHE D C 1
ATOM 5672 O O . PHE C 1 151 ? 40.333 30.579 -36.694 1.00 22.93 169 PHE D O 1
ATOM 5680 N N . LEU C 1 152 ? 39.645 29.959 -34.647 1.00 15.90 170 LEU D N 1
ATOM 5681 C CA . LEU C 1 152 ? 38.490 30.843 -34.666 1.00 29.27 170 LEU D CA 1
ATOM 5682 C C . LEU C 1 152 ? 38.926 32.299 -34.672 1.00 26.99 170 LEU D C 1
ATOM 5683 O O . LEU C 1 152 ? 39.898 32.672 -34.012 1.00 25.09 170 LEU D O 1
ATOM 5688 N N . SER C 1 153 ? 38.204 33.113 -35.433 1.00 27.69 171 SER D N 1
ATOM 5689 C CA . SER C 1 153 ? 38.355 34.558 -35.371 1.00 29.54 171 SER D CA 1
ATOM 5690 C C . SER C 1 153 ? 37.875 35.030 -34.004 1.00 35.51 171 SER D C 1
ATOM 5691 O O . SER C 1 153 ? 37.190 34.288 -33.303 1.00 40.40 171 SER D O 1
ATOM 5694 N N . ASN C 1 154 ? 38.232 36.259 -33.638 1.00 38.48 172 ASN D N 1
ATOM 5695 C CA . ASN C 1 154 ? 37.761 36.889 -32.399 1.00 49.63 172 ASN D CA 1
ATOM 5696 C C . ASN C 1 154 ? 38.311 36.273 -31.111 1.00 51.26 172 ASN D C 1
ATOM 5697 O O . ASN C 1 154 ? 37.813 36.576 -30.025 1.00 59.28 172 ASN D O 1
ATOM 5702 N N . SER C 1 155 ? 39.331 35.426 -31.227 1.00 47.34 173 SER D N 1
ATOM 5703 C CA . SER C 1 155 ? 39.964 34.804 -30.061 1.00 57.46 173 SER D CA 1
ATOM 5704 C C . SER C 1 155 ? 38.937 34.185 -29.114 1.00 69.01 173 SER D C 1
ATOM 5705 O O . SER C 1 155 ? 39.007 32.999 -28.790 1.00 70.81 173 SER D O 1
ATOM 5708 N N . LEU C 1 165 ? 49.157 38.830 -24.027 1.00 33.38 183 LEU D N 1
ATOM 5709 C CA . LEU C 1 165 ? 49.831 38.517 -25.283 1.00 54.10 183 LEU D CA 1
ATOM 5710 C C . LEU C 1 165 ? 49.812 39.728 -26.216 1.00 51.37 183 LEU D C 1
ATOM 5711 O O . LEU C 1 165 ? 48.960 39.825 -27.098 1.00 39.65 183 LEU D O 1
ATOM 5716 N N . PRO C 1 166 ? 50.758 40.661 -26.019 1.00 77.15 184 PRO D N 1
ATOM 5717 C CA . PRO C 1 166 ? 50.770 41.929 -26.758 1.00 79.96 184 PRO D CA 1
ATOM 5718 C C . PRO C 1 166 ? 51.364 41.851 -28.167 1.00 70.27 184 PRO D C 1
ATOM 5719 O O . PRO C 1 166 ? 51.264 42.827 -28.911 1.00 74.94 184 PRO D O 1
ATOM 5723 N N . LYS C 1 167 ? 51.962 40.719 -28.528 1.00 50.76 185 LYS D N 1
ATOM 5724 C CA . LYS C 1 167 ? 52.699 40.615 -29.787 1.00 55.66 185 LYS D CA 1
ATOM 5725 C C . LYS C 1 167 ? 51.887 39.994 -30.925 1.00 44.70 185 LYS D C 1
ATOM 5726 O O . LYS C 1 167 ? 52.415 39.796 -32.020 1.00 47.04 185 LYS D O 1
ATOM 5732 N N . LEU C 1 168 ? 50.613 39.698 -30.676 1.00 37.52 186 LEU D N 1
ATOM 5733 C CA . LEU C 1 168 ? 49.790 38.990 -31.658 1.00 34.83 186 LEU D CA 1
ATOM 5734 C C . LEU C 1 168 ? 48.671 39.847 -32.241 1.00 31.15 186 LEU D C 1
ATOM 5735 O O . LEU C 1 168 ? 48.150 40.749 -31.585 1.00 30.18 186 LEU D O 1
ATOM 5740 N N . THR C 1 169 ? 48.312 39.544 -33.486 1.00 33.63 187 THR D N 1
ATOM 5741 C CA . THR C 1 169 ? 47.148 40.136 -34.133 1.00 25.35 187 THR D CA 1
ATOM 5742 C C . THR C 1 169 ? 46.562 39.122 -35.109 1.00 28.30 187 THR D C 1
ATOM 5743 O O . THR C 1 169 ? 47.264 38.224 -35.577 1.00 30.54 187 THR D O 1
ATOM 5747 N N . SER C 1 170 ? 45.278 39.269 -35.415 1.00 22.88 188 SER D N 1
ATOM 5748 C CA . SER C 1 170 ? 44.576 38.306 -36.255 1.00 21.48 188 SER D CA 1
ATOM 5749 C C . SER C 1 170 ? 44.554 38.713 -37.726 1.00 22.70 188 SER D C 1
ATOM 5750 O O . SER C 1 170 ? 44.738 39.882 -38.070 1.00 11.59 188 SER D O 1
ATOM 5753 N N . GLY C 1 171 ? 44.335 37.726 -38.588 1.00 19.50 189 GLY D N 1
ATOM 5754 C CA . GLY C 1 171 ? 44.014 37.981 -39.979 1.00 13.69 189 GLY D CA 1
ATOM 5755 C C . GLY C 1 171 ? 42.505 38.049 -40.127 1.00 13.49 189 GLY D C 1
ATOM 5756 O O . GLY C 1 171 ? 41.768 37.809 -39.169 1.00 11.16 189 GLY D O 1
ATOM 5757 N N . LEU C 1 172 ? 42.042 38.386 -41.325 1.00 17.42 190 LEU D N 1
ATOM 5758 C CA . LEU C 1 172 ? 40.614 38.446 -41.598 1.00 14.05 190 LEU D CA 1
ATOM 5759 C C . LEU C 1 172 ? 40.025 37.038 -41.658 1.00 10.67 190 LEU D C 1
ATOM 5760 O O . LEU C 1 172 ? 40.740 36.075 -41.939 1.00 12.21 190 LEU D O 1
ATOM 5765 N N . PRO C 1 173 ? 38.720 36.907 -41.377 1.00 16.71 191 PRO D N 1
ATOM 5766 C CA . PRO C 1 173 ? 38.082 35.592 -41.502 1.00 14.65 191 PRO D CA 1
ATOM 5767 C C . PRO C 1 173 ? 37.983 35.168 -42.964 1.00 14.19 191 PRO D C 1
ATOM 5768 O O . PRO C 1 173 ? 37.057 35.587 -43.655 1.00 17.67 191 PRO D O 1
ATOM 5772 N N . ILE C 1 174 ? 38.932 34.358 -43.427 1.00 17.08 192 ILE D N 1
ATOM 5773 C CA . ILE C 1 174 ? 38.992 33.990 -44.838 1.00 19.90 192 ILE D CA 1
ATOM 5774 C C . ILE C 1 174 ? 38.064 32.823 -45.154 1.00 15.05 192 ILE D C 1
ATOM 5775 O O . ILE C 1 174 ? 37.614 32.670 -46.289 1.00 12.72 192 ILE D O 1
ATOM 5780 N N . ILE C 1 175 ? 37.789 32.004 -44.143 1.00 15.04 193 ILE D N 1
ATOM 5781 C CA . ILE C 1 175 ? 36.929 30.834 -44.292 1.00 9.83 193 ILE D CA 1
ATOM 5782 C C . ILE C 1 175 ? 35.909 30.816 -43.159 1.00 17.98 193 ILE D C 1
ATOM 5783 O O . ILE C 1 175 ? 36.221 31.173 -42.023 1.00 13.76 193 ILE D O 1
ATOM 5788 N N . LYS C 1 176 ? 34.691 30.396 -43.486 1.00 17.98 194 LYS D N 1
ATOM 5789 C CA . LYS C 1 176 ? 33.558 30.490 -42.574 1.00 16.78 194 LYS D CA 1
ATOM 5790 C C . LYS C 1 176 ? 32.712 29.223 -42.589 1.00 12.06 194 LYS D C 1
ATOM 5791 O O . LYS C 1 176 ? 32.558 28.594 -43.635 1.00 12.95 194 LYS D O 1
ATOM 5797 N N . HIS C 1 177 ? 32.154 28.857 -41.436 1.00 9.86 195 HIS D N 1
ATOM 5798 C CA . HIS C 1 177 ? 31.186 27.763 -41.378 1.00 23.02 195 HIS D CA 1
ATOM 5799 C C . HIS C 1 177 ? 29.875 28.247 -40.761 1.00 23.19 195 HIS D C 1
ATOM 5800 O O . HIS C 1 177 ? 29.830 29.282 -40.096 1.00 19.68 195 HIS D O 1
ATOM 5807 N N . SER C 1 178 ? 28.808 27.491 -40.999 1.00 17.07 196 SER D N 1
ATOM 5808 C CA . SER C 1 178 ? 27.458 27.956 -40.709 1.00 23.34 196 SER D CA 1
ATOM 5809 C C . SER C 1 178 ? 27.011 27.665 -39.282 1.00 17.76 196 SER D C 1
ATOM 5810 O O . SER C 1 178 ? 27.626 26.878 -38.563 1.00 20.17 196 SER D O 1
ATOM 5813 N N . ASN C 1 179 ? 25.931 28.328 -38.888 1.00 21.39 197 ASN D N 1
ATOM 5814 C CA . ASN C 1 179 ? 25.262 28.060 -37.626 1.00 22.15 197 ASN D CA 1
ATOM 5815 C C . ASN C 1 179 ? 23.791 27.780 -37.898 1.00 25.10 197 ASN D C 1
ATOM 5816 O O . ASN C 1 179 ? 22.997 28.703 -38.089 1.00 16.22 197 ASN D O 1
ATOM 5821 N N . LYS C 1 180 ? 23.444 26.496 -37.938 1.00 15.31 198 LYS D N 1
ATOM 5822 C CA . LYS C 1 180 ? 22.084 26.069 -38.243 1.00 9.82 198 LYS D CA 1
ATOM 5823 C C . LYS C 1 180 ? 21.164 26.282 -37.046 1.00 11.09 198 LYS D C 1
ATOM 5824 O O . LYS C 1 180 ? 21.601 26.216 -35.898 1.00 17.74 198 LYS D O 1
ATOM 5830 N N . ILE C 1 181 ? 19.889 26.529 -37.328 1.00 17.44 199 ILE D N 1
ATOM 5831 C CA . ILE C 1 181 ? 18.876 26.697 -36.292 1.00 9.44 199 ILE D CA 1
ATOM 5832 C C . ILE C 1 181 ? 17.766 25.677 -36.492 1.00 14.76 199 ILE D C 1
ATOM 5833 O O . ILE C 1 181 ? 17.120 25.662 -37.539 1.00 18.23 199 ILE D O 1
ATOM 5846 N N . ILE C 1 183 ? 14.091 24.211 -35.051 1.00 14.96 201 ILE D N 1
ATOM 5847 C CA . ILE C 1 183 ? 12.941 24.766 -34.356 1.00 19.70 201 ILE D CA 1
ATOM 5848 C C . ILE C 1 183 ? 11.697 23.970 -34.728 1.00 17.47 201 ILE D C 1
ATOM 5849 O O . ILE C 1 183 ? 11.608 23.426 -35.828 1.00 20.07 201 ILE D O 1
ATOM 5854 N N . LEU C 1 184 ? 10.745 23.886 -33.806 1.00 22.34 202 LEU D N 1
ATOM 5855 C CA . LEU C 1 184 ? 9.501 23.173 -34.070 1.00 19.38 202 LEU D CA 1
ATOM 5856 C C . LEU C 1 184 ? 8.741 23.833 -35.220 1.00 19.93 202 LEU D C 1
ATOM 5857 O O . LEU C 1 184 ? 8.549 25.049 -35.239 1.00 14.95 202 LEU D O 1
ATOM 5862 N N . LYS C 1 185 ? 8.328 23.009 -36.178 1.00 15.36 203 LYS D N 1
ATOM 5863 C CA . LYS C 1 185 ? 7.592 23.447 -37.361 1.00 15.86 203 LYS D CA 1
ATOM 5864 C C . LYS C 1 185 ? 6.356 24.288 -37.025 1.00 18.56 203 LYS D C 1
ATOM 5865 O O . LYS C 1 185 ? 5.998 25.200 -37.771 1.00 19.50 203 LYS D O 1
ATOM 5871 N N . GLU C 1 186 ? 5.714 23.981 -35.903 1.00 13.98 204 GLU D N 1
ATOM 5872 C CA . GLU C 1 186 ? 4.409 24.553 -35.579 1.00 19.41 204 GLU D CA 1
ATOM 5873 C C . GLU C 1 186 ? 4.420 26.077 -35.468 1.00 22.79 204 GLU D C 1
ATOM 5874 O O . GLU C 1 186 ? 3.396 26.724 -35.682 1.00 25.97 204 GLU D O 1
ATOM 5880 N N . TYR C 1 187 ? 5.573 26.649 -35.138 1.00 25.27 205 TYR D N 1
ATOM 5881 C CA . TYR C 1 187 ? 5.678 28.094 -34.958 1.00 19.17 205 TYR D CA 1
ATOM 5882 C C . TYR C 1 187 ? 5.755 28.845 -36.286 1.00 24.73 205 TYR D C 1
ATOM 5883 O O . TYR C 1 187 ? 5.747 30.075 -36.306 1.00 30.03 205 TYR D O 1
ATOM 5892 N N . ASN C 1 188 ? 5.815 28.102 -37.389 1.00 22.33 206 ASN D N 1
ATOM 5893 C CA . ASN C 1 188 ? 5.861 28.697 -38.724 1.00 27.68 206 ASN D CA 1
ATOM 5894 C C . ASN C 1 188 ? 7.028 29.668 -38.888 1.00 23.88 206 ASN D C 1
ATOM 5895 O O . ASN C 1 188 ? 6.887 30.731 -39.496 1.00 23.40 206 ASN D O 1
ATOM 5900 N N . ILE C 1 189 ? 8.176 29.286 -38.337 1.00 19.47 207 ILE D N 1
ATOM 5901 C CA . ILE C 1 189 ? 9.405 30.067 -38.441 1.00 19.63 207 ILE D CA 1
ATOM 5902 C C . ILE C 1 189 ? 10.447 29.271 -39.206 1.00 22.36 207 ILE D C 1
ATOM 5903 O O . ILE C 1 189 ? 10.793 28.156 -38.814 1.00 31.05 207 ILE D O 1
ATOM 5908 N N . ASN C 1 190 ? 10.948 29.843 -40.297 1.00 25.74 208 ASN D N 1
ATOM 5909 C CA . ASN C 1 190 ? 11.968 29.176 -41.093 1.00 33.20 208 ASN D CA 1
ATOM 5910 C C . ASN C 1 190 ? 12.980 30.164 -41.672 1.00 28.81 208 ASN D C 1
ATOM 5911 O O . ASN C 1 190 ? 13.561 29.935 -42.732 1.00 33.54 208 ASN D O 1
ATOM 5916 N N . ASN C 1 191 ? 13.190 31.262 -40.953 1.00 31.14 209 ASN D N 1
ATOM 5917 C CA . ASN C 1 191 ? 14.264 32.197 -41.262 1.00 28.59 209 ASN D CA 1
ATOM 5918 C C . ASN C 1 191 ? 14.577 33.058 -40.048 1.00 27.18 209 ASN D C 1
ATOM 5919 O O . ASN C 1 191 ? 13.829 33.067 -39.069 1.00 23.51 209 ASN D O 1
ATOM 5924 N N . LEU C 1 192 ? 15.684 33.785 -40.123 1.00 24.00 210 LEU D N 1
ATOM 5925 C CA . LEU C 1 192 ? 16.181 34.553 -38.991 1.00 28.83 210 LEU D CA 1
ATOM 5926 C C . LEU C 1 192 ? 15.263 35.721 -38.624 1.00 25.95 210 LEU D C 1
ATOM 5927 O O . LEU C 1 192 ? 15.025 35.980 -37.445 1.00 20.71 210 LEU D O 1
ATOM 5932 N N . GLU C 1 193 ? 14.747 36.421 -39.630 1.00 26.75 211 GLU D N 1
ATOM 5933 C CA . GLU C 1 193 ? 13.912 37.595 -39.385 1.00 32.97 211 GLU D CA 1
ATOM 5934 C C . GLU C 1 193 ? 12.607 37.225 -38.687 1.00 27.64 211 GLU D C 1
ATOM 5935 O O . GLU C 1 193 ? 12.155 37.932 -37.788 1.00 23.15 211 GLU D O 1
ATOM 5941 N N . ASP C 1 194 ? 12.000 36.116 -39.094 1.00 20.83 212 ASP D N 1
ATOM 5942 C CA . ASP C 1 194 ? 10.767 35.671 -38.460 1.00 21.21 212 ASP D CA 1
ATOM 5943 C C . ASP C 1 194 ? 11.044 35.238 -37.023 1.00 21.99 212 ASP D C 1
ATOM 5944 O O . ASP C 1 194 ? 10.220 35.453 -36.135 1.00 20.37 212 ASP D O 1
ATOM 5949 N N . LEU C 1 195 ? 12.211 34.642 -36.798 1.00 16.85 213 LEU D N 1
ATOM 5950 C CA . LEU C 1 195 ? 12.612 34.239 -35.457 1.00 19.60 213 LEU D CA 1
ATOM 5951 C C . LEU C 1 195 ? 12.794 35.466 -34.569 1.00 20.44 213 LEU D C 1
ATOM 5952 O O . LEU C 1 195 ? 12.450 35.437 -33.390 1.00 19.00 213 LEU D O 1
ATOM 5957 N N . LYS C 1 196 ? 13.338 36.538 -35.140 1.00 30.41 214 LYS D N 1
ATOM 5958 C CA . LYS C 1 196 ? 13.467 37.806 -34.425 1.00 27.63 214 LYS D CA 1
ATOM 5959 C C . LYS C 1 196 ? 12.115 38.282 -33.909 1.00 22.45 214 LYS D C 1
ATOM 5960 O O . LYS C 1 196 ? 11.967 38.617 -32.733 1.00 21.13 214 LYS D O 1
ATOM 5966 N N . SER C 1 197 ? 11.134 38.314 -34.805 1.00 23.84 215 SER D N 1
ATOM 5967 C CA . SER C 1 197 ? 9.792 38.774 -34.466 1.00 22.17 215 SER D CA 1
ATOM 5968 C C . SER C 1 197 ? 9.196 37.945 -33.336 1.00 23.36 215 SER D C 1
ATOM 5969 O O . SER C 1 197 ? 8.552 38.480 -32.433 1.00 24.09 215 SER D O 1
ATOM 5972 N N . TYR C 1 198 ? 9.424 36.638 -33.388 1.00 19.79 216 TYR D N 1
ATOM 5973 C CA . TYR C 1 198 ? 8.882 35.727 -32.389 1.00 23.98 216 TYR D CA 1
ATOM 5974 C C . TYR C 1 198 ? 9.503 35.977 -31.018 1.00 26.15 216 TYR D C 1
ATOM 5975 O O . TYR C 1 198 ? 8.799 36.003 -30.008 1.00 29.14 216 TYR D O 1
ATOM 5984 N N . ILE C 1 199 ? 10.820 36.164 -30.992 1.00 25.56 217 ILE D N 1
ATOM 5985 C CA . ILE C 1 199 ? 11.544 36.423 -29.749 1.00 29.11 217 ILE D CA 1
ATOM 5986 C C . ILE C 1 199 ? 11.091 37.740 -29.125 1.00 25.51 217 ILE D C 1
ATOM 5987 O O . ILE C 1 199 ? 10.929 37.837 -27.908 1.00 27.87 217 ILE D O 1
ATOM 5992 N N . SER C 1 200 ? 10.888 38.752 -29.962 1.00 19.82 218 SER D N 1
ATOM 5993 C CA . SER C 1 200 ? 10.459 40.063 -29.485 1.00 27.67 218 SER D CA 1
ATOM 5994 C C . SER C 1 200 ? 9.100 39.992 -28.792 1.00 25.09 218 SER D C 1
ATOM 5995 O O . SER C 1 200 ? 8.815 40.774 -27.887 1.00 30.71 218 SER D O 1
ATOM 5998 N N . LYS C 1 201 ? 8.271 39.047 -29.223 1.00 27.38 219 LYS D N 1
ATOM 5999 C CA . LYS C 1 201 ? 6.916 38.898 -28.702 1.00 23.69 219 LYS D CA 1
ATOM 6000 C C . LYS C 1 201 ? 6.840 37.994 -27.475 1.00 23.15 219 LYS D C 1
ATOM 6001 O O . LYS C 1 201 ? 5.828 37.981 -26.774 1.00 25.17 219 LYS D O 1
ATOM 6007 N N . ASN C 1 202 ? 7.904 37.237 -27.225 1.00 24.00 220 ASN D N 1
ATOM 6008 C CA . ASN C 1 202 ? 7.914 36.255 -26.146 1.00 29.86 220 ASN D CA 1
ATOM 6009 C C . ASN C 1 202 ? 9.129 36.402 -25.239 1.00 32.77 220 ASN D C 1
ATOM 6010 O O . ASN C 1 202 ? 10.268 36.234 -25.672 1.00 35.47 220 ASN D O 1
ATOM 6015 N N . GLU C 1 203 ? 8.868 36.710 -23.973 1.00 43.08 221 GLU D N 1
ATOM 6016 C CA . GLU C 1 203 ? 9.925 36.938 -22.997 1.00 40.20 221 GLU D CA 1
ATOM 6017 C C . GLU C 1 203 ? 10.438 35.630 -22.409 1.00 29.34 221 GLU D C 1
ATOM 6018 O O . GLU C 1 203 ? 9.737 34.617 -22.408 1.00 26.86 221 GLU D O 1
ATOM 6024 N N . GLY C 1 204 ? 11.671 35.669 -21.915 1.00 38.63 222 GLY D N 1
ATOM 6025 C CA . GLY C 1 204 ? 12.228 34.594 -21.115 1.00 33.88 222 GLY D CA 1
ATOM 6026 C C . GLY C 1 204 ? 12.328 33.233 -21.779 1.00 27.90 222 GLY D C 1
ATOM 6027 O O . GLY C 1 204 ? 12.115 32.213 -21.125 1.00 22.86 222 GLY D O 1
ATOM 6028 N N . LEU C 1 205 ? 12.656 33.210 -23.068 1.00 22.00 223 LEU D N 1
ATOM 6029 C CA . LEU C 1 205 ? 12.911 31.950 -23.761 1.00 21.84 223 LEU D CA 1
ATOM 6030 C C . LEU C 1 205 ? 14.403 31.634 -23.728 1.00 25.67 223 LEU D C 1
ATOM 6031 O O . LEU C 1 205 ? 15.235 32.538 -23.639 1.00 26.46 223 LEU D O 1
ATOM 6036 N N . LYS C 1 206 ? 14.731 30.346 -23.795 1.00 24.82 224 LYS D N 1
ATOM 6037 C CA . LYS C 1 206 ? 16.119 29.895 -23.780 1.00 27.23 224 LYS D CA 1
ATOM 6038 C C . LYS C 1 206 ? 16.481 29.221 -25.098 1.00 24.56 224 LYS D C 1
ATOM 6039 O O . LYS C 1 206 ? 15.692 28.442 -25.633 1.00 17.01 224 LYS D O 1
ATOM 6045 N N . ILE C 1 207 ? 17.671 29.518 -25.615 1.00 19.16 225 ILE D N 1
ATOM 6046 C CA . ILE C 1 207 ? 18.176 28.826 -26.794 1.00 22.12 225 ILE D CA 1
ATOM 6047 C C . ILE C 1 207 ? 19.233 27.807 -26.370 1.00 26.12 225 ILE D C 1
ATOM 6048 O O . ILE C 1 207 ? 20.012 28.051 -25.446 1.00 25.40 225 ILE D O 1
ATOM 6053 N N . ALA C 1 208 ? 19.239 26.661 -27.041 1.00 21.70 226 ALA D N 1
ATOM 6054 C CA . ALA C 1 208 ? 20.224 25.621 -26.781 1.00 20.85 226 ALA D CA 1
ATOM 6055 C C . ALA C 1 208 ? 21.308 25.669 -27.848 1.00 20.53 226 ALA D C 1
ATOM 6056 O O . ALA C 1 208 ? 21.018 25.867 -29.028 1.00 24.28 226 ALA D O 1
ATOM 6058 N N . CYS C 1 209 ? 22.554 25.493 -27.422 1.00 19.30 227 CYS D N 1
ATOM 6059 C CA . CYS C 1 209 ? 23.694 25.513 -28.330 1.00 22.62 227 CYS D CA 1
ATOM 6060 C C . CYS C 1 209 ? 24.615 24.338 -28.031 1.00 17.01 227 CYS D C 1
ATOM 6061 O O . CYS C 1 209 ? 24.777 23.947 -26.879 1.00 18.80 227 CYS D O 1
ATOM 6064 N N . LEU C 1 210 ? 25.210 23.769 -29.072 1.00 14.13 228 LEU D N 1
ATOM 6065 C CA . LEU C 1 210 ? 26.132 22.657 -28.890 1.00 18.74 228 LEU D CA 1
ATOM 6066 C C . LEU C 1 210 ? 27.500 23.167 -28.438 1.00 26.35 228 LEU D C 1
ATOM 6067 O O . LEU C 1 210 ? 28.160 22.538 -27.611 1.00 26.12 228 LEU D O 1
ATOM 6072 N N . THR C 1 211 ? 27.912 24.310 -28.983 1.00 19.25 229 THR D N 1
ATOM 6073 C CA . THR C 1 211 ? 29.177 24.942 -28.612 1.00 26.40 229 THR D CA 1
ATOM 6074 C C . THR C 1 211 ? 28.954 26.405 -28.241 1.00 24.45 229 THR D C 1
ATOM 6075 O O . THR C 1 211 ? 27.907 26.977 -28.540 1.00 18.91 229 THR D O 1
ATOM 6079 N N . GLU C 1 212 ? 29.947 27.006 -27.593 1.00 28.93 230 GLU D N 1
ATOM 6080 C CA . GLU C 1 212 ? 29.870 28.411 -27.212 1.00 28.03 230 GLU D CA 1
ATOM 6081 C C . GLU C 1 212 ? 29.822 29.307 -28.446 1.00 24.24 230 GLU D C 1
ATOM 6082 O O . GLU C 1 212 ? 29.187 30.361 -28.437 1.00 26.32 230 GLU D O 1
ATOM 6088 N N . ALA C 1 213 ? 30.498 28.879 -29.508 1.00 20.13 231 ALA D N 1
ATOM 6089 C CA . ALA C 1 213 ? 30.528 29.639 -30.751 1.00 18.08 231 ALA D CA 1
ATOM 6090 C C . ALA C 1 213 ? 29.143 29.700 -31.391 1.00 22.56 231 ALA D C 1
ATOM 6091 O O . ALA C 1 213 ? 28.784 30.705 -32.005 1.00 18.68 231 ALA D O 1
ATOM 6093 N N . ASN C 1 214 ? 28.373 28.624 -31.248 1.00 16.09 232 ASN D N 1
ATOM 6094 C CA . ASN C 1 214 ? 27.013 28.589 -31.773 1.00 18.72 232 ASN D CA 1
ATOM 6095 C C . ASN C 1 214 ? 26.148 29.658 -31.104 1.00 18.86 232 ASN D C 1
ATOM 6096 O O . ASN C 1 214 ? 25.394 30.364 -31.773 1.00 15.88 232 ASN D O 1
ATOM 6101 N N . CYS C 1 215 ? 26.269 29.784 -29.785 1.00 21.78 233 CYS D N 1
ATOM 6102 C CA . CYS C 1 215 ? 25.485 30.768 -29.042 1.00 28.41 233 CYS D CA 1
ATOM 6103 C C . CYS C 1 215 ? 25.958 32.198 -29.306 1.00 19.79 233 CYS D C 1
ATOM 6104 O O . CYS C 1 215 ? 25.140 33.111 -29.409 1.00 21.73 233 CYS D O 1
ATOM 6107 N N . ASN C 1 216 ? 27.270 32.394 -29.417 1.00 22.14 234 ASN D N 1
ATOM 6108 C CA . ASN C 1 216 ? 27.818 33.725 -29.678 1.00 27.24 234 ASN D CA 1
ATOM 6109 C C . ASN C 1 216 ? 27.343 34.296 -31.006 1.00 26.14 234 ASN D C 1
ATOM 6110 O O . ASN C 1 216 ? 27.148 35.505 -31.137 1.00 31.78 234 ASN D O 1
ATOM 6115 N N . ALA C 1 217 ? 27.166 33.424 -31.992 1.00 25.75 235 ALA D N 1
ATOM 6116 C CA . ALA C 1 217 ? 26.711 33.848 -33.308 1.00 26.31 235 ALA D CA 1
ATOM 6117 C C . ALA C 1 217 ? 25.337 34.509 -33.212 1.00 32.05 235 ALA D C 1
ATOM 6118 O O . ALA C 1 217 ? 25.040 35.453 -33.948 1.00 27.88 235 ALA D O 1
ATOM 6120 N N . LEU C 1 218 ? 24.511 34.017 -32.291 1.00 33.66 236 LEU D N 1
ATOM 6121 C CA . LEU C 1 218 ? 23.153 34.526 -32.118 1.00 35.88 236 LEU D CA 1
ATOM 6122 C C . LEU C 1 218 ? 23.089 35.658 -31.096 1.00 37.99 236 LEU D C 1
ATOM 6123 O O . LEU C 1 218 ? 22.164 36.471 -31.122 1.00 36.26 236 LEU D O 1
ATOM 6128 N N . LYS C 1 219 ? 24.066 35.706 -30.196 1.00 38.69 237 LYS D N 1
ATOM 6129 C CA . LYS C 1 219 ? 24.092 36.728 -29.156 1.00 31.97 237 LYS D CA 1
ATOM 6130 C C . LYS C 1 219 ? 24.273 38.117 -29.762 1.00 38.95 237 LYS D C 1
ATOM 6131 O O . LYS C 1 219 ? 23.829 39.114 -29.193 1.00 42.01 237 LYS D O 1
ATOM 6137 N N . ASN C 1 220 ? 24.917 38.173 -30.923 1.00 37.31 238 ASN D N 1
ATOM 6138 C CA . ASN C 1 220 ? 25.121 39.435 -31.625 1.00 46.23 238 ASN D CA 1
ATOM 6139 C C . ASN C 1 220 ? 23.812 40.041 -32.125 1.00 42.41 238 ASN D C 1
ATOM 6140 O O . ASN C 1 220 ? 23.769 41.216 -32.493 1.00 47.10 238 ASN D O 1
ATOM 6145 N N . ILE C 1 221 ? 22.751 39.238 -32.129 1.00 40.27 239 ILE D N 1
ATOM 6146 C CA . ILE C 1 221 ? 21.475 39.638 -32.713 1.00 37.14 239 ILE D CA 1
ATOM 6147 C C . ILE C 1 221 ? 20.357 39.705 -31.674 1.00 38.85 239 ILE D C 1
ATOM 6148 O O . ILE C 1 221 ? 19.595 40.670 -31.645 1.00 40.67 239 ILE D O 1
ATOM 6153 N N . PHE C 1 222 ? 20.260 38.686 -30.825 1.00 37.50 240 PHE D N 1
ATOM 6154 C CA . PHE C 1 222 ? 19.195 38.629 -29.827 1.00 40.13 240 PHE D CA 1
ATOM 6155 C C . PHE C 1 222 ? 19.557 39.387 -28.554 1.00 37.80 240 PHE D C 1
ATOM 6156 O O . PHE C 1 222 ? 18.675 39.749 -27.777 1.00 39.02 240 PHE D O 1
ATOM 6164 N N . LEU C 1 223 ? 20.849 39.617 -28.342 1.00 37.60 241 LEU D N 1
ATOM 6165 C CA . LEU C 1 223 ? 21.315 40.383 -27.190 1.00 43.64 241 LEU D CA 1
ATOM 6166 C C . LEU C 1 223 ? 20.858 39.723 -25.881 1.00 40.04 241 LEU D C 1
ATOM 6167 O O . LEU C 1 223 ? 21.133 38.544 -25.660 1.00 39.92 241 LEU D O 1
ATOM 6172 N N . ASP C 1 224 ? 20.159 40.467 -25.026 1.00 39.59 242 ASP D N 1
ATOM 6173 C CA . ASP C 1 224 ? 19.754 39.958 -23.716 1.00 39.27 242 ASP D CA 1
ATOM 6174 C C . ASP C 1 224 ? 18.292 39.510 -23.714 1.00 38.57 242 ASP D C 1
ATOM 6175 O O . ASP C 1 224 ? 17.680 39.355 -22.657 1.00 32.30 242 ASP D O 1
ATOM 6180 N N . LYS C 1 225 ? 17.739 39.288 -24.901 1.00 37.20 243 LYS D N 1
ATOM 6181 C CA . LYS C 1 225 ? 16.325 38.956 -25.035 1.00 32.40 243 LYS D CA 1
ATOM 6182 C C . LYS C 1 225 ? 16.057 37.468 -24.813 1.00 39.80 243 LYS D C 1
ATOM 6183 O O . LYS C 1 225 ? 14.903 37.044 -24.742 1.00 24.47 243 LYS D O 1
ATOM 6189 N N . VAL C 1 226 ? 17.127 36.684 -24.709 1.00 43.58 244 VAL D N 1
ATOM 6190 C CA . VAL C 1 226 ? 17.022 35.254 -24.431 1.00 29.24 244 VAL D CA 1
ATOM 6191 C C . VAL C 1 226 ? 18.138 34.821 -23.490 1.00 28.33 244 VAL D C 1
ATOM 6192 O O . VAL C 1 226 ? 19.099 35.561 -23.275 1.00 26.51 244 VAL D O 1
ATOM 6196 N N . THR C 1 227 ? 17.999 33.622 -22.931 1.00 30.10 245 THR D N 1
ATOM 6197 C CA . THR C 1 227 ? 19.066 32.997 -22.158 1.00 26.44 245 THR D CA 1
ATOM 6198 C C . THR C 1 227 ? 19.857 32.063 -23.066 1.00 27.51 245 THR D C 1
ATOM 6199 O O . THR C 1 227 ? 19.281 31.347 -23.887 1.00 22.57 245 THR D O 1
ATOM 6203 N N . TYR C 1 228 ? 21.178 32.079 -22.911 1.00 31.47 246 TYR D N 1
ATOM 6204 C CA . TYR C 1 228 ? 22.072 31.286 -23.747 1.00 30.01 246 TYR D CA 1
ATOM 6205 C C . TYR C 1 228 ? 22.625 30.096 -22.967 1.00 32.55 246 TYR D C 1
ATOM 6206 O O . TYR C 1 228 ? 23.275 30.262 -21.935 1.00 35.42 246 TYR D O 1
ATOM 6215 N N . ASP C 1 229 ? 22.355 28.898 -23.477 1.00 33.34 247 ASP D N 1
ATOM 6216 C CA . ASP C 1 229 ? 22.709 27.658 -22.796 1.00 29.67 247 ASP D CA 1
ATOM 6217 C C . ASP C 1 229 ? 23.503 26.742 -23.725 1.00 26.14 247 ASP D C 1
ATOM 6218 O O . ASP C 1 229 ? 22.939 26.147 -24.644 1.00 22.31 247 ASP D O 1
ATOM 6223 N N . TYR C 1 230 ? 24.810 26.638 -23.486 1.00 26.43 248 TYR D N 1
ATOM 6224 C CA . TYR C 1 230 ? 25.668 25.769 -24.288 1.00 25.99 248 TYR D CA 1
ATOM 6225 C C . TYR C 1 230 ? 26.338 24.687 -23.441 1.00 37.89 248 TYR D C 1
ATOM 6226 O O . TYR C 1 230 ? 26.645 23.602 -23.936 1.00 36.74 248 TYR D O 1
ATOM 6235 N N . LYS C 1 231 ? 26.550 24.978 -22.162 1.00 33.39 249 LYS D N 1
ATOM 6236 C CA . LYS C 1 231 ? 27.245 24.054 -21.272 1.00 36.09 249 LYS D CA 1
ATOM 6237 C C . LYS C 1 231 ? 26.471 22.758 -21.049 1.00 28.89 249 LYS D C 1
ATOM 6238 O O . LYS C 1 231 ? 27.063 21.712 -20.787 1.00 32.48 249 LYS D O 1
ATOM 6244 N N . SER C 1 232 ? 25.150 22.830 -21.166 1.00 28.44 250 SER D N 1
ATOM 6245 C CA . SER C 1 232 ? 24.284 21.714 -20.800 1.00 31.37 250 SER D CA 1
ATOM 6246 C C . SER C 1 232 ? 24.072 20.712 -21.934 1.00 29.51 250 SER D C 1
ATOM 6247 O O . SER C 1 232 ? 23.346 19.731 -21.766 1.00 26.10 250 SER D O 1
ATOM 6250 N N . PHE C 1 233 ? 24.704 20.954 -23.080 1.00 21.88 251 PHE D N 1
ATOM 6251 C CA . PHE C 1 233 ? 24.499 20.116 -24.260 1.00 27.24 251 PHE D CA 1
ATOM 6252 C C . PHE C 1 233 ? 25.821 19.633 -24.835 1.00 23.98 251 PHE D C 1
ATOM 6253 O O . PHE C 1 233 ? 26.684 20.434 -25.191 1.00 37.66 251 PHE D O 1
ATOM 6261 N N . SER C 1 234 ? 25.964 18.314 -24.923 1.00 27.94 252 SER D N 1
ATOM 6262 C CA . SER C 1 234 ? 27.190 17.692 -25.408 1.00 27.11 252 SER D CA 1
ATOM 6263 C C . SER C 1 234 ? 26.954 16.892 -26.687 1.00 25.12 252 SER D C 1
ATOM 6264 O O . SER C 1 234 ? 27.861 16.220 -27.178 1.00 31.11 252 SER D O 1
ATOM 6267 N N . SER C 1 235 ? 25.741 16.963 -27.229 1.00 22.92 253 SER D N 1
ATOM 6268 C CA . SER C 1 235 ? 25.412 16.210 -28.435 1.00 24.78 253 SER D CA 1
ATOM 6269 C C . SER C 1 235 ? 24.179 16.748 -29.152 1.00 23.80 253 SER D C 1
ATOM 6270 O O . SER C 1 235 ? 23.380 17.487 -28.578 1.00 22.23 253 SER D O 1
ATOM 6273 N N . TYR C 1 236 ? 24.037 16.356 -30.413 1.00 19.30 254 TYR D N 1
ATOM 6274 C CA . TYR C 1 236 ? 22.894 16.737 -31.230 1.00 19.05 254 TYR D CA 1
ATOM 6275 C C . TYR C 1 236 ? 21.597 16.182 -30.648 1.00 19.68 254 TYR D C 1
ATOM 6276 O O . TYR C 1 236 ? 20.538 16.796 -30.767 1.00 23.11 254 TYR D O 1
ATOM 6285 N N . ILE C 1 237 ? 21.688 15.019 -30.012 1.00 24.39 255 ILE D N 1
ATOM 6286 C CA . ILE C 1 237 ? 20.521 14.398 -29.398 1.00 26.63 255 ILE D CA 1
ATOM 6287 C C . ILE C 1 237 ? 20.094 15.197 -28.168 1.00 23.32 255 ILE D C 1
ATOM 6288 O O . ILE C 1 237 ? 18.901 15.339 -27.902 1.00 18.87 255 ILE D O 1
ATOM 6293 N N . ASP C 1 238 ? 21.067 15.725 -27.429 1.00 21.89 256 ASP D N 1
ATOM 6294 C CA . ASP C 1 238 ? 20.774 16.573 -26.277 1.00 24.79 256 ASP D CA 1
ATOM 6295 C C . ASP C 1 238 ? 20.048 17.837 -26.719 1.00 19.95 256 ASP D C 1
ATOM 6296 O O . ASP C 1 238 ? 19.034 18.215 -26.130 1.00 21.95 256 ASP D O 1
ATOM 6301 N N . LEU C 1 239 ? 20.579 18.488 -27.752 1.00 24.68 257 LEU D N 1
ATOM 6302 C CA . LEU C 1 239 ? 19.955 19.679 -28.321 1.00 22.87 257 LEU D CA 1
ATOM 6303 C C . LEU C 1 239 ? 18.505 19.423 -28.705 1.00 16.55 257 LEU D C 1
ATOM 6304 O O . LEU C 1 239 ? 17.603 20.137 -28.272 1.00 17.68 257 LEU D O 1
ATOM 6309 N N . SER C 1 240 ? 18.294 18.401 -29.527 1.00 19.53 258 SER D N 1
ATOM 6310 C CA . SER C 1 240 ? 16.985 18.141 -30.111 1.00 24.47 258 SER D CA 1
ATOM 6311 C C . SER C 1 240 ? 15.948 17.789 -29.048 1.00 19.57 258 SER D C 1
ATOM 6312 O O . SER C 1 240 ? 14.768 18.103 -29.200 1.00 20.67 258 SER D O 1
ATOM 6315 N N . LYS C 1 241 ? 16.392 17.151 -27.969 1.00 17.06 259 LYS D N 1
ATOM 6316 C CA . LYS C 1 241 ? 15.493 16.793 -26.874 1.00 22.40 259 LYS D CA 1
ATOM 6317 C C . LYS C 1 241 ? 14.945 18.039 -26.190 1.00 23.02 259 LYS D C 1
ATOM 6318 O O . LYS C 1 241 ? 13.772 18.087 -25.814 1.00 21.08 259 LYS D O 1
ATOM 6324 N N . SER C 1 242 ? 15.796 19.046 -26.033 1.00 16.47 260 SER D N 1
ATOM 6325 C CA . SER C 1 242 ? 15.389 20.289 -25.393 1.00 17.71 260 SER D CA 1
ATOM 6326 C C . SER C 1 242 ? 14.438 21.085 -26.286 1.00 28.85 260 SER D C 1
ATOM 6327 O O . SER C 1 242 ? 13.616 21.859 -25.794 1.00 23.30 260 SER D O 1
ATOM 6330 N N . VAL C 1 243 ? 14.560 20.899 -27.597 1.00 23.49 261 VAL D N 1
ATOM 6331 C CA . VAL C 1 243 ? 13.641 21.525 -28.539 1.00 15.99 261 VAL D CA 1
ATOM 6332 C C . VAL C 1 243 ? 12.319 20.763 -28.539 1.00 18.37 261 VAL D C 1
ATOM 6333 O O . VAL C 1 243 ? 11.247 21.361 -28.441 1.00 13.42 261 VAL D O 1
ATOM 6337 N N . LEU C 1 244 ? 12.403 19.439 -28.632 1.00 26.66 262 LEU D N 1
ATOM 6338 C CA . LEU C 1 244 ? 11.212 18.600 -28.713 1.00 24.53 262 LEU D CA 1
ATOM 6339 C C . LEU C 1 244 ? 10.417 18.618 -27.410 1.00 21.42 262 LEU D C 1
ATOM 6340 O O . LEU C 1 244 ? 9.195 18.464 -27.423 1.00 29.07 262 LEU D O 1
ATOM 6345 N N . SER C 1 245 ? 11.109 18.811 -26.291 1.00 18.71 263 SER D N 1
ATOM 6346 C CA . SER C 1 245 ? 10.449 18.899 -24.992 1.00 17.73 263 SER D CA 1
ATOM 6347 C C . SER C 1 245 ? 9.931 20.311 -24.738 1.00 19.82 263 SER D C 1
ATOM 6348 O O . SER C 1 245 ? 9.105 20.517 -23.852 1.00 21.32 263 SER D O 1
ATOM 6351 N N . LYS C 1 246 ? 10.435 21.268 -25.519 1.00 22.23 264 LYS D N 1
ATOM 6352 C CA . LYS C 1 246 ? 10.013 22.674 -25.483 1.00 19.14 264 LYS D CA 1
ATOM 6353 C C . LYS C 1 246 ? 10.572 23.431 -24.279 1.00 21.38 264 LYS D C 1
ATOM 6354 O O . LYS C 1 246 ? 10.041 24.474 -23.898 1.00 23.08 264 LYS D O 1
ATOM 6360 N N . SER C 1 247 ? 11.649 22.918 -23.692 1.00 19.78 265 SER D N 1
ATOM 6361 C CA . SER C 1 247 ? 12.365 23.657 -22.654 1.00 27.73 265 SER D CA 1
ATOM 6362 C C . SER C 1 247 ? 13.180 24.785 -23.286 1.00 19.22 265 SER D C 1
ATOM 6363 O O . SER C 1 247 ? 13.488 25.783 -22.634 1.00 24.23 265 SER D O 1
ATOM 6366 N N . HIS C 1 248 ? 13.526 24.615 -24.560 1.00 15.65 266 HIS D N 1
ATOM 6367 C CA . HIS C 1 248 ? 14.287 25.615 -25.308 1.00 19.10 266 HIS D CA 1
ATOM 6368 C C . HIS C 1 248 ? 13.610 25.892 -26.644 1.00 20.48 266 HIS D C 1
ATOM 6369 O O . HIS C 1 248 ? 13.116 24.972 -27.297 1.00 24.94 266 HIS D O 1
ATOM 6376 N N . ILE C 1 249 ? 13.589 27.157 -27.050 1.00 18.35 267 ILE D N 1
ATOM 6377 C CA . ILE C 1 249 ? 12.842 27.555 -28.239 1.00 20.43 267 ILE D CA 1
ATOM 6378 C C . ILE C 1 249 ? 13.545 27.121 -29.527 1.00 12.80 267 ILE D C 1
ATOM 6379 O O . ILE C 1 249 ? 12.885 26.790 -30.513 1.00 16.97 267 ILE D O 1
ATOM 6384 N N . ILE C 1 250 ? 14.875 27.118 -29.517 1.00 19.04 268 ILE D N 1
ATOM 6385 C CA . ILE C 1 250 ? 15.651 26.663 -30.670 1.00 21.20 268 ILE D CA 1
ATOM 6386 C C . ILE C 1 250 ? 16.899 25.898 -30.246 1.00 19.33 268 ILE D C 1
ATOM 6387 O O . ILE C 1 250 ? 17.318 25.957 -29.089 1.00 21.01 268 ILE D O 1
ATOM 6392 N N . GLY C 1 251 ? 17.480 25.181 -31.204 1.00 20.69 269 GLY D N 1
ATOM 6393 C CA . GLY C 1 251 ? 18.763 24.527 -31.026 1.00 22.57 269 GLY D CA 1
ATOM 6394 C C . GLY C 1 251 ? 19.720 25.022 -32.092 1.00 19.10 269 GLY D C 1
ATOM 6395 O O . GLY C 1 251 ? 19.357 25.087 -33.267 1.00 20.69 269 GLY D O 1
ATOM 6396 N N . VAL C 1 252 ? 20.934 25.385 -31.682 1.00 13.29 270 VAL D N 1
ATOM 6397 C CA . VAL C 1 252 ? 21.931 25.924 -32.606 1.00 17.47 270 VAL D CA 1
ATOM 6398 C C . VAL C 1 252 ? 23.113 24.964 -32.744 1.00 13.54 270 VAL D C 1
ATOM 6399 O O . VAL C 1 252 ? 23.782 24.643 -31.763 1.00 18.03 270 VAL D O 1
ATOM 6403 N N . ILE C 1 253 ? 23.359 24.516 -33.972 1.00 16.83 271 ILE D N 1
ATOM 6404 C CA . ILE C 1 253 ? 24.416 23.548 -34.254 1.00 16.06 271 ILE D CA 1
ATOM 6405 C C . ILE C 1 253 ? 24.992 23.805 -35.646 1.00 15.68 271 ILE D C 1
ATOM 6406 O O . ILE C 1 253 ? 24.285 24.278 -36.532 1.00 13.83 271 ILE D O 1
ATOM 6411 N N . SER C 1 254 ? 26.272 23.498 -35.839 1.00 16.13 272 SER D N 1
ATOM 6412 C CA . SER C 1 254 ? 26.949 23.820 -37.096 1.00 21.06 272 SER D CA 1
ATOM 6413 C C . SER C 1 254 ? 26.748 22.757 -38.176 1.00 21.72 272 SER D C 1
ATOM 6414 O O . SER C 1 254 ? 27.038 22.997 -39.348 1.00 18.33 272 SER D O 1
ATOM 6417 N N . GLY C 1 255 ? 26.254 21.589 -37.778 1.00 22.85 273 GLY D N 1
ATOM 6418 C CA . GLY C 1 255 ? 25.964 20.521 -38.717 1.00 19.69 273 GLY D CA 1
ATOM 6419 C C . GLY C 1 255 ? 24.898 19.577 -38.192 1.00 20.12 273 GLY D C 1
ATOM 6420 O O . GLY C 1 255 ? 24.746 19.417 -36.981 1.00 21.85 273 GLY D O 1
ATOM 6421 N N . ILE C 1 256 ? 24.165 18.954 -39.112 1.00 22.27 274 ILE D N 1
ATOM 6422 C CA . ILE C 1 256 ? 23.076 18.038 -38.773 1.00 20.59 274 ILE D CA 1
ATOM 6423 C C . ILE C 1 256 ? 23.470 16.589 -39.087 1.00 21.75 274 ILE D C 1
ATOM 6424 O O . ILE C 1 256 ? 23.625 16.230 -40.255 1.00 16.03 274 ILE D O 1
ATOM 6429 N N . PRO C 1 257 ? 23.641 15.750 -38.048 1.00 16.18 275 PRO D N 1
ATOM 6430 C CA . PRO C 1 257 ? 24.007 14.349 -38.298 1.00 18.54 275 PRO D CA 1
ATOM 6431 C C . PRO C 1 257 ? 22.890 13.519 -38.926 1.00 21.69 275 PRO D C 1
ATOM 6432 O O . PRO C 1 257 ? 23.171 12.626 -39.725 1.00 19.72 275 PRO D O 1
ATOM 6436 N N . PHE C 1 258 ? 21.646 13.800 -38.552 1.00 18.28 276 PHE D N 1
ATOM 6437 C CA . PHE C 1 258 ? 20.501 13.096 -39.116 1.00 24.08 276 PHE D CA 1
ATOM 6438 C C . PHE C 1 258 ? 19.250 13.963 -39.003 1.00 20.35 276 PHE D C 1
ATOM 6439 O O . PHE C 1 258 ? 19.164 14.828 -38.131 1.00 19.59 276 PHE D O 1
ATOM 6447 N N . ASN C 1 259 ? 18.286 13.721 -39.888 1.00 18.08 277 ASN D N 1
ATOM 6448 C CA . ASN C 1 259 ? 17.094 14.557 -39.986 1.00 17.92 277 ASN D CA 1
ATOM 6449 C C . ASN C 1 259 ? 15.908 14.024 -39.195 1.00 22.77 277 ASN D C 1
ATOM 6450 O O . ASN C 1 259 ? 15.569 12.844 -39.284 1.00 24.07 277 ASN D O 1
ATOM 6455 N N . PHE C 1 260 ? 15.271 14.906 -38.436 1.00 16.38 278 PHE D N 1
ATOM 6456 C CA . PHE C 1 260 ? 13.979 14.600 -37.843 1.00 18.62 278 PHE D CA 1
ATOM 6457 C C . PHE C 1 260 ? 12.908 14.805 -38.905 1.00 19.70 278 PHE D C 1
ATOM 6458 O O . PHE C 1 260 ? 13.194 15.311 -39.991 1.00 21.88 278 PHE D O 1
ATOM 6466 N N . ASN C 1 261 ? 11.680 14.403 -38.598 1.00 21.78 279 ASN D N 1
ATOM 6467 C CA . ASN C 1 261 ? 10.570 14.583 -39.524 1.00 18.36 279 ASN D CA 1
ATOM 6468 C C . ASN C 1 261 ? 10.381 16.061 -39.850 1.00 19.73 279 ASN D C 1
ATOM 6469 O O . ASN C 1 261 ? 10.279 16.894 -38.950 1.00 16.94 279 ASN D O 1
ATOM 6474 N N . GLU C 1 262 ? 10.346 16.381 -41.141 1.00 25.53 280 GLU D N 1
ATOM 6475 C CA . GLU C 1 262 ? 10.208 17.765 -41.583 1.00 22.06 280 GLU D CA 1
ATOM 6476 C C . GLU C 1 262 ? 8.873 18.363 -41.153 1.00 23.41 280 GLU D C 1
ATOM 6477 O O . GLU C 1 262 ? 8.748 19.579 -41.019 1.00 28.39 280 GLU D O 1
ATOM 6483 N N . HIS C 1 263 ? 7.877 17.509 -40.940 1.00 23.09 281 HIS D N 1
ATOM 6484 C CA . HIS C 1 263 ? 6.569 17.967 -40.488 1.00 29.61 281 HIS D CA 1
ATOM 6485 C C . HIS C 1 263 ? 6.608 18.439 -39.035 1.00 25.00 281 HIS D C 1
ATOM 6486 O O . HIS C 1 263 ? 5.731 19.186 -38.603 1.00 22.59 281 HIS D O 1
ATOM 6493 N N . LYS C 1 264 ? 7.624 18.005 -38.291 1.00 19.88 282 LYS D N 1
ATOM 6494 C CA . LYS C 1 264 ? 7.742 18.341 -36.873 1.00 20.43 282 LYS D CA 1
ATOM 6495 C C . LYS C 1 264 ? 8.875 19.330 -36.600 1.00 18.80 282 LYS D C 1
ATOM 6496 O O . LYS C 1 264 ? 8.692 20.291 -35.853 1.00 23.28 282 LYS D O 1
ATOM 6502 N N . ILE C 1 265 ? 10.042 19.087 -37.194 1.00 25.86 283 ILE D N 1
ATOM 6503 C CA . ILE C 1 265 ? 11.208 19.946 -36.985 1.00 18.94 283 ILE D CA 1
ATOM 6504 C C . ILE C 1 265 ? 11.537 20.750 -38.235 1.00 20.69 283 ILE D C 1
ATOM 6505 O O . ILE C 1 265 ? 11.477 20.247 -39.357 1.00 16.41 283 ILE D O 1
ATOM 6510 N N . ASN C 1 266 ? 11.895 22.008 -38.010 1.00 21.36 284 ASN D N 1
ATOM 6511 C CA . ASN C 1 266 ? 12.326 22.903 -39.069 1.00 21.12 284 ASN D CA 1
ATOM 6512 C C . ASN C 1 266 ? 13.785 23.277 -38.855 1.00 16.99 284 ASN D C 1
ATOM 6513 O O . ASN C 1 266 ? 14.151 23.742 -37.779 1.00 19.29 284 ASN D O 1
ATOM 6518 N N . VAL C 1 267 ? 14.617 23.054 -39.868 1.00 16.09 285 VAL D N 1
ATOM 6519 C CA . VAL C 1 267 ? 16.022 23.449 -39.805 1.00 19.13 285 VAL D CA 1
ATOM 6520 C C . VAL C 1 267 ? 16.336 24.414 -40.942 1.00 15.67 285 VAL D C 1
ATOM 6521 O O . VAL C 1 267 ? 16.024 24.141 -42.101 1.00 25.46 285 VAL D O 1
ATOM 6525 N N . PHE C 1 268 ? 16.948 25.545 -40.605 1.00 19.50 286 PHE D N 1
ATOM 6526 C CA . PHE C 1 268 ? 17.303 26.543 -41.607 1.00 17.43 286 PHE D CA 1
ATOM 6527 C C . PHE C 1 268 ? 18.621 27.223 -41.269 1.00 23.55 286 PHE D C 1
ATOM 6528 O O . PHE C 1 268 ? 19.017 27.298 -40.104 1.00 20.18 286 PHE D O 1
ATOM 6536 N N . ASP C 1 269 ? 19.299 27.704 -42.306 1.00 21.66 287 ASP D N 1
ATOM 6537 C CA . ASP C 1 269 ? 20.527 28.465 -42.140 1.00 18.16 287 ASP D CA 1
ATOM 6538 C C . ASP C 1 269 ? 20.221 29.849 -41.587 1.00 22.57 287 ASP D C 1
ATOM 6539 O O . ASP C 1 269 ? 19.348 30.550 -42.095 1.00 21.00 287 ASP D O 1
ATOM 6544 N N . SER C 1 270 ? 20.943 30.237 -40.544 1.00 22.71 288 SER D N 1
ATOM 6545 C CA . SER C 1 270 ? 20.802 31.570 -39.975 1.00 20.61 288 SER D CA 1
ATOM 6546 C C . SER C 1 270 ? 21.584 32.585 -40.802 1.00 18.73 288 SER D C 1
ATOM 6547 O O . SER C 1 270 ? 21.346 33.788 -40.708 1.00 19.35 288 SER D O 1
ATOM 6550 N N . PHE C 1 271 ? 22.519 32.083 -41.606 1.00 26.41 289 PHE D N 1
ATOM 6551 C CA . PHE C 1 271 ? 23.427 32.917 -42.393 1.00 24.61 289 PHE D CA 1
ATOM 6552 C C . PHE C 1 271 ? 24.291 33.792 -41.483 1.00 23.73 289 PHE D C 1
ATOM 6553 O O . PHE C 1 271 ? 24.829 34.814 -41.913 1.00 27.84 289 PHE D O 1
ATOM 6561 N N . LEU C 1 272 ? 24.414 33.373 -40.226 1.00 26.41 290 LEU D N 1
ATOM 6562 C CA . LEU C 1 272 ? 25.344 33.976 -39.278 1.00 15.08 290 LEU D CA 1
ATOM 6563 C C . LEU C 1 272 ? 26.554 33.057 -39.147 1.00 21.63 290 LEU D C 1
ATOM 6564 O O . LEU C 1 272 ? 26.558 32.124 -38.343 1.00 24.64 290 LEU D O 1
ATOM 6569 N N . LYS C 1 273 ? 27.574 33.321 -39.954 1.00 24.80 291 LYS D N 1
ATOM 6570 C CA . LYS C 1 273 ? 28.725 32.433 -40.056 1.00 23.34 291 LYS D CA 1
ATOM 6571 C C . LYS C 1 273 ? 29.752 32.649 -38.947 1.00 22.16 291 LYS D C 1
ATOM 6572 O O . LYS C 1 273 ? 29.906 33.756 -38.429 1.00 22.52 291 LYS D O 1
ATOM 6578 N N . THR C 1 274 ? 30.453 31.573 -38.597 1.00 23.01 292 THR D N 1
ATOM 6579 C CA . THR C 1 274 ? 31.580 31.632 -37.672 1.00 23.31 292 THR D CA 1
ATOM 6580 C C . THR C 1 274 ? 32.874 31.664 -38.478 1.00 14.37 292 THR D C 1
ATOM 6581 O O . THR C 1 274 ? 33.142 30.762 -39.270 1.00 21.87 292 THR D O 1
ATOM 6585 N N . GLY C 1 275 ? 33.671 32.707 -38.270 1.00 20.29 293 GLY D N 1
ATOM 6586 C CA . GLY C 1 275 ? 34.869 32.928 -39.062 1.00 15.85 293 GLY D CA 1
ATOM 6587 C C . GLY C 1 275 ? 36.095 32.162 -38.597 1.00 17.91 293 GLY D C 1
ATOM 6588 O O . GLY C 1 275 ? 36.231 31.833 -37.418 1.00 16.30 293 GLY D O 1
ATOM 6589 N N . HIS C 1 276 ? 36.988 31.884 -39.546 1.00 17.14 294 HIS D N 1
ATOM 6590 C CA . HIS C 1 276 ? 38.281 31.259 -39.274 1.00 16.97 294 HIS D CA 1
ATOM 6591 C C . HIS C 1 276 ? 39.411 32.118 -39.826 1.00 22.15 294 HIS D C 1
ATOM 6592 O O . HIS C 1 276 ? 39.347 32.566 -40.970 1.00 19.22 294 HIS D O 1
ATOM 6599 N N . SER C 1 277 ? 40.451 32.327 -39.024 1.00 14.57 295 SER D N 1
ATOM 6600 C CA . SER C 1 277 ? 41.561 33.178 -39.435 1.00 16.93 295 SER D CA 1
ATOM 6601 C C . SER C 1 277 ? 42.880 32.742 -38.812 1.00 14.63 295 SER D C 1
ATOM 6602 O O . SER C 1 277 ? 42.905 32.148 -37.733 1.00 19.07 295 SER D O 1
ATOM 6605 N N . ALA C 1 278 ? 43.973 33.039 -39.506 1.00 16.68 296 ALA D N 1
ATOM 6606 C CA . ALA C 1 278 ? 45.307 32.815 -38.970 1.00 20.46 296 ALA D CA 1
ATOM 6607 C C . ALA C 1 278 ? 45.706 33.981 -38.075 1.00 15.47 296 ALA D C 1
ATOM 6608 O O . ALA C 1 278 ? 45.192 35.090 -38.225 1.00 18.18 296 ALA D O 1
ATOM 6610 N N . TYR C 1 279 ? 46.618 33.720 -37.145 1.00 16.61 297 TYR D N 1
ATOM 6611 C CA . TYR C 1 279 ? 47.145 34.753 -36.262 1.00 17.07 297 TYR D CA 1
ATOM 6612 C C . TYR C 1 279 ? 48.632 34.941 -36.532 1.00 20.62 297 TYR D C 1
ATOM 6613 O O . TYR C 1 279 ? 49.322 33.994 -36.905 1.00 18.52 297 TYR D O 1
ATOM 6622 N N . PHE C 1 280 ? 49.115 36.167 -36.347 1.00 24.41 298 PHE D N 1
ATOM 6623 C CA . PHE C 1 280 ? 50.480 36.530 -36.722 1.00 23.26 298 PHE D CA 1
ATOM 6624 C C . PHE C 1 280 ? 51.244 37.176 -35.574 1.00 21.44 298 PHE D C 1
ATOM 6625 O O . PHE C 1 280 ? 50.679 37.909 -34.763 1.00 19.95 298 PHE D O 1
ATOM 6633 N N . LYS C 1 281 ? 52.541 36.895 -35.521 1.00 35.41 299 LYS D N 1
ATOM 6634 C CA . LYS C 1 281 ? 53.438 37.542 -34.576 1.00 35.11 299 LYS D CA 1
ATOM 6635 C C . LYS C 1 281 ? 53.726 38.959 -35.072 1.00 39.14 299 LYS D C 1
ATOM 6636 O O . LYS C 1 281 ? 54.616 39.171 -35.895 1.00 41.39 299 LYS D O 1
ATOM 6642 N N . ALA C 1 282 ? 52.956 39.923 -34.576 1.00 44.70 300 ALA D N 1
ATOM 6643 C CA . ALA C 1 282 ? 52.980 41.283 -35.108 1.00 49.67 300 ALA D CA 1
ATOM 6644 C C . ALA C 1 282 ? 54.279 42.023 -34.797 1.00 60.13 300 ALA D C 1
ATOM 6645 O O . ALA C 1 282 ? 54.634 42.973 -35.493 1.00 64.24 300 ALA D O 1
ATOM 6647 N N . ALA C 1 283 ? 54.976 41.597 -33.748 1.00 67.54 301 ALA D N 1
ATOM 6648 C CA . ALA C 1 283 ? 56.255 42.198 -33.380 1.00 70.17 301 ALA D CA 1
ATOM 6649 C C . ALA C 1 283 ? 56.973 41.345 -32.341 1.00 67.56 301 ALA D C 1
ATOM 6650 O O . ALA C 1 283 ? 57.652 40.376 -32.681 1.00 63.43 301 ALA D O 1
ATOM 6652 N N . GLY D 1 4 ? 1.465 30.756 -72.269 1.00 43.35 22 GLY C N 1
ATOM 6653 C CA . GLY D 1 4 ? 2.672 31.077 -71.528 1.00 38.55 22 GLY C CA 1
ATOM 6654 C C . GLY D 1 4 ? 3.927 30.715 -72.297 1.00 41.94 22 GLY C C 1
ATOM 6655 O O . GLY D 1 4 ? 3.866 30.004 -73.301 1.00 36.28 22 GLY C O 1
ATOM 6656 N N . VAL D 1 5 ? 5.074 31.188 -71.813 1.00 44.03 23 VAL C N 1
ATOM 6657 C CA . VAL D 1 5 ? 6.362 30.835 -72.411 1.00 41.23 23 VAL C CA 1
ATOM 6658 C C . VAL D 1 5 ? 6.808 29.446 -71.948 1.00 37.28 23 VAL C C 1
ATOM 6659 O O . VAL D 1 5 ? 7.992 29.109 -71.980 1.00 37.16 23 VAL C O 1
ATOM 6663 N N . GLU D 1 6 ? 5.837 28.652 -71.507 1.00 35.86 24 GLU C N 1
ATOM 6664 C CA . GLU D 1 6 ? 6.049 27.241 -71.224 1.00 27.96 24 GLU C CA 1
ATOM 6665 C C . GLU D 1 6 ? 6.399 26.532 -72.531 1.00 33.44 24 GLU C C 1
ATOM 6666 O O . GLU D 1 6 ? 7.164 25.565 -72.548 1.00 26.99 24 GLU C O 1
ATOM 6672 N N . GLU D 1 7 ? 5.831 27.033 -73.626 1.00 29.72 25 GLU C N 1
ATOM 6673 C CA . GLU D 1 7 ? 5.871 26.346 -74.913 1.00 24.75 25 GLU C CA 1
ATOM 6674 C C . GLU D 1 7 ? 6.926 26.904 -75.869 1.00 27.55 25 GLU C C 1
ATOM 6675 O O . GLU D 1 7 ? 7.027 26.454 -77.009 1.00 27.42 25 GLU C O 1
ATOM 6681 N N . VAL D 1 8 ? 7.708 27.879 -75.413 1.00 25.11 26 VAL C N 1
ATOM 6682 C CA . VAL D 1 8 ? 8.870 28.315 -76.178 1.00 22.99 26 VAL C CA 1
ATOM 6683 C C . VAL D 1 8 ? 10.059 27.451 -75.774 1.00 31.59 26 VAL C C 1
ATOM 6684 O O . VAL D 1 8 ? 9.978 26.687 -74.810 1.00 32.10 26 VAL C O 1
ATOM 6688 N N . VAL D 1 9 ? 11.151 27.558 -76.526 1.00 25.89 27 VAL C N 1
ATOM 6689 C CA . VAL D 1 9 ? 12.407 26.928 -76.140 1.00 22.25 27 VAL C CA 1
ATOM 6690 C C . VAL D 1 9 ? 13.190 27.925 -75.299 1.00 27.80 27 VAL C C 1
ATOM 6691 O O . VAL D 1 9 ? 13.673 28.939 -75.805 1.00 27.94 27 VAL C O 1
ATOM 6695 N N . ASN D 1 10 ? 13.304 27.634 -74.009 1.00 27.27 28 ASN C N 1
ATOM 6696 C CA . ASN D 1 10 ? 13.927 28.556 -73.070 1.00 30.21 28 ASN C CA 1
ATOM 6697 C C . ASN D 1 10 ? 15.450 28.466 -73.066 1.00 32.38 28 ASN C C 1
ATOM 6698 O O . ASN D 1 10 ? 16.038 28.173 -72.036 1.00 32.48 28 ASN C O 1
ATOM 6703 N N . ASN D 1 11 ? 16.089 28.723 -74.206 1.00 29.83 29 ASN C N 1
ATOM 6704 C CA . ASN D 1 11 ? 17.552 28.681 -74.284 1.00 28.60 29 ASN C CA 1
ATOM 6705 C C . ASN D 1 11 ? 18.166 30.025 -74.668 1.00 29.81 29 ASN C C 1
ATOM 6706 O O . ASN D 1 11 ? 19.264 30.076 -75.225 1.00 27.64 29 ASN C O 1
ATOM 6711 N N . LYS D 1 12 ? 17.454 31.107 -74.367 1.00 21.70 30 LYS C N 1
ATOM 6712 C CA . LYS D 1 12 ? 17.949 32.451 -74.646 1.00 27.34 30 LYS C CA 1
ATOM 6713 C C . LYS D 1 12 ? 18.34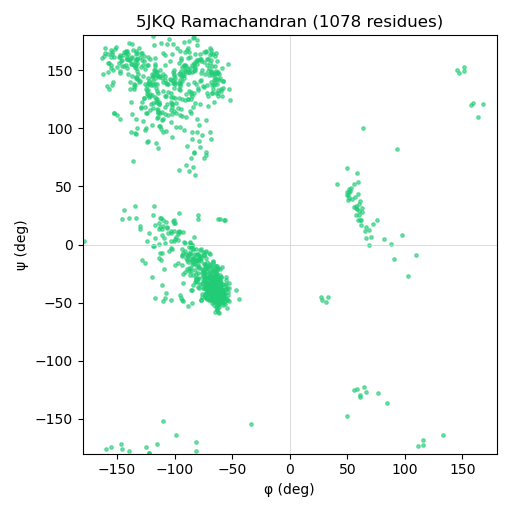6 33.155 -73.350 1.00 25.47 30 LYS C C 1
ATOM 6714 O O . LYS D 1 12 ? 19.383 33.812 -73.286 1.00 25.07 30 LYS C O 1
ATOM 6720 N N . ALA D 1 13 ? 17.524 32.998 -72.316 1.00 25.90 31 ALA C N 1
ATOM 6721 C CA . ALA D 1 13 ? 17.729 33.708 -71.056 1.00 24.22 31 ALA C CA 1
ATOM 6722 C C . ALA D 1 13 ? 18.109 32.778 -69.906 1.00 16.27 31 ALA C C 1
ATOM 6723 O O . ALA D 1 13 ? 18.451 33.248 -68.822 1.00 16.88 31 ALA C O 1
ATOM 6725 N N . LYS D 1 14 ? 18.059 31.468 -70.136 1.00 23.35 32 LYS C N 1
ATOM 6726 C CA . LYS D 1 14 ? 18.264 30.501 -69.057 1.00 19.60 32 LYS C CA 1
ATOM 6727 C C . LYS D 1 14 ? 19.648 30.625 -68.419 1.00 16.91 32 LYS C C 1
ATOM 6728 O O . LYS D 1 14 ? 19.757 30.717 -67.197 1.00 18.14 32 LYS C O 1
ATOM 6734 N N . ARG D 1 15 ? 20.695 30.623 -69.241 1.00 16.68 33 ARG C N 1
ATOM 6735 C CA . ARG D 1 15 ? 22.065 30.719 -68.734 1.00 19.68 33 ARG C CA 1
ATOM 6736 C C . ARG D 1 15 ? 22.251 31.974 -67.900 1.00 13.65 33 ARG C C 1
ATOM 6737 O O . ARG D 1 15 ? 22.894 31.944 -66.853 1.00 15.32 33 ARG C O 1
ATOM 6745 N N . LEU D 1 16 ? 21.684 33.077 -68.378 1.00 18.50 34 LEU C N 1
ATOM 6746 C CA . LEU D 1 16 ? 21.764 34.350 -67.676 1.00 15.26 34 LEU C CA 1
ATOM 6747 C C . LEU D 1 16 ? 21.096 34.261 -66.305 1.00 14.39 34 LEU C C 1
ATOM 6748 O O . LEU D 1 16 ? 21.660 34.692 -65.301 1.00 8.11 34 LEU C O 1
ATOM 6753 N N . ILE D 1 17 ? 19.895 33.692 -66.268 1.00 9.13 35 ILE C N 1
ATOM 6754 C CA . ILE D 1 17 ? 19.140 33.580 -65.026 1.00 11.20 35 ILE C CA 1
ATOM 6755 C C . ILE D 1 17 ? 19.836 32.619 -64.066 1.00 9.03 35 ILE C C 1
ATOM 6756 O O . ILE D 1 17 ? 19.865 32.849 -62.859 1.00 14.36 35 ILE C O 1
ATOM 6761 N N . ASP D 1 18 ? 20.403 31.548 -64.610 1.00 10.31 36 ASP C N 1
ATOM 6762 C CA . ASP D 1 18 ? 21.072 30.541 -63.795 1.00 12.59 36 ASP C CA 1
ATOM 6763 C C . ASP D 1 18 ? 22.292 31.123 -63.084 1.00 14.88 36 ASP C C 1
ATOM 6764 O O . ASP D 1 18 ? 22.449 30.955 -61.874 1.00 12.28 36 ASP C O 1
ATOM 6769 N N . ILE D 1 19 ? 23.150 31.808 -63.833 1.00 12.06 37 ILE C N 1
ATOM 6770 C CA . ILE D 1 19 ? 24.363 32.376 -63.260 1.00 16.74 37 ILE C CA 1
ATOM 6771 C C . ILE D 1 19 ? 23.988 33.524 -62.326 1.00 16.21 37 ILE C C 1
ATOM 6772 O O . ILE D 1 19 ? 24.675 33.790 -61.341 1.00 15.43 37 ILE C O 1
ATOM 6777 N N . TYR D 1 20 ? 22.879 34.184 -62.639 1.00 17.68 38 TYR C N 1
ATOM 6778 C CA . TYR D 1 20 ? 22.331 35.234 -61.793 1.00 13.56 38 TYR C CA 1
ATOM 6779 C C . TYR D 1 20 ? 21.942 34.660 -60.428 1.00 16.43 38 TYR C C 1
ATOM 6780 O O . TYR D 1 20 ? 22.353 35.179 -59.390 1.00 16.00 38 TYR C O 1
ATOM 6789 N N . HIS D 1 21 ? 21.172 33.574 -60.437 1.00 6.49 39 HIS C N 1
ATOM 6790 C CA . HIS D 1 21 ? 20.774 32.890 -59.205 1.00 12.33 39 HIS C CA 1
ATOM 6791 C C . HIS D 1 21 ? 21.962 32.304 -58.448 1.00 19.47 39 HIS C C 1
ATOM 6792 O O . HIS D 1 21 ? 22.003 32.341 -57.216 1.00 12.72 39 HIS C O 1
ATOM 6799 N N . ALA D 1 22 ? 22.910 31.740 -59.191 1.00 12.44 40 ALA C N 1
ATOM 6800 C CA . ALA D 1 22 ? 24.095 31.139 -58.594 1.00 14.29 40 ALA C CA 1
ATOM 6801 C C . ALA D 1 22 ? 24.947 32.200 -57.913 1.00 8.74 40 ALA C C 1
ATOM 6802 O O . ALA D 1 22 ? 25.530 31.952 -56.859 1.00 11.22 40 ALA C O 1
ATOM 6804 N N . ALA D 1 23 ? 25.011 33.382 -58.518 1.00 13.82 41 ALA C N 1
ATOM 6805 C CA . ALA D 1 23 ? 25.775 34.492 -57.957 1.00 12.25 41 ALA C CA 1
ATOM 6806 C C . ALA D 1 23 ? 25.139 34.963 -56.652 1.00 12.33 41 ALA C C 1
ATOM 6807 O O . ALA D 1 23 ? 25.836 35.252 -55.679 1.00 12.38 41 ALA C O 1
ATOM 6809 N N . VAL D 1 24 ? 23.812 35.032 -56.639 1.00 13.58 42 VAL C N 1
ATOM 6810 C CA . VAL D 1 24 ? 23.069 35.393 -55.438 1.00 12.35 42 VAL C CA 1
ATOM 6811 C C . VAL D 1 24 ? 23.344 34.382 -54.333 1.00 8.85 42 VAL C C 1
ATOM 6812 O O . VAL D 1 24 ? 23.564 34.754 -53.180 1.00 8.85 42 VAL C O 1
ATOM 6816 N N . LYS D 1 25 ? 23.336 33.103 -54.696 1.00 16.27 43 LYS C N 1
ATOM 6817 C CA . LYS D 1 25 ? 23.550 32.030 -53.733 1.00 16.04 43 LYS C CA 1
ATOM 6818 C C . LYS D 1 25 ? 24.895 32.182 -53.032 1.00 13.64 43 LYS C C 1
ATOM 6819 O O . LYS D 1 25 ? 24.982 32.067 -51.808 1.00 13.47 43 LYS C O 1
ATOM 6825 N N . GLU D 1 26 ? 25.938 32.456 -53.811 1.00 12.42 44 GLU C N 1
ATOM 6826 C CA . GLU D 1 26 ? 27.279 32.600 -53.261 1.00 16.16 44 GLU C CA 1
ATOM 6827 C C . GLU D 1 26 ? 27.354 33.821 -52.350 1.00 10.28 44 GLU C C 1
ATOM 6828 O O . GLU D 1 26 ? 27.994 33.781 -51.299 1.00 11.49 44 GLU C O 1
ATOM 6834 N N . LEU D 1 27 ? 26.693 34.901 -52.755 1.00 10.74 45 LEU C N 1
ATOM 6835 C CA . LEU D 1 27 ? 26.685 36.134 -51.973 1.00 11.49 45 LEU C CA 1
ATOM 6836 C C . LEU D 1 27 ? 25.990 35.949 -50.628 1.00 11.89 45 LEU C C 1
ATOM 6837 O O . LEU D 1 27 ? 26.374 36.568 -49.637 1.00 15.30 45 LEU C O 1
ATOM 6842 N N . ILE D 1 28 ? 24.967 35.102 -50.599 1.00 8.73 46 ILE C N 1
ATOM 6843 C CA . ILE D 1 28 ? 24.288 34.776 -49.351 1.00 12.50 46 ILE C CA 1
ATOM 6844 C C . ILE D 1 28 ? 25.181 33.874 -48.499 1.00 11.77 46 ILE C C 1
ATOM 6845 O O . ILE D 1 28 ? 25.324 34.098 -47.297 1.00 16.39 46 ILE C O 1
ATOM 6850 N N . GLN D 1 29 ? 25.784 32.866 -49.127 1.00 11.10 47 GLN C N 1
ATOM 6851 C CA . GLN D 1 29 ? 26.675 31.939 -48.426 1.00 15.70 47 GLN C CA 1
ATOM 6852 C C . GLN D 1 29 ? 27.845 32.666 -47.774 1.00 7.73 47 GLN C C 1
ATOM 6853 O O . GLN D 1 29 ? 28.257 32.321 -46.670 1.00 12.29 47 GLN C O 1
ATOM 6859 N N . ASN D 1 30 ? 28.378 33.666 -48.466 1.00 8.91 48 ASN C N 1
ATOM 6860 C CA . ASN D 1 30 ? 29.533 34.410 -47.974 1.00 10.57 48 ASN C CA 1
ATOM 6861 C C . ASN D 1 30 ? 29.162 35.581 -47.056 1.00 12.41 48 ASN C C 1
ATOM 6862 O O . ASN D 1 30 ? 30.041 36.308 -46.603 1.00 14.48 48 ASN C O 1
ATOM 6867 N N . GLU D 1 31 ? 27.864 35.743 -46.791 1.00 16.34 49 GLU C N 1
ATOM 6868 C CA . GLU D 1 31 ? 27.321 36.829 -45.956 1.00 15.55 49 GLU C CA 1
ATOM 6869 C C . GLU D 1 31 ? 27.408 38.206 -46.611 1.00 13.46 49 GLU C C 1
ATOM 6870 O O . GLU D 1 31 ? 27.099 39.212 -45.972 1.00 17.05 49 GLU C O 1
ATOM 6876 N N . GLU D 1 32 ? 27.816 38.263 -47.873 1.00 13.33 50 GLU C N 1
ATOM 6877 C CA . GLU D 1 32 ? 28.010 39.551 -48.532 1.00 13.52 50 GLU C CA 1
ATOM 6878 C C . GLU D 1 32 ? 26.689 40.296 -48.697 1.00 12.41 50 GLU C C 1
ATOM 6879 O O . GLU D 1 32 ? 26.600 41.488 -48.402 1.00 12.39 50 GLU C O 1
ATOM 6885 N N . LEU D 1 33 ? 25.664 39.592 -49.164 1.00 15.54 51 LEU C N 1
ATOM 6886 C CA . LEU D 1 33 ? 24.357 40.206 -49.372 1.00 20.78 51 LEU C CA 1
ATOM 6887 C C . LEU D 1 33 ? 23.702 40.527 -48.030 1.00 14.12 51 LEU C C 1
ATOM 6888 O O . LEU D 1 33 ? 23.008 41.535 -47.890 1.00 13.65 51 LEU C O 1
ATOM 6893 N N . ILE D 1 34 ? 23.937 39.668 -47.044 1.00 12.65 52 ILE C N 1
ATOM 6894 C CA . ILE D 1 34 ? 23.448 39.899 -45.690 1.00 19.21 52 ILE C CA 1
ATOM 6895 C C . ILE D 1 34 ? 24.077 41.170 -45.119 1.00 13.13 52 ILE C C 1
ATOM 6896 O O . ILE D 1 34 ? 23.378 42.021 -44.568 1.00 16.92 52 ILE C O 1
ATOM 6901 N N . ASP D 1 35 ? 25.395 41.296 -45.260 1.00 10.89 53 ASP C N 1
ATOM 6902 C CA . ASP D 1 35 ? 26.112 42.479 -44.788 1.00 15.17 53 ASP C CA 1
ATOM 6903 C C . ASP D 1 35 ? 25.605 43.759 -45.450 1.00 20.40 53 ASP C C 1
ATOM 6904 O O . ASP D 1 35 ? 25.563 44.815 -44.820 1.00 18.46 53 ASP C O 1
ATOM 6909 N N . LEU D 1 36 ? 25.234 43.663 -46.723 1.00 14.78 54 LEU C N 1
ATOM 6910 C CA . LEU D 1 36 ? 24.762 44.824 -47.467 1.00 14.20 54 LEU C CA 1
ATOM 6911 C C . LEU D 1 36 ? 23.425 45.323 -46.916 1.00 19.43 54 LEU C C 1
ATOM 6912 O O . LEU D 1 36 ? 23.220 46.525 -46.759 1.00 19.19 54 LEU C O 1
ATOM 6917 N N . ILE D 1 37 ? 22.520 44.393 -46.624 1.00 19.29 55 ILE C N 1
ATOM 6918 C CA . ILE D 1 37 ? 21.240 44.737 -46.014 1.00 21.16 55 ILE C CA 1
ATOM 6919 C C . ILE D 1 37 ? 21.472 45.453 -44.689 1.00 21.22 55 ILE C C 1
ATOM 6920 O O . ILE D 1 37 ? 20.934 46.534 -44.454 1.00 20.01 55 ILE C O 1
ATOM 6925 N N . ASP D 1 38 ? 22.283 44.846 -43.830 1.00 18.93 56 ASP C N 1
ATOM 6926 C CA . ASP D 1 38 ? 22.553 45.400 -42.511 1.00 18.36 56 ASP C CA 1
ATOM 6927 C C . ASP D 1 38 ? 23.290 46.732 -42.614 1.00 24.73 56 ASP C C 1
ATOM 6928 O O . ASP D 1 38 ? 23.063 47.643 -41.817 1.00 20.63 56 ASP C O 1
ATOM 6933 N N . LYS D 1 39 ? 24.164 46.840 -43.608 1.00 22.20 57 LYS C N 1
ATOM 6934 C CA . LYS D 1 39 ? 24.958 48.044 -43.815 1.00 20.75 57 LYS C CA 1
ATOM 6935 C C . LYS D 1 39 ? 24.077 49.266 -44.069 1.00 21.12 57 LYS C C 1
ATOM 6936 O O . LYS D 1 39 ? 24.289 50.324 -43.478 1.00 21.46 57 LYS C O 1
ATOM 6942 N N . HIS D 1 40 ? 23.089 49.114 -44.947 1.00 20.41 58 HIS C N 1
ATOM 6943 C CA . HIS D 1 40 ? 22.137 50.186 -45.230 1.00 24.08 58 HIS C CA 1
ATOM 6944 C C . HIS D 1 40 ? 21.001 50.211 -44.209 1.00 22.59 58 HIS C C 1
ATOM 6945 O O . HIS D 1 40 ? 20.140 51.089 -44.255 1.00 26.78 58 HIS C O 1
ATOM 6952 N N . ASN D 1 41 ? 21.007 49.245 -43.294 1.00 25.59 59 ASN C N 1
ATOM 6953 C CA . ASN D 1 41 ? 19.968 49.122 -42.276 1.00 24.60 59 ASN C CA 1
ATOM 6954 C C . ASN D 1 41 ? 18.573 49.145 -42.893 1.00 26.29 59 ASN C C 1
ATOM 6955 O O . ASN D 1 41 ? 17.687 49.867 -42.436 1.00 30.31 59 ASN C O 1
ATOM 6960 N N . VAL D 1 42 ? 18.392 48.349 -43.942 1.00 30.54 60 VAL C N 1
ATOM 6961 C CA . VAL D 1 42 ? 17.118 48.279 -44.647 1.00 24.06 60 VAL C CA 1
ATOM 6962 C C . VAL D 1 42 ? 16.354 47.030 -44.216 1.00 25.70 60 VAL C C 1
ATOM 6963 O O . VAL D 1 42 ? 16.955 46.010 -43.877 1.00 28.07 60 VAL C O 1
ATOM 6967 N N . ASP D 1 43 ? 15.029 47.122 -44.225 1.00 29.98 61 ASP C N 1
ATOM 6968 C CA . ASP D 1 43 ? 14.173 46.027 -43.782 1.00 27.63 61 ASP C CA 1
ATOM 6969 C C . ASP D 1 43 ? 13.853 45.051 -44.912 1.00 28.00 61 ASP C C 1
ATOM 6970 O O . ASP D 1 43 ? 12.696 44.897 -45.305 1.00 35.61 61 ASP C O 1
ATOM 6975 N N . TYR D 1 44 ? 14.889 44.402 -45.433 1.00 24.46 62 TYR C N 1
ATOM 6976 C CA . TYR D 1 44 ? 14.724 43.306 -46.380 1.00 15.68 62 TYR C CA 1
ATOM 6977 C C . TYR D 1 44 ? 15.382 42.049 -45.828 1.00 17.71 62 TYR C C 1
ATOM 6978 O O . TYR D 1 44 ? 16.241 42.124 -44.950 1.00 22.21 62 TYR C O 1
ATOM 6987 N N . SER D 1 45 ? 14.972 40.898 -46.349 1.00 22.53 63 SER C N 1
ATOM 6988 C CA . SER D 1 45 ? 15.595 39.628 -46.005 1.00 14.21 63 SER C CA 1
ATOM 6989 C C . SER D 1 45 ? 15.875 38.856 -47.284 1.00 17.64 63 SER C C 1
ATOM 6990 O O . SER D 1 45 ? 15.158 39.005 -48.273 1.00 18.98 63 SER C O 1
ATOM 6993 N N . VAL D 1 46 ? 16.930 38.048 -47.269 1.00 20.05 64 VAL C N 1
ATOM 6994 C CA . VAL D 1 46 ? 17.309 37.279 -48.448 1.00 13.14 64 VAL C CA 1
ATOM 6995 C C . VAL D 1 46 ? 16.458 36.027 -48.560 1.00 20.29 64 VAL C C 1
ATOM 6996 O O . VAL D 1 46 ? 15.885 35.562 -47.574 1.00 22.15 64 VAL C O 1
ATOM 7000 N N . ILE D 1 47 ? 16.377 35.489 -49.770 1.00 15.54 65 ILE C N 1
ATOM 7001 C CA . ILE D 1 47 ? 15.627 34.269 -49.999 1.00 17.38 65 ILE C CA 1
ATOM 7002 C C . ILE D 1 47 ? 16.203 33.136 -49.153 1.00 24.77 65 ILE C C 1
ATOM 7003 O O . ILE D 1 47 ? 17.418 32.942 -49.060 1.00 21.95 65 ILE C O 1
ATOM 7008 N N . GLU D 1 48 ? 15.295 32.418 -48.509 1.00 23.53 66 GLU C N 1
ATOM 7009 C CA . GLU D 1 48 ? 15.627 31.248 -47.708 1.00 26.43 66 GLU C CA 1
ATOM 7010 C C . GLU D 1 48 ? 15.766 30.026 -48.607 1.00 30.09 66 GLU C C 1
ATOM 7011 O O . GLU D 1 48 ? 15.324 30.044 -49.754 1.00 36.04 66 GLU C O 1
ATOM 7017 N N . SER D 1 49 ? 16.376 28.967 -48.085 1.00 35.95 67 SER C N 1
ATOM 7018 C CA . SER D 1 49 ? 16.547 27.725 -48.835 1.00 37.92 67 SER C CA 1
ATOM 7019 C C . SER D 1 49 ? 17.322 27.953 -50.132 1.00 34.04 67 SER C C 1
ATOM 7020 O O . SER D 1 49 ? 16.815 27.702 -51.228 1.00 32.61 67 SER C O 1
ATOM 7023 N N . ILE D 1 50 ? 18.558 28.420 -50.000 1.00 22.80 68 ILE C N 1
ATOM 7024 C CA . ILE D 1 50 ? 19.410 28.653 -51.158 1.00 25.05 68 ILE C CA 1
ATOM 7025 C C . ILE D 1 50 ? 19.934 27.342 -51.744 1.00 23.03 68 ILE C C 1
ATOM 7026 O O . ILE D 1 50 ? 20.529 27.335 -52.821 1.00 16.75 68 ILE C O 1
ATOM 7031 N N . GLU D 1 51 ? 19.711 26.234 -51.039 1.00 19.96 69 GLU C N 1
ATOM 7032 C CA . GLU D 1 51 ? 20.162 24.928 -51.515 1.00 22.46 69 GLU C CA 1
ATOM 7033 C C . GLU D 1 51 ? 19.473 24.540 -52.822 1.00 20.70 69 GLU C C 1
ATOM 7034 O O . GLU D 1 51 ? 19.948 23.661 -53.542 1.00 17.27 69 GLU C O 1
ATOM 7040 N N . ASN D 1 52 ? 18.354 25.196 -53.120 1.00 20.39 70 ASN C N 1
ATOM 7041 C CA . ASN D 1 52 ? 17.617 24.951 -54.356 1.00 16.46 70 ASN C CA 1
ATOM 7042 C C . ASN D 1 52 ? 18.182 25.734 -55.537 1.00 13.61 70 ASN C C 1
ATOM 7043 O O . ASN D 1 52 ? 17.873 25.432 -56.689 1.00 15.71 70 ASN C O 1
ATOM 7048 N N . LEU D 1 53 ? 18.998 26.744 -55.252 1.00 12.06 71 LEU C N 1
ATOM 7049 C CA . LEU D 1 53 ? 19.580 27.566 -56.307 1.00 17.46 71 LEU C CA 1
ATOM 7050 C C . LEU D 1 53 ? 20.810 26.891 -56.908 1.00 13.42 71 LEU C C 1
ATOM 7051 O O . LEU D 1 53 ? 21.485 26.120 -56.227 1.00 13.73 71 LEU C O 1
ATOM 7056 N N . PRO D 1 54 ? 21.101 27.175 -58.191 1.00 16.49 72 PRO C N 1
ATOM 7057 C CA . PRO D 1 54 ? 22.264 26.562 -58.843 1.00 20.80 72 PRO C CA 1
ATOM 7058 C C . PRO D 1 54 ? 23.583 26.959 -58.197 1.00 16.26 72 PRO C C 1
ATOM 7059 O O . PRO D 1 54 ? 23.654 27.991 -57.534 1.00 16.35 72 PRO C O 1
ATOM 7063 N N . ASN D 1 55 ? 24.612 26.142 -58.397 1.00 19.66 73 ASN C N 1
ATOM 7064 C CA . ASN D 1 55 ? 25.962 26.495 -57.976 1.00 22.46 73 ASN C CA 1
ATOM 7065 C C . ASN D 1 55 ? 26.681 27.180 -59.121 1.00 21.42 73 ASN C C 1
ATOM 7066 O O . ASN D 1 55 ? 26.490 26.832 -60.287 1.00 21.70 73 ASN C O 1
ATOM 7071 N N . LEU D 1 56 ? 27.502 28.165 -58.783 1.00 17.91 74 LEU C N 1
ATOM 7072 C CA . LEU D 1 56 ? 28.183 28.967 -59.784 1.00 20.81 74 LEU C CA 1
ATOM 7073 C C . LEU D 1 56 ? 29.132 28.101 -60.610 1.00 29.28 74 LEU C C 1
ATOM 7074 O O . LEU D 1 56 ? 29.249 28.278 -61.823 1.00 24.58 74 LEU C O 1
ATOM 7079 N N . ALA D 1 57 ? 29.784 27.146 -59.952 1.00 28.36 75 ALA C N 1
ATOM 7080 C CA . ALA D 1 57 ? 30.766 26.289 -60.611 1.00 33.14 75 ALA C CA 1
ATOM 7081 C C . ALA D 1 57 ? 30.128 25.380 -61.663 1.00 32.80 75 ALA C C 1
ATOM 7082 O O . ALA D 1 57 ? 30.801 24.927 -62.587 1.00 43.89 75 ALA C O 1
ATOM 7084 N N . ASP D 1 58 ? 28.832 25.120 -61.522 1.00 27.96 76 ASP C N 1
ATOM 7085 C CA . ASP D 1 58 ? 28.126 24.222 -62.435 1.00 27.48 76 ASP C CA 1
ATOM 7086 C C . ASP D 1 58 ? 27.618 24.924 -63.693 1.00 38.36 76 ASP C C 1
ATOM 7087 O O . ASP D 1 58 ? 27.037 24.282 -64.570 1.00 38.46 76 ASP C O 1
ATOM 7092 N N . ILE D 1 59 ? 27.829 26.234 -63.781 1.00 31.44 77 ILE C N 1
ATOM 7093 C CA . ILE D 1 59 ? 27.302 27.017 -64.895 1.00 30.15 77 ILE C CA 1
ATOM 7094 C C . ILE D 1 59 ? 28.273 27.056 -66.069 1.00 35.12 77 ILE C C 1
ATOM 7095 O O . ILE D 1 59 ? 29.431 27.448 -65.915 1.00 31.93 77 ILE C O 1
ATOM 7100 N N . ASN D 1 60 ? 27.786 26.656 -67.240 1.00 26.80 78 ASN C N 1
ATOM 7101 C CA . ASN D 1 60 ? 28.540 26.798 -68.479 1.00 33.90 78 ASN C CA 1
ATOM 7102 C C . ASN D 1 60 ? 28.803 28.274 -68.763 1.00 33.33 78 ASN C C 1
ATOM 7103 O O . ASN D 1 60 ? 27.875 29.084 -68.789 1.00 29.58 78 ASN C O 1
ATOM 7108 N N . VAL D 1 61 ? 30.070 28.607 -68.991 1.00 37.98 79 VAL C N 1
ATOM 7109 C CA . VAL D 1 61 ? 30.514 29.996 -69.059 1.00 38.56 79 VAL C CA 1
ATOM 7110 C C . VAL D 1 61 ? 30.991 30.378 -70.466 1.00 41.39 79 VAL C C 1
ATOM 7111 O O . VAL D 1 61 ? 31.179 31.559 -70.766 1.00 41.37 79 VAL C O 1
ATOM 7115 N N . LYS D 1 62 ? 31.154 29.379 -71.329 1.00 42.72 80 LYS C N 1
ATOM 7116 C CA . LYS D 1 62 ? 31.556 29.608 -72.717 1.00 52.58 80 LYS C CA 1
ATOM 7117 C C . LYS D 1 62 ? 30.652 30.613 -73.432 1.00 47.83 80 LYS C C 1
ATOM 7118 O O . LYS D 1 62 ? 29.492 30.790 -73.060 1.00 47.24 80 LYS C O 1
ATOM 7124 N N . ASP D 1 63 ? 31.193 31.258 -74.465 1.00 50.27 81 ASP C N 1
ATOM 7125 C CA . ASP D 1 63 ? 30.457 32.267 -75.226 1.00 48.99 81 ASP C CA 1
ATOM 7126 C C . ASP D 1 63 ? 30.181 31.820 -76.660 1.00 50.98 81 ASP C C 1
ATOM 7127 O O . ASP D 1 63 ? 29.894 32.648 -77.525 1.00 42.22 81 ASP C O 1
ATOM 7132 N N . ASP D 1 64 ? 30.276 30.517 -76.913 1.00 56.04 82 ASP C N 1
ATOM 7133 C CA . ASP D 1 64 ? 29.984 29.976 -78.237 1.00 53.26 82 ASP C CA 1
ATOM 7134 C C . ASP D 1 64 ? 28.499 29.632 -78.368 1.00 53.29 82 ASP C C 1
ATOM 7135 O O . ASP D 1 64 ? 28.022 29.320 -79.459 1.00 54.84 82 ASP C O 1
ATOM 7140 N N . ILE D 1 65 ? 27.776 29.691 -77.253 1.00 53.09 83 ILE C N 1
ATOM 7141 C CA . ILE D 1 65 ? 26.333 29.467 -77.258 1.00 49.25 83 ILE C CA 1
ATOM 7142 C C . ILE D 1 65 ? 25.629 30.722 -77.764 1.00 41.21 83 ILE C C 1
ATOM 7143 O O . ILE D 1 65 ? 26.028 31.840 -77.438 1.00 47.23 83 ILE C O 1
ATOM 7148 N N . ASP D 1 66 ? 24.582 30.529 -78.559 1.00 40.07 84 ASP C N 1
ATOM 7149 C CA . ASP D 1 66 ? 23.821 31.643 -79.111 1.00 41.67 84 ASP C CA 1
ATOM 7150 C C . ASP D 1 66 ? 22.689 32.051 -78.171 1.00 35.11 84 ASP C C 1
ATOM 7151 O O . ASP D 1 66 ? 21.550 31.611 -78.329 1.00 40.62 84 ASP C O 1
ATOM 7156 N N . ASP D 1 67 ? 23.010 32.893 -77.193 1.00 32.75 85 ASP C N 1
ATOM 7157 C CA . ASP D 1 67 ? 22.019 33.356 -76.228 1.00 30.05 85 ASP C CA 1
ATOM 7158 C C . ASP D 1 67 ? 22.409 34.706 -75.629 1.00 29.08 85 ASP C C 1
ATOM 7159 O O . ASP D 1 67 ? 23.397 35.316 -76.041 1.00 26.56 85 ASP C O 1
ATOM 7164 N N . VAL D 1 68 ? 21.633 35.158 -74.647 1.00 18.13 86 VAL C N 1
ATOM 7165 C CA . VAL D 1 68 ? 21.806 36.487 -74.067 1.00 19.04 86 VAL C CA 1
ATOM 7166 C C . VAL D 1 68 ? 23.109 36.614 -73.278 1.00 21.72 86 VAL C C 1
ATOM 7167 O O . VAL D 1 68 ? 23.796 37.631 -73.377 1.00 21.77 86 VAL C O 1
ATOM 7171 N N . LEU D 1 69 ? 23.449 35.592 -72.495 1.00 22.27 87 LEU C N 1
ATOM 7172 C CA . LEU D 1 69 ? 24.628 35.666 -71.633 1.00 26.58 87 LEU C CA 1
ATOM 7173 C C . LEU D 1 69 ? 25.916 35.830 -72.438 1.00 19.32 87 LEU C C 1
ATOM 7174 O O . LEU D 1 69 ? 26.807 36.577 -72.038 1.00 23.44 87 LEU C O 1
ATOM 7179 N N . SER D 1 70 ? 26.014 35.136 -73.567 1.00 20.10 88 SER C N 1
ATOM 7180 C CA . SER D 1 70 ? 27.228 35.181 -74.375 1.00 28.94 88 SER C CA 1
ATOM 7181 C C . SER D 1 70 ? 27.400 36.547 -75.035 1.00 23.97 88 SER C C 1
ATOM 7182 O O . SER D 1 70 ? 28.521 36.970 -75.314 1.00 30.67 88 SER C O 1
ATOM 7185 N N . GLU D 1 71 ? 26.292 37.237 -75.282 1.00 19.22 89 GLU C N 1
ATOM 7186 C CA . GLU D 1 71 ? 26.350 38.597 -75.805 1.00 23.64 89 GLU C CA 1
ATOM 7187 C C . GLU D 1 71 ? 26.906 39.536 -74.738 1.00 24.35 89 GLU C C 1
ATOM 7188 O O . GLU D 1 71 ? 27.712 40.420 -75.032 1.00 22.53 89 GLU C O 1
ATOM 7194 N N . ILE D 1 72 ? 26.466 39.340 -73.499 1.00 19.22 90 ILE C N 1
ATOM 7195 C CA . ILE D 1 72 ? 26.980 40.103 -72.367 1.00 21.34 90 ILE C CA 1
ATOM 7196 C C . ILE D 1 72 ? 28.468 39.820 -72.174 1.00 16.76 90 ILE C C 1
ATOM 7197 O O . ILE D 1 72 ? 29.249 40.727 -71.891 1.00 19.44 90 ILE C O 1
ATOM 7202 N N . ILE D 1 73 ? 28.854 38.559 -72.338 1.00 17.89 91 ILE C N 1
ATOM 7203 C CA . ILE D 1 73 ? 30.241 38.151 -72.142 1.00 21.34 91 ILE C CA 1
ATOM 7204 C C . ILE D 1 73 ? 31.148 38.790 -73.193 1.00 18.19 91 ILE C C 1
ATOM 7205 O O . ILE D 1 73 ? 32.206 39.327 -72.863 1.00 17.77 91 ILE C O 1
ATOM 7210 N N . LYS D 1 74 ? 30.729 38.742 -74.453 1.00 15.08 92 LYS C N 1
ATOM 7211 C CA . LYS D 1 74 ? 31.552 39.252 -75.544 1.00 28.66 92 LYS C CA 1
ATOM 7212 C C . LYS D 1 74 ? 31.781 40.754 -75.428 1.00 20.72 92 LYS C C 1
ATOM 7213 O O . LYS D 1 74 ? 32.883 41.242 -75.679 1.00 22.40 92 LYS C O 1
ATOM 7219 N N . LYS D 1 75 ? 30.738 41.479 -75.043 1.00 18.98 93 LYS C N 1
ATOM 7220 C CA . LYS D 1 75 ? 30.821 42.925 -74.905 1.00 16.67 93 LYS C CA 1
ATOM 7221 C C . LYS D 1 75 ? 31.318 43.335 -73.521 1.00 20.14 93 LYS C C 1
ATOM 7222 O O . LYS D 1 75 ? 31.606 44.510 -73.286 1.00 13.85 93 LYS C O 1
ATOM 7228 N N . LYS D 1 76 ? 31.436 42.361 -72.619 1.00 25.32 94 LYS C N 1
ATOM 7229 C CA . LYS D 1 76 ? 31.799 42.626 -71.227 1.00 22.74 94 LYS C CA 1
ATOM 7230 C C . LYS D 1 76 ? 30.902 43.719 -70.663 1.00 19.17 94 LYS C C 1
ATOM 7231 O O . LYS D 1 76 ? 31.363 44.627 -69.972 1.00 22.33 94 LYS C O 1
ATOM 7237 N N . GLU D 1 77 ? 29.614 43.630 -70.975 1.00 24.17 95 GLU C N 1
ATOM 7238 C CA . GLU D 1 77 ? 28.663 44.647 -70.554 1.00 19.22 95 GLU C CA 1
ATOM 7239 C C . GLU D 1 77 ? 27.235 44.120 -70.514 1.00 18.86 95 GLU C C 1
ATOM 7240 O O . GLU D 1 77 ? 26.774 43.458 -71.446 1.00 22.62 95 GLU C O 1
ATOM 7246 N N . VAL D 1 78 ? 26.547 44.426 -69.420 1.00 14.60 96 VAL C N 1
ATOM 7247 C CA . VAL D 1 78 ? 25.131 44.131 -69.279 1.00 19.35 96 VAL C CA 1
ATOM 7248 C C . VAL D 1 78 ? 24.368 45.447 -69.200 1.00 16.76 96 VAL C C 1
ATOM 7249 O O . VAL D 1 78 ? 24.860 46.426 -68.636 1.00 18.15 96 VAL C O 1
ATOM 7253 N N . LYS D 1 79 ? 23.170 45.461 -69.774 1.00 18.56 97 LYS C N 1
ATOM 7254 C CA . LYS D 1 79 ? 22.316 46.641 -69.768 1.00 18.73 97 LYS C CA 1
ATOM 7255 C C . LYS D 1 79 ? 21.080 46.380 -68.909 1.00 23.97 97 LYS C C 1
ATOM 7256 O O . LYS D 1 79 ? 20.248 45.533 -69.242 1.00 23.13 97 LYS C O 1
ATOM 7262 N N . ILE D 1 80 ? 20.985 47.099 -67.792 1.00 13.94 98 ILE C N 1
ATOM 7263 C CA . ILE D 1 80 ? 19.882 46.940 -66.849 1.00 16.82 98 ILE C CA 1
ATOM 7264 C C . ILE D 1 80 ? 18.935 48.134 -66.926 1.00 18.25 98 ILE C C 1
ATOM 7265 O O . ILE D 1 80 ? 19.371 49.282 -67.023 1.00 19.39 98 ILE C O 1
ATOM 7270 N N . GLY D 1 81 ? 17.637 47.849 -66.870 1.00 16.51 99 GLY C N 1
ATOM 7271 C CA . GLY D 1 81 ? 16.616 48.879 -66.906 1.00 21.32 99 GLY C CA 1
ATOM 7272 C C . GLY D 1 81 ? 16.070 49.232 -65.534 1.00 21.35 99 GLY C C 1
ATOM 7273 O O . GLY D 1 81 ? 15.857 48.355 -64.696 1.00 15.98 99 GLY C O 1
ATOM 7274 N N . ALA D 1 82 ? 15.839 50.522 -65.311 1.00 14.88 100 ALA C N 1
ATOM 7275 C CA . ALA D 1 82 ? 15.254 51.003 -64.063 1.00 24.94 100 ALA C CA 1
ATOM 7276 C C . ALA D 1 82 ? 14.299 52.162 -64.340 1.00 21.54 100 ALA C C 1
ATOM 7277 O O . ALA D 1 82 ? 14.437 52.858 -65.341 1.00 18.64 100 ALA C O 1
ATOM 7279 N N . LEU D 1 83 ? 13.330 52.366 -63.454 1.00 18.79 101 LEU C N 1
ATOM 7280 C CA . LEU D 1 83 ? 12.361 53.443 -63.627 1.00 21.81 101 LEU C CA 1
ATOM 7281 C C . LEU D 1 83 ? 13.024 54.807 -63.456 1.00 23.21 101 LEU C C 1
ATOM 7282 O O . LEU D 1 83 ? 13.870 54.998 -62.580 1.00 21.72 101 LEU C O 1
ATOM 7287 N N . LYS D 1 84 ? 12.626 55.752 -64.301 1.00 33.18 102 LYS C N 1
ATOM 7288 C CA . LYS D 1 84 ? 13.196 57.097 -64.293 1.00 32.54 102 LYS C CA 1
ATOM 7289 C C . LYS D 1 84 ? 12.771 57.908 -63.073 1.00 28.83 102 LYS C C 1
ATOM 7290 O O . LYS D 1 84 ? 11.675 57.727 -62.538 1.00 31.24 102 LYS C O 1
ATOM 7296 N N . ASN D 1 85 ? 13.657 58.805 -62.652 1.00 23.72 103 ASN C N 1
ATOM 7297 C CA . ASN D 1 85 ? 13.361 59.794 -61.618 1.00 36.40 103 ASN C CA 1
ATOM 7298 C C . ASN D 1 85 ? 12.823 59.190 -60.325 1.00 35.50 103 ASN C C 1
ATOM 7299 O O . ASN D 1 85 ? 11.922 59.750 -59.701 1.00 40.92 103 ASN C O 1
ATOM 7304 N N . LYS D 1 86 ? 13.375 58.047 -59.934 1.00 41.16 104 LYS C N 1
ATOM 7305 C CA . LYS D 1 86 ? 13.017 57.410 -58.671 1.00 31.35 104 LYS C CA 1
ATOM 7306 C C . LYS D 1 86 ? 14.116 57.645 -57.642 1.00 28.73 104 LYS C C 1
ATOM 7307 O O . LYS D 1 86 ? 15.290 57.376 -57.899 1.00 30.66 104 LYS C O 1
ATOM 7313 N N . ASN D 1 87 ? 13.721 58.164 -56.483 1.00 19.27 105 ASN C N 1
ATOM 7314 C CA . ASN D 1 87 ? 14.655 58.503 -55.417 1.00 24.80 105 ASN C CA 1
ATOM 7315 C C . ASN D 1 87 ? 14.101 58.090 -54.058 1.00 26.07 105 ASN C C 1
ATOM 7316 O O . ASN D 1 87 ? 13.325 58.822 -53.446 1.00 29.21 105 ASN C O 1
ATOM 7321 N N . TRP D 1 88 ? 14.513 56.916 -53.588 1.00 29.78 106 TRP C N 1
ATOM 7322 C CA . TRP D 1 88 ? 14.028 56.377 -52.321 1.00 28.24 106 TRP C CA 1
ATOM 7323 C C . TRP D 1 88 ? 15.029 56.592 -51.188 1.00 31.90 106 TRP C C 1
ATOM 7324 O O . TRP D 1 88 ? 14.881 56.024 -50.104 1.00 32.60 106 TRP C O 1
ATOM 7335 N N . GLY D 1 89 ? 16.045 57.411 -51.439 1.00 27.89 107 GLY C N 1
ATOM 7336 C CA . GLY D 1 89 ? 17.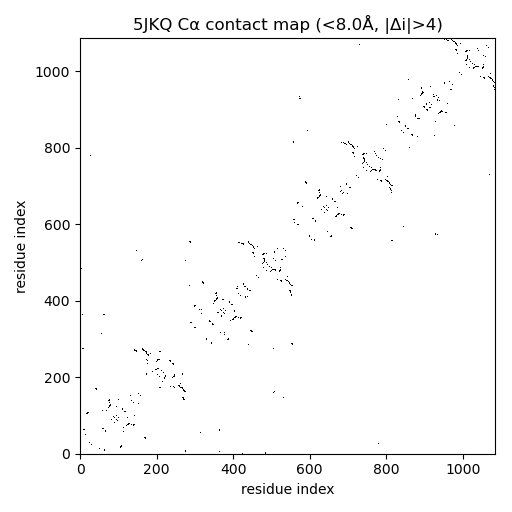095 57.642 -50.464 1.00 22.31 107 GLY C CA 1
ATOM 7337 C C . GLY D 1 89 ? 18.161 56.568 -50.544 1.00 23.34 107 GLY C C 1
ATOM 7338 O O . GLY D 1 89 ? 18.579 56.182 -51.636 1.00 25.62 107 GLY C O 1
ATOM 7339 N N . ILE D 1 90 ? 18.600 56.079 -49.389 1.00 29.98 108 ILE C N 1
ATOM 7340 C CA . ILE D 1 90 ? 19.617 55.034 -49.343 1.00 25.10 108 ILE C CA 1
ATOM 7341 C C . ILE D 1 90 ? 19.074 53.718 -49.890 1.00 17.69 108 ILE C C 1
ATOM 7342 O O . ILE D 1 90 ? 19.842 52.833 -50.264 1.00 22.48 108 ILE C O 1
ATOM 7347 N N . ILE D 1 91 ? 17.750 53.593 -49.928 1.00 24.24 109 ILE C N 1
ATOM 7348 C CA . ILE D 1 91 ? 17.102 52.419 -50.511 1.00 23.74 109 ILE C CA 1
ATOM 7349 C C . ILE D 1 91 ? 17.507 52.293 -51.977 1.00 25.50 109 ILE C C 1
ATOM 7350 O O . ILE D 1 91 ? 17.657 51.187 -52.501 1.00 20.17 109 ILE C O 1
ATOM 7355 N N . GLY D 1 92 ? 17.686 53.440 -52.627 1.00 20.35 110 GLY C N 1
ATOM 7356 C CA . GLY D 1 92 ? 18.066 53.490 -54.025 1.00 17.45 110 GLY C CA 1
ATOM 7357 C C . GLY D 1 92 ? 17.714 54.825 -54.655 1.00 24.86 110 GLY C C 1
ATOM 7358 O O . GLY D 1 92 ? 16.552 55.232 -54.659 1.00 17.35 110 GLY C O 1
ATOM 7359 N N . ASN D 1 93 ? 18.728 55.505 -55.184 1.00 27.03 111 ASN C N 1
ATOM 7360 C CA . ASN D 1 93 ? 18.545 56.786 -55.860 1.00 22.25 111 ASN C CA 1
ATOM 7361 C C . ASN D 1 93 ? 18.989 56.689 -57.314 1.00 26.06 111 ASN C C 1
ATOM 7362 O O . ASN D 1 93 ? 20.160 56.434 -57.600 1.00 22.61 111 ASN C O 1
ATOM 7367 N N . TYR D 1 94 ? 18.043 56.894 -58.228 1.00 27.45 112 TYR C N 1
ATOM 7368 C CA . TYR D 1 94 ? 18.294 56.726 -59.656 1.00 26.95 112 TYR C CA 1
ATOM 7369 C C . TYR D 1 94 ? 18.214 58.044 -60.426 1.00 32.51 112 TYR C C 1
ATOM 7370 O O . TYR D 1 94 ? 18.158 58.044 -61.656 1.00 34.27 112 TYR C O 1
ATOM 7379 N N . GLU D 1 95 ? 18.205 59.163 -59.707 1.00 27.73 113 GLU C N 1
ATOM 7380 C CA . GLU D 1 95 ? 18.253 60.474 -60.347 1.00 34.92 113 GLU C CA 1
ATOM 7381 C C . GLU D 1 95 ? 19.587 60.642 -61.061 1.00 39.81 113 GLU C C 1
ATOM 7382 O O . GLU D 1 95 ? 19.659 61.239 -62.137 1.00 36.82 113 GLU C O 1
ATOM 7388 N N . GLN D 1 96 ? 20.636 60.103 -60.447 1.00 33.99 114 GLN C N 1
ATOM 7389 C CA . GLN D 1 96 ? 21.974 60.120 -61.022 1.00 28.33 114 GLN C CA 1
ATOM 7390 C C . GLN D 1 96 ? 22.287 58.771 -61.661 1.00 37.97 114 GLN C C 1
ATOM 7391 O O . GLN D 1 96 ? 21.829 57.729 -61.189 1.00 36.66 114 GLN C O 1
ATOM 7397 N N . ASN D 1 97 ? 23.059 58.807 -62.743 1.00 34.88 115 ASN C N 1
ATOM 7398 C CA . ASN D 1 97 ? 23.502 57.604 -63.435 1.00 27.50 115 ASN C CA 1
ATOM 7399 C C . ASN D 1 97 ? 25.030 57.551 -63.452 1.00 35.98 115 ASN C C 1
ATOM 7400 O O . ASN D 1 97 ? 25.668 58.456 -63.990 1.00 42.32 115 ASN C O 1
ATOM 7405 N N . PRO D 1 98 ? 25.630 56.491 -62.878 1.00 33.02 116 PRO C N 1
ATOM 7406 C CA . PRO D 1 98 ? 25.017 55.304 -62.267 1.00 32.56 116 PRO C CA 1
ATOM 7407 C C . PRO D 1 98 ? 24.303 55.597 -60.950 1.00 29.48 116 PRO C C 1
ATOM 7408 O O . PRO D 1 98 ? 24.686 56.531 -60.245 1.00 34.97 116 PRO C O 1
ATOM 7412 N N . PRO D 1 99 ? 23.275 54.801 -60.617 1.00 24.84 117 PRO C N 1
ATOM 7413 C CA . PRO D 1 99 ? 22.522 55.019 -59.379 1.00 26.04 117 PRO C CA 1
ATOM 7414 C C . PRO D 1 99 ? 23.304 54.622 -58.134 1.00 24.39 117 PRO C C 1
ATOM 7415 O O . PRO D 1 99 ? 24.326 53.945 -58.241 1.00 21.68 117 PRO C O 1
ATOM 7419 N N . VAL D 1 100 ? 22.815 55.046 -56.973 1.00 22.67 118 VAL C N 1
ATOM 7420 C CA . VAL D 1 100 ? 23.444 54.730 -55.697 1.00 19.76 118 VAL C CA 1
ATOM 7421 C C . VAL D 1 100 ? 22.391 54.262 -54.700 1.00 27.31 118 VAL C C 1
ATOM 7422 O O . VAL D 1 100 ? 21.201 54.536 -54.868 1.00 23.33 118 VAL C O 1
ATOM 7426 N N . GLY D 1 101 ? 22.836 53.553 -53.667 1.00 16.97 119 GLY C N 1
ATOM 7427 C CA . GLY D 1 101 ? 21.948 53.051 -52.635 1.00 18.25 119 GLY C CA 1
ATOM 7428 C C . GLY D 1 101 ? 21.907 51.536 -52.596 1.00 22.81 119 GLY C C 1
ATOM 7429 O O . GLY D 1 101 ? 22.715 50.864 -53.237 1.00 22.53 119 GLY C O 1
ATOM 7430 N N . PHE D 1 102 ? 20.947 51.004 -51.849 1.00 17.31 120 PHE C N 1
ATOM 7431 C CA . PHE D 1 102 ? 20.867 49.572 -51.596 1.00 20.55 120 PHE C CA 1
ATOM 7432 C C . PHE D 1 102 ? 20.643 48.758 -52.865 1.00 17.89 120 PHE C C 1
ATOM 7433 O O . PHE D 1 102 ? 21.426 47.861 -53.175 1.00 16.30 120 PHE C O 1
ATOM 7441 N N . TRP D 1 103 ? 19.577 49.064 -53.596 1.00 14.84 121 TRP C N 1
ATOM 7442 C CA . TRP D 1 103 ? 19.214 48.262 -54.757 1.00 16.86 121 TRP C CA 1
ATOM 7443 C C . TRP D 1 103 ? 20.295 48.286 -55.840 1.00 17.27 121 TRP C C 1
ATOM 7444 O O . TRP D 1 103 ? 20.616 47.241 -56.405 1.00 18.86 121 TRP C O 1
ATOM 7455 N N . PRO D 1 104 ? 20.862 49.470 -56.135 1.00 17.42 122 PRO C N 1
ATOM 7456 C CA . PRO D 1 104 ? 22.012 49.474 -57.047 1.00 19.29 122 PRO C CA 1
ATOM 7457 C C . PRO D 1 104 ? 23.171 48.623 -56.532 1.00 19.70 122 PRO C C 1
ATOM 7458 O O . PRO D 1 104 ? 23.705 47.817 -57.291 1.00 17.91 122 PRO C O 1
ATOM 7462 N N . ASP D 1 105 ? 23.538 48.791 -55.263 1.00 15.34 123 ASP C N 1
ATOM 7463 C CA . ASP D 1 105 ? 24.613 48.001 -54.667 1.00 16.88 123 ASP C CA 1
ATOM 7464 C C . ASP D 1 105 ? 24.370 46.503 -54.834 1.00 14.50 123 ASP C C 1
ATOM 7465 O O . ASP D 1 105 ? 25.294 45.758 -55.163 1.00 16.29 123 ASP C O 1
ATOM 7470 N N . VAL D 1 106 ? 23.132 46.067 -54.607 1.00 16.86 124 VAL C N 1
ATOM 7471 C CA . VAL D 1 106 ? 22.776 44.658 -54.765 1.00 20.61 124 VAL C CA 1
ATOM 7472 C C . VAL D 1 106 ? 23.117 44.191 -56.172 1.00 19.50 124 VAL C C 1
ATOM 7473 O O . VAL D 1 106 ? 23.700 43.123 -56.354 1.00 10.37 124 VAL C O 1
ATOM 7485 N N . TYR D 1 108 ? 25.236 45.513 -58.271 1.00 16.44 126 TYR C N 1
ATOM 7486 C CA . TYR D 1 108 ? 26.672 45.600 -58.538 1.00 18.08 126 TYR C CA 1
ATOM 7487 C C . TYR D 1 108 ? 27.426 44.386 -58.003 1.00 15.26 126 TYR C C 1
ATOM 7488 O O . TYR D 1 108 ? 28.278 43.836 -58.695 1.00 19.26 126 TYR C O 1
ATOM 7497 N N . ILE D 1 109 ? 27.122 43.971 -56.776 1.00 11.82 127 ILE C N 1
ATOM 7498 C CA . ILE D 1 109 ? 27.843 42.854 -56.175 1.00 17.86 127 ILE C CA 1
ATOM 7499 C C . ILE D 1 109 ? 27.495 41.546 -56.888 1.00 13.57 127 ILE C C 1
ATOM 7500 O O . ILE D 1 109 ? 28.317 40.632 -56.952 1.00 19.12 127 ILE C O 1
ATOM 7505 N N . ILE D 1 110 ? 26.284 41.469 -57.435 1.00 15.70 128 ILE C N 1
ATOM 7506 C CA . ILE D 1 110 ? 25.842 40.284 -58.165 1.00 16.86 128 ILE C CA 1
ATOM 7507 C C . ILE D 1 110 ? 26.674 40.111 -59.428 1.00 16.39 128 ILE C C 1
ATOM 7508 O O . ILE D 1 110 ? 27.163 39.020 -59.714 1.00 14.25 128 ILE C O 1
ATOM 7513 N N . TRP D 1 111 ? 26.841 41.194 -60.180 1.00 18.88 129 TRP C N 1
ATOM 7514 C CA . TRP D 1 111 ? 27.569 41.126 -61.439 1.00 17.60 129 TRP C CA 1
ATOM 7515 C C . TRP D 1 111 ? 29.073 41.108 -61.207 1.00 16.65 129 TRP C C 1
ATOM 7516 O O . TRP D 1 111 ? 29.835 40.689 -62.077 1.00 18.32 129 TRP C O 1
ATOM 7527 N N . GLU D 1 112 ? 29.494 41.553 -60.029 1.00 10.86 130 GLU C N 1
ATOM 7528 C CA . GLU D 1 112 ? 30.873 41.375 -59.609 1.00 14.75 130 GLU C CA 1
ATOM 7529 C C . GLU D 1 112 ? 31.163 39.886 -59.444 1.00 19.34 130 GLU C C 1
ATOM 7530 O O . GLU D 1 112 ? 32.192 39.390 -59.899 1.00 17.59 130 GLU C O 1
ATOM 7536 N N . THR D 1 113 ? 30.237 39.175 -58.807 1.00 17.33 131 THR C N 1
ATOM 7537 C CA . THR D 1 113 ? 30.380 37.742 -58.582 1.00 15.51 131 THR C CA 1
ATOM 7538 C C . THR D 1 113 ? 30.332 36.977 -59.906 1.00 21.92 131 THR C C 1
ATOM 7539 O O . THR D 1 113 ? 31.030 35.976 -60.083 1.00 17.45 131 THR C O 1
ATOM 7543 N N . ILE D 1 114 ? 29.509 37.457 -60.833 1.00 23.17 132 ILE C N 1
ATOM 7544 C CA . ILE D 1 114 ? 29.379 36.826 -62.140 1.00 16.51 132 ILE C CA 1
ATOM 7545 C C . ILE D 1 114 ? 30.653 37.035 -62.953 1.00 13.82 132 ILE C C 1
ATOM 7546 O O . ILE D 1 114 ? 31.147 36.103 -63.582 1.00 14.92 132 ILE C O 1
ATOM 7551 N N . SER D 1 115 ? 31.180 38.257 -62.935 1.00 15.05 133 SER C N 1
ATOM 7552 C CA . SER D 1 115 ? 32.423 38.564 -63.638 1.00 17.06 133 SER C CA 1
ATOM 7553 C C . SER D 1 115 ? 33.555 37.690 -63.115 1.00 22.21 133 SER C C 1
ATOM 7554 O O . SER D 1 115 ? 34.371 37.181 -63.885 1.00 21.68 133 SER C O 1
ATOM 7557 N N . LYS D 1 116 ? 33.593 37.522 -61.797 1.00 16.44 134 LYS C N 1
ATOM 7558 C CA . LYS D 1 116 ? 34.606 36.703 -61.151 1.00 21.55 134 LYS C CA 1
ATOM 7559 C C . LYS D 1 116 ? 34.569 35.268 -61.680 1.00 22.49 134 LYS C C 1
ATOM 7560 O O . LYS D 1 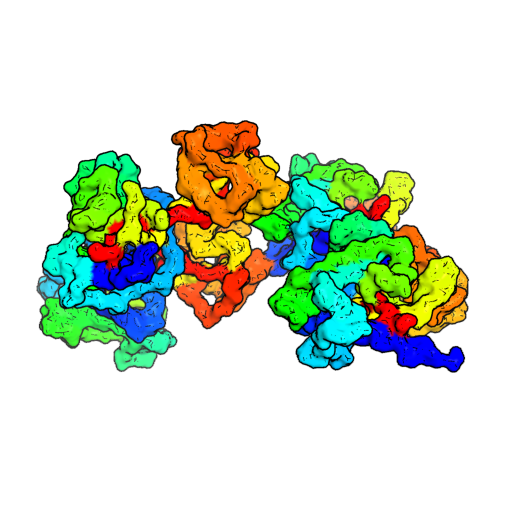116 ? 35.610 34.668 -61.934 1.00 24.22 134 LYS C O 1
ATOM 7566 N N . HIS D 1 117 ? 33.373 34.717 -61.854 1.00 20.29 135 HIS C N 1
ATOM 7567 C CA . HIS D 1 117 ? 33.257 33.339 -62.318 1.00 22.73 135 HIS C CA 1
ATOM 7568 C C . HIS D 1 117 ? 33.664 33.206 -63.785 1.00 22.13 135 HIS C C 1
ATOM 7569 O O . HIS D 1 117 ? 34.228 32.187 -64.186 1.00 18.76 135 HIS C O 1
ATOM 7576 N N . ILE D 1 118 ? 33.378 34.235 -64.578 1.00 17.31 136 ILE C N 1
ATOM 7577 C CA . ILE D 1 118 ? 33.646 34.195 -66.013 1.00 18.66 136 ILE C CA 1
ATOM 7578 C C . ILE D 1 118 ? 35.084 34.600 -66.341 1.00 19.21 136 ILE C C 1
ATOM 7579 O O . ILE D 1 118 ? 35.778 33.892 -67.071 1.00 24.76 136 ILE C O 1
ATOM 7584 N N . PHE D 1 119 ? 35.523 35.736 -65.800 1.00 22.26 137 PHE C N 1
ATOM 7585 C CA . PHE D 1 119 ? 36.814 36.324 -66.163 1.00 22.30 137 PHE C CA 1
ATOM 7586 C C . PHE D 1 119 ? 37.836 36.329 -65.027 1.00 21.11 137 PHE C C 1
ATOM 7587 O O . PHE D 1 119 ? 38.957 36.805 -65.206 1.00 24.70 137 PHE C O 1
ATOM 7595 N N . ASN D 1 120 ? 37.450 35.809 -63.864 1.00 25.60 138 ASN C N 1
ATOM 7596 C CA . ASN D 1 120 ? 38.301 35.844 -62.675 1.00 19.28 138 ASN C CA 1
ATOM 7597 C C . ASN D 1 120 ? 38.681 37.272 -62.303 1.00 22.97 138 ASN C C 1
ATOM 7598 O O . ASN D 1 120 ? 39.754 37.52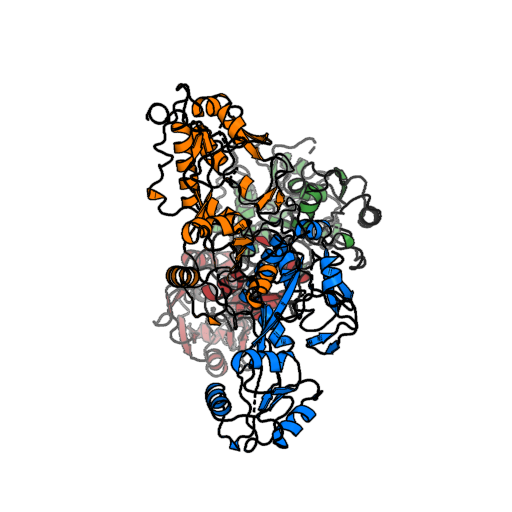2 -61.757 1.00 24.29 138 ASN C O 1
ATOM 7603 N N . ASP D 1 121 ? 37.777 38.199 -62.601 1.00 18.78 139 ASP C N 1
ATOM 7604 C CA . ASP D 1 121 ? 37.965 39.609 -62.295 1.00 17.53 139 ASP C CA 1
ATOM 7605 C C . ASP D 1 121 ? 36.606 40.260 -62.060 1.00 22.18 139 ASP C C 1
ATOM 7606 O O . ASP D 1 121 ? 35.815 40.407 -62.991 1.00 23.98 139 ASP C O 1
ATOM 7611 N N . GLU D 1 122 ? 36.341 40.644 -60.813 1.00 22.60 140 GLU C N 1
ATOM 7612 C CA . GLU D 1 122 ? 35.045 41.200 -60.429 1.00 19.28 140 GLU C CA 1
ATOM 7613 C C . GLU D 1 122 ? 34.629 42.406 -61.267 1.00 16.97 140 GLU C C 1
ATOM 7614 O O . GLU D 1 122 ? 33.439 42.636 -61.476 1.00 22.03 140 GLU C O 1
ATOM 7620 N N . ASP D 1 123 ? 35.603 43.173 -61.746 1.00 19.11 141 ASP C N 1
ATOM 7621 C CA . ASP D 1 123 ? 35.312 44.409 -62.465 1.00 17.32 141 ASP C CA 1
ATOM 7622 C C . ASP D 1 123 ? 35.324 44.225 -63.985 1.00 20.92 141 ASP C C 1
ATOM 7623 O O . ASP D 1 123 ? 35.278 45.205 -64.728 1.00 24.69 141 ASP C O 1
ATOM 7628 N N . ALA D 1 124 ? 35.366 42.976 -64.445 1.00 16.85 142 ALA C N 1
ATOM 7629 C CA . ALA D 1 124 ? 35.479 42.690 -65.876 1.00 12.70 142 ALA C CA 1
ATOM 7630 C C . ALA D 1 124 ? 34.236 43.115 -66.660 1.00 17.20 142 ALA C C 1
ATOM 7631 O O . ALA D 1 124 ? 34.348 43.737 -67.718 1.00 23.05 142 ALA C O 1
ATOM 7633 N N . ILE D 1 125 ? 33.058 42.770 -66.149 1.00 23.83 143 ILE C N 1
ATOM 7634 C CA . ILE D 1 125 ? 31.802 43.146 -66.793 1.00 23.29 143 ILE C CA 1
ATOM 7635 C C . ILE D 1 125 ? 31.317 44.489 -66.259 1.00 23.47 143 ILE C C 1
ATOM 7636 O O . ILE D 1 125 ? 31.242 44.698 -65.048 1.00 18.37 143 ILE C O 1
ATOM 7641 N N . ASN D 1 126 ? 30.987 45.392 -67.178 1.00 20.10 144 ASN C N 1
ATOM 7642 C CA . ASN D 1 126 ? 30.458 46.704 -66.827 1.00 25.66 144 ASN C CA 1
ATOM 7643 C C . ASN D 1 126 ? 28.931 46.690 -66.772 1.00 22.60 144 ASN C C 1
ATOM 7644 O O . ASN D 1 126 ? 28.286 45.965 -67.527 1.00 27.00 144 ASN C O 1
ATOM 7649 N N . ILE D 1 127 ? 28.365 47.483 -65.866 1.00 21.45 145 ILE C N 1
ATOM 7650 C CA . ILE D 1 127 ? 26.914 47.638 -65.761 1.00 22.48 145 ILE C CA 1
ATOM 7651 C C . ILE D 1 127 ? 26.481 48.964 -66.378 1.00 24.97 145 ILE C C 1
ATOM 7652 O O . ILE D 1 127 ? 26.950 50.029 -65.975 1.00 24.85 145 ILE C O 1
ATOM 7657 N N . ALA D 1 128 ? 25.585 48.884 -67.357 1.00 19.98 146 ALA C N 1
ATOM 7658 C CA . ALA D 1 128 ? 25.064 50.066 -68.032 1.00 25.80 146 ALA C CA 1
ATOM 7659 C C . ALA D 1 128 ? 23.596 50.260 -67.687 1.00 19.39 146 ALA C C 1
ATOM 7660 O O . ALA D 1 128 ? 22.721 49.618 -68.264 1.00 25.83 146 ALA C O 1
ATOM 7662 N N . TYR D 1 129 ? 23.330 51.149 -66.737 1.00 22.15 147 TYR C N 1
ATOM 7663 C CA . TYR D 1 129 ? 21.962 51.442 -66.333 1.00 22.91 147 TYR C CA 1
ATOM 7664 C C . TYR D 1 129 ? 21.274 52.355 -67.338 1.00 21.18 147 TYR C C 1
ATOM 7665 O O . TYR D 1 129 ? 21.740 53.462 -67.607 1.00 28.01 147 TYR C O 1
ATOM 7674 N N . ASN D 1 130 ? 20.169 51.873 -67.894 1.00 21.48 148 ASN C N 1
ATOM 7675 C CA . ASN D 1 130 ? 19.315 52.679 -68.758 1.00 25.64 148 ASN C CA 1
ATOM 7676 C C . ASN D 1 130 ? 17.986 52.903 -68.056 1.00 25.57 148 ASN C C 1
ATOM 7677 O O . ASN D 1 130 ? 17.519 52.026 -67.328 1.00 25.96 148 ASN C O 1
ATOM 7682 N N . TYR D 1 131 ? 17.388 54.075 -68.258 1.00 23.28 149 TYR C N 1
ATOM 7683 C CA . TYR D 1 131 ? 16.135 54.409 -67.588 1.00 27.60 149 TYR C CA 1
ATOM 7684 C C . TYR D 1 131 ? 14.982 54.615 -68.569 1.00 29.88 149 TYR C C 1
ATOM 7685 O O . TYR D 1 131 ? 15.166 55.158 -69.658 1.00 34.11 149 TYR C O 1
ATOM 7694 N N . TYR D 1 132 ? 13.792 54.188 -68.156 1.00 29.25 150 TYR C N 1
ATOM 7695 C CA . TYR D 1 132 ? 12.594 54.290 -68.981 1.00 32.54 150 TYR C CA 1
ATOM 7696 C C . TYR D 1 132 ? 11.374 54.577 -68.113 1.00 35.65 150 TYR C C 1
ATOM 7697 O O . TYR D 1 132 ? 11.413 54.388 -66.897 1.00 28.42 150 TYR C O 1
ATOM 7706 N N . ASP D 1 133 ? 10.295 55.034 -68.743 1.00 35.33 151 ASP C N 1
ATOM 7707 C CA . ASP D 1 133 ? 9.019 55.200 -68.055 1.00 30.08 151 ASP C CA 1
ATOM 7708 C C . ASP D 1 133 ? 8.387 53.834 -67.809 1.00 29.38 151 ASP C C 1
ATOM 7709 O O . ASP D 1 133 ? 7.763 53.607 -66.772 1.00 28.60 151 ASP C O 1
ATOM 7714 N N . ASN D 1 134 ? 8.545 52.934 -68.778 1.00 26.65 152 ASN C N 1
ATOM 7715 C CA . ASN D 1 134 ? 8.186 51.529 -68.602 1.00 36.50 152 ASN C CA 1
ATOM 7716 C C . ASN D 1 134 ? 9.385 50.646 -68.925 1.00 32.46 152 ASN C C 1
ATOM 7717 O O . ASN D 1 134 ? 9.818 50.565 -70.074 1.00 31.09 152 ASN C O 1
ATOM 7722 N N . VAL D 1 135 ? 9.910 49.984 -67.901 1.00 30.76 153 VAL C N 1
ATOM 7723 C CA . VAL D 1 135 ? 11.113 49.175 -68.038 1.00 31.45 153 VAL C CA 1
ATOM 7724 C C . VAL D 1 135 ? 10.821 47.870 -68.777 1.00 31.61 153 VAL C C 1
ATOM 7725 O O . VAL D 1 135 ? 11.699 47.313 -69.437 1.00 27.43 153 VAL C O 1
ATOM 7729 N N . PHE D 1 136 ? 9.582 47.395 -68.673 1.00 21.52 154 PHE C N 1
ATOM 7730 C CA . PHE D 1 136 ? 9.205 46.107 -69.247 1.00 31.56 154 PHE C CA 1
ATOM 7731 C C . PHE D 1 136 ? 9.037 46.188 -70.762 1.00 31.98 154 PHE C C 1
ATOM 7732 O O . PHE D 1 136 ? 9.231 45.196 -71.465 1.00 28.82 154 PHE C O 1
ATOM 7740 N N . VAL D 1 137 ? 8.676 47.366 -71.263 1.00 28.29 155 VAL C N 1
ATOM 7741 C CA . VAL D 1 137 ? 8.626 47.594 -72.703 1.00 34.57 155 VAL C CA 1
ATOM 7742 C C . VAL D 1 137 ? 10.046 47.562 -73.261 1.00 30.56 155 VAL C C 1
ATOM 7743 O O . VAL D 1 137 ? 10.298 46.966 -74.308 1.00 27.61 155 VAL C O 1
ATOM 7747 N N . ALA D 1 138 ? 10.970 48.202 -72.550 1.00 25.85 156 ALA C N 1
ATOM 7748 C CA . ALA D 1 138 ? 12.366 48.246 -72.968 1.00 30.21 156 ALA C CA 1
ATOM 7749 C C . ALA D 1 138 ? 12.961 46.843 -72.999 1.00 28.71 156 ALA C C 1
ATOM 7750 O O . ALA D 1 138 ? 13.730 46.506 -73.899 1.00 29.12 156 ALA C O 1
ATOM 7752 N N . LEU D 1 139 ? 12.598 46.030 -72.010 1.00 27.76 157 LEU C N 1
ATOM 7753 C CA . LEU D 1 139 ? 13.063 44.651 -71.940 1.00 25.96 157 LEU C CA 1
ATOM 7754 C C . LEU D 1 139 ? 12.521 43.847 -73.112 1.00 23.78 157 LEU C C 1
ATOM 7755 O O . LEU D 1 139 ? 13.210 42.988 -73.662 1.00 21.49 157 LEU C O 1
ATOM 7760 N N . ASN D 1 140 ? 11.280 44.134 -73.489 1.00 25.73 158 ASN C N 1
ATOM 7761 C CA . ASN D 1 140 ? 10.621 43.414 -74.568 1.00 29.77 158 ASN C CA 1
ATOM 7762 C C . ASN D 1 140 ? 11.179 43.814 -75.932 1.00 29.31 158 ASN C C 1
ATOM 7763 O O . ASN D 1 140 ? 11.118 43.038 -76.885 1.00 35.39 158 ASN C O 1
ATOM 7768 N N . ASP D 1 141 ? 11.726 45.024 -76.013 1.00 30.53 159 ASP C N 1
ATOM 7769 C CA . ASP D 1 141 ? 12.304 45.537 -77.254 1.00 29.15 159 ASP C CA 1
ATOM 7770 C C . ASP D 1 141 ? 13.816 45.311 -77.315 1.00 33.77 159 ASP C C 1
ATOM 7771 O O . ASP D 1 141 ? 14.492 45.850 -78.192 1.00 40.99 159 ASP C O 1
ATOM 7776 N N . LYS D 1 142 ? 14.335 44.514 -76.386 1.00 32.03 160 LYS C N 1
ATOM 7777 C CA . LYS D 1 142 ? 15.765 44.208 -76.319 1.00 34.48 160 LYS C CA 1
ATOM 7778 C C . LYS D 1 142 ? 16.629 45.472 -76.227 1.00 28.28 160 LYS C C 1
ATOM 7779 O O . LYS D 1 142 ? 17.755 45.507 -76.724 1.00 34.65 160 LYS C O 1
ATOM 7785 N N . ASP D 1 143 ? 16.099 46.507 -75.584 1.00 23.16 161 ASP C N 1
ATOM 7786 C CA . ASP D 1 143 ? 16.896 47.684 -75.253 1.00 25.40 161 ASP C CA 1
ATOM 7787 C C . ASP D 1 143 ? 17.754 47.398 -74.020 1.00 25.10 161 ASP C C 1
ATOM 7788 O O . ASP D 1 143 ? 18.751 48.077 -73.769 1.00 21.42 161 ASP C O 1
ATOM 7793 N N . ILE D 1 144 ? 17.352 46.382 -73.259 1.00 21.57 162 ILE C N 1
ATOM 7794 C CA . ILE D 1 144 ? 18.073 45.961 -72.064 1.00 20.54 162 ILE C CA 1
ATOM 7795 C C . ILE D 1 144 ? 18.071 44.440 -71.954 1.00 21.62 162 ILE C C 1
ATOM 7796 O O . ILE D 1 144 ? 17.234 43.765 -72.556 1.00 16.36 162 ILE C O 1
ATOM 7801 N N . HIS D 1 145 ? 19.010 43.905 -71.181 1.00 22.83 163 HIS C N 1
ATOM 7802 C CA . HIS D 1 145 ? 19.121 42.462 -71.002 1.00 16.59 163 HIS C CA 1
ATOM 7803 C C . HIS D 1 145 ? 18.271 41.987 -69.826 1.00 23.28 163 HIS C C 1
ATOM 7804 O O . HIS D 1 145 ? 17.852 40.829 -69.779 1.00 21.68 163 HIS C O 1
ATOM 7819 N N . THR D 1 147 ? 15.854 43.694 -66.051 1.00 18.57 165 THR C N 1
ATOM 7820 C CA . THR D 1 147 ? 15.419 44.817 -65.226 1.00 19.50 165 THR C CA 1
ATOM 7821 C C . THR D 1 147 ? 16.192 44.810 -63.914 1.00 14.79 165 THR C C 1
ATOM 7822 O O . THR D 1 147 ? 16.925 43.864 -63.624 1.00 12.77 165 THR C O 1
ATOM 7826 N N . ASP D 1 148 ? 16.023 45.862 -63.120 1.00 13.24 166 ASP C N 1
ATOM 7827 C CA . ASP D 1 148 ? 16.607 45.906 -61.786 1.00 14.43 166 ASP C CA 1
ATOM 7828 C C . ASP D 1 148 ? 15.882 44.891 -60.903 1.00 14.56 166 ASP C C 1
ATOM 7829 O O . ASP D 1 148 ? 14.844 44.354 -61.292 1.00 14.79 166 ASP C O 1
ATOM 7834 N N . ASN D 1 149 ? 16.426 44.634 -59.718 1.00 13.99 167 ASN C N 1
ATOM 7835 C CA . ASN D 1 149 ? 15.910 43.580 -58.847 1.00 13.40 167 ASN C CA 1
ATOM 7836 C C . ASN D 1 149 ? 14.726 43.989 -57.971 1.00 13.46 167 ASN C C 1
ATOM 7837 O O . ASN D 1 149 ? 14.084 43.131 -57.364 1.00 21.31 167 ASN C O 1
ATOM 7842 N N . TYR D 1 150 ? 14.430 45.283 -57.895 1.00 15.38 168 TYR C N 1
ATOM 7843 C CA . TYR D 1 150 ? 13.455 45.766 -56.917 1.00 14.28 168 TYR C CA 1
ATOM 7844 C C . TYR D 1 150 ? 12.001 45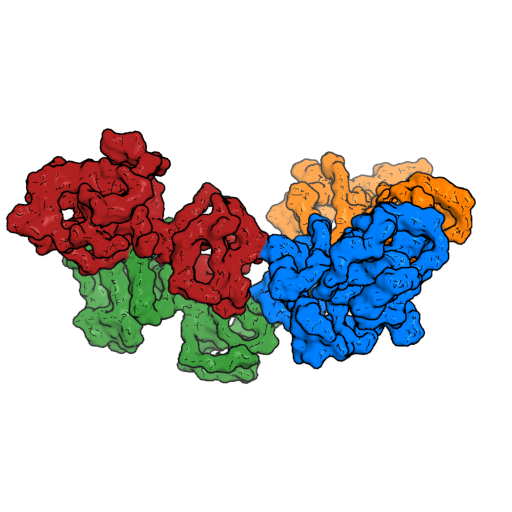.547 -57.338 1.00 16.47 168 TYR C C 1
ATOM 7845 O O . TYR D 1 150 ? 11.091 45.728 -56.531 1.00 23.52 168 TYR C O 1
ATOM 7854 N N . PHE D 1 151 ? 11.776 45.149 -58.586 1.00 15.69 169 PHE C N 1
ATOM 7855 C CA . PHE D 1 151 ? 10.415 44.917 -59.060 1.00 15.26 169 PHE C CA 1
ATOM 7856 C C . PHE D 1 151 ? 9.790 43.705 -58.373 1.00 19.73 169 PHE C C 1
ATOM 7857 O O . PHE D 1 151 ? 10.484 42.757 -58.004 1.00 21.94 169 PHE C O 1
ATOM 7865 N N . LEU D 1 152 ? 8.474 43.749 -58.199 1.00 23.13 170 LEU C N 1
ATOM 7866 C CA . LEU D 1 152 ? 7.743 42.667 -57.551 1.00 21.35 170 LEU C CA 1
ATOM 7867 C C . LEU D 1 152 ? 7.761 41.413 -58.414 1.00 22.21 170 LEU C C 1
ATOM 7868 O O . LEU D 1 152 ? 7.464 41.471 -59.607 1.00 22.76 170 LEU C O 1
ATOM 7873 N N . SER D 1 153 ? 8.117 40.285 -57.807 1.00 23.07 171 SER C N 1
ATOM 7874 C CA . SER D 1 153 ? 8.137 39.008 -58.512 1.00 22.65 171 SER C CA 1
ATOM 7875 C C . SER D 1 153 ? 6.713 38.543 -58.803 1.00 25.21 171 SER C C 1
ATOM 7876 O O . SER D 1 153 ? 5.767 38.981 -58.150 1.00 23.32 171 SER C O 1
ATOM 7879 N N . ASN D 1 154 ? 6.580 37.650 -59.784 1.00 35.50 172 ASN C N 1
ATOM 7880 C CA . ASN D 1 154 ? 5.283 37.240 -60.332 1.00 33.03 172 ASN C CA 1
ATOM 7881 C C . ASN D 1 154 ? 4.556 38.410 -60.997 1.00 36.95 172 ASN C C 1
ATOM 7882 O O . ASN D 1 154 ? 4.129 39.358 -60.338 1.00 44.33 172 ASN C O 1
ATOM 7887 N N . ASN D 1 163 ? -0.185 46.895 -72.700 1.00 35.27 181 ASN C N 1
ATOM 7888 C CA . ASN D 1 163 ? -0.964 45.803 -72.128 1.00 40.60 181 ASN C CA 1
ATOM 7889 C C . ASN D 1 163 ? -0.053 44.682 -71.630 1.00 40.82 181 ASN C C 1
ATOM 7890 O O . ASN D 1 163 ? 1.111 44.921 -71.305 1.00 44.67 181 ASN C O 1
ATOM 7895 N N . ASN D 1 164 ? -0.584 43.462 -71.578 1.00 43.80 182 ASN C N 1
ATOM 7896 C CA . ASN D 1 164 ? 0.162 42.316 -71.067 1.00 42.22 182 ASN C CA 1
ATOM 7897 C C . ASN D 1 164 ? 1.377 41.965 -71.925 1.00 41.69 182 ASN C C 1
ATOM 7898 O O . ASN D 1 164 ? 1.331 42.050 -73.154 1.00 45.36 182 ASN C O 1
ATOM 7903 N N . LEU D 1 165 ? 2.459 41.568 -71.258 1.00 38.24 183 LEU C N 1
ATOM 7904 C CA . LEU D 1 165 ? 3.716 41.215 -71.918 1.00 40.13 183 LEU C CA 1
ATOM 7905 C C . LEU D 1 165 ? 4.131 39.790 -71.546 1.00 33.93 183 LEU C C 1
ATOM 7906 O O . LEU D 1 165 ? 4.861 39.591 -70.575 1.00 41.01 183 LEU C O 1
ATOM 7911 N N . PRO D 1 166 ? 3.671 38.790 -72.319 1.00 39.06 184 PRO C N 1
ATOM 7912 C CA . PRO D 1 166 ? 3.907 37.395 -71.929 1.00 35.07 184 PRO C CA 1
ATOM 7913 C C . PRO D 1 166 ? 5.310 36.877 -72.250 1.00 36.44 184 PRO C C 1
ATOM 7914 O O . PRO D 1 166 ? 5.682 35.809 -71.761 1.00 42.92 184 PRO C O 1
ATOM 7918 N N . LYS D 1 167 ? 6.074 37.611 -73.052 1.00 24.41 185 LYS C N 1
ATOM 7919 C CA . LYS D 1 167 ? 7.406 37.158 -73.445 1.00 35.42 185 LYS C CA 1
ATOM 7920 C C . LYS D 1 167 ? 8.407 37.240 -72.294 1.00 35.07 185 LYS C C 1
ATOM 7921 O O . LYS D 1 167 ? 9.446 36.578 -72.316 1.00 31.96 185 LYS C O 1
ATOM 7927 N N . LEU D 1 168 ? 8.085 38.052 -71.292 1.00 27.36 186 LEU C N 1
ATOM 7928 C CA . LEU D 1 168 ? 8.978 38.279 -70.164 1.00 19.94 186 LEU C CA 1
ATOM 7929 C C . LEU D 1 168 ? 8.755 37.239 -69.068 1.00 19.76 186 LEU C C 1
ATOM 7930 O O . LEU D 1 168 ? 7.644 36.741 -68.891 1.00 29.39 186 LEU C O 1
ATOM 7935 N N . THR D 1 169 ? 9.819 36.908 -68.341 1.00 19.85 187 THR C N 1
ATOM 7936 C CA . THR D 1 169 ? 9.730 35.948 -67.245 1.00 26.85 187 THR C CA 1
ATOM 7937 C C . THR D 1 169 ? 10.488 36.465 -66.026 1.00 21.20 187 THR C C 1
ATOM 7938 O O . THR D 1 169 ? 11.422 37.258 -66.149 1.00 22.84 187 THR C O 1
ATOM 7942 N N . SER D 1 170 ? 10.074 36.003 -64.851 1.00 15.69 188 SER C N 1
ATOM 7943 C CA . SER D 1 170 ? 10.620 36.481 -63.587 1.00 11.74 188 SER C CA 1
ATOM 7944 C C . SER D 1 170 ? 11.745 35.593 -63.071 1.00 13.42 188 SER C C 1
ATOM 7945 O O . SER D 1 170 ? 11.744 34.382 -63.291 1.00 16.79 188 SER C O 1
ATOM 7948 N N . GLY D 1 171 ? 12.701 36.205 -62.381 1.00 10.69 189 GLY C N 1
ATOM 7949 C CA . GLY D 1 171 ? 13.664 35.462 -61.592 1.00 16.26 189 GLY C CA 1
ATOM 7950 C C . GLY D 1 171 ? 13.030 35.104 -60.259 1.00 12.36 189 GLY C C 1
ATOM 7951 O O . GLY D 1 171 ? 11.868 35.424 -60.014 1.00 14.27 189 GLY C O 1
ATOM 7952 N N . LEU D 1 172 ? 13.793 34.451 -59.390 1.00 13.93 190 LEU C N 1
ATOM 7953 C CA . LEU D 1 172 ? 13.299 34.066 -58.075 1.00 11.33 190 LEU C CA 1
ATOM 7954 C C . LEU D 1 172 ? 13.215 35.281 -57.155 1.00 14.94 190 LEU C C 1
ATOM 7955 O O . LEU D 1 172 ? 13.900 36.281 -57.378 1.00 14.50 190 LEU C O 1
ATOM 7960 N N . PRO D 1 173 ? 12.371 35.201 -56.114 1.00 16.48 191 PRO C N 1
ATOM 7961 C CA . PRO D 1 173 ? 12.303 36.292 -55.139 1.00 14.55 191 PRO C CA 1
ATOM 7962 C C . PRO D 1 173 ? 13.523 36.285 -54.220 1.00 15.01 191 PRO C C 1
ATOM 7963 O O . PRO D 1 173 ? 13.426 35.887 -53.060 1.00 9.89 191 PRO C O 1
ATOM 7967 N N . ILE D 1 174 ? 14.663 36.723 -54.751 1.00 10.30 192 ILE C N 1
ATOM 7968 C CA . ILE D 1 174 ? 15.927 36.662 -54.023 1.00 9.50 192 ILE C CA 1
ATOM 7969 C C . ILE D 1 174 ? 15.918 37.561 -52.788 1.00 17.48 192 ILE C C 1
ATOM 7970 O O . ILE D 1 174 ? 16.646 37.313 -51.825 1.00 12.25 192 ILE C O 1
ATOM 7975 N N . ILE D 1 175 ? 15.092 38.602 -52.829 1.00 16.59 193 ILE C N 1
ATOM 7976 C CA . ILE D 1 175 ? 14.968 39.546 -51.722 1.00 18.57 193 ILE C CA 1
ATOM 7977 C C . ILE D 1 175 ? 13.487 39.778 -51.425 1.00 16.05 193 ILE C C 1
ATOM 7978 O O . ILE D 1 175 ? 12.661 39.823 -52.338 1.00 14.32 193 ILE C O 1
ATOM 7983 N N . LYS D 1 176 ? 13.167 39.908 -50.141 1.00 12.80 194 LYS C N 1
ATOM 7984 C CA . LYS D 1 176 ? 11.786 39.997 -49.681 1.00 15.33 194 LYS C CA 1
ATOM 7985 C C . LYS D 1 176 ? 11.631 41.034 -48.574 1.00 15.82 194 LYS C C 1
ATOM 7986 O O . LYS D 1 176 ? 12.606 41.386 -47.910 1.00 15.02 194 LYS C O 1
ATOM 7992 N N . HIS D 1 177 ? 10.405 41.519 -48.380 1.00 18.90 195 HIS C N 1
ATOM 7993 C CA . HIS D 1 177 ? 10.090 42.366 -47.231 1.00 14.28 195 HIS C CA 1
ATOM 7994 C C . HIS D 1 177 ? 8.837 41.862 -46.519 1.00 18.94 195 HIS C C 1
ATOM 7995 O O . HIS D 1 177 ? 8.116 41.005 -47.034 1.00 13.06 195 HIS C O 1
ATOM 8002 N N . SER D 1 178 ? 8.588 42.407 -45.333 1.00 26.31 196 SER C N 1
ATOM 8003 C CA . SER D 1 178 ? 7.556 41.894 -44.440 1.00 21.84 196 SER C CA 1
ATOM 8004 C C . SER D 1 178 ? 6.183 42.483 -44.717 1.00 13.29 196 SER C C 1
ATOM 8005 O O . SER D 1 178 ? 6.064 43.605 -45.203 1.00 19.90 196 SER C O 1
ATOM 8008 N N . ASN D 1 179 ? 5.151 41.708 -44.402 1.00 23.87 197 ASN C N 1
ATOM 8009 C CA . ASN D 1 179 ? 3.784 42.209 -44.369 1.00 18.47 197 ASN C CA 1
ATOM 8010 C C . ASN D 1 179 ? 3.283 42.184 -42.935 1.00 14.59 197 ASN C C 1
ATOM 8011 O O . ASN D 1 179 ? 2.938 41.129 -42.405 1.00 21.64 197 ASN C O 1
ATOM 8016 N N . LYS D 1 180 ? 3.277 43.352 -42.304 1.00 13.34 198 LYS C N 1
ATOM 8017 C CA . LYS D 1 180 ? 2.891 43.469 -40.906 1.00 13.45 198 LYS C CA 1
ATOM 8018 C C . LYS D 1 180 ? 1.390 43.694 -40.778 1.00 14.96 198 LYS C C 1
ATOM 8019 O O . LYS D 1 180 ? 0.769 44.304 -41.650 1.00 13.30 198 LYS C O 1
ATOM 8025 N N . ILE D 1 181 ? 0.815 43.191 -39.689 1.00 14.46 199 ILE C N 1
ATOM 8026 C CA . ILE D 1 181 ? -0.629 43.237 -39.489 1.00 13.11 199 ILE C CA 1
ATOM 8027 C C . ILE D 1 181 ? -0.983 44.100 -38.291 1.00 20.29 199 ILE C C 1
ATOM 8028 O O . ILE D 1 181 ? -0.408 43.974 -37.211 1.00 13.75 199 ILE C O 1
ATOM 8041 N N . ILE D 1 183 ? -3.874 45.407 -35.696 1.00 11.38 201 ILE C N 1
ATOM 8042 C CA . ILE D 1 183 ? -5.120 44.928 -35.103 1.00 17.30 201 ILE C CA 1
ATOM 8043 C C . ILE D 1 183 ? -5.317 45.419 -33.667 1.00 18.10 201 ILE C C 1
ATOM 8044 O O . ILE D 1 183 ? -4.351 45.661 -32.944 1.00 18.32 201 ILE C O 1
ATOM 8049 N N . LEU D 1 184 ? -6.580 45.572 -33.272 1.00 12.17 202 LEU C N 1
ATOM 8050 C CA . LEU D 1 184 ? -6.927 45.954 -31.906 1.00 17.34 202 LEU C CA 1
ATOM 8051 C C . LEU D 1 184 ? -6.506 44.866 -30.921 1.00 17.95 202 LEU C C 1
ATOM 8052 O O . LEU D 1 184 ? -6.676 43.677 -31.188 1.00 14.83 202 LEU C O 1
ATOM 8057 N N . LYS D 1 185 ? -5.966 45.277 -29.780 1.00 14.84 203 LYS C N 1
ATOM 8058 C CA . LYS D 1 185 ? -5.455 44.325 -28.803 1.00 22.57 203 LYS C CA 1
ATOM 8059 C C . LYS D 1 185 ? -6.571 43.552 -28.100 1.00 19.55 203 LYS C C 1
ATOM 8060 O O . LYS D 1 185 ? -6.322 42.496 -27.520 1.00 20.73 203 LYS C O 1
ATOM 8066 N N . GLU D 1 186 ? -7.797 44.067 -28.161 1.00 11.63 204 GLU C N 1
ATOM 8067 C CA . GLU D 1 186 ? -8.916 43.447 -27.457 1.00 13.35 204 GLU C CA 1
ATOM 8068 C C . GLU D 1 186 ? -9.219 42.043 -27.988 1.00 21.15 204 GLU C C 1
ATOM 8069 O O . GLU D 1 186 ? -9.829 41.231 -27.294 1.00 19.26 204 GLU C O 1
ATOM 8075 N N . TYR D 1 187 ? -8.776 41.756 -29.209 1.00 18.87 205 TYR C N 1
ATOM 8076 C CA . TYR D 1 187 ? -9.031 40.460 -29.833 1.00 18.81 205 TYR C CA 1
ATOM 8077 C C . TYR D 1 187 ? -8.059 39.380 -29.362 1.00 11.94 205 TYR C C 1
ATOM 8078 O O . TYR D 1 187 ? -8.290 38.193 -29.592 1.00 18.14 205 TYR C O 1
ATOM 8087 N N . ASN D 1 188 ? -6.982 39.792 -28.698 1.00 14.23 206 ASN C N 1
ATOM 8088 C CA . ASN D 1 188 ? -5.943 38.866 -28.253 1.00 17.62 206 ASN C CA 1
ATOM 8089 C C . ASN D 1 188 ? -5.420 38.006 -29.405 1.00 16.88 206 ASN C C 1
ATOM 8090 O O . ASN D 1 188 ? -5.321 36.781 -29.293 1.00 16.65 206 ASN C O 1
ATOM 8095 N N . ILE D 1 189 ? -5.100 38.670 -30.511 1.00 18.18 207 ILE C N 1
ATOM 8096 C CA . ILE D 1 189 ? -4.532 38.026 -31.691 1.00 15.47 207 ILE C CA 1
ATOM 8097 C C . ILE D 1 189 ? -3.232 38.736 -32.057 1.00 20.99 207 ILE C C 1
ATOM 8098 O O . ILE D 1 189 ? -3.232 39.932 -32.352 1.00 13.83 207 ILE C O 1
ATOM 8103 N N . ASN D 1 190 ? -2.128 37.992 -32.023 1.00 21.06 208 ASN C N 1
ATOM 8104 C CA . ASN D 1 190 ? -0.810 38.548 -32.313 1.00 22.38 208 ASN C CA 1
ATOM 8105 C C . ASN D 1 190 ? -0.011 37.662 -33.263 1.00 17.82 208 ASN C C 1
ATOM 8106 O O . ASN D 1 190 ? 1.217 37.721 -33.294 1.00 14.20 208 ASN C O 1
ATOM 8111 N N . ASN D 1 191 ? -0.716 36.838 -34.033 1.00 18.90 209 ASN C N 1
ATOM 8112 C CA . ASN D 1 191 ? -0.072 35.942 -34.988 1.00 15.30 209 ASN C CA 1
ATOM 8113 C C . ASN D 1 191 ? -1.024 35.535 -36.111 1.00 17.24 209 ASN C C 1
ATOM 8114 O O . ASN D 1 191 ? -2.244 35.556 -35.940 1.00 17.03 209 ASN C O 1
ATOM 8119 N N . LEU D 1 192 ? -0.459 35.155 -37.254 1.00 13.33 210 LEU C N 1
ATOM 8120 C CA . LEU D 1 192 ? -1.254 34.860 -38.444 1.00 21.33 210 LEU C CA 1
ATOM 8121 C C . LEU D 1 192 ? -2.216 33.691 -38.244 1.00 19.51 210 LEU C C 1
ATOM 8122 O O . LEU D 1 192 ? -3.331 33.705 -38.763 1.00 14.62 210 LEU C O 1
ATOM 8127 N N . GLU D 1 193 ? -1.780 32.678 -37.505 1.00 15.98 211 GLU C N 1
ATOM 8128 C CA . GLU D 1 193 ? -2.582 31.474 -37.325 1.00 22.41 211 GLU C CA 1
ATOM 8129 C C . GLU D 1 193 ? -3.874 31.770 -36.564 1.00 19.33 211 GLU C C 1
ATOM 8130 O O . GLU D 1 193 ? -4.957 31.363 -36.987 1.00 17.51 211 GLU C O 1
ATOM 8136 N N . ASP D 1 194 ? -3.762 32.481 -35.447 1.00 13.24 212 ASP C N 1
ATOM 8137 C CA . ASP D 1 194 ? -4.935 32.829 -34.653 1.00 14.24 212 ASP C CA 1
ATOM 8138 C C . ASP D 1 194 ? -5.847 33.792 -35.408 1.00 17.43 212 ASP C C 1
ATOM 8139 O O . ASP D 1 194 ? -7.065 33.773 -35.228 1.00 14.42 212 ASP C O 1
ATOM 8144 N N . LEU D 1 195 ? -5.255 34.630 -36.254 1.00 16.29 213 LEU C N 1
ATOM 8145 C CA . LEU D 1 195 ? -6.031 35.533 -37.093 1.00 16.20 213 LEU C CA 1
ATOM 8146 C C . LEU D 1 195 ? -6.828 34.744 -38.126 1.00 20.37 213 LEU C C 1
ATOM 8147 O O . LEU D 1 195 ? -8.007 35.014 -38.352 1.00 16.96 213 LEU C O 1
ATOM 8152 N N . LYS D 1 196 ? -6.169 33.774 -38.753 1.00 19.57 214 LYS C N 1
ATOM 8153 C CA . LYS D 1 196 ? -6.803 32.937 -39.764 1.00 19.97 214 LYS C CA 1
ATOM 8154 C C . LYS D 1 196 ? -7.976 32.166 -39.162 1.00 22.91 214 LYS C C 1
ATOM 8155 O O . LYS D 1 196 ? -9.024 32.021 -39.792 1.00 24.91 214 LYS C O 1
ATOM 8161 N N . SER D 1 197 ? -7.793 31.680 -37.937 1.00 17.35 215 SER C N 1
ATOM 8162 C CA . SER D 1 197 ? -8.844 30.958 -37.229 1.00 18.16 215 SER C CA 1
ATOM 8163 C C . SER D 1 197 ? -10.047 31.857 -36.966 1.00 23.10 215 SER C C 1
ATOM 8164 O O . SER D 1 197 ? -11.191 31.440 -37.140 1.00 23.79 215 SER C O 1
ATOM 8167 N N . TYR D 1 198 ? -9.781 33.090 -36.542 1.00 21.41 216 TYR C N 1
ATOM 8168 C CA . TYR D 1 198 ? -10.843 34.042 -36.234 1.00 19.73 216 TYR C CA 1
ATOM 8169 C C . TYR D 1 198 ? -11.640 34.409 -37.482 1.00 21.46 216 TYR C C 1
ATOM 8170 O O . TYR D 1 198 ? -12.863 34.536 -37.433 1.00 23.07 216 TYR C O 1
ATOM 8179 N N . ILE D 1 199 ? -10.943 34.578 -38.598 1.00 18.43 217 ILE C N 1
ATOM 8180 C CA . ILE D 1 199 ? -11.589 34.956 -39.849 1.00 25.87 217 ILE C CA 1
ATOM 8181 C C . ILE D 1 199 ? -12.439 33.809 -40.391 1.00 30.71 217 ILE C C 1
ATOM 8182 O O . ILE D 1 199 ? -13.478 34.037 -41.011 1.00 25.33 217 ILE C O 1
ATOM 8187 N N . SER D 1 200 ? -12.001 32.578 -40.147 1.00 21.02 218 SER C N 1
ATOM 8188 C CA . SER D 1 200 ? -12.750 31.407 -40.585 1.00 30.94 218 SER C CA 1
ATOM 8189 C C . SER D 1 200 ? -14.075 31.311 -39.842 1.00 23.07 218 SER C C 1
ATOM 8190 O O . SER D 1 200 ? -15.072 30.851 -40.396 1.00 23.36 218 SER C O 1
ATOM 8193 N N . LYS D 1 201 ? -14.079 31.753 -38.588 1.00 25.60 219 LYS C N 1
ATOM 8194 C CA . LYS D 1 201 ? -15.288 31.728 -37.771 1.00 29.32 219 LYS C CA 1
ATOM 8195 C C . LYS D 1 201 ? -16.137 32.978 -37.982 1.00 26.24 219 LYS C C 1
ATOM 8196 O O . LYS D 1 201 ? -17.291 33.028 -37.557 1.00 25.20 219 LYS C O 1
ATOM 8202 N N . ASN D 1 202 ? -15.563 33.983 -38.639 1.00 20.47 220 ASN C N 1
ATOM 8203 C CA . ASN D 1 202 ? -16.263 35.237 -38.900 1.00 21.85 220 ASN C CA 1
ATOM 8204 C C . ASN D 1 202 ? -16.044 35.724 -40.328 1.00 27.90 220 ASN C C 1
ATOM 8205 O O . ASN D 1 202 ? -15.331 36.701 -40.554 1.00 32.49 220 ASN C O 1
ATOM 8210 N N . GLU D 1 203 ? -16.656 35.042 -41.290 1.00 24.73 221 GLU C N 1
ATOM 8211 C CA . GLU D 1 203 ? -16.562 35.458 -42.684 1.00 29.30 221 GLU C CA 1
ATOM 8212 C C . GLU D 1 203 ? -17.420 36.697 -42.922 1.00 24.74 221 GLU C C 1
ATOM 8213 O O . GLU D 1 203 ? -18.464 36.867 -42.293 1.00 30.43 221 GLU C O 1
ATOM 8219 N N . GLY D 1 204 ? -16.967 37.560 -43.828 1.00 21.43 222 GLY C N 1
ATOM 8220 C CA . GLY D 1 204 ? -17.673 38.788 -44.150 1.00 26.60 222 GLY C CA 1
ATOM 8221 C C . GLY D 1 204 ? -16.963 40.038 -43.662 1.00 20.96 222 GLY C C 1
ATOM 8222 O O . GLY D 1 204 ? -17.360 41.153 -44.001 1.00 18.94 222 GLY C O 1
ATOM 8223 N N . LEU D 1 205 ? -15.913 39.858 -42.866 1.00 20.43 223 LEU C N 1
ATOM 8224 C CA . LEU D 1 205 ? -15.117 40.984 -42.392 1.00 18.25 223 LEU C CA 1
ATOM 8225 C C . LEU D 1 205 ? -14.350 41.613 -43.547 1.00 19.43 223 LEU C C 1
ATOM 8226 O O . LEU D 1 205 ? -14.264 41.040 -44.633 1.00 21.70 223 LEU C O 1
ATOM 8231 N N . LYS D 1 206 ? -13.798 42.796 -43.298 1.00 22.36 224 LYS C N 1
ATOM 8232 C CA . LYS D 1 206 ? -13.039 43.532 -44.302 1.00 20.45 224 LYS C CA 1
ATOM 8233 C C . LYS D 1 206 ? -11.641 43.811 -43.763 1.00 16.32 224 LYS C C 1
ATOM 8234 O O . LYS D 1 206 ? -11.487 44.135 -42.586 1.00 17.35 224 LYS C O 1
ATOM 8240 N N . ILE D 1 207 ? -10.629 43.673 -44.616 1.00 17.95 225 ILE C N 1
ATOM 8241 C CA . ILE D 1 207 ? -9.257 43.990 -44.228 1.00 18.60 225 ILE C CA 1
ATOM 8242 C C . ILE D 1 207 ? -8.769 45.192 -45.034 1.00 18.15 225 ILE C C 1
ATOM 8243 O O . ILE D 1 207 ? -9.120 45.353 -46.204 1.00 16.92 225 ILE C O 1
ATOM 8248 N N . ALA D 1 208 ? -7.963 46.033 -44.395 1.00 20.61 226 ALA C N 1
ATOM 8249 C CA . ALA D 1 208 ? -7.417 47.221 -45.035 1.00 16.34 226 ALA C CA 1
ATOM 8250 C C . ALA D 1 208 ? -5.967 46.986 -45.451 1.00 15.06 226 ALA C C 1
ATOM 8251 O O . ALA D 1 208 ? -5.201 46.350 -44.729 1.00 19.62 226 ALA C O 1
ATOM 8253 N N . CYS D 1 209 ? -5.601 47.507 -46.617 1.00 10.66 227 CYS C N 1
ATOM 8254 C CA . CYS D 1 209 ? -4.260 47.331 -47.162 1.00 22.76 227 CYS C CA 1
ATOM 8255 C C . CYS D 1 209 ? -3.765 48.635 -47.778 1.00 19.71 227 CYS C C 1
ATOM 8256 O O . CYS D 1 209 ? -4.495 49.290 -48.518 1.00 19.40 227 CYS C O 1
ATOM 8259 N N . LEU D 1 210 ? -2.528 49.016 -47.474 1.00 16.28 228 LEU C N 1
ATOM 8260 C CA . LEU D 1 210 ? -1.971 50.244 -48.030 1.00 14.81 228 LEU C CA 1
ATOM 8261 C C . LEU D 1 210 ? -1.631 50.071 -49.506 1.00 18.82 228 LEU C C 1
ATOM 8262 O O . LEU D 1 210 ? -1.637 51.039 -50.265 1.00 29.45 228 LEU C O 1
ATOM 8267 N N . THR D 1 211 ? -1.332 48.838 -49.907 1.00 19.40 229 THR C N 1
ATOM 8268 C CA . THR D 1 211 ? -1.053 48.532 -51.307 1.00 21.78 229 THR C CA 1
ATOM 8269 C C . THR D 1 211 ? -1.749 47.242 -51.729 1.00 17.85 229 THR C C 1
ATOM 8270 O O . THR D 1 211 ? -2.147 46.434 -50.889 1.00 13.54 229 THR C O 1
ATOM 8274 N N . GLU D 1 212 ? -1.895 47.058 -53.036 1.00 18.93 230 GLU C N 1
ATOM 8275 C CA . GLU D 1 212 ? -2.474 45.838 -53.574 1.00 19.57 230 GLU C CA 1
ATOM 8276 C C . GLU D 1 212 ? -1.604 44.642 -53.196 1.00 22.77 230 GLU C C 1
ATOM 8277 O O . GLU D 1 212 ? -2.107 43.540 -52.983 1.00 21.32 230 GLU C O 1
ATOM 8283 N N . ALA D 1 213 ? -0.298 44.873 -53.103 1.00 17.59 231 ALA C N 1
ATOM 8284 C CA . ALA D 1 213 ? 0.643 43.816 -52.752 1.00 18.10 231 ALA C CA 1
ATOM 8285 C C . ALA D 1 213 ? 0.395 43.315 -51.331 1.00 18.93 231 ALA C C 1
ATOM 8286 O O . ALA D 1 213 ? 0.503 42.119 -51.064 1.00 19.88 231 ALA C O 1
ATOM 8288 N N . ASN D 1 214 ? 0.072 44.231 -50.421 1.00 16.67 232 ASN C N 1
ATOM 8289 C CA . ASN D 1 214 ? -0.256 43.853 -49.050 1.00 17.25 232 ASN C CA 1
ATOM 8290 C C . ASN D 1 214 ? -1.450 42.905 -49.006 1.00 16.52 232 ASN C C 1
ATOM 8291 O O . ASN D 1 214 ? -1.412 41.880 -48.328 1.00 22.61 232 ASN C O 1
ATOM 8296 N N . CYS D 1 215 ? -2.510 43.253 -49.729 1.00 17.74 233 CYS C N 1
ATOM 8297 C CA . CYS D 1 215 ? -3.720 42.438 -49.742 1.00 19.54 233 CYS C CA 1
ATOM 8298 C C . CYS D 1 215 ? -3.497 41.104 -50.447 1.00 20.23 233 CYS C C 1
ATOM 8299 O O . CYS D 1 215 ? -4.078 40.091 -50.058 1.00 24.99 233 CYS C O 1
ATOM 8302 N N . ASN D 1 216 ? -2.656 41.097 -51.476 1.00 18.98 234 ASN C N 1
ATOM 8303 C CA . ASN D 1 216 ? -2.370 39.866 -52.204 1.00 26.60 234 ASN C CA 1
ATOM 8304 C C . ASN D 1 216 ? -1.652 38.851 -51.321 1.00 29.36 234 ASN C C 1
ATOM 8305 O O . ASN D 1 216 ? -1.893 37.648 -51.425 1.00 22.32 234 ASN C O 1
ATOM 8310 N N . ALA D 1 217 ? -0.779 39.345 -50.448 1.00 22.27 235 ALA C N 1
ATOM 8311 C CA . ALA D 1 217 ? -0.022 38.485 -49.546 1.00 23.84 235 ALA C CA 1
ATOM 8312 C C . ALA D 1 217 ? -0.949 37.642 -48.678 1.00 25.06 235 ALA C C 1
ATOM 8313 O O . ALA D 1 217 ? -0.637 36.496 -48.352 1.00 27.04 235 ALA C O 1
ATOM 8315 N N . LEU D 1 218 ? -2.092 38.214 -48.315 1.00 20.78 236 LEU C N 1
ATOM 8316 C CA . LEU D 1 218 ? -3.048 37.542 -47.442 1.00 25.27 236 LEU C CA 1
ATOM 8317 C C . LEU D 1 218 ? -4.155 36.866 -48.249 1.00 25.72 236 LEU C C 1
ATOM 8318 O O . LEU D 1 218 ? -4.873 36.009 -47.731 1.00 23.14 236 LEU C O 1
ATOM 8323 N N . LYS D 1 219 ? -4.277 37.250 -49.517 1.00 31.84 237 LYS C N 1
ATOM 8324 C CA . LYS D 1 219 ? -5.276 36.675 -50.413 1.00 28.76 237 LYS C CA 1
ATOM 8325 C C . LYS D 1 219 ? -5.145 35.154 -50.467 1.00 32.04 237 LYS C C 1
ATOM 8326 O O . LYS D 1 219 ? -6.141 34.436 -50.583 1.00 24.60 237 LYS C O 1
ATOM 8332 N N . ASN D 1 220 ? -3.911 34.668 -50.368 1.00 32.25 238 ASN C N 1
ATOM 8333 C CA . ASN D 1 220 ? -3.646 33.235 -50.455 1.00 33.17 238 ASN C CA 1
ATOM 8334 C C . ASN D 1 220 ? -4.094 32.498 -49.194 1.00 26.12 238 ASN C C 1
ATOM 8335 O O . ASN D 1 220 ? -4.338 31.293 -49.228 1.00 33.93 238 ASN C O 1
ATOM 8340 N N . ILE D 1 221 ? -4.205 33.230 -48.088 1.00 24.98 239 ILE C N 1
ATOM 8341 C CA . ILE D 1 221 ? -4.519 32.635 -46.792 1.00 23.11 239 ILE C CA 1
ATOM 8342 C C . ILE D 1 221 ? -6.025 32.689 -46.498 1.00 27.42 239 ILE C C 1
ATOM 8343 O O . ILE D 1 221 ? -6.610 31.691 -46.073 1.00 30.10 239 ILE C O 1
ATOM 8348 N N . PHE D 1 222 ? -6.647 33.847 -46.725 1.00 21.42 240 PHE C N 1
ATOM 8349 C CA . PHE D 1 222 ? -8.060 34.046 -46.383 1.00 20.75 240 PHE C CA 1
ATOM 8350 C C . PHE D 1 222 ? -9.024 33.757 -47.537 1.00 20.29 240 PHE C C 1
ATOM 8351 O O . PHE D 1 222 ? -10.222 33.592 -47.311 1.00 25.98 240 PHE C O 1
ATOM 8359 N N . LEU D 1 223 ? -8.506 33.715 -48.762 1.00 22.99 241 LEU C N 1
ATOM 8360 C CA . LEU D 1 223 ? -9.321 33.450 -49.948 1.00 24.11 241 LEU C CA 1
ATOM 8361 C C . LEU D 1 223 ? -10.484 34.450 -50.052 1.00 28.10 241 LEU C C 1
ATOM 8362 O O . LEU D 1 223 ? -10.261 35.661 -50.034 1.00 22.92 241 LEU C O 1
ATOM 8367 N N . ASP D 1 224 ? -11.715 33.949 -50.159 1.00 27.31 242 ASP C N 1
ATOM 8368 C CA . ASP D 1 224 ? -12.881 34.809 -50.328 1.00 31.00 242 ASP C CA 1
ATOM 8369 C C . ASP D 1 224 ? -13.602 35.000 -48.998 1.00 21.36 242 ASP C C 1
ATOM 8370 O O . ASP D 1 224 ? -14.758 35.408 -48.968 1.00 22.98 242 ASP C O 1
ATOM 8375 N N . LYS D 1 225 ? -12.912 34.716 -47.897 1.00 19.79 243 LYS C N 1
ATOM 8376 C CA . LYS D 1 225 ? -13.519 34.808 -46.571 1.00 27.20 243 LYS C CA 1
ATOM 8377 C C . LYS D 1 225 ? -13.625 36.250 -46.082 1.00 22.41 243 LYS C C 1
ATOM 8378 O O . LYS D 1 225 ? -14.297 36.525 -45.088 1.00 26.93 243 LYS C O 1
ATOM 8384 N N . VAL D 1 226 ? -12.957 37.163 -46.780 1.00 15.99 244 VAL C N 1
ATOM 8385 C CA . VAL D 1 226 ? -12.977 38.575 -46.419 1.00 22.00 244 VAL C CA 1
ATOM 8386 C C . VAL D 1 226 ? -13.131 39.440 -47.662 1.00 18.80 244 VAL C C 1
ATOM 8387 O O . VAL D 1 226 ? -13.095 38.938 -48.786 1.00 23.46 244 VAL C O 1
ATOM 8391 N N . THR D 1 227 ? -13.321 40.738 -47.444 1.00 20.29 245 THR C N 1
ATOM 8392 C CA . THR D 1 227 ? -13.259 41.726 -48.513 1.00 19.73 245 THR C CA 1
ATOM 8393 C C . THR D 1 227 ? -11.900 42.417 -48.454 1.00 20.35 245 THR C C 1
ATOM 8394 O O . THR D 1 227 ? -11.438 42.797 -47.377 1.00 18.47 245 THR C O 1
ATOM 8398 N N . TYR D 1 228 ? -11.266 42.565 -49.614 1.00 22.67 246 TYR C N 1
ATOM 8399 C CA . TYR D 1 228 ? -9.940 43.167 -49.709 1.00 15.96 246 TYR C CA 1
ATOM 8400 C C . TYR D 1 228 ? -10.030 44.600 -50.213 1.00 22.03 246 TYR C C 1
ATOM 8401 O O . TYR D 1 228 ? -10.260 44.839 -51.398 1.00 29.24 246 TYR C O 1
ATOM 8410 N N . ASP D 1 229 ? -9.840 45.546 -49.301 1.00 27.34 247 ASP C N 1
ATOM 8411 C CA . ASP D 1 229 ? -9.924 46.963 -49.619 1.00 21.30 247 ASP C CA 1
ATOM 8412 C C . ASP D 1 229 ? -8.537 47.589 -49.537 1.00 25.06 247 ASP C C 1
ATOM 8413 O O . ASP D 1 229 ? -7.940 47.643 -48.461 1.00 19.28 247 ASP C O 1
ATOM 8418 N N . TYR D 1 230 ? -8.022 48.044 -50.678 1.00 25.69 248 TYR C N 1
ATOM 8419 C CA . TYR D 1 230 ? -6.724 48.711 -50.722 1.00 29.11 248 TYR C CA 1
ATOM 8420 C C . TYR D 1 230 ? -6.794 50.059 -51.435 1.00 30.38 248 TYR C C 1
ATOM 8421 O O . TYR D 1 230 ? -5.866 50.863 -51.351 1.00 27.53 248 TYR C O 1
ATOM 8430 N N . LYS D 1 231 ? -7.897 50.305 -52.133 1.00 28.16 249 LYS C N 1
ATOM 8431 C CA . LYS D 1 231 ? -8.052 51.530 -52.906 1.00 28.57 249 LYS C CA 1
ATOM 8432 C C . LYS D 1 231 ? -8.448 52.715 -52.029 1.00 20.39 249 LYS C C 1
ATOM 8433 O O . LYS D 1 231 ? -8.190 53.864 -52.379 1.00 25.03 249 LYS C O 1
ATOM 8439 N N . SER D 1 232 ? -9.064 52.428 -50.886 1.00 26.61 250 SER C N 1
ATOM 8440 C CA . SER D 1 232 ? -9.577 53.474 -50.006 1.00 27.17 250 SER C CA 1
ATOM 8441 C C . SER D 1 232 ? -8.510 54.031 -49.064 1.00 27.92 250 SER C C 1
ATOM 8442 O O . SER D 1 232 ? -8.778 54.970 -48.315 1.00 27.80 250 SER C O 1
ATOM 8445 N N . PHE D 1 233 ? -7.308 53.459 -49.108 1.00 24.57 251 PHE C N 1
ATOM 8446 C CA . PHE D 1 233 ? -6.270 53.769 -48.124 1.00 22.75 251 PHE C CA 1
ATOM 8447 C C . PHE D 1 233 ? -4.977 54.259 -48.756 1.00 17.67 251 PHE C C 1
ATOM 8448 O O . PHE D 1 233 ? -4.279 53.511 -49.440 1.00 30.56 251 PHE C O 1
ATOM 8456 N N . SER D 1 234 ? -4.664 55.524 -48.502 1.00 24.07 252 SER C N 1
ATOM 8457 C CA . SER D 1 234 ? -3.494 56.170 -49.079 1.00 26.33 252 SER C CA 1
ATOM 8458 C C . SER D 1 234 ? -2.372 56.341 -48.057 1.00 24.54 252 SER C C 1
ATOM 8459 O O . SER D 1 234 ? -1.274 56.774 -48.406 1.00 26.56 252 SER C O 1
ATOM 8462 N N . SER D 1 235 ? -2.645 56.005 -46.798 1.00 19.50 253 SER C N 1
ATOM 8463 C CA . SER D 1 235 ? -1.672 56.222 -45.732 1.00 25.83 253 SER C CA 1
ATOM 8464 C C . SER D 1 235 ? -1.850 55.277 -44.552 1.00 19.86 253 SER C C 1
ATOM 8465 O O . SER D 1 235 ? -2.893 54.642 -44.387 1.00 23.97 253 SER C O 1
ATOM 8468 N N . TYR D 1 236 ? -0.811 55.209 -43.729 1.00 15.85 254 TYR C N 1
ATOM 8469 C CA . TYR D 1 236 ? -0.814 54.414 -42.510 1.00 16.14 254 TYR C CA 1
ATOM 8470 C C . TYR D 1 236 ? -1.894 54.882 -41.537 1.00 21.50 254 TYR C C 1
ATOM 8471 O O . TYR D 1 236 ? -2.480 54.077 -40.810 1.00 17.97 254 TYR C O 1
ATOM 8480 N N . ILE D 1 237 ? -2.167 56.183 -41.537 1.00 18.21 255 ILE C N 1
ATOM 8481 C CA . ILE D 1 237 ? -3.147 56.747 -40.618 1.00 22.46 255 ILE C CA 1
ATOM 8482 C C . ILE D 1 237 ? -4.563 56.419 -41.086 1.00 16.44 255 ILE C C 1
ATOM 8483 O O . ILE D 1 237 ? -5.435 56.153 -40.262 1.00 15.25 255 ILE C O 1
ATOM 8488 N N . ASP D 1 238 ? -4.789 56.424 -42.399 1.00 19.35 256 ASP C N 1
ATOM 8489 C CA . ASP D 1 238 ? -6.076 55.994 -42.944 1.00 16.98 256 ASP C CA 1
ATOM 8490 C C . ASP D 1 238 ? -6.329 54.554 -42.524 1.00 14.58 256 ASP C C 1
ATOM 8491 O O . ASP D 1 238 ? -7.441 54.183 -42.150 1.00 18.51 256 ASP C O 1
ATOM 8496 N N . LEU D 1 239 ? -5.273 53.752 -42.589 1.00 27.12 257 LEU C N 1
ATOM 8497 C CA . LEU D 1 239 ? -5.328 52.358 -42.175 1.00 15.52 257 LEU C CA 1
ATOM 8498 C C . LEU D 1 239 ? -5.743 52.251 -40.708 1.00 16.49 257 LEU C C 1
ATOM 8499 O O . LEU D 1 239 ? -6.641 51.486 -40.362 1.00 16.64 257 LEU C O 1
ATOM 8504 N N . SER D 1 240 ? -5.097 53.040 -39.855 1.00 22.11 258 SER C N 1
ATOM 8505 C CA . SER D 1 240 ? -5.343 52.990 -38.416 1.00 20.72 258 SER C CA 1
ATOM 8506 C C . SER D 1 240 ? -6.761 53.430 -38.056 1.00 19.67 258 SER C C 1
ATOM 8507 O O . SER D 1 240 ? -7.353 52.923 -37.103 1.00 24.51 258 SER C O 1
ATOM 8510 N N . LYS D 1 241 ? -7.302 54.379 -38.812 1.00 19.31 259 LYS C N 1
ATOM 8511 C CA . LYS D 1 241 ? -8.653 54.865 -38.558 1.00 21.86 259 LYS C CA 1
ATOM 8512 C C . LYS D 1 241 ? -9.676 53.753 -38.769 1.00 17.00 259 LYS C C 1
ATOM 8513 O O . LYS D 1 241 ? -10.654 53.652 -38.031 1.00 15.15 259 LYS C O 1
ATOM 8519 N N . SER D 1 242 ? -9.435 52.914 -39.771 1.00 21.72 260 SER C N 1
ATOM 8520 C CA . SER D 1 242 ? -10.342 51.813 -40.081 1.00 19.58 260 SER C CA 1
ATOM 8521 C C . SER D 1 242 ? -10.268 50.704 -39.038 1.00 18.50 260 SER C C 1
ATOM 8522 O O . SER D 1 242 ? -11.268 50.045 -38.752 1.00 24.94 260 SER C O 1
ATOM 8525 N N . VAL D 1 243 ? -9.083 50.495 -38.475 1.00 14.20 261 VAL C N 1
ATOM 8526 C CA . VAL D 1 243 ? -8.919 49.523 -37.402 1.00 16.65 261 VAL C CA 1
ATOM 8527 C C . VAL D 1 243 ? -9.597 50.043 -36.136 1.00 15.40 261 VAL C C 1
ATOM 8528 O O . VAL D 1 243 ? -10.356 49.323 -35.491 1.00 19.62 261 VAL C O 1
ATOM 8532 N N . LEU D 1 244 ? -9.333 51.301 -35.795 1.00 12.45 262 LEU C N 1
ATOM 8533 C CA . LEU D 1 244 ? -9.866 51.891 -34.571 1.00 23.32 262 LEU C CA 1
ATOM 8534 C C . LEU D 1 244 ? -11.388 52.034 -34.613 1.00 21.32 262 LEU C C 1
ATOM 8535 O O . LEU D 1 244 ? -12.054 51.911 -33.586 1.00 17.87 262 LEU C O 1
ATOM 8540 N N . SER D 1 245 ? -11.933 52.286 -35.800 1.00 17.74 263 SER C N 1
ATOM 8541 C CA . SER D 1 245 ? -13.378 52.432 -35.962 1.00 15.19 263 SER C CA 1
ATOM 8542 C C . SER D 1 245 ? -14.060 51.078 -36.160 1.00 17.18 263 SER C C 1
ATOM 8543 O O . SER D 1 245 ? -15.283 51.008 -36.269 1.00 19.64 263 SER C O 1
ATOM 8546 N N . LYS D 1 246 ? -13.259 50.014 -36.205 1.00 22.44 264 LYS C N 1
ATOM 8547 C CA . LYS D 1 246 ? -13.751 48.643 -36.366 1.00 18.79 264 LYS C CA 1
ATOM 8548 C C . LYS D 1 246 ? -14.516 48.424 -37.676 1.00 17.20 264 LYS C C 1
ATOM 8549 O O . LYS D 1 246 ? -15.290 47.475 -37.797 1.00 15.87 264 LYS C O 1
ATOM 8555 N N . SER D 1 247 ? -14.291 49.289 -38.658 1.00 14.35 265 SER C N 1
ATOM 8556 C CA . SER D 1 247 ? -14.845 49.073 -39.991 1.00 11.57 265 SER C CA 1
ATOM 8557 C C . SER D 1 247 ? -14.049 47.989 -40.711 1.00 16.78 265 SER C C 1
ATOM 8558 O O . SER D 1 247 ? -14.548 47.345 -41.636 1.00 15.74 265 SER C O 1
ATOM 8561 N N . HIS D 1 248 ? -12.802 47.801 -40.284 1.00 15.41 266 HIS C N 1
ATOM 8562 C CA . HIS D 1 248 ? -11.940 46.761 -40.835 1.00 15.66 266 HIS C CA 1
ATOM 8563 C C . HIS D 1 248 ? -11.226 46.021 -39.710 1.00 21.10 266 HIS C C 1
ATOM 8564 O O . HIS D 1 248 ? -10.712 46.640 -38.776 1.00 16.23 266 HIS C O 1
ATOM 8571 N N . ILE D 1 249 ? -11.198 44.695 -39.803 1.00 12.50 267 ILE C N 1
ATOM 8572 C CA . ILE D 1 249 ? -10.674 43.868 -38.721 1.00 13.98 267 ILE C CA 1
ATOM 8573 C C . ILE D 1 249 ? -9.162 44.026 -38.578 1.00 15.47 267 ILE C C 1
ATOM 8574 O O . ILE D 1 249 ? -8.630 43.938 -37.471 1.00 12.00 267 ILE C O 1
ATOM 8579 N N . ILE D 1 250 ? -8.473 44.261 -39.691 1.00 16.30 268 ILE C N 1
ATOM 8580 C CA . ILE D 1 250 ? -7.032 44.486 -39.649 1.00 13.19 268 ILE C CA 1
ATOM 8581 C C . ILE D 1 250 ? -6.587 45.516 -40.676 1.00 21.15 268 ILE C C 1
ATOM 8582 O O . ILE D 1 250 ? -7.333 45.867 -41.595 1.00 15.46 268 ILE C O 1
ATOM 8587 N N . GLY D 1 251 ? -5.359 45.992 -40.495 1.00 14.85 269 GLY C N 1
ATOM 8588 C CA . GLY D 1 251 ? -4.677 46.805 -41.480 1.00 11.76 269 GLY C CA 1
ATOM 8589 C C . GLY D 1 251 ? -3.358 46.144 -41.831 1.00 22.97 269 GLY C C 1
ATOM 8590 O O . GLY D 1 251 ? -2.594 45.768 -40.940 1.00 17.18 269 GLY C O 1
ATOM 8591 N N . VAL D 1 252 ? -3.101 45.987 -43.127 1.00 18.23 270 VAL C N 1
ATOM 8592 C CA . VAL D 1 252 ? -1.872 45.359 -43.603 1.00 12.64 270 VAL C CA 1
ATOM 8593 C C . VAL D 1 252 ? -0.950 46.402 -44.224 1.00 18.25 270 VAL C C 1
ATOM 8594 O O . VAL D 1 252 ? -1.356 47.159 -45.106 1.00 13.17 270 VAL C O 1
ATOM 8598 N N . ILE D 1 253 ? 0.297 46.422 -43.765 1.00 17.05 271 ILE C N 1
ATOM 8599 C CA . ILE D 1 253 ? 1.270 47.413 -44.208 1.00 17.52 271 ILE C CA 1
ATOM 8600 C C . ILE D 1 253 ? 2.683 46.842 -44.079 1.00 10.63 271 ILE C C 1
ATOM 8601 O O . ILE D 1 253 ? 2.943 46.011 -43.209 1.00 16.74 271 ILE C O 1
ATOM 8606 N N . SER D 1 254 ? 3.588 47.282 -44.947 1.00 16.35 272 SER C N 1
ATOM 8607 C CA . SER D 1 254 ? 4.934 46.714 -45.007 1.00 11.89 272 SER C CA 1
ATOM 8608 C C . SER D 1 254 ? 5.903 47.340 -44.006 1.00 14.35 272 SER C C 1
ATOM 8609 O O . SER D 1 254 ? 6.987 46.810 -43.767 1.00 14.59 272 SER C O 1
ATOM 8612 N N . GLY D 1 255 ? 5.514 48.472 -43.431 1.00 15.80 273 GLY C N 1
ATOM 8613 C CA . GLY D 1 255 ? 6.342 49.158 -42.459 1.00 14.25 273 GLY C CA 1
ATOM 8614 C C . GLY D 1 255 ? 5.498 50.016 -41.541 1.00 16.97 273 GLY C C 1
ATOM 8615 O O . GLY D 1 255 ? 4.353 50.336 -41.860 1.00 15.19 273 GLY C O 1
ATOM 8616 N N . ILE D 1 256 ? 6.067 50.382 -40.398 1.00 15.16 274 ILE C N 1
ATOM 8617 C CA . ILE D 1 256 ? 5.358 51.167 -39.393 1.00 20.36 274 ILE C CA 1
ATOM 8618 C C . ILE D 1 256 ? 6.023 52.538 -39.244 1.00 13.53 274 ILE C C 1
ATOM 8619 O O . ILE D 1 256 ? 7.137 52.631 -38.733 1.00 17.69 274 ILE C O 1
ATOM 8624 N N . PRO D 1 257 ? 5.350 53.606 -39.712 1.00 18.02 275 PRO C N 1
ATOM 8625 C CA . PRO D 1 257 ? 5.876 54.966 -39.538 1.00 14.09 275 PRO C CA 1
ATOM 8626 C C . PRO D 1 257 ? 6.073 55.348 -38.073 1.00 13.43 275 PRO C C 1
ATOM 8627 O O . PRO D 1 257 ? 7.087 55.953 -37.728 1.00 23.54 275 PRO C O 1
ATOM 8631 N N . PHE D 1 258 ? 5.102 55.011 -37.230 1.00 14.09 276 PHE C N 1
ATOM 8632 C CA . PHE D 1 258 ? 5.197 55.290 -35.801 1.00 12.04 276 PHE C CA 1
ATOM 8633 C C . PHE D 1 258 ? 4.341 54.310 -34.999 1.00 13.36 276 PHE C C 1
ATOM 8634 O O . PHE D 1 258 ? 3.496 53.610 -35.558 1.00 11.93 276 PHE C O 1
ATOM 8642 N N . ASN D 1 259 ? 4.566 54.272 -33.689 1.00 17.87 277 ASN C N 1
ATOM 8643 C CA . ASN D 1 259 ? 3.893 53.316 -32.813 1.00 11.75 277 ASN C CA 1
ATOM 8644 C C . ASN D 1 259 ? 2.662 53.881 -32.117 1.00 15.97 277 ASN C C 1
ATOM 8645 O O . ASN D 1 259 ? 2.730 54.912 -31.448 1.00 13.54 277 ASN C O 1
ATOM 8650 N N . PHE D 1 260 ? 1.536 53.193 -32.276 1.00 23.22 278 PHE C N 1
ATOM 8651 C CA . PHE D 1 260 ? 0.380 53.430 -31.427 1.00 15.94 278 PHE C CA 1
ATOM 8652 C C . PHE D 1 260 ? 0.633 52.745 -30.092 1.00 15.64 278 PHE C C 1
ATOM 8653 O O . PHE D 1 260 ? 1.527 51.905 -29.981 1.00 11.98 278 PHE C O 1
ATOM 8661 N N . ASN D 1 261 ? -0.147 53.107 -29.080 1.00 12.46 279 ASN C N 1
ATOM 8662 C CA . ASN D 1 261 ? 0.010 52.515 -27.762 1.00 17.99 279 ASN C CA 1
ATOM 8663 C C . ASN D 1 261 ? -0.190 51.005 -27.833 1.00 24.51 279 ASN C C 1
ATOM 8664 O O . ASN D 1 261 ? -1.152 50.517 -28.431 1.00 16.14 279 ASN C O 1
ATOM 8669 N N . GLU D 1 262 ? 0.735 50.274 -27.221 1.00 15.18 280 GLU C N 1
ATOM 8670 C CA . GLU D 1 262 ? 0.710 48.819 -27.238 1.00 13.30 280 GLU C CA 1
ATOM 8671 C C . GLU D 1 262 ? -0.560 48.265 -26.598 1.00 17.20 280 GLU C C 1
ATOM 8672 O O . GLU D 1 262 ? -1.042 47.210 -26.992 1.00 25.02 280 GLU C O 1
ATOM 8678 N N . HIS D 1 263 ? -1.100 48.978 -25.614 1.00 20.63 281 HIS C N 1
ATOM 8679 C CA . HIS D 1 263 ? -2.295 48.521 -24.907 1.00 22.07 281 HIS C CA 1
ATOM 8680 C C . HIS D 1 263 ? -3.554 48.612 -25.766 1.00 15.74 281 HIS C C 1
ATOM 8681 O O . HIS D 1 263 ? -4.580 48.021 -25.429 1.00 20.80 281 HIS C O 1
ATOM 8688 N N . LYS D 1 264 ? -3.477 49.352 -26.869 1.00 17.86 282 LYS C N 1
ATOM 8689 C CA . LYS D 1 264 ? -4.638 49.566 -27.730 1.00 14.08 282 LYS C CA 1
ATOM 8690 C C . LYS D 1 264 ? -4.495 48.845 -29.066 1.00 14.65 282 LYS C C 1
ATOM 8691 O O . LYS D 1 264 ? -5.411 48.152 -29.507 1.00 15.03 282 LYS C O 1
ATOM 8697 N N . ILE D 1 265 ? -3.343 49.028 -29.706 1.00 24.93 283 ILE C N 1
ATOM 8698 C CA . ILE D 1 265 ? -3.072 48.444 -31.015 1.00 19.84 283 ILE C CA 1
ATOM 8699 C C . ILE D 1 265 ? -1.943 47.434 -30.920 1.00 23.04 283 ILE C C 1
ATOM 8700 O O . ILE D 1 265 ? -0.897 47.713 -30.333 1.00 22.69 283 ILE C O 1
ATOM 8705 N N . ASN D 1 266 ? -2.166 46.264 -31.506 1.00 21.35 284 ASN C N 1
ATOM 8706 C CA . ASN D 1 266 ? -1.126 45.255 -31.620 1.00 21.90 284 ASN C CA 1
ATOM 8707 C C . ASN D 1 266 ? -0.655 45.160 -33.067 1.00 19.14 284 ASN C C 1
ATOM 8708 O O . ASN D 1 266 ? -1.464 45.026 -33.986 1.00 16.84 284 ASN C O 1
ATOM 8713 N N . VAL D 1 267 ? 0.657 45.259 -33.258 1.00 17.86 285 VAL C N 1
ATOM 8714 C CA . VAL D 1 267 ? 1.269 45.078 -34.569 1.00 17.74 285 VAL C CA 1
ATOM 8715 C C . VAL D 1 267 ? 2.201 43.876 -34.515 1.00 16.63 285 VAL C C 1
ATOM 8716 O O . VAL D 1 267 ? 3.074 43.801 -33.650 1.00 23.80 285 VAL C O 1
ATOM 8720 N N . PHE D 1 268 ? 2.010 42.937 -35.436 1.00 14.26 286 PHE C N 1
ATOM 8721 C CA . PHE D 1 268 ? 2.837 41.739 -35.488 1.00 21.59 286 PHE C CA 1
ATOM 8722 C C . PHE D 1 268 ? 3.214 41.403 -36.924 1.00 23.30 286 PHE C C 1
ATOM 8723 O O . PHE D 1 268 ? 2.582 41.870 -37.872 1.00 14.95 286 PHE C O 1
ATOM 8731 N N . ASP D 1 269 ? 4.262 40.599 -37.070 1.00 21.94 287 ASP C N 1
ATOM 8732 C CA . ASP D 1 269 ? 4.709 40.150 -38.377 1.00 23.93 287 ASP C CA 1
ATOM 8733 C C . ASP D 1 269 ? 3.928 38.905 -38.776 1.00 13.75 287 ASP C C 1
ATOM 8734 O O . ASP D 1 269 ? 3.829 37.955 -38.003 1.00 19.50 287 ASP C O 1
ATOM 8739 N N . SER D 1 270 ? 3.367 38.917 -39.979 1.00 15.40 288 SER C N 1
ATOM 8740 C CA . SER D 1 270 ? 2.581 37.789 -40.466 1.00 17.14 288 SER C CA 1
ATOM 8741 C C . SER D 1 270 ? 3.459 36.669 -41.021 1.00 16.85 288 SER C C 1
ATOM 8742 O O . SER D 1 270 ? 2.983 35.555 -41.243 1.00 23.90 288 SER C O 1
ATOM 8745 N N . PHE D 1 271 ? 4.730 36.986 -41.256 1.00 12.60 289 PHE C N 1
ATOM 8746 C CA . PHE D 1 271 ? 5.688 36.087 -41.905 1.00 16.77 289 PHE C CA 1
ATOM 8747 C C . PHE D 1 271 ? 5.322 35.820 -43.367 1.00 18.77 289 PHE C C 1
ATOM 8748 O O . PHE D 1 271 ? 5.970 35.013 -44.032 1.00 21.13 289 PHE C O 1
ATOM 8756 N N . LEU D 1 272 ? 4.293 36.501 -43.866 1.00 21.01 290 LEU C N 1
ATOM 8757 C CA . LEU D 1 272 ? 3.946 36.440 -45.281 1.00 13.82 290 LEU C CA 1
ATOM 8758 C C . LEU D 1 272 ? 4.813 37.441 -46.035 1.00 16.78 290 LEU C C 1
ATOM 8759 O O . LEU D 1 272 ? 4.750 38.643 -45.778 1.00 20.03 290 LEU C O 1
ATOM 8764 N N . LYS D 1 273 ? 5.624 36.939 -46.960 1.00 19.67 291 LYS C N 1
ATOM 8765 C CA . LYS D 1 273 ? 6.629 37.760 -47.624 1.00 13.15 291 LYS C CA 1
ATOM 8766 C C . LYS D 1 273 ? 6.187 38.240 -49.002 1.00 21.67 291 LYS C C 1
ATOM 8767 O O . LYS D 1 273 ? 5.512 37.520 -49.740 1.00 15.57 291 LYS C O 1
ATOM 8773 N N . THR D 1 274 ? 6.576 39.468 -49.333 1.00 19.05 292 THR C N 1
ATOM 8774 C CA . THR D 1 274 ? 6.416 40.004 -50.679 1.00 19.44 292 THR C CA 1
ATOM 8775 C C . THR D 1 274 ? 7.773 39.945 -51.373 1.00 17.64 292 THR C C 1
ATOM 8776 O O . THR D 1 274 ? 8.749 40.527 -50.901 1.00 19.05 292 THR C O 1
ATOM 8780 N N . GLY D 1 275 ? 7.830 39.225 -52.488 1.00 18.66 293 GLY C N 1
ATOM 8781 C CA . GLY D 1 275 ? 9.086 38.966 -53.166 1.00 12.97 293 GLY C CA 1
ATOM 8782 C C . GLY D 1 275 ? 9.497 40.030 -54.164 1.00 21.97 293 GLY C C 1
ATOM 8783 O O . GLY D 1 275 ? 8.656 40.674 -54.796 1.00 13.85 293 GLY C O 1
ATOM 8784 N N . HIS D 1 276 ? 10.810 40.201 -54.297 1.00 12.90 294 HIS C N 1
ATOM 8785 C CA . HIS D 1 276 ? 11.398 41.099 -55.283 1.00 16.67 294 HIS C CA 1
ATOM 8786 C C . HIS D 1 276 ? 12.280 40.313 -56.243 1.00 11.74 294 HIS C C 1
ATOM 8787 O O . HIS D 1 276 ? 12.990 39.401 -55.827 1.00 16.16 294 HIS C O 1
ATOM 8794 N N . SER D 1 277 ? 12.250 40.667 -57.524 1.00 15.05 295 SER C N 1
ATOM 8795 C CA . SER D 1 277 ? 13.110 40.001 -58.493 1.00 12.38 295 SER C CA 1
ATOM 8796 C C . SER D 1 277 ? 13.307 40.809 -59.767 1.00 17.90 295 SER C C 1
ATOM 8797 O O . SER D 1 277 ? 12.580 41.767 -60.036 1.00 20.69 295 SER C O 1
ATOM 8800 N N . ALA D 1 278 ? 14.311 40.411 -60.541 1.00 13.90 296 ALA C N 1
ATOM 8801 C CA . ALA D 1 278 ? 14.553 40.987 -61.854 1.00 17.89 296 ALA C CA 1
ATOM 8802 C C . ALA D 1 278 ? 13.746 40.222 -62.894 1.00 15.62 296 ALA C C 1
ATOM 8803 O O . ALA D 1 278 ? 13.327 39.090 -62.651 1.00 9.96 296 ALA C O 1
ATOM 8805 N N . TYR D 1 279 ? 13.532 40.845 -64.049 1.00 17.57 297 TYR C N 1
ATOM 8806 C CA . TYR D 1 279 ? 12.787 40.221 -65.136 1.00 17.33 297 TYR C CA 1
ATOM 8807 C C . TYR D 1 279 ? 13.646 40.099 -66.385 1.00 18.58 297 TYR C C 1
ATOM 8808 O O . TYR D 1 279 ? 14.469 40.968 -66.675 1.00 17.39 297 TYR C O 1
ATOM 8817 N N . PHE D 1 280 ? 13.443 39.001 -67.109 1.00 18.34 298 PHE C N 1
ATOM 8818 C CA . PHE D 1 280 ? 14.230 38.675 -68.291 1.00 19.61 298 PHE C CA 1
ATOM 8819 C C . PHE D 1 280 ? 13.315 38.339 -69.462 1.00 25.00 298 PHE C C 1
ATOM 8820 O O . PHE D 1 280 ? 12.144 38.015 -69.271 1.00 22.40 298 PHE C O 1
ATOM 8828 N N . LYS D 1 281 ? 13.865 38.401 -70.670 1.00 24.46 299 LYS C N 1
ATOM 8829 C CA . LYS D 1 281 ? 13.114 38.097 -71.882 1.00 25.75 299 LYS C CA 1
ATOM 8830 C C . LYS D 1 281 ? 13.401 36.662 -72.327 1.00 23.34 299 LYS C C 1
ATOM 8831 O O . LYS D 1 281 ? 14.445 36.382 -72.917 1.00 21.81 299 LYS C O 1
ATOM 8837 N N . ALA D 1 282 ? 12.472 35.758 -72.028 1.00 28.03 300 ALA C N 1
ATOM 8838 C CA . ALA D 1 282 ? 12.639 34.341 -72.339 1.00 32.46 300 ALA C CA 1
ATOM 8839 C C . ALA D 1 282 ? 12.418 34.067 -73.824 1.00 28.56 300 ALA C C 1
ATOM 8840 O O . ALA D 1 282 ? 13.183 33.331 -74.448 1.00 32.14 300 ALA C O 1
ATOM 8842 N N . ALA D 1 283 ? 11.364 34.656 -74.380 1.00 26.09 301 ALA C N 1
ATOM 8843 C CA . ALA D 1 283 ? 11.063 34.509 -75.799 1.00 30.41 301 ALA C CA 1
ATOM 8844 C C . ALA D 1 283 ? 12.124 35.212 -76.637 1.00 31.55 301 ALA C C 1
ATOM 8845 O O . ALA D 1 283 ? 12.830 36.089 -76.142 1.00 36.89 301 ALA C O 1
ATOM 8847 N N . ALA D 1 284 ? 12.235 34.820 -77.902 1.00 32.67 302 ALA C N 1
ATOM 8848 C CA . ALA D 1 284 ? 13.209 35.418 -78.810 1.00 38.06 302 ALA C CA 1
ATOM 8849 C C . ALA D 1 284 ? 12.589 36.577 -79.587 1.00 41.96 302 ALA C C 1
ATOM 8850 O O . ALA D 1 284 ? 11.374 36.785 -79.561 1.00 34.44 302 ALA C O 1
#

Secondary structure (DSSP, 8-state):
--------TTHHHHHHHHHHHHHHHHTSHHHHHHHHTT---EE-S--TTSPPTTTS---TTS-SHHHHHHHHTEEEEEEETT-B-GGG-B-SSSS-BSHHHH--HHHHHHHHHHSSSTTSSEEEEEEESSHHHHHHTTS----TTSBTT---B-TTS-B-TTEEE----EEEEEE--BGGG---SHHHHHHHHHH--S-EEEESSHHHHHHHHHHHGGGSEEE-TT--SHHHHHHHHHTTSSSEEEBS--SS---TTTB---EEEEEEEE--EEE---/--HHHHT--SSHHHHHHHHHHHHHHHHTTHHHHHHHHHT-S-EEPS-GGGSPPGGG----SSSSSHHHHHHHHTEEEEEEETT-B-GGG-B-SSSS-BSHHHH--HHHHHHHHHHHS-TTSSEEEEEEES-HHHHHHTTS----TTSBSS---B----B-TTEEE----EEE--B--BGGG---SHHHHHHHHHHS-S-EEEESSHHHHHHHHHHHGGGSEEE-SS--SHHHHHHHHHTTSSSEEEBSS---S--TTTB---B----EEE--EEE---/-TTSS---SSHHHHHHHHHHHHHHHHTTHHHHHHHHHT-S-EEPS-GGGSPPGGGS---S-S-SHHHHHHHHTEEEEEEETT-B-GGG-B-SSSS-BSHHHH--HHHHHHHHHHHS-TTSSEEEEEEES-HHHHHHTTS----TTSBP----TTEEE----EEEEEE--BGGG---SHHHHHHHHHHSTT-EEEESSHHHHHHHHHHHTTSSEEE-TT--SHHHHHHHHHTTSSSEEEBS--SSPPPTTTB---EEEEEEEE--EEE---/--HHHHHHHHHHHHHHHHTTHHHHHHHHTT--EEE-S-GGGSPPGGGS---S-SSSHHHHHHHHTEEEEEEETT-B-GGG-B-SSSS-BSHHHH--HHHHHHHHHHHS-TTSSEEEEEEESSHHHHHHHS-----TTSBTT--TTEEE----EEE--B--BGGG---SHHHHHHHHHHS-SEEEEESSHHHHHHHHHHHTTSEEEE-TT--SHHHHHHHHHTTSSSEEEBS--SSPPPTTTB---B---PEEE--EEE--

Solvent-accessible surface area: 49672 Å² total

Organism: Plasmodium falciparum (isolate 3D7) (NCBI:txid36329)

Radius of gyration: 38.52 Å; Cα contacts (8 Å, |Δi|>4): 2196; chains: 4; bounding box: 107×85×106 Å

B-factor: mean 26.4, std 10.8, range [6.49, 88.21]